Protein 5CHW (pdb70)

B-factor: mean 88.66, std 32.17, range [39.66, 224.3]

Organism: Mus musculus (NCBI:txid10090)

Structure (mmCIF, N/CA/C/O backbone):
data_5CHW
#
_entry.id   5CHW
#
_cell.length_a   102.850
_cell.length_b   103.960
_cell.length_c   192.800
_cell.angle_alpha   90.00
_cell.angle_beta   90.00
_cell.angle_gamma   90.00
#
_symmetry.space_group_name_H-M   'P 21 21 21'
#
loop_
_entity.id
_entity.type
_entity.pdbx_description
1 polymer 'Ubiquitin-like protein ISG15'
2 non-polymer 'SULFATE ION'
3 non-polymer GLYCEROL
4 water water
#
loop_
_atom_site.group_PDB
_atom_site.id
_atom_site.type_symbol
_atom_site.label_atom_id
_atom_site.label_alt_id
_atom_site.label_comp_id
_atom_site.label_asym_id
_atom_site.label_entity_id
_atom_site.label_seq_id
_atom_site.pdbx_PDB_ins_code
_atom_site.Cartn_x
_atom_site.Cartn_y
_atom_site.Cartn_z
_atom_site.occupancy
_atom_site.B_iso_or_equiv
_atom_site.auth_seq_id
_atom_site.auth_comp_id
_atom_site.auth_asym_id
_atom_site.auth_atom_id
_atom_site.pdbx_PDB_model_num
ATOM 1 N N . ALA A 1 2 ? -50.107 -14.816 21.784 1.00 135.00 2 ALA A N 1
ATOM 2 C CA . ALA A 1 2 ? -49.417 -15.201 20.556 1.00 131.83 2 ALA A CA 1
ATOM 3 C C . ALA A 1 2 ? -50.372 -15.242 19.361 1.00 131.70 2 ALA A C 1
ATOM 4 O O . ALA A 1 2 ? -51.360 -15.977 19.357 1.00 134.48 2 ALA A O 1
ATOM 6 N N . TRP A 1 3 ? -50.068 -14.424 18.359 1.00 123.42 3 TRP A N 1
ATOM 7 C CA . TRP A 1 3 ? -50.854 -14.322 17.135 1.00 109.93 3 TRP A CA 1
ATOM 8 C C . TRP A 1 3 ? -49.976 -14.471 15.893 1.00 106.23 3 TRP A C 1
ATOM 9 O O . TRP A 1 3 ? -48.759 -14.438 15.995 1.00 101.22 3 TRP A O 1
ATOM 20 N N . ASP A 1 4 ? -50.590 -14.662 14.728 1.00 108.29 4 ASP A N 1
ATOM 21 C CA . ASP A 1 4 ? -49.842 -14.897 13.482 1.00 104.29 4 ASP A CA 1
ATOM 22 C C . ASP A 1 4 ? -49.679 -13.631 12.646 1.00 102.74 4 ASP A C 1
ATOM 23 O O . ASP A 1 4 ? -50.652 -12.925 12.373 1.00 102.69 4 ASP A O 1
ATOM 28 N N . LEU A 1 5 ? -48.433 -13.357 12.260 1.00 93.49 5 LEU A N 1
ATOM 29 C CA . LEU A 1 5 ? -48.072 -12.207 11.437 1.00 85.21 5 LEU A CA 1
ATOM 30 C C . LEU A 1 5 ? -47.914 -12.604 9.974 1.00 87.48 5 LEU A C 1
ATOM 31 O O . LEU A 1 5 ? -47.222 -13.581 9.664 1.00 81.79 5 LEU A O 1
ATOM 36 N N . LYS A 1 6 ? -48.573 -11.875 9.078 1.00 85.97 6 LYS A N 1
ATOM 37 C CA . LYS A 1 6 ? -48.434 -12.136 7.648 1.00 83.76 6 LYS A CA 1
ATOM 38 C C . LYS A 1 6 ? -47.153 -11.484 7.106 1.00 69.07 6 LYS A C 1
ATOM 39 O O . LYS A 1 6 ? -47.042 -10.270 7.095 1.00 77.06 6 LYS A O 1
ATOM 45 N N . VAL A 1 7 ? -46.212 -12.293 6.628 1.00 72.16 7 VAL A N 1
ATOM 46 C CA . VAL A 1 7 ? -44.976 -11.802 6.022 1.00 63.04 7 VAL A CA 1
ATOM 47 C C . VAL A 1 7 ? -44.949 -12.194 4.547 1.00 75.35 7 VAL A C 1
ATOM 48 O O . VAL A 1 7 ? -45.022 -13.368 4.212 1.00 78.04 7 VAL A O 1
ATOM 52 N N . LYS A 1 8 ? -44.802 -11.212 3.670 1.00 67.93 8 LYS A N 1
ATOM 53 C CA . LYS A 1 8 ? -44.838 -11.432 2.227 1.00 62.74 8 LYS A CA 1
ATOM 54 C C . LYS A 1 8 ? -43.471 -11.137 1.666 1.00 67.68 8 LYS A C 1
ATOM 55 O O . LYS A 1 8 ? -42.959 -10.024 1.860 1.00 74.57 8 LYS A O 1
ATOM 61 N N . MET A 1 9 ? -42.917 -12.077 0.896 1.00 63.43 9 MET A N 1
ATOM 62 C CA . MET A 1 9 ? -41.602 -11.848 0.333 1.00 62.84 9 MET A CA 1
ATOM 63 C C . MET A 1 9 ? -41.901 -11.333 -1.036 1.00 72.22 9 MET A C 1
ATOM 64 O O . MET A 1 9 ? -42.563 -11.990 -1.829 1.00 66.41 9 MET A O 1
ATOM 69 N N . LEU A 1 10 ? -41.326 -10.179 -1.311 1.00 66.08 10 LEU A N 1
ATOM 70 C CA . LEU A 1 10 ? -41.462 -9.503 -2.565 1.00 71.87 10 LEU A CA 1
ATOM 71 C C . LEU A 1 10 ? -40.884 -10.398 -3.624 1.00 73.77 10 LEU A C 1
ATOM 72 O O . LEU A 1 10 ? -39.732 -10.806 -3.523 1.00 84.01 10 LEU A O 1
ATOM 77 N N . GLY A 1 11 ? -41.667 -10.717 -4.645 1.00 83.35 11 GLY A N 1
ATOM 78 C CA . GLY A 1 11 ? -41.136 -11.599 -5.668 1.00 73.01 11 GLY A CA 1
ATOM 79 C C . GLY A 1 11 ? -41.167 -13.072 -5.294 1.00 80.28 11 GLY A C 1
ATOM 80 O O . GLY A 1 11 ? -40.850 -13.922 -6.134 1.00 66.40 11 GLY A O 1
ATOM 81 N N . GLY A 1 12 ? -41.508 -13.374 -4.040 1.00 64.27 12 GLY A N 1
ATOM 82 C CA . GLY A 1 12 ? -41.519 -14.764 -3.589 1.00 69.15 12 GLY A CA 1
ATOM 83 C C . GLY A 1 12 ? -42.825 -15.146 -2.895 1.00 78.73 12 GLY A C 1
ATOM 84 O O . GLY A 1 12 ? -43.891 -14.629 -3.271 1.00 68.63 12 GLY A O 1
ATOM 85 N N . ASN A 1 13 ? -42.767 -15.965 -1.844 1.00 59.71 13 ASN A N 1
ATOM 86 C CA . ASN A 1 13 ? -44.000 -16.512 -1.295 1.00 73.90 13 ASN A CA 1
ATOM 87 C C . ASN A 1 13 ? -44.451 -15.856 0.024 1.00 71.15 13 ASN A C 1
ATOM 88 O O . ASN A 1 13 ? -43.684 -15.193 0.679 1.00 78.14 13 ASN A O 1
ATOM 93 N N . ASP A 1 14 ? -45.725 -16.014 0.370 1.00 67.95 14 ASP A N 1
ATOM 94 C CA . ASP A 1 14 ? -46.279 -15.435 1.595 1.00 66.10 14 ASP A CA 1
ATOM 95 C C . ASP A 1 14 ? -46.335 -16.406 2.747 1.00 66.63 14 ASP A C 1
ATOM 96 O O . ASP A 1 14 ? -46.839 -17.507 2.583 1.00 71.03 14 ASP A O 1
ATOM 101 N N . PHE A 1 15 ? -46.024 -15.932 3.943 1.00 65.55 15 PHE A N 1
ATOM 102 C CA . PHE A 1 15 ? -45.800 -16.790 5.113 1.00 74.02 15 PHE A CA 1
ATOM 103 C C . PHE A 1 15 ? -46.488 -16.248 6.339 1.00 82.35 15 PHE A C 1
ATOM 104 O O . PHE A 1 15 ? -46.732 -15.048 6.457 1.00 71.53 15 PHE A O 1
ATOM 112 N N . LEU A 1 16 ? -46.769 -17.128 7.283 1.00 71.98 16 LEU A N 1
ATOM 113 C CA . LEU A 1 16 ? -47.288 -16.666 8.555 1.00 82.84 16 LEU A CA 1
ATOM 114 C C . LEU A 1 16 ? -46.199 -16.975 9.549 1.00 84.33 16 LEU A C 1
ATOM 115 O O . LEU A 1 16 ? -45.552 -18.010 9.449 1.00 84.19 16 LEU A O 1
ATOM 120 N N . VAL A 1 17 ? -46.011 -16.079 10.509 1.00 85.79 17 VAL A N 1
ATOM 121 C CA . VAL A 1 17 ? -45.057 -16.281 11.584 1.00 87.90 17 VAL A CA 1
ATOM 122 C C . VAL A 1 17 ? -45.730 -16.039 12.921 1.00 90.77 17 VAL A C 1
ATOM 123 O O . VAL A 1 17 ? -46.392 -15.032 13.102 1.00 80.53 17 VAL A O 1
ATOM 127 N N . SER A 1 18 ? -45.515 -16.933 13.876 1.00 98.38 18 SER A N 1
ATOM 128 C CA . SER A 1 18 ? -46.154 -16.769 15.170 1.00 100.95 18 SER A CA 1
ATOM 129 C C . SER A 1 18 ? -45.401 -15.768 16.011 1.00 92.86 18 SER A C 1
ATOM 130 O O . SER A 1 18 ? -44.270 -15.999 16.387 1.00 84.43 18 SER A O 1
ATOM 133 N N . VAL A 1 19 ? -46.073 -14.696 16.390 1.00 95.84 19 VAL A N 1
ATOM 134 C CA . VAL A 1 19 ? -45.410 -13.635 17.110 1.00 90.14 19 VAL A CA 1
ATOM 135 C C . VAL A 1 19 ? -46.228 -13.178 18.307 1.00 93.00 19 VAL A C 1
ATOM 136 O O . VAL A 1 19 ? -47.353 -13.620 18.511 1.00 106.86 19 VAL A O 1
ATOM 140 N N . THR A 1 20 ? -45.640 -12.303 19.107 1.00 98.24 20 THR A N 1
ATOM 141 C CA . THR A 1 20 ? -46.337 -11.676 20.216 1.00 103.01 20 THR A CA 1
ATOM 142 C C . THR A 1 20 ? -46.092 -10.194 20.130 1.00 106.37 20 THR A C 1
ATOM 143 O O . THR A 1 20 ? -45.161 -9.748 19.465 1.00 105.65 20 THR A O 1
ATOM 147 N N . ASN A 1 21 ? -46.931 -9.428 20.803 1.00 118.13 21 ASN A N 1
ATOM 148 C CA . ASN A 1 21 ? -46.824 -7.986 20.749 1.00 117.83 21 ASN A CA 1
ATOM 149 C C . ASN A 1 21 ? -45.463 -7.519 21.228 1.00 119.97 21 ASN A C 1
ATOM 150 O O . ASN A 1 21 ? -44.907 -6.583 20.671 1.00 122.93 21 ASN A O 1
ATOM 155 N N . SER A 1 22 ? -44.928 -8.184 22.251 1.00 119.02 22 SER A N 1
ATOM 156 C CA . SER A 1 22 ? -43.652 -7.783 22.837 1.00 121.18 22 SER A CA 1
ATOM 157 C C . SER A 1 22 ? -42.442 -8.429 22.164 1.00 123.61 22 SER A C 1
ATOM 158 O O . SER A 1 22 ? -41.368 -8.519 22.759 1.00 126.05 22 SER A O 1
ATOM 161 N N . MET A 1 23 ? -42.600 -8.819 20.907 1.00 115.17 23 MET A N 1
ATOM 162 C CA . MET A 1 23 ? -41.500 -9.391 20.157 1.00 114.88 23 MET A CA 1
ATOM 163 C C . MET A 1 23 ? -40.748 -8.269 19.453 1.00 107.18 23 MET A C 1
ATOM 164 O O . MET A 1 23 ? -41.368 -7.355 18.917 1.00 116.86 23 MET A O 1
ATOM 169 N N . THR A 1 24 ? -39.423 -8.329 19.442 1.00 88.64 24 THR A N 1
ATOM 170 C CA . THR A 1 24 ? -38.668 -7.319 18.716 1.00 86.74 24 THR A CA 1
ATOM 171 C C . THR A 1 24 ? -38.580 -7.622 17.224 1.00 88.87 24 THR A C 1
ATOM 172 O O . THR A 1 24 ? -38.824 -8.754 16.791 1.00 86.93 24 THR A O 1
ATOM 176 N N . VAL A 1 25 ? -38.285 -6.598 16.428 1.00 80.46 25 VAL A N 1
ATOM 177 C CA . VAL A 1 25 ? -38.115 -6.780 14.988 1.00 67.37 25 VAL A CA 1
ATOM 178 C C . VAL A 1 25 ? -36.954 -7.732 14.763 1.00 71.15 25 VAL A C 1
ATOM 179 O O . VAL A 1 25 ? -36.953 -8.522 13.829 1.00 74.92 25 VAL A O 1
ATOM 183 N N . SER A 1 26 ? -35.972 -7.648 15.650 1.00 73.13 26 SER A N 1
ATOM 184 C CA . SER A 1 26 ? -34.797 -8.484 15.596 1.00 70.65 26 SER A CA 1
ATOM 185 C C . SER A 1 26 ? -35.174 -9.964 15.836 1.00 77.44 26 SER A C 1
ATOM 186 O O . SER A 1 26 ? -34.801 -10.828 15.047 1.00 64.05 26 SER A O 1
ATOM 189 N N . GLU A 1 27 ? -35.990 -10.242 16.856 1.00 76.53 27 GLU A N 1
ATOM 190 C CA . GLU A 1 27 ? -36.447 -11.617 17.087 1.00 77.19 27 GLU A CA 1
ATOM 191 C C . GLU A 1 27 ? -37.315 -12.108 15.940 1.00 70.66 27 GLU A C 1
ATOM 192 O O . GLU A 1 27 ? -37.266 -13.261 15.574 1.00 73.42 27 GLU A O 1
ATOM 198 N N . LEU A 1 28 ? -38.075 -11.224 15.334 1.00 69.18 28 LEU A N 1
ATOM 199 C CA . LEU A 1 28 ? -38.892 -11.618 14.202 1.00 66.60 28 LEU A CA 1
ATOM 200 C C . LEU A 1 28 ? -38.011 -12.128 13.064 1.00 59.27 28 LEU A C 1
ATOM 201 O O . LEU A 1 28 ? -38.331 -13.133 12.430 1.00 62.57 28 LEU A O 1
ATOM 206 N N . LYS A 1 29 ? -36.908 -11.430 12.809 1.00 60.03 29 LYS A N 1
ATOM 207 C CA . LYS A 1 29 ? -35.951 -11.836 11.773 1.00 62.54 29 LYS A CA 1
ATOM 208 C C . LYS A 1 29 ? -35.302 -13.196 12.105 1.00 63.93 29 LYS A C 1
ATOM 209 O O . LYS A 1 29 ? -35.071 -14.028 11.205 1.00 65.84 29 LYS A O 1
ATOM 215 N N . LYS A 1 30 ? -35.028 -13.434 13.388 1.00 54.17 30 LYS A N 1
ATOM 216 C CA . LYS A 1 30 ? -34.463 -14.744 13.803 1.00 54.09 30 LYS A CA 1
ATOM 217 C C . LYS A 1 30 ? -35.481 -15.884 13.592 1.00 64.73 30 LYS A C 1
ATOM 218 O O . LYS A 1 30 ? -35.110 -16.995 13.163 1.00 72.78 30 LYS A O 1
ATOM 224 N N . GLN A 1 31 ? -36.754 -15.624 13.896 1.00 65.37 31 GLN A N 1
ATOM 225 C CA . GLN A 1 31 ? -37.829 -16.562 13.584 1.00 69.32 31 GLN A CA 1
ATOM 226 C C . GLN A 1 31 ? -37.935 -16.802 12.097 1.00 68.07 31 GLN A C 1
ATOM 227 O O . GLN A 1 31 ? -38.052 -17.930 11.651 1.00 60.54 31 GLN A O 1
ATOM 233 N N . ILE A 1 32 ? -37.874 -15.746 11.308 1.00 61.11 32 ILE A N 1
ATOM 234 C CA . ILE A 1 32 ? -37.926 -15.973 9.869 1.00 63.25 32 ILE A CA 1
ATOM 235 C C . ILE A 1 32 ? -36.705 -16.776 9.355 1.00 59.32 32 ILE A C 1
ATOM 236 O O . ILE A 1 32 ? -36.808 -17.606 8.444 1.00 63.08 32 ILE A O 1
ATOM 241 N N . ALA A 1 33 ? -35.531 -16.475 9.920 1.00 59.16 33 ALA A N 1
ATOM 242 C CA . ALA A 1 33 ? -34.308 -17.114 9.507 1.00 56.70 33 ALA A CA 1
ATOM 243 C C . ALA A 1 33 ? -34.370 -18.644 9.825 1.00 70.45 33 ALA A C 1
ATOM 244 O O . ALA A 1 33 ? -33.973 -19.509 9.037 1.00 58.38 33 ALA A O 1
ATOM 246 N N . GLN A 1 34 ? -34.918 -18.945 10.990 1.00 65.71 34 GLN A N 1
ATOM 247 C CA . GLN A 1 34 ? -35.060 -20.292 11.458 1.00 70.31 34 GLN A CA 1
ATOM 248 C C . GLN A 1 34 ? -36.113 -21.036 10.638 1.00 71.81 34 GLN A C 1
ATOM 249 O O . GLN A 1 34 ? -35.999 -22.222 10.420 1.00 71.89 34 GLN A O 1
ATOM 255 N N . LYS A 1 35 ? -37.134 -20.317 10.181 1.00 73.13 35 LYS A N 1
ATOM 256 C CA . LYS A 1 35 ? -38.209 -20.907 9.416 1.00 71.67 35 LYS A CA 1
ATOM 257 C C . LYS A 1 35 ? -37.827 -21.183 7.968 1.00 65.18 35 LYS A C 1
ATOM 258 O O . LYS A 1 35 ? -38.027 -22.283 7.445 1.00 58.40 35 LYS A O 1
ATOM 264 N N . ILE A 1 36 ? -37.279 -20.183 7.301 1.00 62.03 36 ILE A N 1
ATOM 265 C CA . ILE A 1 36 ? -37.019 -20.333 5.872 1.00 55.31 36 ILE A CA 1
ATOM 266 C C . ILE A 1 36 ? -35.554 -20.218 5.483 1.00 56.24 36 ILE A C 1
ATOM 267 O O . ILE A 1 36 ? -35.215 -20.234 4.300 1.00 55.33 36 ILE A O 1
ATOM 272 N N . GLY A 1 37 ? -34.677 -20.076 6.470 1.00 51.83 37 GLY A N 1
ATOM 273 C CA . GLY A 1 37 ? -33.252 -20.114 6.201 1.00 52.33 37 GLY A CA 1
ATOM 274 C C . GLY A 1 37 ? -32.616 -18.812 5.689 1.00 59.29 37 GLY A C 1
ATOM 275 O O . GLY A 1 37 ? -31.410 -18.793 5.450 1.00 56.30 37 GLY A O 1
ATOM 276 N N . VAL A 1 38 ? -33.376 -17.710 5.569 1.00 53.42 38 VAL A N 1
ATOM 277 C CA . VAL A 1 38 ? -32.772 -16.430 5.147 1.00 49.02 38 VAL A CA 1
ATOM 278 C C . VAL A 1 38 ? -32.043 -15.821 6.320 1.00 48.58 38 VAL A C 1
ATOM 279 O O . VAL A 1 38 ? -32.668 -15.504 7.333 1.00 52.97 38 VAL A O 1
ATOM 283 N N . PRO A 1 39 ? -30.722 -15.613 6.204 1.00 54.36 39 PRO A N 1
ATOM 284 C CA . PRO A 1 39 ? -29.998 -15.043 7.342 1.00 54.11 39 PRO A CA 1
ATOM 285 C C . PRO A 1 39 ? -30.597 -13.676 7.773 1.00 60.79 39 PRO A C 1
ATOM 286 O O . PRO A 1 39 ? -30.990 -12.887 6.935 1.00 56.88 39 PRO A O 1
ATOM 290 N N . ALA A 1 40 ? -30.667 -13.412 9.068 1.00 54.61 40 ALA A N 1
ATOM 291 C CA . ALA A 1 40 ? -31.277 -12.190 9.546 1.00 51.52 40 ALA A CA 1
ATOM 292 C C . ALA A 1 40 ? -30.665 -10.929 8.933 1.00 64.74 40 ALA A C 1
ATOM 293 O O . ALA A 1 40 ? -31.402 -9.988 8.630 1.00 55.68 40 ALA A O 1
ATOM 295 N N . PHE A 1 41 ? -29.343 -10.921 8.731 1.00 52.73 41 PHE A N 1
ATOM 296 C CA . PHE A 1 41 ? -28.640 -9.707 8.313 1.00 62.53 41 PHE A CA 1
ATOM 297 C C . PHE A 1 41 ? -29.046 -9.349 6.878 1.00 67.64 41 PHE A C 1
ATOM 298 O O . PHE A 1 41 ? -28.844 -8.231 6.408 1.00 63.40 41 PHE A O 1
ATOM 306 N N . GLN A 1 42 ? -29.720 -10.266 6.211 1.00 61.86 42 GLN A N 1
ATOM 307 C CA . GLN A 1 42 ? -30.127 -10.047 4.828 1.00 61.23 42 GLN A CA 1
ATOM 308 C C . GLN A 1 42 ? -31.612 -9.661 4.684 1.00 58.96 42 GLN A C 1
ATOM 309 O O . GLN A 1 42 ? -32.105 -9.408 3.574 1.00 60.48 42 GLN A O 1
ATOM 315 N N . GLN A 1 43 ? -32.334 -9.679 5.801 1.00 53.61 43 GLN A N 1
ATOM 316 C CA . GLN A 1 43 ? -33.768 -9.379 5.793 1.00 53.02 43 GLN A CA 1
ATOM 317 C C . GLN A 1 43 ? -34.021 -7.872 5.977 1.00 56.66 43 GLN A C 1
ATOM 318 O O . GLN A 1 43 ? -33.648 -7.306 6.991 1.00 58.77 43 GLN A O 1
ATOM 324 N N . ARG A 1 44 ? -34.675 -7.276 4.999 1.00 53.72 44 ARG A N 1
ATOM 325 C CA . ARG A 1 44 ? -35.285 -5.959 5.155 1.00 65.39 44 ARG A CA 1
ATOM 326 C C . ARG A 1 44 ? -36.797 -6.153 5.286 1.00 61.23 44 ARG A C 1
ATOM 327 O O . ARG A 1 44 ? -37.453 -6.682 4.358 1.00 58.58 44 ARG A O 1
ATOM 335 N N . LEU A 1 45 ? -37.311 -5.844 6.480 1.00 58.59 45 LEU A N 1
ATOM 336 C CA . LEU A 1 45 ? -38.741 -5.850 6.774 1.00 60.79 45 LEU A CA 1
ATOM 337 C C . LEU A 1 45 ? -39.315 -4.409 6.684 1.00 72.62 45 LEU A C 1
ATOM 338 O O . LEU A 1 45 ? -38.689 -3.460 7.161 1.00 76.61 45 LEU A O 1
ATOM 343 N N . ALA A 1 46 ? -40.508 -4.271 6.112 1.00 74.17 46 ALA A N 1
ATOM 344 C CA . ALA A 1 46 ? -41.230 -3.002 6.025 1.00 73.75 46 ALA A CA 1
ATOM 345 C C . ALA A 1 46 ? -42.706 -3.222 6.301 1.00 79.91 46 ALA A C 1
ATOM 346 O O . ALA A 1 46 ? -43.287 -4.295 6.025 1.00 74.80 46 ALA A O 1
ATOM 348 N N . HIS A 1 47 ? -43.306 -2.199 6.873 1.00 77.87 47 HIS A N 1
ATOM 349 C CA . HIS A 1 47 ? -44.733 -2.131 7.103 1.00 82.08 47 HIS A CA 1
ATOM 350 C C . HIS A 1 47 ? -45.198 -0.767 6.628 1.00 94.83 47 HIS A C 1
ATOM 351 O O . HIS A 1 47 ? -44.600 0.235 6.992 1.00 102.46 47 HIS A O 1
ATOM 358 N N . GLN A 1 48 ? -46.205 -0.742 5.758 1.00 102.08 48 GLN A N 1
ATOM 359 C CA . GLN A 1 48 ? -46.737 0.491 5.159 1.00 116.26 48 GLN A CA 1
ATOM 360 C C . GLN A 1 48 ? -45.600 1.257 4.478 1.00 120.44 48 GLN A C 1
ATOM 361 O O . GLN A 1 48 ? -45.559 2.490 4.514 1.00 114.17 48 GLN A O 1
ATOM 367 N N . THR A 1 49 ? -44.690 0.497 3.865 1.00 110.24 49 THR A N 1
ATOM 368 C CA . THR A 1 49 ? -43.535 1.000 3.115 1.00 109.72 49 THR A CA 1
ATOM 369 C C . THR A 1 49 ? -42.406 1.562 3.990 1.00 119.76 49 THR A C 1
ATOM 370 O O . THR A 1 49 ? -41.404 2.045 3.463 1.00 126.14 49 THR A O 1
ATOM 374 N N . ALA A 1 50 ? -42.589 1.544 5.309 1.00 117.99 50 ALA A N 1
ATOM 375 C CA . ALA A 1 50 ? -41.563 1.998 6.255 1.00 97.46 50 ALA A CA 1
ATOM 376 C C . ALA A 1 50 ? -40.753 0.812 6.799 1.00 93.02 50 ALA A C 1
ATOM 377 O O . ALA A 1 50 ? -41.330 -0.060 7.419 1.00 82.75 50 ALA A O 1
ATOM 379 N N . VAL A 1 51 ? -39.430 0.838 6.607 1.00 76.83 51 VAL A N 1
ATOM 380 C CA . VAL A 1 51 ? -38.475 -0.144 7.110 1.00 73.54 51 VAL A CA 1
ATOM 381 C C . VAL A 1 51 ? -38.481 -0.196 8.641 1.00 82.40 51 VAL A C 1
ATOM 382 O O . VAL A 1 51 ? -38.506 0.831 9.319 1.00 82.63 51 VAL A O 1
ATOM 386 N N . LEU A 1 52 ? -38.542 -1.416 9.166 1.00 83.06 52 LEU A N 1
ATOM 387 C CA . LEU A 1 52 ? -38.650 -1.693 10.600 1.00 85.04 52 LEU A CA 1
ATOM 388 C C . LEU A 1 52 ? -37.267 -1.706 11.253 1.00 83.78 52 LEU A C 1
ATOM 389 O O . LEU A 1 52 ? -36.315 -2.175 10.646 1.00 92.32 52 LEU A O 1
ATOM 394 N N . GLN A 1 53 ? -37.142 -1.176 12.465 1.00 86.02 53 GLN A N 1
ATOM 395 C CA . GLN A 1 53 ? -35.843 -1.102 13.129 1.00 94.54 53 GLN A CA 1
ATOM 396 C C . GLN A 1 53 ? -35.751 -2.187 14.185 1.00 84.14 53 GLN A C 1
ATOM 397 O O . GLN A 1 53 ? -36.661 -2.320 15.012 1.00 86.22 53 GLN A O 1
ATOM 403 N N . ASP A 1 54 ? -34.618 -2.895 14.176 1.00 79.73 54 ASP A N 1
ATOM 404 C CA . ASP A 1 54 ? -34.402 -4.144 14.920 1.00 84.59 54 ASP A CA 1
ATOM 405 C C . ASP A 1 54 ? -34.779 -4.112 16.405 1.00 81.84 54 ASP A C 1
ATOM 406 O O . ASP A 1 54 ? -35.292 -5.085 16.944 1.00 81.24 54 ASP A O 1
ATOM 411 N N . GLY A 1 55 ? -34.532 -2.988 17.060 1.00 84.00 55 GLY A N 1
ATOM 412 C CA . GLY A 1 55 ? -34.739 -2.877 18.493 1.00 91.30 55 GLY A CA 1
ATOM 413 C C . GLY A 1 55 ? -36.177 -2.585 18.856 1.00 96.28 55 GLY A C 1
ATOM 414 O O . GLY A 1 55 ? -36.567 -2.616 20.026 1.00 100.25 55 GLY A O 1
ATOM 415 N N . LEU A 1 56 ? -36.965 -2.254 17.846 1.00 97.58 56 LEU A N 1
ATOM 416 C CA . LEU A 1 56 ? -38.334 -1.825 18.082 1.00 108.36 56 LEU A CA 1
ATOM 417 C C . LEU A 1 56 ? -39.219 -3.031 18.365 1.00 111.11 56 LEU A C 1
ATOM 418 O O . LEU A 1 56 ? -39.033 -4.122 17.796 1.00 101.93 56 LEU A O 1
ATOM 423 N N . THR A 1 57 ? -40.191 -2.839 19.244 1.00 112.99 57 THR A N 1
ATOM 424 C CA . THR A 1 57 ? -41.158 -3.890 19.509 1.00 113.94 57 THR A CA 1
ATOM 425 C C . THR A 1 57 ? -42.194 -3.872 18.396 1.00 110.50 57 THR A C 1
ATOM 426 O O . THR A 1 57 ? -42.369 -2.853 17.734 1.00 121.39 57 THR A O 1
ATOM 430 N N . LEU A 1 58 ? -42.859 -5.001 18.175 1.00 97.84 58 LEU A N 1
ATOM 431 C CA . LEU A 1 58 ? -43.857 -5.109 17.116 1.00 97.91 58 LEU A CA 1
ATOM 432 C C . LEU A 1 58 ? -44.969 -4.109 17.384 1.00 117.73 58 LEU A C 1
ATOM 433 O O . LEU A 1 58 ? -45.134 -3.152 16.629 1.00 122.68 58 LEU A O 1
ATOM 438 N N . SER A 1 59 ? -45.764 -4.378 18.420 1.00 129.63 59 SER A N 1
ATOM 439 C CA . SER A 1 59 ? -46.817 -3.465 18.896 1.00 133.99 59 SER A CA 1
ATOM 440 C C . SER A 1 59 ? -46.423 -1.995 18.808 1.00 136.31 59 SER A C 1
ATOM 441 O O . SER A 1 59 ? -47.254 -1.140 18.521 1.00 143.53 59 SER A O 1
ATOM 444 N N . SER A 1 60 ? -45.141 -1.721 19.033 1.00 139.07 60 SER A N 1
ATOM 445 C CA . SER A 1 60 ? -44.594 -0.371 18.954 1.00 147.69 60 SER A CA 1
ATOM 446 C C . SER A 1 60 ? -44.709 0.181 17.538 1.00 148.90 60 SER A C 1
ATOM 447 O O . SER A 1 60 ? -44.800 1.397 17.339 1.00 150.98 60 SER A O 1
ATOM 450 N N . LEU A 1 61 ? -44.646 -0.723 16.561 1.00 133.71 61 LEU A N 1
ATOM 451 C CA . LEU A 1 61 ? -44.839 -0.376 15.157 1.00 116.23 61 LEU A CA 1
ATOM 452 C C . LEU A 1 61 ? -46.331 -0.525 14.813 1.00 116.85 61 LEU A C 1
ATOM 453 O O . LEU A 1 61 ? -46.729 -0.469 13.648 1.00 112.27 61 LEU A O 1
ATOM 458 N N . GLY A 1 62 ? -47.136 -0.717 15.858 1.00 121.39 62 GLY A N 1
ATOM 459 C CA . GLY A 1 62 ? -48.553 -1.012 15.756 1.00 118.58 62 GLY A CA 1
ATOM 460 C C . GLY A 1 62 ? -48.914 -2.110 14.781 1.00 120.14 62 GLY A C 1
ATOM 461 O O . GLY A 1 62 ? -49.856 -1.963 14.004 1.00 121.85 62 GLY A O 1
ATOM 462 N N . LEU A 1 63 ? -48.169 -3.215 14.837 1.00 113.96 63 LEU A N 1
ATOM 463 C CA . LEU A 1 63 ? -48.434 -4.397 14.026 1.00 108.63 63 LEU A CA 1
ATOM 464 C C . LEU A 1 63 ? -49.475 -5.280 14.709 1.00 115.25 63 LEU A C 1
ATOM 465 O O . LEU A 1 63 ? -49.468 -5.410 15.935 1.00 117.56 63 LEU A O 1
ATOM 470 N N . GLY A 1 64 ? -50.343 -5.914 13.923 1.00 114.92 64 GLY A N 1
ATOM 471 C CA . GLY A 1 64 ? -51.342 -6.816 14.469 1.00 120.95 64 GLY A CA 1
ATOM 472 C C . GLY A 1 64 ? -51.714 -7.912 13.488 1.00 120.86 64 GLY A C 1
ATOM 473 O O . GLY A 1 64 ? -51.216 -7.923 12.366 1.00 122.09 64 GLY A O 1
ATOM 474 N N . PRO A 1 65 ? -52.647 -8.792 13.882 1.00 125.62 65 PRO A N 1
ATOM 475 C CA . PRO A 1 65 ? -53.082 -9.972 13.121 1.00 126.48 65 PRO A CA 1
ATOM 476 C C . PRO A 1 65 ? -53.548 -9.631 11.702 1.00 119.65 65 PRO A C 1
ATOM 477 O O . PRO A 1 65 ? -53.573 -10.508 10.832 1.00 120.01 65 PRO A O 1
ATOM 481 N N . SER A 1 66 ? -53.950 -8.380 11.500 1.00 122.74 66 SER A N 1
ATOM 482 C CA . SER A 1 66 ? -54.434 -7.899 10.208 1.00 125.58 66 SER A CA 1
ATOM 483 C C . SER A 1 66 ? -53.318 -7.257 9.425 1.00 113.60 66 SER A C 1
ATOM 484 O O . SER A 1 66 ? -53.474 -6.930 8.251 1.00 114.46 66 SER A O 1
ATOM 487 N N . SER A 1 67 ? -52.175 -7.096 10.075 1.00 114.88 67 SER A N 1
ATOM 488 C CA . SER A 1 67 ? -51.068 -6.403 9.453 1.00 109.03 67 SER A CA 1
ATOM 489 C C . SER A 1 67 ? -50.322 -7.282 8.468 1.00 102.38 67 SER A C 1
ATOM 490 O O . SER A 1 67 ? -50.309 -8.508 8.592 1.00 94.19 67 SER A O 1
ATOM 493 N N . THR A 1 68 ? -49.710 -6.625 7.484 1.00 96.94 68 THR A N 1
ATOM 494 C CA . THR A 1 68 ? -48.888 -7.275 6.492 1.00 92.09 68 THR A CA 1
ATOM 495 C C . THR A 1 68 ? -47.510 -6.632 6.471 1.00 88.06 68 THR A C 1
ATOM 496 O O . THR A 1 68 ? -47.372 -5.427 6.283 1.00 87.37 68 THR A O 1
ATOM 500 N N . VAL A 1 69 ? -46.494 -7.458 6.653 1.00 82.86 69 VAL A N 1
ATOM 501 C CA . VAL A 1 69 ? -45.109 -7.021 6.643 1.00 74.39 69 VAL A CA 1
ATOM 502 C C . VAL A 1 69 ? -44.448 -7.473 5.346 1.00 80.05 69 VAL A C 1
ATOM 503 O O . VAL A 1 69 ? -44.646 -8.619 4.910 1.00 74.13 69 VAL A O 1
ATOM 507 N N . MET A 1 70 ? -43.727 -6.570 4.692 1.00 80.19 70 MET A N 1
ATOM 508 C CA . MET A 1 70 ? -43.050 -6.925 3.459 1.00 68.58 70 MET A CA 1
ATOM 509 C C . MET A 1 70 ? -41.632 -7.360 3.808 1.00 78.54 70 MET A C 1
ATOM 510 O O . MET A 1 70 ? -40.969 -6.688 4.586 1.00 63.84 70 MET A O 1
ATOM 515 N N . LEU A 1 71 ? -41.187 -8.491 3.243 1.00 66.00 71 LEU A N 1
ATOM 516 C CA . LEU A 1 71 ? -39.818 -8.965 3.408 1.00 59.21 71 LEU A CA 1
ATOM 517 C C . LEU A 1 71 ? -39.116 -8.790 2.073 1.00 59.17 71 LEU A C 1
ATOM 518 O O . LEU A 1 71 ? -39.644 -9.201 1.035 1.00 60.79 71 LEU A O 1
ATOM 523 N N . VAL A 1 72 ? -37.974 -8.113 2.099 1.00 58.03 72 VAL A N 1
ATOM 524 C CA . VAL A 1 72 ? -37.122 -8.019 0.927 1.00 65.70 72 VAL A CA 1
ATOM 525 C C . VAL A 1 72 ? -35.783 -8.689 1.292 1.00 65.76 72 VAL A C 1
ATOM 526 O O . VAL A 1 72 ? -35.157 -8.319 2.285 1.00 68.00 72 VAL A O 1
ATOM 530 N N . VAL A 1 73 ? -35.373 -9.686 0.510 1.00 55.31 73 VAL A N 1
ATOM 531 C CA . VAL A 1 73 ? -34.095 -10.334 0.738 1.00 59.96 73 VAL A CA 1
ATOM 532 C C . VAL A 1 73 ? -33.093 -9.549 -0.042 1.00 71.14 73 VAL A C 1
ATOM 533 O O . VAL A 1 73 ? -33.097 -9.588 -1.273 1.00 67.34 73 VAL A O 1
ATOM 537 N N . GLN A 1 74 ? -32.154 -8.944 0.671 1.00 75.04 74 GLN A N 1
ATOM 538 C CA . GLN A 1 74 ? -31.241 -8.005 0.050 1.00 69.52 74 GLN A CA 1
ATOM 539 C C . GLN A 1 74 ? -30.068 -8.755 -0.577 1.00 70.64 74 GLN A C 1
ATOM 540 O O . GLN A 1 74 ? -29.308 -9.407 0.111 1.00 62.55 74 GLN A O 1
ATOM 546 N N . ASN A 1 75 ? -29.935 -8.641 -1.892 1.00 65.80 75 ASN A N 1
ATOM 547 C CA . ASN A 1 75 ? -28.823 -9.252 -2.580 1.00 71.30 75 ASN A CA 1
ATOM 548 C C . ASN A 1 75 ? -27.552 -8.432 -2.300 1.00 71.72 75 ASN A C 1
ATOM 549 O O . ASN A 1 75 ? -26.476 -8.992 -2.129 1.00 61.21 75 ASN A O 1
ATOM 554 N N . SER A 1 76 ? -27.659 -7.100 -2.307 1.00 62.68 76 SER A N 1
ATOM 555 C CA . SER A 1 76 ? -26.567 -6.222 -1.828 1.00 68.94 76 SER A CA 1
ATOM 556 C C . SER A 1 76 ? -27.077 -5.400 -0.650 1.00 76.37 76 SER A C 1
ATOM 557 O O . SER A 1 76 ? -28.007 -4.631 -0.818 1.00 86.73 76 SER A O 1
ATOM 560 N N . SER A 1 77 ? -26.439 -5.455 0.507 1.00 67.87 77 SER A N 1
ATOM 561 C CA . SER A 1 77 ? -27.053 -4.802 1.662 1.00 71.32 77 SER A CA 1
ATOM 562 C C . SER A 1 77 ? -26.460 -3.400 1.884 1.00 71.56 77 SER A C 1
ATOM 563 O O . SER A 1 77 ? -25.698 -2.930 1.040 1.00 70.28 77 SER A O 1
ATOM 566 N N . GLU A 1 78 ? -26.806 -2.753 2.999 1.00 66.78 78 GLU A N 1
ATOM 567 C CA . GLU A 1 78 ? -26.509 -1.316 3.196 1.00 75.00 78 GLU A CA 1
ATOM 568 C C . GLU A 1 78 ? -25.105 -1.118 3.733 1.00 74.72 78 GLU A C 1
ATOM 569 O O . GLU A 1 78 ? -24.625 -1.943 4.528 1.00 63.83 78 GLU A O 1
ATOM 575 N N . PRO A 1 79 ? -24.458 -0.010 3.369 1.00 51.68 79 PRO A N 1
ATOM 576 C CA . PRO A 1 79 ? -23.109 0.194 3.927 1.00 56.14 79 PRO A CA 1
ATOM 577 C C . PRO A 1 79 ? -23.080 0.280 5.467 1.00 49.46 79 PRO A C 1
ATOM 578 O O . PRO A 1 79 ? -23.995 0.825 6.103 1.00 65.55 79 PRO A O 1
ATOM 582 N N . LEU A 1 80 ? -22.027 -0.240 6.068 1.00 56.02 80 LEU A N 1
ATOM 583 C CA . LEU A 1 80 ? -21.794 0.012 7.474 1.00 53.97 80 LEU A CA 1
ATOM 584 C C . LEU A 1 80 ? -20.311 0.206 7.689 1.00 54.02 80 LEU A C 1
ATOM 585 O O . LEU A 1 80 ? -19.501 -0.047 6.796 1.00 55.21 80 LEU A O 1
ATOM 590 N N . SER A 1 81 ? -19.973 0.765 8.840 1.00 50.26 81 SER A N 1
ATOM 591 C CA . SER A 1 81 ? -18.581 0.992 9.173 1.00 47.76 81 SER A CA 1
ATOM 592 C C . SER A 1 81 ? -18.175 0.063 10.289 1.00 48.19 81 SER A C 1
ATOM 593 O O . SER A 1 81 ? -18.960 -0.203 11.213 1.00 51.47 81 SER A O 1
ATOM 596 N N . ILE A 1 82 ? -16.942 -0.405 10.234 1.00 43.00 82 ILE A N 1
ATOM 597 C CA . ILE A 1 82 ? -16.404 -1.173 11.340 1.00 48.61 82 ILE A CA 1
ATOM 598 C C . ILE A 1 82 ? -15.016 -0.707 11.693 1.00 49.30 82 ILE A C 1
ATOM 599 O O . ILE A 1 82 ? -14.373 0.041 10.923 1.00 51.73 82 ILE A O 1
ATOM 604 N N . LEU A 1 83 ? -14.546 -1.158 12.850 1.00 44.14 83 LEU A N 1
ATOM 605 C CA . LEU A 1 83 ? -13.168 -0.884 13.206 1.00 52.94 83 LEU A CA 1
ATOM 606 C C . LEU A 1 83 ? -12.341 -2.162 12.971 1.00 54.33 83 LEU A C 1
ATOM 607 O O . LEU A 1 83 ? -12.789 -3.249 13.318 1.00 50.10 83 LEU A O 1
ATOM 612 N N . VAL A 1 84 ? -11.191 -2.022 12.340 1.00 47.17 84 VAL A N 1
ATOM 613 C CA . VAL A 1 84 ? -10.203 -3.097 12.268 1.00 44.52 84 VAL A CA 1
ATOM 614 C C . VAL A 1 84 ? -9.022 -2.674 13.169 1.00 47.99 84 VAL A C 1
ATOM 615 O O . VAL A 1 84 ? -8.349 -1.640 12.945 1.00 45.26 84 VAL A O 1
ATOM 619 N N . ARG A 1 85 ? -8.791 -3.434 14.209 1.00 44.50 85 ARG A N 1
ATOM 620 C CA . ARG A 1 85 ? -7.703 -3.166 15.124 1.00 50.13 85 ARG A CA 1
ATOM 621 C C . ARG A 1 85 ? -6.486 -4.041 14.807 1.00 56.77 85 ARG A C 1
ATOM 622 O O . ARG A 1 85 ? -6.613 -5.279 14.669 1.00 49.78 85 ARG A O 1
ATOM 630 N N . ASN A 1 86 ? -5.321 -3.397 14.642 1.00 54.73 86 ASN A N 1
ATOM 631 C CA . ASN A 1 86 ? -4.059 -4.061 14.292 1.00 60.79 86 ASN A CA 1
ATOM 632 C C . ASN A 1 86 ? -3.288 -4.554 15.512 1.00 57.81 86 ASN A C 1
ATOM 633 O O . ASN A 1 86 ? -3.658 -4.304 16.663 1.00 50.73 86 ASN A O 1
ATOM 638 N N . GLU A 1 87 ? -2.234 -5.312 15.259 1.00 68.83 87 GLU A N 1
ATOM 639 C CA . GLU A 1 87 ? -1.460 -5.900 16.342 1.00 63.35 87 GLU A CA 1
ATOM 640 C C . GLU A 1 87 ? -0.745 -4.848 17.206 1.00 59.27 87 GLU A C 1
ATOM 641 O O . GLU A 1 87 ? -0.242 -5.156 18.303 1.00 60.39 87 GLU A O 1
ATOM 647 N N . ARG A 1 88 ? -0.701 -3.604 16.752 1.00 62.39 88 ARG A N 1
ATOM 648 C CA . ARG A 1 88 ? -0.059 -2.572 17.567 1.00 71.29 88 ARG A CA 1
ATOM 649 C C . ARG A 1 88 ? -1.128 -1.891 18.442 1.00 69.20 88 ARG A C 1
ATOM 650 O O . ARG A 1 88 ? -0.864 -0.949 19.181 1.00 78.37 88 ARG A O 1
ATOM 658 N N . GLY A 1 89 ? -2.360 -2.386 18.352 1.00 67.38 89 GLY A N 1
ATOM 659 C CA . GLY A 1 89 ? -3.427 -1.919 19.230 1.00 55.43 89 GLY A CA 1
ATOM 660 C C . GLY A 1 89 ? -4.112 -0.642 18.800 1.00 62.11 89 GLY A C 1
ATOM 661 O O . GLY A 1 89 ? -4.678 0.042 19.632 1.00 73.58 89 GLY A O 1
ATOM 662 N N . HIS A 1 90 ? -3.971 -0.288 17.528 1.00 55.18 90 HIS A N 1
ATOM 663 C CA . HIS A 1 90 ? -4.609 0.887 16.951 1.00 66.72 90 HIS A CA 1
ATOM 664 C C . HIS A 1 90 ? -5.736 0.438 16.029 1.00 66.05 90 HIS A C 1
ATOM 665 O O . HIS A 1 90 ? -5.624 -0.580 15.344 1.00 55.21 90 HIS A O 1
ATOM 672 N N . SER A 1 91 ? -6.844 1.158 16.057 1.00 52.59 91 SER A N 1
ATOM 673 C CA . SER A 1 91 ? -8.005 0.826 15.218 1.00 50.56 91 SER A CA 1
ATOM 674 C C . SER A 1 91 ? -8.208 1.832 14.109 1.00 58.58 91 SER A C 1
ATOM 675 O O . SER A 1 91 ? -7.933 3.015 14.313 1.00 56.23 91 SER A O 1
ATOM 678 N N . ASN A 1 92 ? -8.662 1.382 12.944 1.00 55.36 92 ASN A N 1
ATOM 679 C CA . ASN A 1 92 ? -9.010 2.289 11.832 1.00 50.98 92 ASN A CA 1
ATOM 680 C C . ASN A 1 92 ? -10.349 1.900 11.310 1.00 61.56 92 ASN A C 1
ATOM 681 O O . ASN A 1 92 ? -10.760 0.759 11.486 1.00 45.59 92 ASN A O 1
ATOM 686 N N . ILE A 1 93 ? -11.008 2.846 10.663 1.00 44.73 93 ILE A N 1
ATOM 687 C CA . ILE A 1 93 ? -12.316 2.648 10.113 1.00 51.51 93 ILE A CA 1
ATOM 688 C C . ILE A 1 93 ? -12.254 2.034 8.761 1.00 56.06 93 ILE A C 1
ATOM 689 O O . ILE A 1 93 ? -11.437 2.401 7.955 1.00 47.18 93 ILE A O 1
ATOM 694 N N . TYR A 1 94 ? -13.072 0.996 8.571 1.00 43.99 94 TYR A N 1
ATOM 695 C CA . TYR A 1 94 ? -13.312 0.387 7.267 1.00 45.46 94 TYR A CA 1
ATOM 696 C C . TYR A 1 94 ? -14.811 0.376 6.965 1.00 53.25 94 TYR A C 1
ATOM 697 O O . TYR A 1 94 ? -15.638 0.194 7.858 1.00 52.34 94 TYR A O 1
ATOM 706 N N . GLU A 1 95 ? -15.142 0.632 5.711 1.00 52.78 95 GLU A N 1
ATOM 707 C CA . GLU A 1 95 ? -16.505 0.518 5.242 1.00 58.55 95 GLU A CA 1
ATOM 708 C C . GLU A 1 95 ? -16.718 -0.824 4.538 1.00 55.17 95 GLU A C 1
ATOM 709 O O . GLU A 1 95 ? -15.924 -1.189 3.684 1.00 52.75 95 GLU A O 1
ATOM 715 N N . VAL A 1 96 ? -17.764 -1.546 4.917 1.00 54.96 96 VAL A N 1
ATOM 716 C CA . VAL A 1 96 ? -18.050 -2.870 4.301 1.00 48.00 96 VAL A CA 1
ATOM 717 C C . VAL A 1 96 ? -19.528 -3.045 4.032 1.00 55.59 96 VAL A C 1
ATOM 718 O O . VAL A 1 96 ? -20.332 -2.186 4.397 1.00 54.87 96 VAL A O 1
ATOM 722 N N . PHE A 1 97 ? -19.879 -4.117 3.339 1.00 51.34 97 PHE A N 1
ATOM 723 C CA . PHE A 1 97 ? -21.280 -4.501 3.188 1.00 52.50 97 PHE A CA 1
ATOM 724 C C . PHE A 1 97 ? -21.420 -5.960 3.699 1.00 55.80 97 PHE A C 1
ATOM 725 O O . PHE A 1 97 ? -20.568 -6.772 3.399 1.00 54.44 97 PHE A O 1
ATOM 733 N N . LEU A 1 98 ? -22.457 -6.298 4.463 1.00 53.10 98 LEU A N 1
ATOM 734 C CA . LEU A 1 98 ? -22.505 -7.636 5.074 1.00 61.60 98 LEU A CA 1
ATOM 735 C C . LEU A 1 98 ? -22.692 -8.788 4.043 1.00 48.02 98 LEU A C 1
ATOM 736 O O . LEU A 1 98 ? -22.366 -9.953 4.323 1.00 60.43 98 LEU A O 1
ATOM 741 N N . THR A 1 99 ? -23.160 -8.436 2.847 1.00 53.13 99 THR A N 1
ATOM 742 C CA . THR A 1 99 ? -23.339 -9.380 1.763 1.00 55.35 99 THR A CA 1
ATOM 743 C C . THR A 1 99 ? -22.040 -9.601 0.977 1.00 60.28 99 THR A C 1
ATOM 744 O O . THR A 1 99 ? -22.050 -10.277 -0.031 1.00 55.32 99 THR A O 1
ATOM 748 N N . GLN A 1 100 ? -20.959 -8.923 1.377 1.00 53.45 100 GLN A N 1
ATOM 749 C CA . GLN A 1 100 ? -19.627 -9.160 0.826 1.00 55.36 100 GLN A CA 1
ATOM 750 C C . GLN A 1 100 ? -18.884 -10.265 1.564 1.00 45.96 100 GLN A C 1
ATOM 751 O O . GLN A 1 100 ? -19.102 -10.475 2.766 1.00 50.43 100 GLN A O 1
ATOM 757 N N . THR A 1 101 ? -17.906 -10.858 0.894 1.00 51.00 101 THR A N 1
ATOM 758 C CA . THR A 1 101 ? -17.100 -11.885 1.543 1.00 53.66 101 THR A CA 1
ATOM 759 C C . THR A 1 101 ? -16.031 -11.322 2.455 1.00 62.61 101 THR A C 1
ATOM 760 O O . THR A 1 101 ? -15.621 -10.145 2.343 1.00 51.34 101 THR A O 1
ATOM 764 N N . VAL A 1 102 ? -15.590 -12.158 3.381 1.00 55.94 102 VAL A N 1
ATOM 765 C CA . VAL A 1 102 ? -14.473 -11.830 4.240 1.00 49.97 102 VAL A CA 1
ATOM 766 C C . VAL A 1 102 ? -13.282 -11.477 3.369 1.00 56.33 102 VAL A C 1
ATOM 767 O O . VAL A 1 102 ? -12.574 -10.521 3.651 1.00 49.22 102 VAL A O 1
ATOM 771 N N . ASP A 1 103 ? -13.121 -12.185 2.255 1.00 49.38 103 ASP A N 1
ATOM 772 C CA . ASP A 1 103 ? -12.018 -11.878 1.354 1.00 47.35 103 ASP A CA 1
ATOM 773 C C . ASP A 1 103 ? -11.978 -10.362 0.921 1.00 57.09 103 ASP A C 1
ATOM 774 O O . ASP A 1 103 ? -10.893 -9.816 0.744 1.00 54.20 103 ASP A O 1
ATOM 779 N N . THR A 1 104 ? -13.132 -9.726 0.681 1.00 48.57 104 THR A N 1
ATOM 780 C CA . THR A 1 104 ? -13.109 -8.288 0.234 1.00 48.16 104 THR A CA 1
ATOM 781 C C . THR A 1 104 ? -12.580 -7.363 1.318 1.00 50.52 104 THR A C 1
ATOM 782 O O . THR A 1 104 ? -11.972 -6.330 1.042 1.00 51.34 104 THR A O 1
ATOM 786 N N . LEU A 1 105 ? -12.883 -7.674 2.568 1.00 51.00 105 LEU A N 1
ATOM 787 C CA . LEU A 1 105 ? -12.340 -6.885 3.657 1.00 46.07 105 LEU A CA 1
ATOM 788 C C . LEU A 1 105 ? -10.847 -7.160 3.772 1.00 56.67 105 LEU A C 1
ATOM 789 O O . LEU A 1 105 ? -10.065 -6.235 3.989 1.00 54.71 105 LEU A O 1
ATOM 794 N N . LYS A 1 106 ? -10.419 -8.427 3.604 1.00 48.04 106 LYS A N 1
ATOM 795 C CA . LYS A 1 106 ? -8.970 -8.686 3.652 1.00 45.06 106 LYS A CA 1
ATOM 796 C C . LYS A 1 106 ? -8.213 -7.928 2.558 1.00 48.06 106 LYS A C 1
ATOM 797 O O . LYS A 1 106 ? -7.082 -7.452 2.790 1.00 48.79 106 LYS A O 1
ATOM 803 N N . LYS A 1 107 ? -8.802 -7.810 1.370 1.00 42.10 107 LYS A N 1
ATOM 804 C CA . LYS A 1 107 ? -8.108 -7.102 0.294 1.00 55.51 107 LYS A CA 1
ATOM 805 C C . LYS A 1 107 ? -7.981 -5.600 0.617 1.00 50.31 107 LYS A C 1
ATOM 806 O O . LYS A 1 107 ? -6.968 -5.007 0.301 1.00 48.39 107 LYS A O 1
ATOM 812 N N . LYS A 1 108 ? -9.002 -5.047 1.260 1.00 51.99 108 LYS A N 1
ATOM 813 C CA . LYS A 1 108 ? -8.974 -3.650 1.663 1.00 53.92 108 LYS A CA 1
ATOM 814 C C . LYS A 1 108 ? -7.910 -3.436 2.703 1.00 50.04 108 LYS A C 1
ATOM 815 O O . LYS A 1 108 ? -7.153 -2.451 2.639 1.00 47.94 108 LYS A O 1
ATOM 821 N N . VAL A 1 109 ? -7.845 -4.333 3.685 1.00 44.65 109 VAL A N 1
ATOM 822 C CA . VAL A 1 109 ? -6.806 -4.241 4.713 1.00 46.91 109 VAL A CA 1
ATOM 823 C C . VAL A 1 109 ? -5.449 -4.394 4.069 1.00 49.62 109 VAL A C 1
ATOM 824 O O . VAL A 1 109 ? -4.501 -3.622 4.325 1.00 54.60 109 VAL 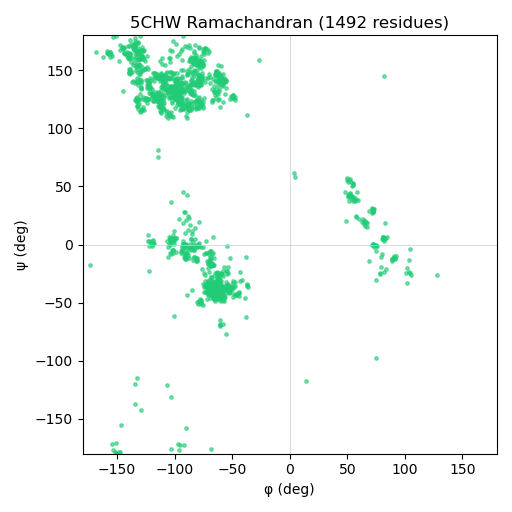A O 1
ATOM 828 N N . SER A 1 110 ? -5.375 -5.356 3.173 1.00 51.45 110 SER A N 1
ATOM 829 C CA . SER A 1 110 ? -4.140 -5.685 2.442 1.00 51.29 110 SER A CA 1
ATOM 830 C C . SER A 1 110 ? -3.657 -4.496 1.619 1.00 55.39 110 SER A C 1
ATOM 831 O O . SER A 1 110 ? -2.437 -4.217 1.561 1.00 54.69 110 SER A O 1
ATOM 834 N N . GLN A 1 111 A -4.597 -3.829 0.951 1.00 53.31 111 GLN A N 1
ATOM 835 C CA . GLN A 1 111 A -4.252 -2.672 0.133 1.00 63.13 111 GLN A CA 1
ATOM 836 C C . GLN A 1 111 A -3.871 -1.456 1.018 1.00 50.50 111 GLN A C 1
ATOM 837 O O . GLN A 1 111 A -2.931 -0.748 0.720 1.00 52.12 111 GLN A O 1
ATOM 843 N N . ARG A 1 112 ? -4.570 -1.265 2.125 1.00 57.02 112 ARG A N 1
ATOM 844 C CA . ARG A 1 112 ? -4.298 -0.107 2.945 1.00 58.97 112 ARG A CA 1
ATOM 845 C C . ARG A 1 112 ? -2.967 -0.226 3.679 1.00 64.47 112 ARG A C 1
ATOM 846 O O . ARG A 1 112 ? -2.204 0.741 3.819 1.00 53.26 112 ARG A O 1
ATOM 854 N N . GLU A 1 113 ? -2.650 -1.419 4.142 1.00 54.01 113 GLU A N 1
ATOM 855 C CA . GLU A 1 113 ? -1.444 -1.558 4.945 1.00 56.26 113 GLU A CA 1
ATOM 856 C C . GLU A 1 113 ? -0.314 -2.123 4.097 1.00 54.18 113 GLU A C 1
ATOM 857 O O . GLU A 1 113 ? 0.802 -2.212 4.540 1.00 55.56 113 GLU A O 1
ATOM 863 N N . GLN A 1 114 ? -0.606 -2.371 2.828 1.00 51.11 114 GLN A N 1
ATOM 864 C CA . GLN A 1 114 ? 0.341 -2.894 1.854 1.00 49.75 114 GLN A CA 1
ATOM 865 C C . GLN A 1 114 ? 0.994 -4.232 2.368 1.00 53.86 114 GLN A C 1
ATOM 866 O O . GLN A 1 114 ? 2.202 -4.412 2.369 1.00 63.86 114 GLN A O 1
ATOM 872 N N . VAL A 1 115 ? 0.158 -5.180 2.749 1.00 63.76 115 VAL A N 1
ATOM 873 C CA . VAL A 1 115 ? 0.625 -6.439 3.288 1.00 72.45 115 VAL A CA 1
ATOM 874 C C . VAL A 1 115 ? -0.044 -7.568 2.544 1.00 53.02 115 VAL A C 1
ATOM 875 O O . VAL A 1 115 ? -1.213 -7.463 2.201 1.00 54.81 115 VAL A O 1
ATOM 879 N N . HIS A 1 116 ? 0.698 -8.633 2.283 1.00 56.01 116 HIS A N 1
ATOM 880 C CA . HIS A 1 116 ? 0.147 -9.800 1.589 1.00 61.62 116 HIS A CA 1
ATOM 881 C C . HIS A 1 116 ? -0.968 -10.408 2.440 1.00 66.54 116 HIS A C 1
ATOM 882 O O . HIS A 1 116 ? -0.812 -10.539 3.660 1.00 61.03 116 HIS A O 1
ATOM 889 N N . GLU A 1 117 ? -2.034 -10.870 1.804 1.00 59.06 117 GLU A N 1
ATOM 890 C CA . GLU A 1 117 ? -3.151 -11.427 2.563 1.00 71.32 117 GLU A CA 1
ATOM 891 C C . GLU A 1 117 ? -2.666 -12.610 3.431 1.00 65.01 117 GLU A C 1
ATOM 892 O O . GLU A 1 117 ? -3.179 -12.838 4.522 1.00 67.28 117 GLU A O 1
ATOM 898 N N . ASP A 1 118 ? -1.600 -13.292 3.017 1.00 60.10 118 ASP A N 1
ATOM 899 C CA . ASP A 1 118 ? -1.117 -14.411 3.818 1.00 66.79 118 ASP A CA 1
ATOM 900 C C . ASP A 1 118 ? -0.309 -14.024 5.074 1.00 66.20 118 ASP A C 1
ATOM 901 O O . ASP A 1 118 ? 0.067 -14.897 5.837 1.00 66.62 118 ASP A O 1
ATOM 906 N N . GLN A 1 119 ? -0.075 -12.734 5.324 1.00 61.17 119 GLN A N 1
ATOM 907 C CA . GLN A 1 119 ? 0.704 -12.341 6.495 1.00 70.60 119 GLN A CA 1
ATOM 908 C C . GLN A 1 119 ? -0.254 -12.088 7.654 1.00 66.11 119 GLN A C 1
ATOM 909 O O . GLN A 1 119 ? 0.186 -11.782 8.763 1.00 65.33 119 GLN A O 1
ATOM 915 N N . PHE A 1 120 ? -1.567 -12.243 7.429 1.00 62.95 120 PHE A N 1
ATOM 916 C CA . PHE A 1 120 ? -2.524 -11.955 8.510 1.00 53.85 120 PHE A CA 1
ATOM 917 C C . PHE A 1 120 ? -3.857 -12.616 8.362 1.00 59.98 120 PHE A C 1
ATOM 918 O O . PHE A 1 120 ? -4.190 -13.086 7.284 1.00 57.37 120 PHE A O 1
ATOM 926 N N . TRP A 1 121 ? -4.616 -12.638 9.454 1.00 50.59 121 TRP A N 1
ATOM 927 C CA . TRP A 1 121 ? -5.995 -13.083 9.391 1.00 49.45 121 TRP A CA 1
ATOM 928 C C . TRP A 1 121 ? -6.848 -12.262 10.341 1.00 56.75 121 TRP A C 1
ATOM 929 O O . TRP A 1 121 ? -6.324 -11.544 11.206 1.00 53.24 121 TRP A O 1
ATOM 940 N N . LEU A 1 122 ? -8.154 -12.351 10.159 1.00 54.49 122 LEU A N 1
ATOM 941 C CA . LEU A 1 122 ? -9.106 -11.570 10.931 1.00 51.45 122 LEU A CA 1
ATOM 942 C C . LEU A 1 122 ? -9.962 -12.439 11.812 1.00 54.97 122 LEU A C 1
ATOM 943 O O . LEU A 1 122 ? -10.393 -13.508 11.383 1.00 46.66 122 LEU A O 1
ATOM 948 N N . SER A 1 123 ? -10.276 -11.935 12.996 1.00 48.74 123 SER A N 1
ATOM 949 C CA . SER A 1 123 ? -11.228 -12.585 13.872 1.00 53.60 123 SER A CA 1
ATOM 950 C C . SER A 1 123 ? -12.279 -11.563 14.361 1.00 61.70 123 SER A C 1
ATOM 951 O O . SER A 1 123 ? -12.034 -10.339 14.361 1.00 51.38 123 SER A O 1
ATOM 954 N N . PHE A 1 124 ? -13.458 -12.077 14.713 1.00 51.08 124 PHE A N 1
ATOM 955 C CA . PHE A 1 124 ? -14.505 -11.271 15.331 1.00 46.02 124 PHE A CA 1
ATOM 956 C C . PHE A 1 124 ? -14.999 -11.940 16.578 1.00 57.43 124 PHE A C 1
ATOM 957 O O . PHE A 1 124 ? -15.516 -13.060 16.549 1.00 57.95 124 PHE A O 1
ATOM 965 N N . GLU A 1 125 ? -14.745 -11.265 17.692 1.00 54.30 125 GLU A N 1
ATOM 966 C CA . GLU A 1 125 ? -15.076 -11.763 19.005 1.00 52.20 125 GLU A CA 1
ATOM 967 C C . GLU A 1 125 ? -14.543 -13.188 19.208 1.00 77.16 125 GLU A C 1
ATOM 968 O O . GLU A 1 125 ? -15.235 -14.022 19.789 1.00 65.29 125 GLU A O 1
ATOM 974 N N . GLY A 1 126 ? -13.304 -13.440 18.775 1.00 68.24 126 GLY A N 1
ATOM 975 C CA . GLY A 1 126 ? -12.657 -14.712 19.067 1.00 67.44 126 GLY A CA 1
ATOM 976 C C . GLY A 1 126 ? -12.852 -15.783 17.996 1.00 59.51 126 GLY A C 1
ATOM 977 O O . GLY A 1 126 ? -12.178 -16.798 18.009 1.00 73.04 126 GLY A O 1
ATOM 978 N N . ARG A 1 127 ? -13.733 -15.514 17.047 1.00 59.61 127 ARG A N 1
ATOM 979 C CA . ARG A 1 127 ? -14.007 -16.405 15.939 1.00 55.80 127 ARG A CA 1
ATOM 980 C C . ARG A 1 127 ? -13.170 -16.045 14.687 1.00 50.95 127 ARG A C 1
ATOM 981 O O . ARG A 1 127 ? -13.273 -14.928 14.199 1.00 51.01 127 ARG A O 1
ATOM 989 N N . PRO A 1 128 ? -12.264 -16.949 14.227 1.00 54.08 128 PRO A N 1
ATOM 990 C CA . PRO A 1 128 ? -11.499 -16.705 12.998 1.00 50.04 128 PRO A CA 1
ATOM 991 C C . PRO A 1 128 ? -12.507 -16.504 11.879 1.00 66.58 128 PRO A C 1
ATOM 992 O O . PRO A 1 128 ? -13.563 -17.147 11.901 1.00 56.78 128 PRO A O 1
ATOM 996 N N . MET A 1 129 ? -12.226 -15.578 10.975 1.00 53.90 129 MET A N 1
ATOM 997 C CA . MET A 1 129 ? -13.106 -15.255 9.855 1.00 56.38 129 MET A CA 1
ATOM 998 C C . MET A 1 129 ? -12.558 -15.909 8.590 1.00 51.86 129 MET A C 1
ATOM 999 O O . MET A 1 129 ? -11.370 -15.827 8.332 1.00 63.13 129 MET A O 1
ATOM 1004 N N . GLU A 1 130 ? -13.404 -16.576 7.812 1.00 59.76 130 GLU A N 1
ATOM 1005 C CA . GLU A 1 130 ? -12.950 -17.336 6.644 1.00 46.51 130 GLU A CA 1
ATOM 1006 C C . GLU A 1 130 ? -13.142 -16.593 5.379 1.00 54.23 130 GLU A C 1
ATOM 1007 O O . GLU A 1 130 ? -14.203 -15.996 5.184 1.00 56.38 130 GLU A O 1
ATOM 1013 N N . ASP A 1 131 ? -12.135 -16.623 4.515 1.00 49.91 131 ASP A N 1
ATOM 1014 C CA . ASP A 1 131 ? -12.145 -15.776 3.301 1.00 53.36 131 ASP A CA 1
ATOM 1015 C C . ASP A 1 131 ? -13.425 -15.777 2.502 1.00 51.82 131 ASP A C 1
ATOM 1016 O O . ASP A 1 131 ? -13.859 -14.741 2.022 1.00 53.43 131 ASP A O 1
ATOM 1021 N N . LYS A 1 132 ? -14.014 -16.967 2.325 1.00 53.85 132 LYS A N 1
ATOM 1022 C CA . LYS A 1 132 ? -15.123 -17.154 1.403 1.00 47.59 132 LYS A CA 1
ATOM 1023 C C . LYS A 1 132 ? -16.469 -16.935 2.039 1.00 46.42 132 LYS A C 1
ATOM 1024 O O . LYS A 1 132 ? -17.492 -16.865 1.356 1.00 52.58 132 LYS A O 1
ATOM 1030 N N . GLU A 1 133 ? -16.488 -16.862 3.362 1.00 47.52 133 GLU A N 1
ATOM 1031 C CA . GLU A 1 133 ? -17.750 -16.672 4.063 1.00 48.77 133 GLU A CA 1
ATOM 1032 C C . GLU A 1 133 ? -18.201 -15.202 3.912 1.00 57.86 133 GLU A C 1
ATOM 1033 O O . GLU A 1 133 ? -17.360 -14.308 3.646 1.00 45.23 133 GLU A O 1
ATOM 1039 N N . LEU A 1 134 ? -19.509 -14.966 4.032 1.00 52.13 134 LEU A N 1
ATOM 1040 C CA . LEU A 1 134 ? -20.062 -13.594 4.034 1.00 53.76 134 LEU A CA 1
ATOM 1041 C C . LEU A 1 134 ? -19.856 -12.958 5.391 1.00 53.95 134 LEU A C 1
ATOM 1042 O O . LEU A 1 134 ? -20.103 -13.613 6.438 1.00 52.38 134 LEU A O 1
ATOM 1047 N N . LEU A 1 135 ? -19.439 -11.672 5.359 1.00 47.73 135 LEU A N 1
ATOM 1048 C CA . LEU A 1 135 ? -19.194 -10.858 6.545 1.00 53.09 135 LEU A CA 1
ATOM 1049 C C . LEU A 1 135 ? -20.373 -10.912 7.466 1.00 47.67 135 LEU A C 1
ATOM 1050 O O . LEU A 1 135 ? -20.222 -10.962 8.685 1.00 44.26 135 LEU A O 1
ATOM 1055 N N . GLY A 1 136 ? -21.567 -10.942 6.878 1.00 44.98 136 GLY A N 1
ATOM 1056 C CA . GLY A 1 136 ? -22.786 -11.020 7.671 1.00 49.48 136 GLY A CA 1
ATOM 1057 C C . GLY A 1 136 ? -22.897 -12.252 8.546 1.00 58.31 136 GLY A C 1
ATOM 1058 O O . GLY A 1 136 ? -23.574 -12.229 9.595 1.00 46.12 136 GLY A O 1
ATOM 1059 N N . GLU A 1 137 ? -22.224 -13.333 8.165 1.00 47.70 137 GLU A N 1
ATOM 1060 C CA . GLU A 1 137 ? -22.420 -14.568 8.968 1.00 49.65 137 GLU A CA 1
ATOM 1061 C C . GLU A 1 137 ? -21.728 -14.425 10.316 1.00 57.92 137 GLU A C 1
ATOM 1062 O O . GLU A 1 137 ? -21.969 -15.204 11.221 1.00 53.79 137 GLU A O 1
ATOM 1068 N N . TYR A 1 138 ? -20.861 -13.419 10.446 1.00 54.44 138 TYR A N 1
ATOM 1069 C CA . TYR A 1 138 ? -20.149 -13.205 11.698 1.00 49.37 138 TYR A CA 1
ATOM 1070 C C . TYR A 1 138 ? -20.873 -12.298 12.694 1.00 51.40 138 TYR A C 1
ATOM 1071 O O . TYR A 1 138 ? -20.410 -12.130 13.814 1.00 54.92 138 TYR A O 1
ATOM 1080 N N . GLY A 1 139 ? -22.043 -11.780 12.329 1.00 46.03 139 GLY A N 1
ATOM 1081 C CA . GLY A 1 139 ? -22.783 -10.928 13.240 1.00 49.17 139 GLY A CA 1
ATOM 1082 C C . GLY A 1 139 ? -22.131 -9.512 13.420 1.00 54.71 139 GLY A C 1
ATOM 1083 O O . GLY A 1 139 ? -22.232 -8.915 14.505 1.00 51.41 139 GLY A O 1
ATOM 1084 N N . LEU A 1 140 ? -21.414 -9.015 12.409 1.00 55.82 140 LEU A N 1
ATOM 1085 C CA . LEU A 1 140 ? -20.818 -7.652 12.472 1.00 59.61 140 LEU A CA 1
ATOM 1086 C C . LEU A 1 140 ? -21.887 -6.560 12.588 1.00 56.65 140 LEU A C 1
ATOM 1087 O O . LEU A 1 140 ? -22.896 -6.596 11.883 1.00 55.29 140 LEU A O 1
ATOM 1092 N N . LYS A 1 141 ? -21.646 -5.589 13.450 1.00 53.23 141 LYS A N 1
ATOM 1093 C CA . LYS A 1 141 ? -22.575 -4.478 13.606 1.00 51.88 141 LYS A CA 1
ATOM 1094 C C . LYS A 1 141 ? -21.799 -3.140 13.490 1.00 55.57 141 LYS A C 1
ATOM 1095 O O . LYS A 1 141 ? -20.559 -3.098 13.634 1.00 51.46 141 LYS A O 1
ATOM 1101 N N . PRO A 1 142 ? -22.525 -2.041 13.241 1.00 49.06 142 PRO A N 1
ATOM 1102 C CA . PRO A 1 142 ? -21.856 -0.753 13.119 1.00 48.38 142 PRO A CA 1
ATOM 1103 C C . PRO A 1 142 ? -20.869 -0.496 14.222 1.00 55.76 142 PRO A C 1
ATOM 1104 O O . PRO A 1 142 ? -21.145 -0.635 15.427 1.00 52.86 142 PRO A O 1
ATOM 1108 N N . GLN A 1 143 ? -19.666 -0.176 13.761 1.00 48.03 143 GLN A N 1
ATOM 1109 C CA . GLN A 1 143 ? -18.554 0.206 14.622 1.00 46.88 143 GLN A CA 1
ATOM 1110 C C . GLN A 1 143 ? -18.113 -0.930 15.531 1.00 46.98 143 GLN A C 1
ATOM 1111 O O . GLN A 1 143 ? -17.494 -0.674 16.554 1.00 53.14 143 GLN A O 1
ATOM 1117 N N . CYS A 1 144 ? -18.440 -2.199 15.188 1.00 45.77 144 CYS A N 1
ATOM 1118 C CA . CYS A 1 144 ? -17.816 -3.282 15.953 1.00 55.42 144 CYS A CA 1
ATOM 1119 C C . CYS A 1 144 ? -16.328 -3.345 15.575 1.00 46.79 144 CYS A C 1
ATOM 1120 O O . CYS A 1 144 ? -15.957 -2.879 14.520 1.00 54.91 144 CYS A O 1
ATOM 1123 N N . THR A 1 145 ? -15.510 -4.044 16.363 1.00 54.43 145 THR A N 1
ATOM 1124 C CA . THR A 1 145 ? -14.109 -4.095 16.110 1.00 51.54 145 THR A CA 1
ATOM 1125 C C . THR A 1 145 ? -13.689 -5.517 15.667 1.00 66.38 145 THR A C 1
ATOM 1126 O O . THR A 1 145 ? -13.889 -6.460 16.409 1.00 64.89 145 THR A O 1
ATOM 1130 N N . VAL A 1 146 ? -13.113 -5.639 14.464 1.00 56.50 146 VAL A N 1
ATOM 1131 C CA . VAL A 1 146 ? -12.475 -6.884 13.960 1.00 52.79 146 VAL A CA 1
ATOM 1132 C C . VAL A 1 146 ? -10.992 -6.803 14.311 1.00 63.74 146 VAL A C 1
ATOM 1133 O O . VAL A 1 146 ? -10.355 -5.726 14.174 1.00 55.58 146 VAL A O 1
ATOM 1137 N N . ILE A 1 147 ? -10.421 -7.904 14.782 1.00 51.58 147 ILE A N 1
ATOM 1138 C CA . ILE A 1 147 ? -9.008 -7.911 15.178 1.00 48.67 147 ILE A CA 1
ATOM 1139 C C . ILE A 1 147 ? -8.148 -8.495 14.066 1.00 62.02 147 ILE A C 1
ATOM 1140 O O . ILE A 1 147 ? -8.438 -9.595 13.539 1.00 57.59 147 ILE A O 1
ATOM 1145 N N . LYS A 1 148 ? -7.069 -7.805 13.731 1.00 50.23 148 LYS A N 1
ATOM 1146 C CA . LYS A 1 148 ? -6.127 -8.314 12.743 1.00 62.44 148 LYS A CA 1
ATOM 1147 C C . LYS A 1 148 ? -4.943 -8.970 13.425 1.00 59.25 148 LYS A C 1
ATOM 1148 O O . LYS A 1 148 ? -4.286 -8.346 14.258 1.00 57.49 148 LYS A O 1
ATOM 1154 N N . HIS A 1 149 ? -4.694 -10.244 13.081 1.00 61.30 149 HIS A N 1
ATOM 1155 C CA . HIS A 1 149 ? -3.585 -11.047 13.661 1.00 61.68 149 HIS A CA 1
ATOM 1156 C C . HIS A 1 149 ? -2.476 -11.223 12.642 1.00 58.03 149 HIS A C 1
ATOM 1157 O O . HIS A 1 149 ? -2.762 -11.547 11.496 1.00 58.17 149 HIS A O 1
ATOM 1164 N N . LEU A 1 150 ? -1.218 -11.064 13.053 1.00 51.85 150 LEU A N 1
ATOM 1165 C CA . LEU A 1 150 ? -0.118 -11.240 12.115 1.00 66.07 150 LEU A CA 1
ATOM 1166 C C . LEU A 1 150 ? 0.428 -12.632 12.128 1.00 68.26 150 LEU A C 1
ATOM 1167 O O . LEU A 1 150 ? 0.441 -13.290 13.164 1.00 70.42 150 LEU A O 1
ATOM 1172 N N . ARG A 1 151 ? 0.793 -13.073 10.935 1.00 76.42 151 ARG A N 1
ATOM 1173 C CA . ARG A 1 151 ? 1.638 -14.230 10.739 1.00 79.32 151 ARG A CA 1
ATOM 1174 C C . ARG A 1 151 ? 2.938 -13.661 10.122 1.00 74.19 151 ARG A C 1
ATOM 1175 O O . ARG A 1 151 ? 3.164 -13.791 8.917 1.00 72.43 151 ARG A O 1
ATOM 1183 N N . LEU A 1 152 ? 3.783 -13.020 10.932 1.00 71.09 152 LEU A N 1
ATOM 1184 C CA . LEU A 1 152 ? 4.993 -12.373 10.419 1.00 71.49 152 LEU A CA 1
ATOM 1185 C C . LEU A 1 152 ? 6.174 -13.340 10.529 1.00 69.60 152 LEU A C 1
ATOM 1186 O O . LEU A 1 152 ? 6.205 -14.200 11.396 1.00 78.93 152 LEU A O 1
ATOM 1191 N N . ARG A 1 153 ? 7.207 -13.107 9.741 1.00 77.04 153 ARG A N 1
ATOM 1192 C CA . ARG A 1 153 ? 8.323 -14.047 9.693 1.00 85.03 153 ARG A CA 1
ATOM 1193 C C . ARG A 1 153 ? 9.459 -13.570 10.567 1.00 89.03 153 ARG A C 1
ATOM 1194 O O . ARG A 1 153 ? 9.722 -12.361 10.626 1.00 87.76 153 ARG A O 1
ATOM 1202 N N . GLY A 1 154 ? 10.079 -14.508 11.293 1.00 78.31 154 GLY A N 1
ATOM 1203 C CA . GLY A 1 154 ? 11.353 -14.274 11.974 1.00 76.54 154 GLY A CA 1
ATOM 1204 C C . GLY A 1 154 ? 12.516 -14.598 11.049 1.00 83.38 154 GLY A C 1
ATOM 1205 O O . GLY A 1 154 ? 12.260 -15.112 9.963 1.00 99.68 154 GLY A O 1
ATOM 1206 N N . GLY A 1 155 ? 13.759 -14.259 11.408 1.00 88.44 155 GLY A N 1
ATOM 1207 C CA . GLY A 1 155 ? 14.923 -14.775 10.671 1.00 92.22 155 GLY A CA 1
ATOM 1208 C C . GLY A 1 155 ? 16.012 -13.944 9.980 1.00 79.62 155 GLY A C 1
ATOM 1209 O O . GLY A 1 155 ? 17.181 -14.309 9.943 1.00 80.69 155 GLY A O 1
ATOM 1211 N N . ALA B 1 2 ? -6.521 4.827 -19.515 1.00 123.12 2 ALA B N 1
ATOM 1212 C CA . ALA B 1 2 ? -6.479 4.633 -18.068 1.00 116.37 2 ALA B CA 1
ATOM 1213 C C . ALA B 1 2 ? -5.040 4.664 -17.556 1.00 117.96 2 ALA B C 1
ATOM 1214 O O . ALA B 1 2 ? -4.184 3.910 -18.023 1.00 119.00 2 ALA B O 1
ATOM 1216 N N . TRP B 1 3 ? -4.777 5.577 -16.624 1.00 117.02 3 TRP B N 1
ATOM 1217 C CA . TRP B 1 3 ? -3.451 5.735 -16.033 1.00 111.16 3 TRP B CA 1
ATOM 1218 C C . TRP B 1 3 ? -3.466 5.692 -14.497 1.00 103.70 3 TRP B C 1
ATOM 1219 O O . TRP B 1 3 ? -4.524 5.778 -13.871 1.00 95.31 3 TRP B O 1
ATOM 1230 N N . ASP B 1 4 ? -2.282 5.553 -13.902 1.00 104.48 4 ASP B N 1
ATOM 1231 C CA . ASP B 1 4 ? -2.145 5.384 -12.457 1.00 95.06 4 ASP B CA 1
ATOM 1232 C C . ASP B 1 4 ? -1.819 6.698 -11.747 1.00 101.26 4 ASP B C 1
ATOM 1233 O O . ASP B 1 4 ? -0.830 7.366 -12.061 1.00 102.68 4 ASP B O 1
ATOM 1238 N N . LEU B 1 5 ? -2.645 7.040 -10.767 1.00 92.67 5 LEU B N 1
ATOM 1239 C CA . LEU B 1 5 ? -2.475 8.252 -9.983 1.00 84.44 5 LEU B CA 1
ATOM 1240 C C . LEU B 1 5 ? -1.808 7.965 -8.647 1.00 82.88 5 LEU B C 1
ATOM 1241 O O . LEU B 1 5 ? -2.276 7.127 -7.889 1.00 74.67 5 LEU B O 1
ATOM 1246 N N . LYS B 1 6 ? -0.732 8.667 -8.325 1.00 86.21 6 LYS B N 1
ATOM 1247 C CA . LYS B 1 6 ? -0.143 8.478 -7.009 1.00 81.05 6 LYS B CA 1
ATOM 1248 C C . LYS B 1 6 ? -0.962 9.241 -5.958 1.00 81.66 6 LYS B C 1
ATOM 1249 O O . LYS B 1 6 ? -1.101 10.463 -6.009 1.00 84.03 6 LYS B O 1
ATOM 1255 N N . VAL B 1 7 ? -1.496 8.494 -5.001 1.00 72.16 7 VAL B N 1
ATOM 1256 C CA . VAL B 1 7 ? -2.226 9.041 -3.872 1.00 65.73 7 VAL B CA 1
ATOM 1257 C C . VAL B 1 7 ? -1.419 8.737 -2.624 1.00 60.95 7 VAL B C 1
ATOM 1258 O O . VAL B 1 7 ? -1.205 7.583 -2.327 1.00 69.56 7 VAL B O 1
ATOM 1262 N N . LYS B 1 8 ? -1.042 9.732 -1.841 1.00 61.00 8 LYS B N 1
ATOM 1263 C CA . LYS B 1 8 ? -0.216 9.460 -0.682 1.00 63.10 8 LYS B CA 1
ATOM 1264 C C . LYS B 1 8 ? -0.997 9.757 0.539 1.00 63.93 8 LYS B C 1
ATOM 1265 O O . LYS B 1 8 ? -1.508 10.862 0.683 1.00 69.42 8 LYS B O 1
ATOM 1271 N N . MET B 1 9 ? -1.031 8.830 1.474 1.00 61.67 9 MET B N 1
ATOM 1272 C CA . MET B 1 9 ? -1.773 9.085 2.687 1.00 60.70 9 MET B CA 1
ATOM 1273 C C . MET B 1 9 ? -0.785 9.643 3.674 1.00 66.96 9 MET B C 1
ATOM 1274 O O . MET B 1 9 ? 0.252 9.031 3.948 1.00 68.28 9 MET B O 1
ATOM 1279 N N . LEU B 1 10 ? -1.142 10.788 4.233 1.00 62.06 10 LEU B N 1
ATOM 1280 C CA . LEU B 1 10 ? -0.342 11.487 5.221 1.00 61.08 10 LEU B CA 1
ATOM 1281 C C . LEU B 1 10 ? -0.246 10.648 6.488 1.00 59.48 10 LEU B C 1
ATOM 1282 O O . LEU B 1 10 ? -1.260 10.165 6.998 1.00 66.69 10 LEU B O 1
ATOM 1287 N N . GLY B 1 11 ? 0.953 10.410 6.991 1.00 66.46 11 GLY B N 1
ATOM 1288 C CA . GLY B 1 11 ? 1.023 9.558 8.166 1.00 65.37 11 GLY B CA 1
ATOM 1289 C C . GLY B 1 11 ? 0.914 8.058 7.855 1.00 69.93 11 GLY B C 1
ATOM 1290 O O . GLY B 1 11 ? 1.054 7.230 8.770 1.00 60.56 11 GLY B O 1
ATOM 1291 N N . GLY B 1 12 ? 0.545 7.704 6.621 1.00 61.40 12 GLY B N 1
ATOM 1292 C CA . GLY B 1 12 ? 0.403 6.279 6.267 1.00 68.81 12 GLY B CA 1
ATOM 1293 C C . GLY B 1 12 ? 1.028 5.887 4.932 1.00 61.20 12 GLY B C 1
ATOM 1294 O O . GLY B 1 12 ? 2.078 6.441 4.582 1.00 62.83 12 GLY B O 1
ATOM 1295 N N . ASN B 1 13 ? 0.370 5.072 4.111 1.00 55.41 13 ASN B N 1
ATOM 1296 C CA . ASN B 1 13 ? 1.076 4.484 2.952 1.00 59.84 13 ASN B CA 1
ATOM 1297 C C . ASN B 1 13 ? 0.697 5.166 1.653 1.00 61.90 13 ASN B C 1
ATOM 1298 O O . ASN B 1 13 ? -0.275 5.888 1.587 1.00 75.25 13 ASN B O 1
ATOM 1303 N N . ASP B 1 14 ? 1.549 4.995 0.649 1.00 58.92 14 ASP B N 1
ATOM 1304 C CA . ASP B 1 14 ? 1.333 5.571 -0.665 1.00 70.70 14 ASP B CA 1
ATOM 1305 C C . ASP B 1 14 ? 0.706 4.559 -1.587 1.00 72.84 14 ASP B C 1
ATOM 1306 O O . ASP B 1 14 ? 1.118 3.417 -1.598 1.00 78.74 14 ASP B O 1
ATOM 1311 N N . PHE B 1 15 ? -0.196 4.993 -2.453 1.00 72.26 15 PHE B N 1
ATOM 1312 C CA . PHE B 1 15 ? -0.896 4.043 -3.303 1.00 81.48 15 PHE B CA 1
ATOM 1313 C C . PHE B 1 15 ? -0.966 4.534 -4.718 1.00 82.48 15 PHE B C 1
ATOM 1314 O O . PHE B 1 15 ? -0.667 5.691 -4.999 1.00 80.08 15 PHE B O 1
ATOM 1322 N N . LEU B 1 16 ? -1.339 3.634 -5.616 1.00 77.65 16 LEU B N 1
ATOM 1323 C CA . LEU B 1 16 ? -1.699 4.011 -6.974 1.00 80.42 16 LEU B CA 1
ATOM 1324 C C . LEU B 1 16 ? -3.164 3.703 -7.160 1.00 86.94 16 LEU B C 1
ATOM 1325 O O . LEU B 1 16 ? -3.660 2.705 -6.642 1.00 89.29 16 LEU B O 1
ATOM 1330 N N . VAL B 1 17 ? -3.850 4.566 -7.900 1.00 69.44 17 VAL B N 1
ATOM 1331 C CA . VAL B 1 17 ? -5.241 4.348 -8.233 1.00 72.81 17 VAL B CA 1
ATOM 1332 C C . VAL B 1 17 ? -5.383 4.525 -9.727 1.00 82.06 17 VAL B C 1
ATOM 1333 O O . VAL B 1 17 ? -4.968 5.562 -10.289 1.00 73.88 17 VAL B O 1
ATOM 1337 N N . SER B 1 18 ? -6.013 3.547 -10.367 1.00 81.52 18 SER B N 1
ATOM 1338 C CA . SER B 1 18 ? -6.199 3.617 -11.801 1.00 91.90 18 SER B CA 1
ATOM 1339 C C . SER B 1 18 ? -7.378 4.533 -12.049 1.00 96.10 18 SER B C 1
ATOM 1340 O O . SER B 1 18 ? -8.474 4.302 -11.533 1.00 105.91 18 SER B O 1
ATOM 1343 N N . VAL B 1 19 ? -7.133 5.580 -12.832 1.00 92.04 19 VAL B N 1
ATOM 1344 C CA . VAL B 1 19 ? -8.122 6.631 -13.058 1.00 83.81 19 VAL B CA 1
ATOM 1345 C C . VAL B 1 19 ? -8.238 6.959 -14.535 1.00 96.94 19 VAL B C 1
ATOM 1346 O O . VAL B 1 19 ? -7.442 6.490 -15.353 1.00 102.87 19 VAL B O 1
ATOM 1350 N N . THR B 1 20 ? -9.200 7.810 -14.866 1.00 102.03 20 THR B N 1
ATOM 1351 C CA . THR B 1 20 ? -9.361 8.280 -16.229 1.00 107.47 20 THR B CA 1
ATOM 1352 C C . THR B 1 20 ? -9.412 9.799 -16.193 1.00 110.70 20 THR B C 1
ATOM 1353 O O . THR B 1 20 ? -9.638 10.391 -15.139 1.00 120.43 20 THR B O 1
ATOM 1357 N N . ASN B 1 21 ? -9.170 10.427 -17.335 1.00 114.88 21 ASN B N 1
ATOM 1358 C CA . ASN B 1 21 ? -9.135 11.881 -17.429 1.00 118.59 21 ASN B CA 1
ATOM 1359 C C . ASN B 1 21 ? -10.444 12.548 -17.013 1.00 117.93 21 ASN B C 1
ATOM 1360 O O . ASN B 1 21 ? -10.440 13.624 -16.391 1.00 106.63 21 ASN B O 1
ATOM 1365 N N . SER B 1 22 ? -11.557 11.930 -17.408 1.00 120.93 22 SER B N 1
ATOM 1366 C CA . SER B 1 22 ? -12.885 12.460 -17.121 1.00 129.10 22 SER B CA 1
ATOM 1367 C C . SER B 1 22 ? -13.457 11.906 -15.822 1.00 122.04 22 SER B C 1
ATOM 1368 O O . SER B 1 22 ? -14.674 11.832 -15.662 1.00 125.98 22 SER B O 1
ATOM 1371 N N . MET B 1 23 ? -12.595 11.542 -14.880 1.00 109.42 23 MET B N 1
ATOM 1372 C CA . MET B 1 23 ? -13.086 11.054 -13.604 1.00 91.87 23 MET B CA 1
ATOM 1373 C C . MET B 1 23 ? -13.335 12.248 -12.682 1.00 100.17 23 MET B C 1
ATOM 1374 O O . MET B 1 23 ? -12.531 13.171 -12.633 1.00 111.48 23 MET B O 1
ATOM 1379 N N . THR B 1 24 ? -14.443 12.241 -11.958 1.00 79.79 24 THR B N 1
ATOM 1380 C CA . THR B 1 24 ? -14.666 13.309 -11.011 1.00 96.98 24 THR B CA 1
ATOM 1381 C C . THR B 1 24 ? -13.949 13.013 -9.689 1.00 94.90 24 THR B C 1
ATOM 1382 O O . THR B 1 24 ? -13.603 11.861 -9.393 1.00 82.51 24 THR B O 1
ATOM 1386 N N . VAL B 1 25 ? -13.698 14.064 -8.912 1.00 76.92 25 VAL B N 1
ATOM 1387 C CA . VAL B 1 25 ? -13.043 13.921 -7.610 1.00 67.48 25 VAL B CA 1
ATOM 1388 C C . VAL B 1 25 ? -13.922 13.024 -6.718 1.00 67.35 25 VAL B C 1
ATOM 1389 O O . VAL B 1 25 ? -13.404 12.262 -5.914 1.00 76.72 25 VAL B O 1
ATOM 1393 N N . SER B 1 26 ? -15.242 13.103 -6.864 1.00 70.96 26 SER B N 1
ATOM 1394 C CA . SER B 1 26 ? -16.142 12.245 -6.076 1.00 68.69 26 SER B CA 1
ATOM 1395 C C . SER B 1 26 ? -16.009 10.756 -6.463 1.00 66.25 26 SER B C 1
ATOM 1396 O O . SER B 1 26 ? -16.107 9.890 -5.607 1.00 57.53 26 SER B O 1
ATOM 1399 N N . GLU B 1 27 ? -15.891 10.484 -7.759 1.00 70.34 27 GLU B N 1
ATOM 1400 C CA . GLU B 1 27 ? -15.648 9.133 -8.252 1.00 67.11 27 GLU B CA 1
ATOM 1401 C C . GLU B 1 27 ? -14.293 8.639 -7.790 1.00 79.04 27 GLU B C 1
ATOM 1402 O O . GLU B 1 27 ? -14.164 7.494 -7.376 1.00 68.88 27 GLU B O 1
ATOM 1408 N N . LEU B 1 28 ? -13.304 9.529 -7.767 1.00 72.80 28 LEU B N 1
ATOM 1409 C CA . LEU B 1 28 ? -11.991 9.135 -7.284 1.00 60.69 28 LEU B CA 1
ATOM 1410 C C . LEU B 1 28 ? -12.092 8.667 -5.835 1.00 73.37 28 LEU B C 1
ATOM 1411 O O . LEU B 1 28 ? -11.495 7.633 -5.469 1.00 62.15 28 LEU B O 1
ATOM 1416 N N . LYS B 1 29 ? -12.861 9.395 -5.018 1.00 71.34 29 LYS B N 1
ATOM 1417 C CA . LYS B 1 29 ? -13.029 9.010 -3.616 1.00 55.06 29 LYS B CA 1
ATOM 1418 C C . LYS B 1 29 ? -13.698 7.650 -3.485 1.00 57.27 29 LYS B C 1
ATOM 1419 O O . LYS B 1 29 ? -13.370 6.903 -2.550 1.00 58.86 29 LYS B O 1
ATOM 1425 N N . LYS B 1 30 ? -14.651 7.349 -4.377 1.00 54.38 30 LYS B N 1
ATOM 1426 C CA . LYS B 1 30 ? -15.308 6.033 -4.355 1.00 67.81 30 LYS B CA 1
ATOM 1427 C C . LYS B 1 30 ? -14.348 4.906 -4.739 1.00 67.98 30 LYS B C 1
ATOM 1428 O O . LYS B 1 30 ? -14.404 3.844 -4.138 1.00 65.51 30 LYS B O 1
ATOM 1434 N N . GLN B 1 31 ? -13.474 5.133 -5.721 1.00 68.44 31 GLN B N 1
ATOM 1435 C CA . GLN B 1 31 ? -12.438 4.155 -6.045 1.00 69.03 31 GLN B CA 1
ATOM 1436 C C . GLN B 1 31 ? -11.558 3.979 -4.816 1.00 64.56 31 GLN B C 1
ATOM 1437 O O . GLN B 1 31 ? -11.282 2.871 -4.413 1.00 61.24 31 GLN B O 1
ATOM 1443 N N . ILE B 1 32 ? -11.175 5.070 -4.159 1.00 57.98 32 ILE B N 1
ATOM 1444 C CA . ILE B 1 32 ? -10.343 4.917 -2.963 1.00 50.88 32 ILE B CA 1
ATOM 1445 C C . ILE B 1 32 ? -11.082 4.124 -1.841 1.00 68.58 32 ILE B C 1
ATOM 1446 O O . ILE B 1 32 ? -10.480 3.318 -1.127 1.00 60.46 32 ILE B O 1
ATOM 1451 N N . ALA B 1 33 ? -12.372 4.359 -1.698 1.00 59.72 33 ALA B N 1
ATOM 1452 C CA . ALA B 1 33 ? -13.159 3.694 -0.703 1.00 56.54 33 ALA B CA 1
ATOM 1453 C C . ALA B 1 33 ? -13.215 2.182 -0.982 1.00 51.46 33 ALA B C 1
ATOM 1454 O O . ALA B 1 33 ? -13.089 1.357 -0.070 1.00 54.71 33 ALA B O 1
ATOM 1456 N N . GLN B 1 34 ? -13.355 1.828 -2.252 1.00 55.09 34 GLN B N 1
ATOM 1457 C CA . GLN B 1 34 ? -13.379 0.420 -2.630 1.00 66.45 34 GLN B CA 1
ATOM 1458 C C . GLN B 1 34 ? -12.016 -0.271 -2.502 1.00 64.37 34 GLN B C 1
ATOM 1459 O O . GLN B 1 34 ? -11.948 -1.493 -2.272 1.00 63.81 34 GLN B O 1
ATOM 1465 N N . LYS B 1 35 ? -10.940 0.484 -2.706 1.00 61.82 35 LYS B N 1
ATOM 1466 C CA . LYS B 1 35 ? -9.602 -0.101 -2.687 1.00 63.69 35 LYS B CA 1
ATOM 1467 C C . LYS B 1 35 ? -9.076 -0.329 -1.271 1.00 52.67 35 LYS B C 1
ATOM 1468 O O . LYS B 1 35 ? -8.684 -1.435 -0.966 1.00 52.17 35 LYS B O 1
ATOM 1474 N N . ILE B 1 36 ? -9.112 0.697 -0.410 1.00 50.19 36 ILE B N 1
ATOM 1475 C CA . ILE B 1 36 ? -8.525 0.581 0.924 1.00 49.87 36 ILE B CA 1
ATOM 1476 C C . ILE B 1 36 ? -9.569 0.737 2.021 1.00 46.24 36 ILE B C 1
ATOM 1477 O O . ILE B 1 36 ? -9.245 0.725 3.215 1.00 52.59 36 ILE B O 1
ATOM 1482 N N . GLY B 1 37 ? -10.828 0.916 1.630 1.00 45.01 37 GLY B N 1
ATOM 1483 C CA . GLY B 1 37 ? -11.916 0.869 2.607 1.00 46.10 37 GLY B CA 1
ATOM 1484 C C . GLY B 1 37 ? -12.180 2.119 3.440 1.00 55.42 37 GLY B C 1
ATOM 1485 O O . GLY B 1 37 ? -13.022 2.099 4.356 1.00 47.80 37 GLY B O 1
ATOM 1486 N N . VAL B 1 38 ? -11.481 3.208 3.141 1.00 51.10 38 VAL B N 1
ATOM 1487 C CA . VAL B 1 38 ? -11.758 4.513 3.813 1.00 46.60 38 VAL B CA 1
ATOM 1488 C C . VAL B 1 38 ? -13.025 5.137 3.257 1.00 46.73 38 VAL B C 1
ATOM 1489 O O . VAL B 1 38 ? -13.136 5.377 2.057 1.00 51.02 38 VAL B O 1
ATOM 1493 N N . PRO B 1 39 ? -14.040 5.326 4.103 1.00 50.57 39 PRO B N 1
ATOM 1494 C CA . PRO B 1 39 ? -15.281 5.887 3.560 1.00 48.90 39 PRO B CA 1
ATOM 1495 C C . PRO B 1 39 ? -15.047 7.258 2.876 1.00 57.21 39 PRO B C 1
ATOM 1496 O O . PRO B 1 39 ? -14.211 8.029 3.337 1.00 46.94 39 PRO B O 1
ATOM 1500 N N . ALA B 1 40 ? -15.752 7.512 1.784 1.00 51.77 40 ALA B N 1
ATOM 1501 C CA . ALA B 1 40 ? -15.617 8.727 1.029 1.00 60.91 40 ALA B CA 1
ATOM 1502 C C . ALA B 1 40 ? -15.764 9.989 1.913 1.00 64.98 40 ALA B C 1
ATOM 1503 O O . ALA B 1 40 ? -14.940 10.910 1.802 1.00 56.68 40 ALA B O 1
ATOM 1505 N N . PHE B 1 41 ? -16.722 9.991 2.848 1.00 52.50 41 PHE B N 1
ATOM 1506 C CA . PHE B 1 41 ? -17.025 11.201 3.621 1.00 55.57 41 PHE B CA 1
ATOM 1507 C C . PHE B 1 41 ? -15.887 11.537 4.539 1.00 60.95 41 PHE B C 1
ATOM 1508 O O . PHE B 1 41 ? -15.910 12.511 5.242 1.00 61.08 41 PHE B O 1
ATOM 1516 N N . GLN B 1 42 ? -14.903 10.675 4.594 1.00 57.21 42 GLN B N 1
ATOM 1517 C CA . GLN B 1 42 ? -13.823 10.909 5.500 1.00 55.41 42 GLN B CA 1
ATOM 1518 C C . GLN B 1 42 ? -12.607 11.369 4.729 1.00 50.75 42 GLN B C 1
ATOM 1519 O O . GLN B 1 42 ? -11.593 11.727 5.288 1.00 53.31 42 GLN B O 1
ATOM 1525 N N . GLN B 1 43 ? -12.672 11.270 3.414 1.00 53.49 43 GLN B N 1
ATOM 1526 C CA . GLN B 1 43 ? -11.478 11.561 2.627 1.00 48.85 43 GLN B CA 1
ATOM 1527 C C . GLN B 1 43 ? -11.355 13.077 2.304 1.00 58.40 43 GLN B C 1
ATOM 1528 O O . GLN B 1 43 ? -12.270 13.686 1.731 1.00 52.81 43 GLN B O 1
ATOM 1534 N N . ARG B 1 44 ? -10.261 13.690 2.720 1.00 57.37 44 ARG B N 1
ATOM 1535 C CA . ARG B 1 44 ? -9.913 15.009 2.197 1.00 60.39 44 ARG B CA 1
ATOM 1536 C C . ARG B 1 44 ? -8.741 14.861 1.227 1.00 62.29 44 ARG B C 1
ATOM 1537 O O . ARG B 1 44 ? -7.649 14.535 1.628 1.00 66.87 44 ARG B O 1
ATOM 1545 N N . LEU B 1 45 ? -8.981 15.078 -0.048 1.00 54.85 45 LEU B N 1
ATOM 1546 C CA . LEU B 1 45 ? -7.943 15.044 -1.049 1.00 51.80 45 LEU B CA 1
ATOM 1547 C C . LEU B 1 45 ? -7.415 16.464 -1.333 1.00 65.76 45 LEU B C 1
ATOM 1548 O O . LEU B 1 45 ? -8.198 17.417 -1.423 1.00 73.73 45 LEU B O 1
ATOM 1553 N N . ALA B 1 46 ? -6.101 16.618 -1.483 1.00 74.78 46 ALA B N 1
ATOM 1554 C CA . ALA B 1 46 ? -5.528 17.916 -1.874 1.00 62.89 46 ALA B CA 1
ATOM 1555 C C . ALA B 1 46 ? -4.411 17.680 -2.882 1.00 77.95 46 ALA B C 1
ATOM 1556 O O . ALA B 1 46 ? -3.784 16.604 -2.924 1.00 68.78 46 ALA B O 1
ATOM 1558 N N . HIS B 1 47 ? -4.226 18.673 -3.741 1.00 68.99 47 HIS B N 1
ATOM 1559 C CA . HIS B 1 47 ? -3.171 18.709 -4.722 1.00 72.31 47 HIS B CA 1
ATOM 1560 C C . HIS B 1 47 ? -2.486 20.066 -4.678 1.00 84.95 47 HIS B C 1
ATOM 1561 O O . HIS B 1 47 ? -3.156 21.093 -4.818 1.00 88.91 47 HIS B O 1
ATOM 1568 N N . GLN B 1 48 ? -1.179 20.093 -4.452 1.00 93.03 48 GLN B N 1
ATOM 1569 C CA . GLN B 1 48 ? -0.468 21.366 -4.374 1.00 91.60 48 GLN B CA 1
ATOM 1570 C C . GLN B 1 48 ? -1.133 22.282 -3.331 1.00 92.52 48 GLN B C 1
ATOM 1571 O O . GLN B 1 48 ? -1.324 23.505 -3.539 1.00 98.49 48 GLN B O 1
ATOM 1577 N N . THR B 1 49 ? -1.494 21.643 -2.220 1.00 86.30 49 THR B N 1
ATOM 1578 C CA . THR B 1 49 ? -2.111 22.274 -1.056 1.00 106.79 49 THR B CA 1
ATOM 1579 C C . THR B 1 49 ? -3.596 22.636 -1.253 1.00 115.08 49 THR B C 1
ATOM 1580 O O . THR B 1 49 ? -4.264 23.018 -0.297 1.00 125.47 49 THR B O 1
ATOM 1584 N N . ALA B 1 50 ? -4.140 22.451 -2.453 1.00 109.56 50 ALA B N 1
ATOM 1585 C CA . ALA B 1 50 ? -5.544 22.812 -2.686 1.00 104.48 50 ALA B CA 1
ATOM 1586 C C . ALA B 1 50 ? -6.498 21.627 -2.542 1.00 94.75 50 ALA B C 1
ATOM 1587 O O . ALA B 1 50 ? -6.390 20.657 -3.278 1.00 85.78 50 ALA B O 1
ATOM 1589 N N . VAL B 1 51 ? -7.454 21.739 -1.617 1.00 98.39 51 VAL B N 1
ATOM 1590 C CA . VAL B 1 51 ? -8.484 20.723 -1.435 1.00 81.78 51 VAL B CA 1
ATOM 1591 C C . VAL B 1 51 ? -9.359 20.627 -2.670 1.00 79.10 51 VAL B C 1
ATOM 1592 O O . VAL B 1 51 ? -9.953 21.609 -3.106 1.00 85.24 51 VAL B O 1
ATOM 1596 N N . LEU B 1 52 ? -9.541 19.407 -3.148 1.00 83.12 52 LEU B N 1
ATOM 1597 C CA . LEU B 1 52 ? -10.262 19.140 -4.383 1.00 88.76 52 LEU B CA 1
ATOM 1598 C C . LEU B 1 52 ? -11.767 19.181 -4.163 1.00 89.94 52 LEU B C 1
ATOM 1599 O O . LEU B 1 52 ? -12.279 18.770 -3.120 1.00 89.78 52 LEU B O 1
ATOM 1604 N N . GLN B 1 53 ? -12.479 19.712 -5.142 1.00 81.86 53 GLN B N 1
ATOM 1605 C CA . GLN B 1 53 ? -13.925 19.794 -5.041 1.00 78.36 53 GLN B CA 1
ATOM 1606 C C . GLN B 1 53 ? -14.583 18.639 -5.775 1.00 79.04 53 GLN B C 1
ATOM 1607 O O . GLN B 1 53 ? -14.275 18.411 -6.936 1.00 71.18 53 GLN B O 1
ATOM 1613 N N . ASP B 1 54 ? -15.552 17.996 -5.121 1.00 73.35 54 ASP B N 1
ATOM 1614 C CA . ASP B 1 54 ? -16.120 16.731 -5.594 1.00 74.64 54 ASP B CA 1
ATOM 1615 C C . ASP B 1 54 ? -16.496 16.732 -7.081 1.00 79.56 54 ASP B C 1
ATOM 1616 O O . ASP B 1 54 ? -16.282 15.727 -7.744 1.00 85.67 54 ASP B O 1
ATOM 1621 N N . GLY B 1 55 ? -16.990 17.858 -7.619 1.00 81.95 55 GLY B N 1
ATOM 1622 C CA . GLY B 1 55 ? -17.499 17.868 -8.984 1.00 72.81 55 GLY B CA 1
ATOM 1623 C C . GLY B 1 55 ? -16.476 17.983 -10.100 1.00 89.50 55 GLY B C 1
ATOM 1624 O O . GLY B 1 55 ? -16.798 17.739 -11.266 1.00 90.08 55 GLY B O 1
ATOM 1625 N N . LEU B 1 56 ? -15.243 18.341 -9.757 1.00 83.89 56 LEU B N 1
ATOM 1626 C CA . LEU B 1 56 ? -14.224 18.633 -10.772 1.00 90.41 56 LEU B CA 1
ATOM 1627 C C . LEU B 1 56 ? -13.607 17.402 -11.384 1.00 80.82 56 LEU B C 1
ATOM 1628 O O . LEU B 1 56 ? -13.291 16.451 -10.683 1.00 76.28 56 LEU B O 1
ATOM 1633 N N . THR B 1 57 ? -13.309 17.481 -12.673 1.00 85.94 57 THR B N 1
ATOM 1634 C CA . THR B 1 57 ? -12.658 16.366 -13.336 1.00 103.23 57 THR B CA 1
ATOM 1635 C C . THR B 1 57 ? -11.167 16.346 -12.997 1.00 101.27 57 THR B C 1
ATOM 1636 O O . THR B 1 57 ? -10.589 17.366 -12.634 1.00 97.85 57 THR B O 1
ATOM 1640 N N . LEU B 1 58 ? -10.553 15.173 -13.113 1.00 94.94 58 LEU B N 1
ATOM 1641 C CA . LEU B 1 58 ? -9.135 15.021 -12.798 1.00 93.65 58 LEU B CA 1
ATOM 1642 C C . LEU B 1 58 ? -8.326 15.913 -13.710 1.00 105.58 58 LEU B C 1
ATOM 1643 O O . LEU B 1 58 ? -7.672 16.848 -13.250 1.00 109.56 58 LEU B O 1
ATOM 1648 N N . SER B 1 59 ? -8.313 15.557 -14.990 1.00 105.75 59 SER B N 1
ATOM 1649 C CA . SER B 1 59 ? -7.651 16.340 -16.032 1.00 107.02 59 SER B CA 1
ATOM 1650 C C . SER B 1 59 ? -7.740 17.856 -15.879 1.00 102.04 59 SER B C 1
ATOM 1651 O O . SER B 1 59 ? -6.792 18.555 -16.222 1.00 111.28 59 SER B O 1
ATOM 1654 N N . SER B 1 60 ? -8.867 18.363 -15.376 1.00 97.73 60 SER B N 1
ATOM 1655 C CA . SER B 1 60 ? -9.049 19.818 -15.211 1.00 103.55 60 SER B CA 1
ATOM 1656 C C . SER B 1 60 ? -8.116 20.408 -14.151 1.00 100.38 60 SER B C 1
ATOM 1657 O O . SER B 1 60 ? -7.697 21.558 -14.254 1.00 111.12 60 SER B O 1
ATOM 1660 N N . LEU B 1 61 ? -7.798 19.616 -13.131 1.00 86.24 61 LEU B N 1
ATOM 1661 C CA . LEU B 1 61 ? -6.870 20.031 -12.081 1.00 86.44 61 LEU B CA 1
ATOM 1662 C C . LEU B 1 61 ? -5.477 19.640 -12.542 1.00 91.42 61 LEU B C 1
ATOM 1663 O O . LEU B 1 61 ? -4.641 19.249 -11.732 1.00 104.02 61 LEU B O 1
ATOM 1668 N N . GLY B 1 62 ? -5.199 19.886 -13.816 1.00 95.40 62 GLY B N 1
ATOM 1669 C CA . GLY B 1 62 ? -4.146 19.215 -14.576 1.00 106.13 62 GLY B CA 1
ATOM 1670 C C . GLY B 1 62 ? -3.382 18.089 -13.905 1.00 108.20 62 GLY B C 1
ATOM 1671 O O . GLY B 1 62 ? -2.154 18.136 -13.823 1.00 111.58 62 GLY B O 1
ATOM 1672 N N . LEU B 1 63 ? -4.124 17.057 -13.481 1.00 107.94 63 LEU B N 1
ATOM 1673 C CA . LEU B 1 63 ? -3.557 15.848 -12.867 1.00 103.75 63 LEU B CA 1
ATOM 1674 C C . LEU B 1 63 ? -3.093 14.855 -13.934 1.00 102.44 63 LEU B C 1
ATOM 1675 O O . LEU B 1 63 ? -3.687 14.754 -15.004 1.00 108.70 63 LEU B O 1
ATOM 1680 N N . GLY B 1 64 ? -2.013 14.139 -13.668 1.00 99.75 64 GLY B N 1
ATOM 1681 C CA . GLY B 1 64 ? -1.545 13.157 -14.623 1.00 103.82 64 GLY B CA 1
ATOM 1682 C C . GLY B 1 64 ? -0.775 12.069 -13.919 1.00 106.37 64 GLY B C 1
ATOM 1683 O O . GLY B 1 64 ? -0.649 12.095 -12.698 1.00 110.50 64 GLY B O 1
ATOM 1684 N N . PRO B 1 65 ? -0.232 11.120 -14.691 1.00 101.23 65 PRO B N 1
ATOM 1685 C CA . PRO B 1 65 ? 0.560 10.005 -14.172 1.00 97.68 65 PRO B CA 1
ATOM 1686 C C . PRO B 1 65 ? 1.730 10.472 -13.291 1.00 102.37 65 PRO B C 1
ATOM 1687 O O . PRO B 1 65 ? 2.145 9.733 -12.396 1.00 104.78 65 PRO B O 1
ATOM 1691 N N . SER B 1 66 ? 2.211 11.700 -13.501 1.00 109.29 66 SER B N 1
ATOM 1692 C CA . SER B 1 66 ? 3.333 12.228 -12.724 1.00 108.65 66 SER B CA 1
ATOM 1693 C C . SER B 1 66 ? 2.884 13.017 -11.494 1.00 112.33 66 SER B C 1
ATOM 1694 O O . SER B 1 66 ? 3.694 13.363 -10.633 1.00 109.99 66 SER B O 1
ATOM 1697 N N . SER B 1 67 ? 1.584 13.252 -11.380 1.00 116.84 67 SER B N 1
ATOM 1698 C CA . SER B 1 67 ? 1.066 14.076 -10.297 1.00 110.89 67 SER B CA 1
ATOM 1699 C C . SER B 1 67 ? 1.019 13.322 -8.980 1.00 108.29 67 SER B C 1
ATOM 1700 O O . SER B 1 67 ? 1.061 12.096 -8.950 1.00 114.04 67 SER B O 1
ATOM 1703 N N . THR B 1 68 ? 1.013 14.084 -7.892 1.00 97.55 68 THR B N 1
ATOM 1704 C CA . THR B 1 68 ? 0.846 13.541 -6.553 1.00 93.60 68 THR B CA 1
ATOM 1705 C C . THR B 1 68 ? -0.327 14.180 -5.821 1.00 83.62 68 THR B C 1
ATOM 1706 O O . THR B 1 68 ? -0.381 15.393 -5.640 1.00 77.53 68 THR B O 1
ATOM 1710 N N . VAL B 1 69 ? -1.263 13.344 -5.405 1.00 76.74 69 VAL B N 1
ATOM 1711 C CA . VAL B 1 69 ? -2.442 13.788 -4.683 1.00 68.62 69 VAL B CA 1
ATOM 1712 C C . VAL B 1 69 ? -2.323 13.344 -3.236 1.00 75.77 69 VAL B C 1
ATOM 1713 O O . VAL B 1 69 ? -2.020 12.176 -2.959 1.00 81.33 69 VAL B O 1
ATOM 1717 N N . MET B 1 70 ? -2.594 14.264 -2.321 1.00 72.01 70 MET B N 1
ATOM 1718 C CA . MET B 1 70 ? -2.483 14.023 -0.887 1.00 60.09 70 MET B CA 1
ATOM 1719 C C . MET B 1 70 ? -3.826 13.547 -0.314 1.00 68.81 70 MET B C 1
ATOM 1720 O O . MET B 1 70 ? -4.865 14.121 -0.604 1.00 57.73 70 MET B O 1
ATOM 1725 N N . LEU B 1 71 ? -3.817 12.456 0.449 1.00 58.30 71 LEU B N 1
ATOM 1726 C CA . LEU B 1 71 ? -5.006 11.990 1.112 1.00 50.89 71 LEU B CA 1
ATOM 1727 C C . LEU B 1 71 ? -4.849 12.135 2.602 1.00 57.65 71 LEU B C 1
ATOM 1728 O O . LEU B 1 71 ? -3.896 11.620 3.201 1.00 58.90 71 LEU B O 1
ATOM 1733 N N . VAL B 1 72 ? -5.811 12.785 3.212 1.00 52.31 72 VAL B N 1
ATOM 1734 C CA . VAL B 1 72 ? -5.875 12.904 4.667 1.00 55.18 72 VAL B CA 1
ATOM 1735 C C . VAL B 1 72 ? -7.159 12.235 5.118 1.00 50.09 72 VAL B C 1
ATOM 1736 O O . VAL B 1 72 ? -8.230 12.563 4.602 1.00 57.27 72 VAL B O 1
ATOM 1740 N N . VAL B 1 73 ? -7.058 11.265 6.016 1.00 50.96 73 VAL B N 1
ATOM 1741 C CA . VAL B 1 73 ? -8.269 10.647 6.490 1.00 58.17 73 VAL B CA 1
ATOM 1742 C C . VAL B 1 73 ? -8.592 11.430 7.731 1.00 63.40 73 VAL B C 1
ATOM 1743 O O . VAL B 1 73 ? -7.810 11.472 8.667 1.00 68.06 73 VAL B O 1
ATOM 1747 N N . GLN B 1 74 ? -9.775 12.010 7.754 1.00 58.14 74 GLN B N 1
ATOM 1748 C CA . GLN B 1 74 ? -10.120 12.949 8.800 1.00 55.68 74 GLN B CA 1
ATOM 1749 C C . GLN B 1 74 ? -10.737 12.257 9.977 1.00 60.34 74 GLN B C 1
ATOM 1750 O O . GLN B 1 74 ? -11.731 11.553 9.854 1.00 59.59 74 GLN B O 1
ATOM 1756 N N . ASN B 1 75 ? -10.129 12.399 11.134 1.00 58.43 75 ASN B N 1
ATOM 1757 C CA . ASN B 1 75 ? -10.738 11.752 12.266 1.00 58.02 75 ASN B CA 1
ATOM 1758 C C . ASN B 1 75 ? -11.985 12.533 12.697 1.00 68.35 75 ASN B C 1
ATOM 1759 O O . ASN B 1 75 ? -12.890 11.988 13.315 1.00 55.65 75 ASN B O 1
ATOM 1764 N N . SER B 1 76 ? -12.026 13.827 12.376 1.00 57.15 76 SER B N 1
ATOM 1765 C CA . SER B 1 76 ? -13.243 14.594 12.623 1.00 64.30 76 SER B CA 1
ATOM 1766 C C . SER B 1 76 ? -13.510 15.332 11.309 1.00 53.69 76 SER B C 1
ATOM 1767 O O . SER B 1 76 ? -12.698 16.130 10.889 1.00 54.78 76 SER B O 1
ATOM 1770 N N . SER B 1 77 ? -14.653 15.130 10.665 1.00 51.49 77 SER B N 1
ATOM 1771 C CA . SER B 1 77 ? -14.813 15.746 9.354 1.00 53.44 77 SER B CA 1
ATOM 1772 C C . SER B 1 77 ? -15.477 17.147 9.477 1.00 60.06 77 SER B C 1
ATOM 1773 O O . SER B 1 77 ? -15.662 17.652 10.586 1.00 54.37 77 SER B O 1
ATOM 1776 N N . GLU B 1 78 ? -15.827 17.770 8.359 1.00 64.38 78 GLU B N 1
ATOM 1777 C CA . GLU B 1 78 ? -16.233 19.192 8.380 1.00 67.53 78 GLU B CA 1
ATOM 1778 C C . GLU B 1 78 ? -17.718 19.396 8.790 1.00 73.04 78 GLU B C 1
ATOM 1779 O O . GLU B 1 78 ? -18.534 18.510 8.565 1.00 55.54 78 GLU B O 1
ATOM 1785 N N . PRO B 1 79 ? -18.058 20.530 9.450 1.00 68.32 79 PRO B N 1
ATOM 1786 C CA . PRO B 1 79 ? -19.465 20.706 9.882 1.00 52.39 79 PRO B CA 1
ATOM 1787 C C . PRO B 1 79 ? -20.436 20.756 8.720 1.00 46.66 79 PRO B C 1
ATOM 1788 O O . PRO B 1 79 ? -20.092 21.192 7.628 1.00 53.75 79 PRO B O 1
ATOM 1792 N N . LEU B 1 80 ? -21.631 20.198 8.902 1.00 60.73 80 LEU B N 1
ATOM 1793 C CA . LEU B 1 80 ? -22.696 20.393 7.910 1.00 56.83 80 LEU B CA 1
ATOM 1794 C C . LEU B 1 80 ? -23.972 20.593 8.674 1.00 54.20 80 LEU B C 1
ATOM 1795 O O . LEU B 1 80 ? -24.077 20.271 9.867 1.00 51.44 80 LEU B O 1
ATOM 1800 N N . SER B 1 81 ? -24.937 21.165 7.991 1.00 59.55 81 SER B N 1
ATOM 1801 C CA . SER B 1 81 ? -26.223 21.362 8.593 1.00 62.65 81 SER B CA 1
ATOM 1802 C C . SER B 1 81 ? -27.192 20.378 7.958 1.00 56.80 81 SER B C 1
ATOM 1803 O O . SER B 1 81 ? -27.131 20.090 6.743 1.00 56.20 81 SER B O 1
ATOM 1806 N N . ILE B 1 82 ? -28.087 19.862 8.784 1.00 51.60 82 ILE B N 1
ATOM 1807 C CA . ILE B 1 82 ? -29.182 19.033 8.275 1.00 58.98 82 ILE B CA 1
ATOM 1808 C C . ILE B 1 82 ? -30.475 19.525 8.853 1.00 63.47 82 ILE B C 1
ATOM 1809 O O . ILE B 1 82 ? -30.458 20.301 9.803 1.00 56.12 82 ILE B O 1
ATOM 1814 N N . LEU B 1 83 ? -31.583 19.062 8.286 1.00 55.88 83 LEU B N 1
ATOM 1815 C CA . LEU B 1 83 ? -32.907 19.342 8.832 1.00 53.16 83 LEU B CA 1
ATOM 1816 C C . LEU B 1 83 ? -33.414 18.090 9.566 1.00 72.53 83 LEU B C 1
ATOM 1817 O O . LEU B 1 83 ? -33.299 16.964 9.050 1.00 63.49 83 LEU B O 1
ATOM 1822 N N . VAL B 1 84 ? -33.931 18.273 10.773 1.00 60.72 84 VAL B N 1
ATOM 1823 C CA . VAL B 1 84 ? -34.623 17.182 11.410 1.00 64.77 84 VAL B CA 1
ATOM 1824 C C . VAL B 1 84 ? -36.114 17.537 11.446 1.00 61.88 84 VAL B C 1
ATOM 1825 O O . VAL B 1 84 ? -36.521 18.538 12.054 1.00 74.81 84 VAL B O 1
ATOM 1829 N N . ARG B 1 85 ? -36.921 16.738 10.760 1.00 60.53 85 ARG B N 1
ATOM 1830 C CA . ARG B 1 85 ? -38.356 16.987 10.616 1.00 64.80 85 ARG B CA 1
ATOM 1831 C C . ARG B 1 85 ? -39.186 16.115 11.561 1.00 79.85 85 ARG B C 1
ATOM 1832 O O . ARG B 1 85 ? -38.971 14.887 11.672 1.00 68.46 85 ARG B O 1
ATOM 1840 N N . ASN B 1 86 ? -40.132 16.757 12.232 1.00 71.58 86 ASN B N 1
ATOM 1841 C CA . ASN B 1 86 ? -41.059 16.095 13.139 1.00 82.74 86 ASN B CA 1
ATOM 1842 C C . ASN B 1 86 ? -42.088 15.366 12.319 1.00 92.04 86 ASN B C 1
ATOM 1843 O O . ASN B 1 86 ? -42.184 15.543 11.106 1.00 103.52 86 ASN B O 1
ATOM 1848 N N . GLU B 1 87 ? -42.820 14.489 12.976 1.00 117.86 87 GLU B N 1
ATOM 1849 C CA . GLU B 1 87 ? -43.901 13.788 12.316 1.00 134.77 87 GLU B CA 1
ATOM 1850 C C . GLU B 1 87 ? -44.977 14.803 11.935 1.00 145.49 87 GLU B C 1
ATOM 1851 O O . GLU B 1 87 ? -45.754 14.593 10.992 1.00 142.59 87 GLU B O 1
ATOM 1857 N N . ARG B 1 88 ? -45.030 15.895 12.698 1.00 158.03 88 ARG B N 1
ATOM 1858 C CA . ARG B 1 88 ? -45.972 16.979 12.425 1.00 166.46 88 ARG B CA 1
ATOM 1859 C C . ARG B 1 88 ? -45.614 17.807 11.215 1.00 153.87 88 ARG B C 1
ATOM 1860 O O . ARG B 1 88 ? -46.417 18.621 10.774 1.00 173.07 88 ARG B O 1
ATOM 1868 N N . GLY B 1 89 ? -44.444 17.571 10.640 1.00 120.29 89 GLY B N 1
ATOM 1869 C CA . GLY B 1 89 ? -44.075 18.347 9.481 1.00 108.63 89 GLY B CA 1
ATOM 1870 C C . GLY B 1 89 ? -43.055 19.456 9.691 1.00 109.15 89 GLY B C 1
ATOM 1871 O O . GLY B 1 89 ? -42.405 19.867 8.730 1.00 118.48 89 GLY B O 1
ATOM 1872 N N . HIS B 1 90 ? -42.904 19.981 10.903 1.00 101.12 90 HIS B N 1
ATOM 1873 C CA . HIS B 1 90 ? -41.945 21.083 11.070 1.00 98.46 90 HIS B CA 1
ATOM 1874 C C . HIS B 1 90 ? -40.493 20.625 11.174 1.00 92.47 90 HIS B C 1
ATOM 1875 O O . HIS B 1 90 ? -40.153 19.710 11.929 1.00 85.79 90 HIS B O 1
ATOM 1882 N N . SER B 1 91 ? -39.616 21.328 10.463 1.00 88.48 91 SER B N 1
ATOM 1883 C CA . SER B 1 91 ? -38.196 21.010 10.469 1.00 83.43 91 SER B CA 1
ATOM 1884 C C . SER B 1 91 ? -37.374 22.014 11.225 1.00 84.06 91 SER B C 1
ATOM 1885 O O . SER B 1 91 ? -37.732 23.180 11.332 1.00 82.79 91 SER B O 1
ATOM 1888 N N . ASN B 1 92 ? -36.312 21.515 11.838 1.00 73.66 92 ASN B N 1
ATOM 1889 C CA . ASN B 1 92 ? -35.345 22.361 12.519 1.00 83.59 92 ASN B CA 1
ATOM 1890 C C . ASN B 1 92 ? -33.963 22.041 12.051 1.00 73.57 92 ASN B C 1
ATOM 1891 O O . ASN B 1 92 ? -33.679 20.903 11.644 1.00 66.99 92 ASN B O 1
ATOM 1896 N N . ILE B 1 93 ? -33.093 23.027 12.129 1.00 67.56 93 ILE B N 1
ATOM 1897 C CA . ILE B 1 93 ? -31.722 22.864 11.699 1.00 70.65 93 ILE B CA 1
ATOM 1898 C C . ILE B 1 93 ? -30.841 22.315 12.797 1.00 64.15 93 ILE B C 1
ATOM 1899 O O . ILE B 1 93 ? -30.856 22.784 13.952 1.00 64.10 93 ILE B O 1
ATOM 1904 N N . TYR B 1 94 ? -30.100 21.279 12.425 1.00 61.06 94 TYR B N 1
ATOM 1905 C CA . TYR B 1 94 ? -29.088 20.722 13.287 1.00 63.98 94 TYR B CA 1
ATOM 1906 C C . TYR B 1 94 ? -27.733 20.754 12.584 1.00 69.74 94 TYR B C 1
ATOM 1907 O O . TYR B 1 94 ? -27.605 20.464 11.392 1.00 62.22 94 TYR B O 1
ATOM 1916 N N . GLU B 1 95 ? -26.716 21.108 13.349 1.00 54.57 95 GLU B N 1
ATOM 1917 C CA . GLU B 1 95 ? -25.357 21.027 12.883 1.00 51.90 95 GLU B CA 1
ATOM 1918 C C . GLU B 1 95 ? -24.691 19.695 13.340 1.00 57.22 95 GLU B C 1
ATOM 1919 O O . GLU B 1 95 ? -24.666 19.373 14.522 1.00 61.00 95 GLU B O 1
ATOM 1925 N N . VAL B 1 96 ? -24.149 18.963 12.399 1.00 58.56 96 VAL B N 1
ATOM 1926 C CA . VAL B 1 96 ? -23.481 17.683 12.744 1.00 52.03 96 VAL B CA 1
ATOM 1927 C C . VAL B 1 96 ? -22.175 17.537 12.010 1.00 68.22 96 VAL B C 1
ATOM 1928 O O . VAL B 1 96 ? -21.841 18.408 11.191 1.00 64.41 96 VAL B O 1
ATOM 1932 N N . PHE B 1 97 ? -21.407 16.497 12.381 1.00 59.21 97 PHE B N 1
ATOM 1933 C CA . PHE B 1 97 ? -20.237 16.036 11.629 1.00 47.56 97 PHE B CA 1
ATOM 1934 C C . PHE B 1 97 ? -20.453 14.563 11.263 1.00 61.35 97 PHE B C 1
ATOM 1935 O O . PHE B 1 97 ? -20.807 13.780 12.132 1.00 55.80 97 PHE B O 1
ATOM 1943 N N . LEU B 1 98 ? -20.161 14.186 10.029 1.00 48.99 98 LEU B N 1
ATOM 1944 C CA . LEU B 1 98 ? -20.426 12.859 9.526 1.00 48.92 98 LEU B CA 1
ATOM 1945 C C . LEU B 1 98 ? -19.583 11.763 10.235 1.00 46.28 98 LEU B C 1
ATOM 1946 O O . LEU B 1 98 ? -19.916 10.569 10.156 1.00 57.81 98 LEU B O 1
ATOM 1951 N N . THR B 1 99 ? -18.499 12.164 10.911 1.00 45.83 99 THR B N 1
ATOM 1952 C CA . THR B 1 99 ? -17.676 11.222 11.673 1.00 51.31 99 THR B CA 1
ATOM 1953 C C . THR B 1 99 ? -18.277 11.041 13.067 1.00 50.85 99 THR B C 1
ATOM 1954 O O . THR B 1 99 ? -17.750 10.320 13.861 1.00 48.90 99 THR B O 1
ATOM 1958 N N . GLN B 1 100 ? -19.359 11.754 13.375 1.00 43.10 100 GLN B N 1
ATOM 1959 C CA . GLN B 1 100 ? -20.067 11.537 14.646 1.00 47.25 100 GLN B CA 1
ATOM 1960 C C . GLN B 1 100 ? -21.086 10.357 14.553 1.00 45.15 100 GLN B C 1
ATOM 1961 O O . GLN B 1 100 ? -21.570 10.054 13.478 1.00 57.74 100 GLN B O 1
ATOM 1967 N N . THR B 1 101 ? -21.432 9.747 15.685 1.00 47.25 101 THR B N 1
ATOM 1968 C CA . THR B 1 101 ? -22.452 8.691 15.708 1.00 53.91 101 THR B CA 1
ATOM 1969 C C . THR B 1 101 ? -23.875 9.257 15.669 1.00 62.91 101 THR B C 1
ATOM 1970 O O . THR B 1 101 ? -24.124 10.406 16.055 1.00 55.52 101 THR B O 1
ATOM 1974 N N . VAL B 1 102 ? -24.803 8.429 15.224 1.00 53.30 102 VAL B N 1
ATOM 1975 C CA . VAL B 1 102 ? -26.213 8.750 15.223 1.00 51.78 102 VAL B CA 1
ATOM 1976 C C . VAL B 1 102 ? -26.620 9.118 16.612 1.00 60.88 102 VAL B C 1
ATOM 1977 O O . VAL B 1 102 ? -27.389 10.075 16.834 1.00 63.34 102 VAL B O 1
ATOM 1981 N N . ASP B 1 103 ? -26.021 8.429 17.570 1.00 46.11 103 ASP B N 1
ATOM 1982 C CA . ASP B 1 103 ? -26.370 8.724 18.944 1.00 56.17 103 ASP B CA 1
ATOM 1983 C C . ASP B 1 103 ? -26.100 10.216 19.270 1.00 57.67 103 ASP B C 1
ATOM 1984 O O . ASP B 1 103 ? -26.812 10.798 20.075 1.00 55.60 103 ASP B O 1
ATOM 1989 N N . THR B 1 104 ? -25.043 10.815 18.721 1.00 56.59 104 THR B N 1
ATOM 1990 C CA . THR B 1 104 ? -24.758 12.216 19.117 1.00 56.96 104 THR B CA 1
ATOM 1991 C C . THR B 1 104 ? -25.862 13.148 18.626 1.00 60.39 104 THR B C 1
ATOM 1992 O O . THR B 1 104 ? -26.196 14.132 19.292 1.00 63.40 104 THR B O 1
ATOM 1996 N N . LEU B 1 105 ? -26.425 12.826 17.466 1.00 50.64 105 LEU B N 1
ATOM 1997 C CA . LEU B 1 105 ? -27.537 13.583 16.935 1.00 59.02 105 LEU B CA 1
ATOM 1998 C C . LEU B 1 105 ? -28.755 13.363 17.813 1.00 67.18 105 LEU B C 1
ATOM 1999 O O . LEU B 1 105 ? -29.420 14.319 18.156 1.00 62.55 105 LEU B O 1
ATOM 2004 N N . LYS B 1 106 ? -29.006 12.129 18.249 1.00 56.81 106 LYS B N 1
ATOM 2005 C CA . LYS B 1 106 ? -30.159 11.894 19.114 1.00 55.66 106 LYS B CA 1
ATOM 2006 C C . LYS B 1 106 ? -30.080 12.696 20.422 1.00 52.55 106 LYS B C 1
ATOM 2007 O O . LYS B 1 106 ? -31.089 13.139 20.952 1.00 58.25 106 LYS B O 1
ATOM 2013 N N . LYS B 1 107 ? -28.882 12.847 20.962 1.00 57.03 107 LYS B N 1
ATOM 2014 C CA . LYS B 1 107 ? -28.728 13.534 22.222 1.00 54.47 107 LYS B CA 1
ATOM 2015 C C . LYS B 1 107 ? -29.036 15.020 21.971 1.00 60.98 107 LYS B C 1
ATOM 2016 O O . LYS B 1 107 ? -29.596 15.682 22.823 1.00 60.68 107 LYS B O 1
ATOM 2022 N N . LYS B 1 108 ? -28.692 15.526 20.794 1.00 56.84 108 LYS B N 1
ATOM 2023 C CA . LYS B 1 108 ? -29.023 16.917 20.457 1.00 64.77 108 LYS B CA 1
ATOM 2024 C C . LYS B 1 108 ? -30.532 17.145 20.329 1.00 71.11 108 LYS B C 1
ATOM 2025 O O . LYS B 1 108 ? -31.066 18.119 20.870 1.00 70.31 108 LYS B O 1
ATOM 2031 N N . VAL B 1 109 ? -31.214 16.238 19.626 1.00 68.05 109 VAL B N 1
ATOM 2032 C CA . VAL B 1 109 ? -32.661 16.335 19.475 1.00 73.87 109 VAL B CA 1
ATOM 2033 C C . VAL B 1 109 ? -33.328 16.232 20.822 1.00 71.71 109 VAL B C 1
ATOM 2034 O O . VAL B 1 109 ? -34.206 17.045 21.178 1.00 62.28 109 VAL B O 1
ATOM 2038 N N . SER B 1 110 ? -32.840 15.270 21.593 1.00 64.80 110 SER B N 1
ATOM 2039 C CA . SER B 1 110 ? -33.341 14.988 22.936 1.00 72.91 110 SER B CA 1
ATOM 2040 C C . SER B 1 110 ? -33.264 16.199 23.880 1.00 75.74 110 SER B C 1
ATOM 2041 O O . SER B 1 110 ? -34.222 16.517 24.586 1.00 82.71 110 SER B O 1
ATOM 2044 N N . GLN B 1 111 A -32.124 16.875 23.885 1.00 69.57 111 GLN B N 1
ATOM 2045 C CA . GLN B 1 111 A -31.925 18.028 24.764 1.00 68.81 111 GLN B CA 1
ATOM 2046 C C . GLN B 1 111 A -32.774 19.207 24.293 1.00 67.18 111 GLN B C 1
ATOM 2047 O O . GLN B 1 111 A -33.376 19.922 25.080 1.00 70.82 111 GLN B O 1
ATOM 2053 N N . ARG B 1 112 ? -32.827 19.387 22.984 1.00 71.37 112 ARG B N 1
ATOM 2054 C CA . ARG B 1 112 ? -33.517 20.519 22.413 1.00 80.52 112 ARG B CA 1
ATOM 2055 C C . ARG B 1 112 ? -35.016 20.389 22.549 1.00 86.41 112 ARG B C 1
ATOM 2056 O O . ARG B 1 112 ? -35.704 21.362 22.794 1.00 82.31 112 ARG B O 1
ATOM 2064 N N . GLU B 1 113 ? -35.534 19.175 22.418 1.00 96.53 113 GLU B N 1
ATOM 2065 C CA . GLU B 1 113 ? -36.976 19.001 22.485 1.00 97.19 113 GLU B CA 1
ATOM 2066 C C . GLU B 1 113 ? -37.375 18.444 23.839 1.00 87.05 113 GLU B C 1
ATOM 2067 O O . GLU B 1 113 ? -38.554 18.291 24.133 1.00 98.16 113 GLU B O 1
ATOM 2073 N N . GLN B 1 114 ? -36.379 18.241 24.695 1.00 95.29 114 GLN B N 1
ATOM 2074 C CA . GLN B 1 114 ? -36.599 17.719 26.043 1.00 95.84 114 GLN B CA 1
ATOM 2075 C C . GLN B 1 114 ? -37.476 16.476 25.986 1.00 91.37 114 GLN B C 1
ATOM 2076 O O . GLN B 1 114 ? -38.536 16.402 26.590 1.00 98.39 114 GLN B O 1
ATOM 2082 N N . VAL B 1 115 ? -36.977 15.514 25.219 1.00 94.39 115 VAL B N 1
ATOM 2083 C CA . VAL B 1 115 ? -37.557 14.191 25.056 1.00 100.44 115 VAL B CA 1
ATOM 2084 C C . VAL B 1 115 ? -36.460 13.175 25.295 1.00 93.55 115 VAL B C 1
ATOM 2085 O O . VAL B 1 115 ? -35.322 13.391 24.886 1.00 94.58 115 VAL B O 1
ATOM 2089 N N . HIS B 1 116 ? -36.792 12.079 25.974 1.00 91.21 116 HIS B N 1
ATOM 2090 C CA . HIS B 1 116 ? -35.816 11.022 26.218 1.00 95.99 116 HIS B CA 1
ATOM 2091 C C . HIS B 1 116 ? -35.407 10.402 24.905 1.00 84.99 116 HIS B C 1
ATOM 2092 O O . HIS B 1 116 ? -36.225 10.320 23.988 1.00 89.70 116 HIS B O 1
ATOM 2099 N N . GLU B 1 117 ? -34.155 9.972 24.801 1.00 78.73 117 GLU B N 1
ATOM 2100 C CA . GLU B 1 117 ? -33.713 9.369 23.553 1.00 86.40 117 GLU B CA 1
ATOM 2101 C C . GLU B 1 117 ? -34.511 8.110 23.182 1.00 83.59 117 GLU B C 1
ATOM 2102 O O . GLU B 1 117 ? -34.715 7.859 21.998 1.00 80.33 117 GLU B O 1
ATOM 2108 N N . ASP B 1 118 ? -35.011 7.360 24.167 1.00 80.11 118 ASP B N 1
ATOM 2109 C CA . ASP B 1 118 ? -35.725 6.109 23.856 1.00 83.10 118 ASP B CA 1
ATOM 2110 C C . ASP B 1 118 ? -37.167 6.350 23.396 1.00 92.54 118 ASP B C 1
ATOM 2111 O O . ASP B 1 118 ? -37.910 5.397 23.193 1.00 98.01 118 ASP B O 1
ATOM 2116 N N . GLN B 1 119 ? -37.599 7.604 23.304 1.00 87.06 119 GLN B N 1
ATOM 2117 C CA . GLN B 1 119 ? -38.987 7.854 22.933 1.00 98.09 119 GLN B CA 1
ATOM 2118 C C . GLN B 1 119 ? -39.129 8.231 21.465 1.00 95.36 119 GLN B C 1
ATOM 2119 O O . GLN B 1 119 ? -40.231 8.525 20.999 1.00 103.10 119 GLN B O 1
ATOM 2125 N N . PHE B 1 120 ? -38.027 8.173 20.728 1.00 82.89 120 PHE B N 1
ATOM 2126 C CA . PHE B 1 120 ? -38.067 8.452 19.293 1.00 77.97 120 PHE B CA 1
ATOM 2127 C C . PHE B 1 120 ? -36.925 7.754 18.583 1.00 76.74 120 PHE B C 1
ATOM 2128 O O . PHE B 1 120 ? -35.948 7.379 19.220 1.00 80.14 120 PHE B O 1
ATOM 2136 N N . TRP B 1 121 ? -37.030 7.618 17.262 1.00 73.03 121 TRP B N 1
ATOM 2137 C CA . TRP B 1 121 ? -35.918 7.082 16.457 1.00 68.10 121 TRP B CA 1
ATOM 2138 C C . TRP B 1 121 ? -35.811 7.901 15.170 1.00 78.24 121 TRP B C 1
ATOM 2139 O O . TRP B 1 121 ? -36.719 8.638 14.856 1.00 68.27 121 TRP B O 1
ATOM 2150 N N . LEU B 1 122 ? -34.693 7.810 14.458 1.00 66.87 122 LEU B N 1
ATOM 2151 C CA . LEU B 1 122 ? -34.467 8.650 13.295 1.00 69.02 122 LEU B CA 1
ATOM 2152 C C . LEU B 1 122 ? -34.345 7.854 12.011 1.00 76.70 122 LEU B C 1
ATOM 2153 O O . LEU B 1 122 ? -33.713 6.818 11.996 1.00 74.12 122 LEU B O 1
ATOM 2158 N N . SER B 1 123 ? -34.845 8.392 10.910 1.00 80.05 123 SER B N 1
ATOM 2159 C CA . SER B 1 123 ? -34.618 7.738 9.636 1.00 67.58 123 SER B CA 1
ATOM 2160 C C . SER B 1 123 ? -34.121 8.723 8.584 1.00 64.68 123 SER B C 1
ATOM 2161 O O . SER B 1 123 ? -34.367 9.930 8.689 1.00 68.75 123 SER B O 1
ATOM 2164 N N . PHE B 1 124 ? -33.407 8.218 7.596 1.00 58.57 124 PHE B N 1
ATOM 2165 C CA . PHE B 1 124 ? -32.988 9.019 6.468 1.00 64.40 124 PHE B CA 1
ATOM 2166 C C . PHE B 1 124 ? -33.366 8.264 5.231 1.00 61.72 124 PHE B C 1
ATOM 2167 O O . PHE B 1 124 ? -32.846 7.176 4.941 1.00 67.77 124 PHE B O 1
ATOM 2175 N N . GLU B 1 125 ? -34.289 8.842 4.483 1.00 70.20 125 GLU B N 1
ATOM 2176 C CA . GLU B 1 125 ? -34.781 8.212 3.272 1.00 65.36 125 GLU B CA 1
ATOM 2177 C C . GLU B 1 125 ? -35.252 6.775 3.522 1.00 80.68 125 GLU B C 1
ATOM 2178 O O . GLU B 1 125 ? -34.992 5.870 2.732 1.00 77.66 125 GLU B O 1
ATOM 2184 N N . GLY B 1 126 ? -35.968 6.601 4.628 1.00 74.62 126 GLY B N 1
ATOM 2185 C CA . GLY B 1 126 ? -36.672 5.379 4.925 1.00 74.32 126 GLY B CA 1
ATOM 2186 C C . GLY B 1 126 ? -35.842 4.407 5.710 1.00 74.40 126 GLY B C 1
ATOM 2187 O O . GLY B 1 126 ? -36.382 3.474 6.294 1.00 73.52 126 GLY B O 1
ATOM 2188 N N . ARG B 1 127 ? -34.552 4.708 5.793 1.00 70.93 127 ARG B N 1
ATOM 2189 C CA . ARG B 1 127 ? -33.575 3.849 6.438 1.00 67.86 127 ARG B CA 1
ATOM 2190 C C . ARG B 1 127 ? -33.390 4.199 7.908 1.00 62.52 127 ARG B C 1
ATOM 2191 O O . ARG B 1 127 ? -33.017 5.320 8.259 1.00 67.35 127 ARG B O 1
ATOM 2199 N N . PRO B 1 128 ? -33.720 3.255 8.788 1.00 65.90 128 PRO B N 1
ATOM 2200 C CA . PRO B 1 128 ? -33.559 3.529 10.217 1.00 61.94 128 PRO B CA 1
ATOM 2201 C C . PRO B 1 128 ? -32.118 3.814 10.524 1.00 64.02 128 PRO B C 1
ATOM 2202 O O . PRO B 1 128 ? -31.250 3.215 9.916 1.00 55.41 128 PRO B O 1
ATOM 2206 N N . MET B 1 129 ? -31.863 4.798 11.385 1.00 58.94 129 MET B N 1
ATOM 2207 C CA . MET B 1 129 ? -30.500 5.175 11.721 1.00 53.11 129 MET B CA 1
ATOM 2208 C C . MET B 1 129 ? -30.133 4.527 13.034 1.00 53.40 129 MET B C 1
ATOM 2209 O O . MET B 1 129 ? -30.863 4.632 14.010 1.00 63.95 129 MET B O 1
ATOM 2214 N N . GLU B 1 130 ? -28.985 3.865 13.069 1.00 53.95 130 GLU B N 1
ATOM 2215 C CA . GLU B 1 130 ? -28.621 3.051 14.223 1.00 53.97 130 GLU B CA 1
ATOM 2216 C C . GLU B 1 130 ? -27.703 3.854 15.121 1.00 64.14 130 GLU B C 1
ATOM 2217 O O . GLU B 1 130 ? -26.732 4.415 14.626 1.00 62.99 130 GLU B O 1
ATOM 2223 N N . ASP B 1 131 ? -27.968 3.833 16.423 1.00 56.98 131 ASP B N 1
ATOM 2224 C CA . ASP B 1 131 ? -27.285 4.662 17.392 1.00 68.33 131 ASP B CA 1
ATOM 2225 C C . ASP B 1 131 ? -25.793 4.697 17.272 1.00 77.65 131 ASP B C 1
ATOM 2226 O O . ASP B 1 131 ? -25.172 5.759 17.385 1.00 60.82 131 ASP B O 1
ATOM 2231 N N . LYS B 1 132 ? -25.214 3.529 17.060 1.00 50.89 132 LYS B N 1
ATOM 2232 C CA . LYS B 1 132 ? -23.777 3.401 17.141 1.00 49.83 132 LYS B CA 1
ATOM 2233 C C . LYS B 1 132 ? -23.145 3.616 15.811 1.00 48.41 132 LYS B C 1
ATOM 2234 O O . LYS B 1 132 ? -21.941 3.778 15.752 1.00 47.52 132 LYS B O 1
ATOM 2240 N N . GLU B 1 133 ? -23.935 3.675 14.744 1.00 48.42 133 GLU B N 1
ATOM 2241 C CA . GLU B 1 133 ? -23.334 3.874 13.420 1.00 49.55 133 GLU B CA 1
ATOM 2242 C C . GLU B 1 133 ? -22.858 5.349 13.239 1.00 54.77 133 GLU B C 1
ATOM 2243 O O . GLU B 1 133 ? -23.269 6.198 13.975 1.00 52.14 133 GLU B O 1
ATOM 2249 N N . LEU B 1 134 ? -21.938 5.593 12.322 1.00 56.44 134 LEU B N 1
ATOM 2250 C CA . LEU B 1 134 ? -21.498 6.943 11.975 1.00 52.23 134 LEU B CA 1
ATOM 2251 C C . LEU B 1 134 ? -22.508 7.599 11.046 1.00 54.97 134 LEU B C 1
ATOM 2252 O O . LEU B 1 134 ? -23.000 6.977 10.103 1.00 52.30 134 LEU B O 1
ATOM 2257 N N . LEU B 1 135 ? -22.798 8.874 11.289 1.00 42.88 135 LEU B N 1
ATOM 2258 C CA . LEU B 1 135 ? -23.760 9.594 10.463 1.00 45.07 135 LEU B CA 1
ATOM 2259 C C . LEU B 1 135 ? -23.401 9.513 9.000 1.00 43.50 135 LEU B C 1
ATOM 2260 O O . LEU B 1 135 ? -24.297 9.447 8.174 1.00 43.81 135 LEU B O 1
ATOM 2265 N N . GLY B 1 136 ? -22.096 9.522 8.666 1.00 44.00 136 GLY B N 1
ATOM 2266 C CA . GLY B 1 136 ? -21.682 9.459 7.260 1.00 40.55 136 GLY B CA 1
ATOM 2267 C C . GLY B 1 136 ? -22.113 8.196 6.529 1.00 48.67 136 GLY B C 1
ATOM 2268 O O . GLY B 1 136 ? -22.312 8.175 5.300 1.00 48.38 136 GLY B O 1
ATOM 2269 N N . GLU B 1 137 ? -22.310 7.119 7.278 1.00 50.76 137 GLU B N 1
ATOM 2270 C CA . GLU B 1 137 ? -22.649 5.867 6.602 1.00 56.10 137 GLU B CA 1
ATOM 2271 C C . GLU B 1 137 ? -24.064 5.969 5.990 1.00 62.16 137 GLU B C 1
ATOM 2272 O O . GLU B 1 137 ? -24.454 5.144 5.159 1.00 54.20 137 GLU B O 1
ATOM 2278 N N . TYR B 1 138 ? -24.840 6.982 6.396 1.00 62.10 138 TYR B N 1
ATOM 2279 C CA . TYR B 1 138 ? -26.187 7.146 5.825 1.00 54.82 138 TYR B CA 1
ATOM 2280 C C . TYR B 1 138 ? -26.224 8.047 4.607 1.00 53.61 138 TYR B C 1
ATOM 2281 O O . TYR B 1 138 ? -27.273 8.205 3.993 1.00 54.08 138 TYR B O 1
ATOM 2290 N N . GLY B 1 139 ? -25.085 8.589 4.203 1.00 47.10 139 GLY B N 1
ATOM 2291 C CA . GLY B 1 139 ? -25.075 9.444 3.031 1.00 56.13 139 GLY B CA 1
ATOM 2292 C C . GLY B 1 139 ? -25.752 10.821 3.287 1.00 55.57 139 GLY B C 1
ATOM 2293 O O . GLY B 1 139 ? -26.281 11.412 2.368 1.00 57.75 139 GLY B O 1
ATOM 2294 N N . LEU B 1 140 ? -25.757 11.308 4.519 1.00 53.45 140 LEU B N 1
ATOM 2295 C CA . LEU B 1 140 ? -26.303 12.641 4.831 1.00 59.16 140 LEU B CA 1
ATOM 2296 C C . LEU B 1 140 ? -25.566 13.696 4.028 1.00 61.28 140 LEU B C 1
ATOM 2297 O O . LEU B 1 140 ? -24.349 13.623 3.864 1.00 55.66 140 LEU B O 1
ATOM 2302 N N . LYS B 1 141 ? -26.312 14.665 3.512 1.00 54.88 141 LYS B N 1
ATOM 2303 C CA . LYS B 1 141 ? -25.738 15.752 2.737 1.00 57.97 141 LYS B CA 1
ATOM 2304 C C . LYS B 1 141 ? -26.232 17.118 3.307 1.00 61.82 141 LYS B C 1
ATOM 2305 O O . LYS B 1 141 ? -27.196 17.147 4.075 1.00 64.76 141 LYS B O 1
ATOM 2311 N N . PRO B 1 142 ? -25.552 18.224 2.972 1.00 56.79 142 PRO B N 1
ATOM 2312 C CA . PRO B 1 142 ? -26.005 19.537 3.483 1.00 57.60 142 PRO B CA 1
ATOM 2313 C C . PRO B 1 142 ? -27.476 19.758 3.271 1.00 53.73 142 PRO B C 1
ATOM 2314 O O . PRO B 1 142 ? -27.973 19.560 2.166 1.00 67.32 142 PRO B O 1
ATOM 2318 N N . GLN B 1 143 ? -28.176 20.070 4.355 1.00 65.74 143 GLN B N 1
ATOM 2319 C CA . GLN B 1 143 ? -29.603 20.427 4.326 1.00 61.65 143 GLN B CA 1
ATOM 2320 C C . GLN B 1 143 ? -30.493 19.260 3.867 1.00 60.63 143 GLN B C 1
ATOM 2321 O O . GLN B 1 143 ? -31.671 19.469 3.566 1.00 60.84 143 GLN B O 1
ATOM 2327 N N . CYS B 1 144 ? -29.977 18.016 3.913 1.00 57.12 144 CYS B N 1
ATOM 2328 C CA . CYS B 1 144 ? -30.870 16.897 3.665 1.00 60.24 144 CYS B CA 1
ATOM 2329 C C . CYS B 1 144 ? -31.808 16.806 4.871 1.00 58.21 144 CYS B C 1
ATOM 2330 O O . CYS B 1 144 ? -31.548 17.383 5.926 1.00 64.99 144 CYS B O 1
ATOM 2333 N N . THR B 1 145 ? -32.875 16.031 4.747 1.00 57.49 145 THR B N 1
ATOM 2334 C CA . THR B 1 145 ? -33.839 15.967 5.814 1.00 57.43 145 THR B CA 1
ATOM 2335 C C . THR B 1 145 ? -33.866 14.559 6.481 1.00 67.90 145 THR B C 1
ATOM 2336 O O . THR B 1 145 ? -34.118 13.567 5.808 1.00 56.37 145 THR B O 1
ATOM 2340 N N . VAL B 1 146 ? -33.604 14.498 7.784 1.00 62.63 146 VAL B N 1
ATOM 2341 C CA . VAL B 1 146 ? -33.780 13.292 8.612 1.00 53.56 146 VAL B CA 1
ATOM 2342 C C . VAL B 1 146 ? -35.163 13.361 9.272 1.00 70.72 146 VAL B C 1
ATOM 2343 O O . VAL B 1 146 ? -35.583 14.452 9.696 1.00 65.47 146 VAL B O 1
ATOM 2347 N N . ILE B 1 147 ? -35.883 12.239 9.325 1.00 66.39 147 ILE B N 1
ATOM 2348 C CA . ILE B 1 147 ? -37.231 12.193 9.926 1.00 68.84 147 ILE B CA 1
ATOM 2349 C C . ILE B 1 147 ? -37.188 11.603 11.330 1.00 69.76 147 ILE B C 1
ATOM 2350 O O . ILE B 1 147 ? -36.629 10.543 11.536 1.00 75.22 147 ILE B O 1
ATOM 2355 N N . LYS B 1 148 ? -37.801 12.275 12.281 1.00 68.32 148 LYS B N 1
ATOM 2356 C CA . LYS B 1 148 ? -37.890 11.805 13.646 1.00 59.79 148 LYS B CA 1
ATOM 2357 C C . LYS B 1 148 ? -39.219 11.108 13.792 1.00 74.26 148 LYS B C 1
ATOM 2358 O O . LYS B 1 148 ? -40.238 11.728 13.512 1.00 86.03 148 LYS B O 1
ATOM 2364 N N . HIS B 1 149 ? -39.221 9.843 14.224 1.00 72.87 149 HIS B N 1
ATOM 2365 C CA . HIS B 1 149 ? -40.459 9.072 14.408 1.00 68.51 149 HIS B CA 1
ATOM 2366 C C . HIS B 1 149 ? -40.642 8.888 15.909 1.00 76.26 149 HIS B C 1
ATOM 2367 O O . HIS B 1 149 ? -39.673 8.640 16.631 1.00 83.42 149 HIS B O 1
ATOM 2374 N N . LEU B 1 150 ? -41.869 9.007 16.385 1.00 86.44 150 LEU B N 1
ATOM 2375 C CA . LEU B 1 150 ? -42.166 8.810 17.805 1.00 91.67 150 LEU B CA 1
ATOM 2376 C C . LEU B 1 150 ? -42.484 7.336 18.022 1.00 93.17 150 LEU B C 1
ATOM 2377 O O . LEU B 1 150 ? -42.986 6.668 17.123 1.00 90.70 150 LEU B O 1
ATOM 2382 N N . ARG B 1 151 ? -42.177 6.814 19.198 1.00 109.63 151 ARG B N 1
ATOM 2383 C CA . ARG B 1 151 ? -42.387 5.397 19.412 1.00 139.01 151 ARG B CA 1
ATOM 2384 C C . ARG B 1 151 ? -43.790 5.115 19.965 1.00 172.38 151 ARG B C 1
ATOM 2385 O O . ARG B 1 151 ? -44.099 5.459 21.103 1.00 173.44 151 ARG B O 1
ATOM 2393 N N . LEU B 1 152 ? -44.630 4.494 19.131 1.00 104.02 152 LEU B N 1
ATOM 2394 C CA . LEU B 1 152 ? -46.000 4.119 19.502 1.00 109.79 152 LEU B CA 1
ATOM 2395 C C . LEU B 1 152 ? -46.043 3.173 20.700 1.00 113.66 152 LEU B C 1
ATOM 2396 O O . LEU B 1 152 ? -46.648 3.486 21.726 1.00 121.66 152 LEU B O 1
ATOM 2401 N N . ALA C 1 2 ? -15.840 27.687 37.130 1.00 100.63 2 ALA C N 1
ATOM 2402 C CA . ALA C 1 2 ? -16.891 27.214 36.212 1.00 103.11 2 ALA C CA 1
ATOM 2403 C C . ALA C 1 2 ? -18.286 27.147 36.855 1.00 101.23 2 ALA C C 1
ATOM 2404 O O . ALA C 1 2 ? -18.451 26.573 37.928 1.00 116.94 2 ALA C O 1
ATOM 2406 N N . TRP C 1 3 ? -19.257 27.822 36.240 1.00 87.49 3 TRP C N 1
ATOM 2407 C CA . TRP C 1 3 ? -20.652 27.828 36.700 1.00 87.36 3 TRP C CA 1
ATOM 2408 C C . TRP C 1 3 ? -21.665 27.556 35.582 1.00 87.91 3 TRP C C 1
ATOM 2409 O O . TRP C 1 3 ? -21.297 27.546 34.409 1.00 95.31 3 TRP C O 1
ATOM 2420 N N . ASP C 1 4 ? -22.930 27.326 35.944 1.00 94.29 4 ASP C N 1
ATOM 2421 C CA . ASP C 1 4 ? -23.991 27.004 34.962 1.00 88.15 4 ASP C CA 1
ATOM 2422 C C . ASP C 1 4 ? -24.774 28.238 34.534 1.00 84.94 4 ASP C C 1
ATOM 2423 O O . ASP C 1 4 ? -25.340 28.947 35.366 1.00 95.52 4 ASP C O 1
ATOM 2428 N N . LEU C 1 5 ? -24.855 28.453 33.230 1.00 74.50 5 LEU C N 1
ATOM 2429 C CA . LEU C 1 5 ? -25.570 29.598 32.699 1.00 78.74 5 LEU C CA 1
ATOM 2430 C C . LEU C 1 5 ? -26.991 29.182 32.331 1.00 76.55 5 LEU C C 1
ATOM 2431 O O . LEU C 1 5 ? -27.173 28.222 31.593 1.00 75.46 5 LEU C O 1
ATOM 2436 N N . LYS C 1 6 ? -27.990 29.903 32.843 1.00 74.97 6 LYS C N 1
ATOM 2437 C CA . LYS C 1 6 ? -29.383 29.624 32.496 1.00 76.44 6 LYS C CA 1
ATOM 2438 C C . LYS C 1 6 ? -29.681 30.221 31.122 1.00 72.66 6 LYS C C 1
ATOM 2439 O O . LYS C 1 6 ? -29.627 31.460 30.919 1.00 72.28 6 LYS C O 1
ATOM 2445 N N . VAL C 1 7 ? -30.017 29.346 30.185 1.00 62.65 7 VAL C N 1
ATOM 2446 C CA . VAL C 1 7 ? -30.387 29.792 28.855 1.00 63.51 7 VAL C CA 1
ATOM 2447 C C . VAL C 1 7 ? -31.853 29.469 28.640 1.00 69.74 7 VAL C C 1
ATOM 2448 O O . VAL C 1 7 ? -32.283 28.318 28.752 1.00 68.37 7 VAL C O 1
ATOM 2452 N N . LYS C 1 8 ? -32.613 30.500 28.309 1.00 72.51 8 LYS C N 1
ATOM 2453 C CA . LYS C 1 8 ? -34.047 30.373 28.140 1.00 76.80 8 LYS C CA 1
ATOM 2454 C C . LYS C 1 8 ? -34.289 30.554 26.676 1.00 72.26 8 LYS C C 1
ATOM 2455 O O . LYS C 1 8 ? -33.836 31.529 26.072 1.00 70.78 8 LYS C O 1
ATOM 2461 N N . MET C 1 9 ? -34.998 29.621 26.079 1.00 83.11 9 MET C N 1
ATOM 2462 C CA . MET C 1 9 ? -35.208 29.749 24.665 1.00 84.37 9 MET C CA 1
ATOM 2463 C C . MET C 1 9 ? -36.611 30.254 24.409 1.00 94.95 9 MET C C 1
ATOM 2464 O O . MET C 1 9 ? -37.590 29.825 25.039 1.00 100.52 9 MET C O 1
ATOM 2469 N N . LEU C 1 10 ? -36.658 31.220 23.499 1.00 104.18 10 LEU C N 1
ATOM 2470 C CA . LEU C 1 10 ? -37.870 31.855 23.050 1.00 104.46 10 LEU C CA 1
ATOM 2471 C C . LEU C 1 10 ? -38.681 30.823 22.297 1.00 105.75 10 LEU C C 1
ATOM 2472 O O . LEU C 1 10 ? -38.200 30.242 21.327 1.00 113.90 10 LEU C O 1
ATOM 2477 N N . GLY C 1 11 ? -39.915 30.603 22.712 1.00 95.04 11 GLY C N 1
ATOM 2478 C CA . GLY C 1 11 ? -40.699 29.591 22.042 1.00 99.44 11 GLY C CA 1
ATOM 2479 C C . GLY C 1 11 ? -40.457 28.179 22.535 1.00 108.99 11 GLY C C 1
ATOM 2480 O O . GLY C 1 11 ? -41.314 27.318 22.328 1.00 121.79 11 GLY C O 1
ATOM 2481 N N . GLY C 1 12 ? -39.321 27.904 23.173 1.00 97.06 12 GLY C N 1
ATOM 2482 C CA . GLY C 1 12 ? -39.114 26.531 23.602 1.00 89.45 12 GLY C CA 1
ATOM 2483 C C . GLY C 1 12 ? -38.602 26.251 25.004 1.00 88.74 12 GLY C C 1
ATOM 2484 O O . GLY C 1 12 ? -39.202 26.681 25.991 1.00 91.31 12 GLY C O 1
ATOM 2485 N N . ASN C 1 13 ? -37.452 25.599 25.118 1.00 90.21 13 ASN C N 1
ATOM 2486 C CA . ASN C 1 13 ? -37.095 25.046 26.417 1.00 84.99 13 ASN C CA 1
ATOM 2487 C C . ASN C 1 13 ? -35.923 25.737 27.092 1.00 83.40 13 ASN C C 1
ATOM 2488 O O . ASN C 1 13 ? -35.085 26.331 26.428 1.00 86.92 13 ASN C O 1
ATOM 2493 N N . ASP C 1 14 ? -35.878 25.635 28.418 1.00 73.57 14 ASP C N 1
ATOM 2494 C CA . ASP C 1 14 ? -34.819 26.236 29.202 1.00 82.88 14 ASP C CA 1
ATOM 2495 C C . ASP C 1 14 ? -33.802 25.175 29.515 1.00 87.50 14 ASP C C 1
ATOM 2496 O O . ASP C 1 14 ? -34.147 24.046 29.835 1.00 83.88 14 ASP C O 1
ATOM 2501 N N . PHE C 1 15 ? -32.536 25.543 29.454 1.00 88.62 15 PHE C N 1
ATOM 2502 C CA . PHE C 1 15 ? -31.484 24.606 29.811 1.00 87.00 15 PHE C CA 1
ATOM 2503 C C . PHE C 1 15 ? -30.311 25.336 30.436 1.00 87.97 15 PHE C C 1
ATOM 2504 O O . PHE C 1 15 ? -30.271 26.577 30.475 1.00 77.49 15 PHE C O 1
ATOM 2512 N N . LEU C 1 16 ? -29.376 24.545 30.949 1.00 87.07 16 LEU C N 1
ATOM 2513 C CA . LEU C 1 16 ? -28.179 25.059 31.588 1.00 83.70 16 LEU C CA 1
ATOM 2514 C C . LEU C 1 16 ? -26.941 24.741 30.739 1.00 87.56 16 LEU C C 1
ATOM 2515 O O . LEU C 1 16 ? -26.817 23.646 30.151 1.00 78.06 16 LEU C O 1
ATOM 2520 N N . VAL C 1 17 ? -25.999 25.679 30.710 1.00 76.78 17 VAL C N 1
ATOM 2521 C CA . VAL C 1 17 ? -24.748 25.434 30.017 1.00 76.53 17 VAL C CA 1
ATOM 2522 C C . VAL C 1 17 ? -23.592 25.760 30.947 1.00 80.84 17 VAL C C 1
ATOM 2523 O O . VAL C 1 17 ? -23.597 26.793 31.623 1.00 80.40 17 VAL C O 1
ATOM 2527 N N . SER C 1 18 ? -22.601 24.878 30.989 1.00 80.82 18 SER C N 1
ATOM 2528 C CA . SER C 1 18 ? -21.465 25.109 31.857 1.00 76.96 18 SER C CA 1
ATOM 2529 C C . SER C 1 18 ? -20.506 26.090 31.183 1.00 80.46 18 SER C C 1
ATOM 2530 O O . SER C 1 18 ? -20.066 25.864 30.049 1.00 77.05 18 SER C O 1
ATOM 2533 N N . VAL C 1 19 ? -20.197 27.186 31.865 1.00 73.17 19 VAL C N 1
ATOM 2534 C CA . VAL C 1 19 ? -19.354 28.222 31.276 1.00 72.68 19 VAL C CA 1
ATOM 2535 C C . VAL C 1 19 ? -18.310 28.639 32.293 1.00 82.87 19 VAL C C 1
ATOM 2536 O O . VAL C 1 19 ? -18.368 28.185 33.435 1.00 91.45 19 VAL C O 1
ATOM 2540 N N . THR C 1 20 ? -17.379 29.514 31.885 1.00 79.84 20 THR C N 1
ATOM 2541 C CA . THR C 1 20 ? -16.425 30.140 32.802 1.00 85.05 20 THR C CA 1
ATOM 2542 C C . THR C 1 20 ? -16.446 31.658 32.613 1.00 90.20 20 THR C C 1
ATOM 2543 O O . THR C 1 20 ? -16.900 32.164 31.583 1.00 90.39 20 THR C O 1
ATOM 2547 N N . ASN C 1 21 ? -15.939 32.376 33.607 1.00 93.89 21 ASN C N 1
ATOM 2548 C CA . ASN C 1 21 ? -15.905 33.827 33.550 1.00 98.56 21 ASN C CA 1
ATOM 2549 C C . ASN C 1 21 ? -15.148 34.294 32.310 1.00 95.17 21 ASN C C 1
ATOM 2550 O O . ASN C 1 21 ? -15.538 35.274 31.675 1.00 87.84 21 ASN C O 1
ATOM 2555 N N . SER C 1 22 ? -14.090 33.572 31.944 1.00 91.40 22 SER C N 1
ATOM 2556 C CA . SER C 1 22 ? -13.276 33.961 30.795 1.00 93.61 22 SER C CA 1
ATOM 2557 C C . SER C 1 22 ? -13.761 33.398 29.452 1.00 95.88 22 SER C C 1
ATOM 2558 O O . SER C 1 22 ? -13.103 33.566 28.430 1.00 97.05 22 SER C O 1
ATOM 2561 N N . MET C 1 23 ? -14.970 32.853 29.417 1.00 89.24 23 MET C N 1
ATOM 2562 C CA . MET C 1 23 ? -15.505 32.334 28.178 1.00 73.05 23 MET C CA 1
ATOM 2563 C C . MET C 1 23 ? -16.040 33.479 27.343 1.00 79.37 23 MET C C 1
ATOM 2564 O O . MET C 1 23 ? -16.633 34.412 27.870 1.00 70.46 23 MET C O 1
ATOM 2569 N N . THR C 1 24 ? -15.812 33.414 26.043 1.00 68.12 24 THR C N 1
ATOM 2570 C CA . THR C 1 24 ? -16.332 34.405 25.133 1.00 65.69 24 THR C CA 1
ATOM 2571 C C . THR C 1 24 ? -17.795 34.097 24.746 1.00 81.51 24 THR C C 1
ATOM 2572 O O . THR C 1 24 ? -18.235 32.938 24.836 1.00 71.52 24 THR C O 1
ATOM 2576 N N . VAL C 1 25 ? -18.550 35.112 24.308 1.00 67.88 25 VAL C N 1
ATOM 2577 C CA . VAL C 1 25 ? -19.940 34.878 23.891 1.00 65.32 25 VAL C CA 1
ATOM 2578 C C . VAL C 1 25 ? -19.949 33.876 22.730 1.00 69.60 25 VAL C C 1
ATOM 2579 O O . VAL C 1 25 ? -20.828 33.001 22.615 1.00 56.50 25 VAL C O 1
ATOM 2583 N N . SER C 1 26 ? -18.924 33.999 21.898 1.00 70.65 26 SER C N 1
ATOM 2584 C CA . SER C 1 26 ? -18.733 33.147 20.735 1.00 76.42 26 SER C CA 1
ATOM 2585 C C . SER C 1 26 ? -18.510 31.681 21.139 1.00 69.96 26 SER C C 1
ATOM 2586 O O . SER C 1 26 ? -19.024 30.775 20.493 1.00 64.90 26 SER C O 1
ATOM 2589 N N . GLU C 1 27 ? -17.701 31.462 22.176 1.00 66.76 27 GLU C N 1
ATOM 2590 C CA . GLU C 1 27 ? -17.485 30.114 22.730 1.00 61.54 27 GLU C CA 1
ATOM 2591 C C . GLU C 1 27 ? -18.739 29.585 23.404 1.00 71.58 27 GLU C C 1
ATOM 2592 O O . GLU C 1 27 ? -19.001 28.388 23.375 1.00 74.21 27 GLU C O 1
ATOM 2598 N N . LEU C 1 28 ? -19.517 30.476 24.011 1.00 65.62 28 LEU C N 1
ATOM 2599 C CA . LEU C 1 28 ? -20.784 30.073 24.614 1.00 61.06 28 LEU C CA 1
ATOM 2600 C C . LEU C 1 28 ? -21.684 29.517 23.526 1.00 62.39 28 LEU C C 1
ATOM 2601 O O . LEU C 1 28 ? -22.311 28.472 23.682 1.00 58.43 28 LEU C O 1
ATOM 2606 N N . LYS C 1 29 ? -21.705 30.177 22.381 1.00 60.60 29 LYS C N 1
ATOM 2607 C CA . LYS C 1 29 ? -22.574 29.707 21.331 1.00 53.14 29 LYS C CA 1
ATOM 2608 C C . LYS C 1 29 ? -22.132 28.328 20.856 1.00 61.38 29 LYS C C 1
ATOM 2609 O O . LYS C 1 29 ? -22.974 27.485 20.572 1.00 59.32 29 LYS C O 1
ATOM 2615 N N . LYS C 1 30 ? -20.820 28.101 20.828 1.00 73.27 30 LYS C N 1
ATOM 2616 C CA . LYS C 1 30 ? -20.268 26.819 20.415 1.00 63.66 30 LYS C CA 1
ATOM 2617 C C . LYS C 1 30 ? -20.703 25.707 21.374 1.00 65.61 30 LYS C C 1
ATOM 2618 O O . LYS C 1 30 ? -21.061 24.610 20.943 1.00 68.17 30 LYS C O 1
ATOM 2624 N N . GLN C 1 31 ? -20.713 25.993 22.667 1.00 55.56 31 GLN C N 1
ATOM 2625 C CA . GLN C 1 31 ? -21.277 25.061 23.640 1.00 55.03 31 GLN C CA 1
ATOM 2626 C C . GLN C 1 31 ? -22.760 24.774 23.375 1.00 62.08 31 GLN C C 1
ATOM 2627 O O . GLN C 1 31 ? -23.215 23.639 23.436 1.00 66.36 31 GLN C O 1
ATOM 2633 N N . ILE C 1 32 ? -23.521 25.816 23.076 1.00 58.27 32 ILE C N 1
ATOM 2634 C CA . ILE C 1 32 ? -24.928 25.634 22.798 1.00 51.50 32 ILE C CA 1
ATOM 2635 C C . ILE C 1 32 ? -25.169 24.782 21.538 1.00 53.57 32 ILE C C 1
ATOM 2636 O O . ILE C 1 32 ? -26.048 23.909 21.520 1.00 51.56 32 ILE C O 1
ATOM 2641 N N . ALA C 1 33 ? -24.371 25.018 20.504 1.00 54.97 33 ALA C N 1
ATOM 2642 C CA . ALA C 1 33 ? -24.447 24.245 19.276 1.00 57.63 33 ALA C CA 1
ATOM 2643 C C . ALA C 1 33 ? -24.121 22.777 19.596 1.00 55.43 33 ALA C C 1
ATOM 2644 O O . ALA C 1 33 ? -24.725 21.842 19.033 1.00 57.20 33 ALA C O 1
ATOM 2646 N N . GLN C 1 34 ? -23.169 22.544 20.480 1.00 56.14 34 GLN C N 1
ATOM 2647 C CA . GLN C 1 34 ? -22.870 21.134 20.772 1.00 62.59 34 GLN C CA 1
ATOM 2648 C C . GLN C 1 34 ? -23.969 20.467 21.583 1.00 64.43 34 GLN C C 1
ATOM 2649 O O . GLN C 1 34 ? -24.221 19.275 21.437 1.00 71.19 34 GLN C O 1
ATOM 2655 N N . LYS C 1 35 ? -24.618 21.239 22.446 1.00 55.26 35 LYS C N 1
ATOM 2656 C CA . LYS C 1 35 ? -25.632 20.693 23.329 1.00 57.98 35 LYS C CA 1
ATOM 2657 C C . LYS C 1 35 ? -26.969 20.438 22.606 1.00 63.87 35 LYS C C 1
ATOM 2658 O O . LYS C 1 35 ? -27.536 19.377 22.762 1.00 60.36 35 LYS C O 1
ATOM 2664 N N . ILE C 1 36 ? -27.491 21.406 21.843 1.00 69.07 36 ILE C N 1
ATOM 2665 C CA . ILE C 1 36 ? -28.819 21.259 21.184 1.00 59.32 36 ILE C CA 1
ATOM 2666 C C . ILE C 1 36 ? -28.734 21.333 19.676 1.00 46.31 36 ILE C C 1
ATOM 2667 O O . ILE C 1 36 ? -29.731 21.222 18.973 1.00 58.28 36 ILE C O 1
ATOM 2672 N N . GLY C 1 37 ? -27.528 21.496 19.178 1.00 48.60 37 GLY C N 1
ATOM 2673 C CA . GLY C 1 37 ? -27.304 21.386 17.752 1.00 50.87 37 GLY C CA 1
ATOM 2674 C C . GLY C 1 37 ? -27.640 22.607 16.943 1.00 62.26 37 GLY C C 1
ATOM 2675 O O . GLY C 1 37 ? -27.635 22.513 15.704 1.00 58.80 37 GLY C O 1
ATOM 2676 N N . VAL C 1 38 ? -27.975 23.720 17.614 1.00 56.16 38 VAL C N 1
ATOM 2677 C CA . VAL C 1 38 ? -28.246 24.965 16.892 1.00 55.29 38 VAL C CA 1
ATOM 2678 C C . VAL C 1 38 ? -26.924 25.582 16.498 1.00 53.56 38 VAL C C 1
ATOM 2679 O O . VAL C 1 38 ? -26.097 25.878 17.342 1.00 57.22 38 VAL C O 1
ATOM 2683 N N . PRO C 1 39 ? -26.715 25.752 15.199 1.00 46.36 39 PRO C N 1
ATOM 2684 C CA . PRO C 1 39 ? -25.462 26.307 14.678 1.00 50.69 39 PRO C CA 1
ATOM 2685 C C . PRO C 1 39 ? -25.220 27.721 15.290 1.00 64.16 39 PRO C C 1
ATOM 2686 O O . PRO C 1 39 ? -26.181 28.484 15.407 1.00 61.42 39 PRO C O 1
ATOM 2690 N N . ALA C 1 40 ? -23.984 28.062 15.638 1.00 57.31 40 ALA C N 1
ATOM 2691 C CA . ALA C 1 40 ? -23.643 29.329 16.308 1.00 51.63 40 ALA C CA 1
ATOM 2692 C C . ALA C 1 40 ? -24.167 30.597 15.577 1.00 66.58 40 ALA C C 1
ATOM 2693 O O . ALA C 1 40 ? -24.687 31.502 16.196 1.00 63.02 40 ALA C O 1
ATOM 2695 N N . PHE C 1 41 ? -24.078 30.616 14.256 1.00 59.87 41 PHE C N 1
ATOM 2696 C CA . PHE C 1 41 ? -24.468 31.758 13.449 1.00 61.08 41 PHE C CA 1
ATOM 2697 C C . PHE C 1 41 ? -25.967 31.977 13.449 1.00 68.77 41 PHE C C 1
ATOM 2698 O O . PHE C 1 41 ? -26.475 32.911 12.841 1.00 76.22 41 PHE C O 1
ATOM 2706 N N . GLN C 1 42 ? -26.688 31.066 14.069 1.00 73.24 42 GLN C N 1
ATOM 2707 C CA . GLN C 1 42 ? -28.134 31.170 14.084 1.00 68.01 42 GLN C CA 1
ATOM 2708 C C . GLN C 1 42 ? -28.612 31.677 15.423 1.00 61.01 42 GLN C C 1
ATOM 2709 O O . GLN C 1 42 ? -29.787 31.979 15.608 1.00 67.42 42 GLN C O 1
ATOM 2715 N N . GLN C 1 43 ? -27.683 31.761 16.357 1.00 57.28 43 GLN C N 1
ATOM 2716 C CA . GLN C 1 43 ? -27.986 32.116 17.726 1.00 65.14 43 GLN C CA 1
ATOM 2717 C C . GLN C 1 43 ? -27.955 33.634 17.949 1.00 65.93 43 GLN C C 1
ATOM 2718 O O . GLN C 1 43 ? -26.955 34.301 17.726 1.00 66.32 43 GLN C O 1
ATOM 2724 N N . ARG C 1 44 ? -29.071 34.175 18.384 1.00 67.49 44 ARG C N 1
ATOM 2725 C CA . ARG C 1 44 ? -29.091 35.538 18.900 1.00 65.60 44 ARG C CA 1
ATOM 2726 C C . ARG C 1 44 ? -29.163 35.406 20.406 1.00 61.19 44 ARG C C 1
ATOM 2727 O O . ARG C 1 44 ? -30.182 34.925 20.942 1.00 69.44 44 ARG C O 1
ATOM 2735 N N . LEU C 1 45 ? -28.107 35.762 21.103 1.00 55.68 45 LEU C N 1
ATOM 2736 C CA . LEU C 1 45 ? -28.157 35.767 22.568 1.00 56.88 45 LEU C CA 1
ATOM 2737 C C . LEU C 1 45 ? -28.434 37.177 23.046 1.00 68.59 45 LEU C C 1
ATOM 2738 O O . LEU C 1 45 ? -27.897 38.125 22.458 1.00 65.07 45 LEU C O 1
ATOM 2743 N N . ALA C 1 46 ? -29.249 37.312 24.101 1.00 67.03 46 ALA C N 1
ATOM 2744 C CA . ALA C 1 46 ? -29.525 38.611 24.716 1.00 67.68 46 ALA C CA 1
ATOM 2745 C C . ALA C 1 46 ? -29.538 38.474 26.229 1.00 66.18 46 ALA C C 1
ATOM 2746 O O . ALA C 1 46 ? -29.847 37.405 26.792 1.00 70.49 46 ALA C O 1
ATOM 2748 N N . HIS C 1 47 ? -29.159 39.548 26.880 1.00 65.11 47 HIS C N 1
ATOM 2749 C CA . HIS C 1 47 ? -29.280 39.660 28.322 1.00 67.95 47 HIS C CA 1
ATOM 2750 C C . HIS C 1 47 ? -29.914 40.992 28.642 1.00 83.85 47 HIS C C 1
ATOM 2751 O O . HIS C 1 47 ? -29.462 42.011 28.145 1.00 81.47 47 HIS C O 1
ATOM 2758 N N . GLN C 1 48 ? -31.016 40.962 29.398 1.00 82.44 48 GLN C N 1
ATOM 2759 C CA . GLN C 1 48 ? -31.764 42.168 29.736 1.00 83.49 48 GLN C CA 1
ATOM 2760 C C . GLN C 1 48 ? -32.170 42.965 28.497 1.00 85.19 48 GLN C C 1
ATOM 2761 O O . GLN C 1 48 ? -32.183 44.192 28.506 1.00 97.44 48 GLN C O 1
ATOM 2767 N N . THR C 1 49 ? -32.555 42.222 27.462 1.00 81.23 49 THR C N 1
ATOM 2768 C CA . THR C 1 49 ? -33.006 42.719 26.159 1.00 90.84 49 THR C CA 1
ATOM 2769 C C . THR C 1 49 ? -31.880 43.254 25.248 1.00 93.37 49 THR C C 1
ATOM 2770 O O . THR C 1 49 ? -32.131 43.657 24.116 1.00 94.06 49 THR C O 1
ATOM 2774 N N . ALA C 1 50 ? -30.642 43.226 25.722 1.00 91.66 50 ALA C N 1
ATOM 2775 C CA . ALA C 1 50 ? -29.500 43.659 24.908 1.00 82.30 50 ALA C CA 1
ATOM 2776 C C . ALA C 1 50 ? -28.792 42.489 24.244 1.00 85.99 50 ALA C C 1
ATOM 2777 O O . ALA C 1 50 ? -28.280 41.611 24.927 1.00 77.87 50 ALA C O 1
ATOM 2779 N N . VAL C 1 51 ? -28.707 42.522 22.916 1.00 78.84 51 VAL C N 1
ATOM 2780 C CA . VAL C 1 51 ? -28.007 41.517 22.150 1.00 73.67 51 VAL C CA 1
ATOM 2781 C C . VAL C 1 51 ? -26.522 41.464 22.514 1.00 76.51 51 VAL C C 1
ATOM 2782 O O . VAL C 1 51 ? -25.896 42.475 22.680 1.00 72.21 51 VAL C O 1
ATOM 2786 N N . LEU C 1 52 ? -25.999 40.257 22.709 1.00 76.27 52 LEU C N 1
ATOM 2787 C CA . LEU C 1 52 ? -24.611 40.061 23.103 1.00 81.24 52 LEU C CA 1
ATOM 2788 C C . LEU C 1 52 ? -23.676 40.025 21.917 1.00 83.23 52 LEU C C 1
ATOM 2789 O O . LEU C 1 52 ? -23.969 39.391 20.894 1.00 83.44 52 LEU C O 1
ATOM 2794 N N . GLN C 1 53 ? -22.514 40.647 22.079 1.00 87.37 53 GLN C N 1
ATOM 2795 C CA . GLN C 1 53 ? -21.562 40.638 20.991 1.00 82.05 53 GLN C CA 1
ATOM 2796 C C . GLN C 1 53 ? -20.550 39.505 21.194 1.00 79.87 53 GLN C C 1
ATOM 2797 O O . GLN C 1 53 ? -19.927 39.380 22.264 1.00 71.03 53 GLN C O 1
ATOM 2803 N N . ASP C 1 54 ? -20.381 38.730 20.123 1.00 69.52 54 ASP C N 1
ATOM 2804 C CA . ASP C 1 54 ? -19.602 37.492 20.130 1.00 76.67 54 ASP C CA 1
ATOM 2805 C C . ASP C 1 54 ? -18.211 37.565 20.767 1.00 79.26 54 ASP C C 1
ATOM 2806 O O . ASP C 1 54 ? -17.801 36.628 21.443 1.00 69.93 54 ASP C O 1
ATOM 2811 N N . GLY C 1 55 ? -17.506 38.685 20.588 1.00 74.37 55 GLY C N 1
ATOM 2812 C CA . GLY C 1 55 ? -16.126 38.766 21.022 1.00 71.65 55 GLY C CA 1
ATOM 2813 C C . GLY C 1 55 ? -15.987 39.042 22.496 1.00 82.02 55 GLY C C 1
ATOM 2814 O O . GLY C 1 55 ? -14.925 38.824 23.064 1.00 81.58 55 GLY C O 1
ATOM 2815 N N . LEU C 1 56 ? -17.079 39.465 23.129 1.00 90.43 56 LEU C N 1
ATOM 2816 C CA . LEU C 1 56 ? -17.065 39.864 24.542 1.00 83.91 56 LEU C CA 1
ATOM 2817 C C . LEU C 1 56 ? -17.021 38.612 25.443 1.00 78.50 56 LEU C C 1
ATOM 2818 O O . LEU C 1 56 ? -17.499 37.561 25.047 1.00 74.08 56 LEU C O 1
ATOM 2823 N N . THR C 1 57 ? -16.378 38.711 26.598 1.00 79.50 57 THR C N 1
ATOM 2824 C CA . THR C 1 57 ? -16.383 37.644 27.592 1.00 77.74 57 THR C CA 1
ATOM 2825 C C . THR C 1 57 ? -17.622 37.713 28.488 1.00 94.05 57 THR C C 1
ATOM 2826 O O . THR C 1 57 ? -18.275 38.752 28.587 1.00 99.21 57 THR C O 1
ATOM 2830 N N . LEU C 1 58 ? -17.938 36.605 29.145 1.00 87.03 58 LEU C N 1
ATOM 2831 C CA . LEU C 1 58 ? -19.121 36.519 30.003 1.00 90.82 58 LEU C CA 1
ATOM 2832 C C . LEU C 1 58 ? -19.063 37.521 31.155 1.00 91.68 58 LEU C C 1
ATOM 2833 O O . LEU C 1 58 ? -20.005 38.310 31.302 1.00 80.88 58 LEU C O 1
ATOM 2838 N N . SER C 1 59 ? -18.100 37.349 32.068 1.00 97.23 59 SER C N 1
ATOM 2839 C CA . SER C 1 59 ? -17.829 38.309 33.155 1.00 82.03 59 SER C CA 1
ATOM 2840 C C . SER C 1 59 ? -17.869 39.756 32.668 1.00 96.91 59 SER C C 1
ATOM 2841 O O . SER C 1 59 ? -18.186 40.683 33.411 1.00 87.83 59 SER C O 1
ATOM 2844 N N . SER C 1 60 ? -17.481 39.947 31.416 1.00 100.07 60 SER C N 1
ATOM 2845 C CA . SER C 1 60 ? -17.501 41.267 30.820 1.00 108.47 60 SER C CA 1
ATOM 2846 C C . SER C 1 60 ? -18.921 41.832 30.722 1.00 110.82 60 SER C C 1
ATOM 2847 O O . SER C 1 60 ? -19.112 43.050 30.850 1.00 106.68 60 SER C O 1
ATOM 2850 N N . LEU C 1 61 ? -19.901 40.951 30.487 1.00 93.16 61 LEU C N 1
ATOM 2851 C CA . LEU C 1 61 ? -21.315 41.341 30.439 1.00 77.27 61 LEU C CA 1
ATOM 2852 C C . LEU C 1 61 ? -22.049 41.200 31.791 1.00 91.76 61 LEU C C 1
ATOM 2853 O O . LEU C 1 61 ? -23.278 41.214 31.831 1.00 98.81 61 LEU C O 1
ATOM 2858 N N . GLY C 1 62 ? -21.282 41.132 32.885 1.00 82.72 62 GLY C N 1
ATOM 2859 C CA . GLY C 1 62 ? -21.783 40.872 34.233 1.00 92.97 62 GLY C CA 1
ATOM 2860 C C . GLY C 1 62 ? -22.694 39.646 34.389 1.00 91.62 62 GLY C C 1
ATOM 2861 O O . GLY C 1 62 ? -23.670 39.664 35.142 1.00 99.18 62 GLY C O 1
ATOM 2862 N N . LEU C 1 63 ? -22.384 38.574 33.673 1.00 80.10 63 LEU C N 1
ATOM 2863 C CA . LEU C 1 63 ? -23.162 37.341 33.779 1.00 83.13 63 LEU C CA 1
ATOM 2864 C C . LEU C 1 63 ? -22.754 36.465 34.980 1.00 87.49 63 LEU C C 1
ATOM 2865 O O . LEU C 1 63 ? -21.619 36.517 35.438 1.00 90.44 63 LEU C O 1
ATOM 2870 N N . GLY C 1 64 ? -23.722 35.753 35.550 1.00 90.31 64 GLY C N 1
ATOM 2871 C CA . GLY C 1 64 ? -23.470 34.812 36.632 1.00 88.03 64 GLY C CA 1
ATOM 2872 C C . GLY C 1 64 ? -24.524 33.710 36.645 1.00 82.85 64 GLY C C 1
ATOM 2873 O O . GLY C 1 64 ? -25.460 33.722 35.831 1.00 71.84 64 GLY C O 1
ATOM 2874 N N . PRO C 1 65 ? -24.390 32.753 37.577 1.00 92.52 65 PRO C N 1
ATOM 2875 C CA . PRO C 1 65 ? -25.29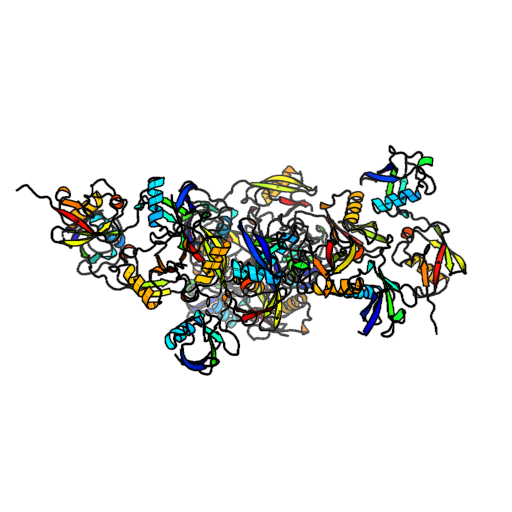5 31.594 37.659 1.00 89.92 65 PRO C CA 1
ATOM 2876 C C . PRO C 1 65 ? -26.773 31.968 37.874 1.00 97.67 65 PRO C C 1
ATOM 2877 O O . PRO C 1 65 ? -27.641 31.186 37.494 1.00 100.43 65 PRO C O 1
ATOM 2881 N N . SER C 1 66 ? -27.046 33.141 38.452 1.00 99.62 66 SER C N 1
ATOM 2882 C CA . SER C 1 66 ? -28.418 33.610 38.695 1.00 97.63 66 SER C CA 1
ATOM 2883 C C . SER C 1 66 ? -28.927 34.482 37.544 1.00 96.41 66 SER C C 1
ATOM 2884 O O . SER C 1 66 ? -30.068 34.948 37.572 1.00 93.99 66 SER C O 1
ATOM 2887 N N . SER C 1 67 ? -28.060 34.733 36.563 1.00 85.25 67 SER C N 1
ATOM 2888 C CA . SER C 1 67 ? -28.417 35.508 35.381 1.00 82.47 67 SER C CA 1
ATOM 2889 C C . SER C 1 67 ? -29.163 34.648 34.371 1.00 87.47 67 SER C C 1
ATOM 2890 O O . SER C 1 67 ? -28.961 33.413 34.278 1.00 89.68 67 SER C O 1
ATOM 2893 N N . THR C 1 68 ? -29.965 35.315 33.552 1.00 80.02 68 THR C N 1
ATOM 2894 C CA . THR C 1 68 ? -30.677 34.624 32.497 1.00 77.12 68 THR C CA 1
ATOM 2895 C C . THR C 1 68 ? -30.366 35.207 31.124 1.00 67.84 68 THR C C 1
ATOM 2896 O O . THR C 1 68 ? -30.522 36.415 30.879 1.00 82.43 68 THR C O 1
ATOM 2900 N N . VAL C 1 69 ? -29.931 34.338 30.230 1.00 64.10 69 VAL C N 1
ATOM 2901 C CA . VAL C 1 69 ? -29.661 34.715 28.865 1.00 65.13 69 VAL C CA 1
ATOM 2902 C C . VAL C 1 69 ? -30.737 34.152 27.938 1.00 78.70 69 VAL C C 1
ATOM 2903 O O . VAL C 1 69 ? -30.977 32.932 27.933 1.00 84.78 69 VAL C O 1
ATOM 2907 N N . MET C 1 70 ? -31.321 35.019 27.105 1.00 72.56 70 MET C N 1
ATOM 2908 C CA . MET C 1 70 ? -32.367 34.632 26.146 1.00 63.99 70 MET C CA 1
ATOM 2909 C C . MET C 1 70 ? -31.681 34.201 24.873 1.00 64.55 70 MET C C 1
ATOM 2910 O O . MET C 1 70 ? -30.715 34.815 24.429 1.00 70.56 70 MET C O 1
ATOM 2915 N N . LEU C 1 71 ? -32.161 33.090 24.323 1.00 65.81 71 LEU C N 1
ATOM 2916 C CA . LEU C 1 71 ? -31.689 32.564 23.070 1.00 54.10 71 LEU C CA 1
ATOM 2917 C C . LEU C 1 71 ? -32.802 32.682 22.051 1.00 58.70 71 LEU C C 1
ATOM 2918 O O . LEU C 1 71 ? -33.910 32.197 22.274 1.00 65.43 71 LEU C O 1
ATOM 2923 N N . VAL C 1 72 ? -32.525 33.305 20.920 1.00 65.86 72 VAL C N 1
ATOM 2924 C CA . VAL C 1 72 ? -33.491 33.283 19.828 1.00 65.13 72 VAL C CA 1
ATOM 2925 C C . VAL C 1 72 ? -32.793 32.570 18.682 1.00 63.74 72 VAL C C 1
ATOM 2926 O O . VAL C 1 72 ? -31.663 32.925 18.326 1.00 61.86 72 VAL C O 1
ATOM 2930 N N . VAL C 1 73 ? -33.444 31.540 18.149 1.00 62.03 73 VAL C N 1
ATOM 2931 C CA . VAL C 1 73 ? -32.934 30.823 17.000 1.00 68.15 73 VAL C CA 1
ATOM 2932 C C . VAL C 1 73 ? -33.459 31.574 15.806 1.00 63.43 73 VAL C C 1
ATOM 2933 O O . VAL C 1 73 ? -34.645 31.544 15.530 1.00 66.29 73 VAL C O 1
ATOM 2937 N N . GLN C 1 74 ? -32.563 32.149 15.021 1.00 65.71 74 GLN C N 1
ATOM 2938 C CA . GLN C 1 74 ? -32.999 33.080 13.992 1.00 70.97 74 GLN C CA 1
ATOM 2939 C C . GLN C 1 74 ? -33.228 32.382 12.687 1.00 71.48 74 GLN C C 1
ATOM 2940 O O . GLN C 1 74 ? -32.315 31.791 12.131 1.00 76.91 74 GLN C O 1
ATOM 2946 N N . ASN C 1 75 ? -34.431 32.476 12.158 1.00 62.50 75 ASN C N 1
ATOM 2947 C CA . ASN C 1 75 ? -34.663 31.807 10.885 1.00 75.06 75 ASN C CA 1
ATOM 2948 C C . ASN C 1 75 ? -33.974 32.592 9.777 1.00 79.18 75 ASN C C 1
ATOM 2949 O O . ASN C 1 75 ? -33.531 32.055 8.769 1.00 67.11 75 ASN C O 1
ATOM 2954 N N . SER C 1 76 ? -33.898 33.901 9.961 1.00 79.76 76 SER C N 1
ATOM 2955 C CA . SER C 1 76 ? -33.093 34.704 9.076 1.00 74.60 76 SER C CA 1
ATOM 2956 C C . SER C 1 76 ? -32.053 35.405 9.945 1.00 71.25 76 SER C C 1
ATOM 2957 O O . SER C 1 76 ? -32.427 36.127 10.881 1.00 71.76 76 SER C O 1
ATOM 2960 N N . SER C 1 77 ? -30.767 35.262 9.632 1.00 63.20 77 SER C N 1
ATOM 2961 C CA . SER C 1 77 ? -29.740 35.837 10.505 1.00 58.13 77 SER C CA 1
ATOM 2962 C C . SER C 1 77 ? -29.369 37.249 9.973 1.00 71.09 77 SER C C 1
ATOM 2963 O O . SER C 1 77 ? -29.796 37.635 8.880 1.00 66.64 77 SER C O 1
ATOM 2966 N N . GLU C 1 78 ? -28.640 38.028 10.765 1.00 76.45 78 GLU C N 1
ATOM 2967 C CA . GLU C 1 78 ? -28.433 39.461 10.457 1.00 75.52 78 GLU C CA 1
ATOM 2968 C C . GLU C 1 78 ? -27.526 39.659 9.228 1.00 71.01 78 GLU C C 1
ATOM 2969 O O . GLU C 1 78 ? -26.641 38.861 8.952 1.00 64.14 78 GLU C O 1
ATOM 2975 N N . PRO C 1 79 ? -27.764 40.710 8.450 1.00 73.36 79 PRO C N 1
ATOM 2976 C CA . PRO C 1 79 ? -26.859 40.848 7.302 1.00 67.31 79 PRO C CA 1
ATOM 2977 C C . PRO C 1 79 ? -25.381 41.106 7.687 1.00 66.56 79 PRO C C 1
ATOM 2978 O O . PRO C 1 79 ? -25.106 41.673 8.740 1.00 72.15 79 PRO C O 1
ATOM 2982 N N . LEU C 1 80 ? -24.450 40.623 6.864 1.00 56.08 80 LEU C N 1
ATOM 2983 C CA . LEU C 1 80 ? -23.047 40.949 6.948 1.00 58.30 80 LEU C CA 1
ATOM 2984 C C . LEU C 1 80 ? -22.543 41.139 5.538 1.00 68.06 80 LEU C C 1
ATOM 2985 O O . LEU C 1 80 ? -23.180 40.691 4.585 1.00 61.40 80 LEU C O 1
ATOM 2990 N N . SER C 1 81 ? -21.398 41.804 5.399 1.00 66.14 81 SER C N 1
ATOM 2991 C CA . SER C 1 81 ? -20.802 41.965 4.089 1.00 61.04 81 SER C CA 1
ATOM 2992 C C . SER C 1 81 ? -19.609 41.013 3.943 1.00 61.44 81 SER C C 1
ATOM 2993 O O . SER C 1 81 ? -18.958 40.611 4.908 1.00 61.45 81 SER C O 1
ATOM 2996 N N . ILE C 1 82 ? -19.396 40.574 2.727 1.00 57.68 82 ILE C N 1
ATOM 2997 C CA . ILE C 1 82 ? -18.187 39.802 2.433 1.00 59.80 82 ILE C CA 1
ATOM 2998 C C . ILE C 1 82 ? -17.581 40.266 1.143 1.00 69.77 82 ILE C C 1
ATOM 2999 O O . ILE C 1 82 ? -18.177 41.098 0.416 1.00 63.33 82 ILE C O 1
ATOM 3004 N N . LEU C 1 83 ? -16.370 39.783 0.893 1.00 53.57 83 LEU C N 1
ATOM 3005 C CA . LEU C 1 83 ? -15.710 40.014 -0.371 1.00 65.19 83 LEU C CA 1
ATOM 3006 C C . LEU C 1 83 ? -15.736 38.749 -1.214 1.00 67.86 83 LEU C C 1
ATOM 3007 O O . LEU C 1 83 ? -15.466 37.680 -0.714 1.00 62.91 83 LEU C O 1
ATOM 3012 N N . VAL C 1 84 ? -16.086 38.878 -2.480 1.00 67.75 84 VAL C N 1
ATOM 3013 C CA . VAL C 1 84 ? -15.939 37.804 -3.420 1.00 63.62 84 VAL C CA 1
ATOM 3014 C C . VAL C 1 84 ? -14.862 38.202 -4.433 1.00 76.74 84 VAL C C 1
ATOM 3015 O O . VAL C 1 84 ? -15.011 39.183 -5.148 1.00 65.93 84 VAL C O 1
ATOM 3019 N N . ARG C 1 85 ? -13.749 37.469 -4.435 1.00 67.95 85 ARG C N 1
ATOM 3020 C CA . ARG C 1 85 ? -12.635 37.776 -5.324 1.00 70.36 85 ARG C CA 1
ATOM 3021 C C . ARG C 1 85 ? -12.588 36.768 -6.473 1.00 81.64 85 ARG C C 1
ATOM 3022 O O . ARG C 1 85 ? -12.560 35.541 -6.235 1.00 83.59 85 ARG C O 1
ATOM 3030 N N . ASN C 1 86 ? -12.575 37.281 -7.702 1.00 92.52 86 ASN C N 1
ATOM 3031 C CA . ASN C 1 86 ? -12.501 36.454 -8.905 1.00 97.38 86 ASN C CA 1
ATOM 3032 C C . ASN C 1 86 ? -11.075 36.026 -9.184 1.00 100.55 86 ASN C C 1
ATOM 3033 O O . ASN C 1 86 ? -10.145 36.594 -8.623 1.00 106.34 86 ASN C O 1
ATOM 3038 N N . GLU C 1 87 ? -10.908 34.974 -9.980 1.00 113.85 87 GLU C N 1
ATOM 3039 C CA . GLU C 1 87 ? -9.578 34.506 -10.380 1.00 120.40 87 GLU C CA 1
ATOM 3040 C C . GLU C 1 87 ? -8.604 35.645 -10.740 1.00 132.48 87 GLU C C 1
ATOM 3041 O O . GLU C 1 87 ? -7.389 35.525 -10.543 1.00 113.74 87 GLU C O 1
ATOM 3043 N N . ARG C 1 88 ? -9.160 36.748 -11.253 1.00 149.74 88 ARG C N 1
ATOM 3044 C CA . ARG C 1 88 ? -8.387 37.931 -11.648 1.00 155.59 88 ARG C CA 1
ATOM 3045 C C . ARG C 1 88 ? -7.761 38.700 -10.491 1.00 147.90 88 ARG C C 1
ATOM 3046 O O . ARG C 1 88 ? -6.827 39.473 -10.701 1.00 157.81 88 ARG C O 1
ATOM 3048 N N . GLY C 1 89 ? -8.252 38.488 -9.272 1.00 128.16 89 GLY C N 1
ATOM 3049 C CA . GLY C 1 89 ? -7.695 39.206 -8.139 1.00 117.38 89 GLY C CA 1
ATOM 3050 C C . GLY C 1 89 ? -8.578 40.348 -7.646 1.00 110.03 89 GLY C C 1
ATOM 3051 O O . GLY C 1 89 ? -8.341 40.911 -6.579 1.00 107.40 89 GLY C O 1
ATOM 3052 N N . HIS C 1 90 ? -9.573 40.718 -8.444 1.00 108.51 90 HIS C N 1
ATOM 3053 C CA . HIS C 1 90 ? -10.478 41.802 -8.092 1.00 105.56 90 HIS C CA 1
ATOM 3054 C C . HIS C 1 90 ? -11.589 41.356 -7.130 1.00 97.26 90 HIS C C 1
ATOM 3055 O O . HIS C 1 90 ? -12.185 40.271 -7.285 1.00 91.79 90 HIS C O 1
ATOM 3062 N N . SER C 1 91 ? -11.861 42.197 -6.132 1.00 78.04 91 SER C N 1
ATOM 3063 C CA . SER C 1 91 ? -12.898 41.924 -5.142 1.00 73.35 91 SER C CA 1
ATOM 3064 C C . SER C 1 91 ? -14.118 42.813 -5.305 1.00 85.19 91 SER C C 1
ATOM 3065 O O . SER C 1 91 ? -14.012 43.952 -5.725 1.00 80.93 91 SER C O 1
ATOM 3068 N N . ASN C 1 92 ? -15.289 42.261 -5.022 1.00 81.34 92 ASN C N 1
ATOM 3069 C CA . ASN C 1 92 ? -16.518 43.038 -4.951 1.00 77.99 92 ASN C CA 1
ATOM 3070 C C . ASN C 1 92 ? -17.163 42.666 -3.637 1.00 72.79 92 ASN C C 1
ATOM 3071 O O . ASN C 1 92 ? -17.014 41.529 -3.161 1.00 71.20 92 ASN C O 1
ATOM 3076 N N . ILE C 1 93 ? -17.896 43.608 -3.077 1.00 68.57 93 ILE C N 1
ATOM 3077 C CA . ILE C 1 93 ? -18.617 43.429 -1.828 1.00 74.05 93 ILE C CA 1
ATOM 3078 C C . ILE C 1 93 ? -19.992 42.805 -2.093 1.00 66.21 93 ILE C C 1
ATOM 3079 O O . ILE C 1 93 ? -20.707 43.200 -3.038 1.00 61.61 93 ILE C O 1
ATOM 3084 N N . TYR C 1 94 ? -20.329 41.792 -1.299 1.00 63.97 94 TYR C N 1
ATOM 3085 C CA . TYR C 1 94 ? -21.648 41.181 -1.335 1.00 63.94 94 TYR C CA 1
ATOM 3086 C C . TYR C 1 94 ? -22.251 41.244 0.033 1.00 66.58 94 TYR C C 1
ATOM 3087 O O . TYR C 1 94 ? -21.544 40.964 0.992 1.00 59.92 94 TYR C O 1
ATOM 3096 N N . GLU C 1 95 ? -23.540 41.576 0.128 1.00 58.13 95 GLU C N 1
ATOM 3097 C CA . GLU C 1 95 ? -24.284 41.417 1.388 1.00 61.47 95 GLU C CA 1
ATOM 3098 C C . GLU C 1 95 ? -25.034 40.061 1.388 1.00 56.94 95 GLU C C 1
ATOM 3099 O O . GLU C 1 95 ? -25.648 39.693 0.393 1.00 62.59 95 GLU C O 1
ATOM 3105 N N . VAL C 1 96 ? -24.886 39.301 2.461 1.00 57.97 96 VAL C N 1
ATOM 3106 C CA . VAL C 1 96 ? -25.516 37.966 2.613 1.00 50.25 96 VAL C CA 1
ATOM 3107 C C . VAL C 1 96 ? -26.004 37.883 4.062 1.00 57.73 96 VAL C C 1
ATOM 3108 O O . VAL C 1 96 ? -25.605 38.743 4.868 1.00 56.20 96 VAL C O 1
ATOM 3112 N N . PHE C 1 97 ? -26.784 36.834 4.388 1.00 58.02 97 PHE C N 1
ATOM 3113 C CA . PHE C 1 97 ? -27.141 36.415 5.762 1.00 48.11 97 PHE C CA 1
ATOM 3114 C C . PHE C 1 97 ? -26.611 34.939 5.928 1.00 57.89 97 PHE C C 1
ATOM 3115 O O . PHE C 1 97 ? -26.681 34.175 4.986 1.00 49.88 97 PHE C O 1
ATOM 3123 N N . LEU C 1 98 ? -26.066 34.533 7.074 1.00 52.91 98 LEU C N 1
ATOM 3124 C CA . LEU C 1 98 ? -25.437 33.228 7.153 1.00 50.72 98 LEU C CA 1
ATOM 3125 C C . LEU C 1 98 ? -26.455 32.047 7.035 1.00 63.09 98 LEU C C 1
ATOM 3126 O O . LEU C 1 98 ? -26.065 30.912 6.761 1.00 71.02 98 LEU C O 1
ATOM 3131 N N . THR C 1 99 ? -27.746 32.323 7.212 1.00 53.27 99 THR C N 1
ATOM 3132 C CA . THR C 1 99 ? -28.789 31.307 7.125 1.00 47.13 99 THR C CA 1
ATOM 3133 C C . THR C 1 99 ? -29.256 31.124 5.706 1.00 53.00 99 THR C C 1
ATOM 3134 O O . THR C 1 99 ? -30.170 30.358 5.435 1.00 57.75 99 THR C O 1
ATOM 3138 N N . GLN C 1 100 ? -28.673 31.873 4.783 1.00 50.64 100 GLN C N 1
ATOM 3139 C CA . GLN C 1 100 ? -29.002 31.650 3.363 1.00 54.48 100 GLN C CA 1
ATOM 3140 C C . GLN C 1 100 ? -28.132 30.540 2.765 1.00 48.24 100 GLN C C 1
ATOM 3141 O O . GLN C 1 100 ? -27.064 30.230 3.284 1.00 53.69 100 GLN C O 1
ATOM 3147 N N . THR C 1 101 ? -28.559 29.970 1.650 1.00 57.47 101 THR C N 1
ATOM 3148 C CA . THR C 1 101 ? -27.774 28.900 1.071 1.00 60.64 101 THR C CA 1
ATOM 3149 C C . THR C 1 101 ? -26.614 29.446 0.269 1.00 64.50 101 THR C C 1
ATOM 3150 O O . THR C 1 101 ? -26.642 30.603 -0.172 1.00 70.09 101 THR C O 1
ATOM 3154 N N . VAL C 1 102 ? -25.599 28.613 0.082 1.00 60.72 102 VAL C N 1
ATOM 3155 C CA . VAL C 1 102 ? -24.521 28.933 -0.827 1.00 60.51 102 VAL C CA 1
ATOM 3156 C C . VAL C 1 102 ? -25.061 29.214 -2.192 1.00 66.73 102 VAL C C 1
ATOM 3157 O O . VAL C 1 102 ? -24.585 30.107 -2.892 1.00 67.49 102 VAL C O 1
ATOM 3161 N N . ASP C 1 103 ? -26.089 28.476 -2.577 1.00 59.03 103 ASP C N 1
ATOM 3162 C CA . ASP C 1 103 ? -26.662 28.712 -3.900 1.00 62.55 103 ASP C CA 1
ATOM 3163 C C . ASP C 1 103 ? -27.169 30.169 -4.097 1.00 70.59 103 ASP C C 1
ATOM 3164 O O . ASP C 1 103 ? -27.109 30.691 -5.203 1.00 67.57 103 ASP C O 1
ATOM 3169 N N . THR C 1 104 ? -27.733 30.786 -3.061 1.00 67.11 104 THR C N 1
ATOM 3170 C CA . THR C 1 104 ? -28.240 32.169 -3.197 1.00 65.22 104 THR C CA 1
ATOM 3171 C C . THR C 1 104 ? -27.098 33.157 -3.468 1.00 60.96 104 THR C C 1
ATOM 3172 O O . THR C 1 104 ? -27.291 34.142 -4.174 1.00 72.98 104 THR C O 1
ATOM 3176 N N . LEU C 1 105 ? -25.925 32.900 -2.904 1.00 57.45 105 LEU C N 1
ATOM 3177 C CA . LEU C 1 105 ? -24.775 33.748 -3.165 1.00 64.16 105 LEU C CA 1
ATOM 3178 C C . LEU C 1 105 ? -24.311 33.591 -4.597 1.00 69.94 105 LEU C C 1
ATOM 3179 O O . LEU C 1 105 ? -24.054 34.562 -5.305 1.00 70.53 105 LEU C O 1
ATOM 3184 N N . LYS C 1 106 ? -24.266 32.355 -5.056 1.00 65.20 106 LYS C N 1
ATOM 3185 C CA . LYS C 1 106 ? -23.846 32.074 -6.421 1.00 64.06 106 LYS C CA 1
ATOM 3186 C C . LYS C 1 106 ? -24.766 32.744 -7.414 1.00 67.77 106 LYS C C 1
ATOM 3187 O O . LYS C 1 106 ? -24.353 33.136 -8.503 1.00 77.18 106 LYS C O 1
ATOM 3193 N N . LYS C 1 107 ? -26.044 32.796 -7.078 1.00 67.47 107 LYS C N 1
ATOM 3194 C CA . LYS C 1 107 ? -26.974 33.397 -7.992 1.00 71.01 107 LYS C CA 1
ATOM 3195 C C . LYS C 1 107 ? -26.731 34.929 -8.003 1.00 70.19 107 LYS C C 1
ATOM 3196 O O . LYS C 1 107 ? -26.843 35.545 -9.039 1.00 73.33 107 LYS C O 1
ATOM 3202 N N . LYS C 1 108 ? -26.338 35.501 -6.871 1.00 66.42 108 LYS C N 1
ATOM 3203 C CA . LYS C 1 108 ? -25.984 36.938 -6.819 1.00 78.00 108 LYS C CA 1
ATOM 3204 C C . LYS C 1 108 ? -24.748 37.225 -7.653 1.00 76.33 108 LYS C C 1
ATOM 3205 O O . LYS C 1 108 ? -24.769 38.125 -8.490 1.00 69.28 108 LYS C O 1
ATOM 3211 N N . VAL C 1 109 ? -23.717 36.400 -7.483 1.00 73.94 109 VAL C N 1
ATOM 3212 C CA . VAL C 1 109 ? -22.498 36.540 -8.262 1.00 67.00 109 VAL C CA 1
ATOM 3213 C C . VAL C 1 109 ? -22.796 36.353 -9.738 1.00 76.35 109 VAL C C 1
ATOM 3214 O O . VAL C 1 109 ? -22.346 37.118 -10.582 1.00 87.40 109 VAL C O 1
ATOM 3218 N N . SER C 1 110 ? -23.587 35.332 -10.040 1.00 81.10 110 SER C N 1
ATOM 3219 C CA . SER C 1 110 ? -23.952 35.011 -11.421 1.00 83.72 110 SER C CA 1
ATOM 3220 C C . SER C 1 110 ? -24.645 36.185 -12.112 1.00 87.26 110 SER C C 1
ATOM 3221 O O . SER C 1 110 ? -24.407 36.459 -13.289 1.00 90.01 110 SER C O 1
ATOM 3224 N N . GLN C 1 111 A -25.545 36.835 -11.383 1.00 97.41 111 GLN C N 1
ATOM 3225 C CA . GLN C 1 111 A -26.271 37.996 -11.899 1.00 99.18 111 GLN C CA 1
ATOM 3226 C C . GLN C 1 111 A -25.365 39.217 -12.037 1.00 81.26 111 GLN C C 1
ATOM 3227 O O . GLN C 1 111 A -25.391 39.896 -13.046 1.00 84.99 111 GLN C O 1
ATOM 3233 N N . ARG C 1 112 ? -24.525 39.453 -11.038 1.00 86.24 112 ARG C N 1
ATOM 3234 C CA . ARG C 1 112 ? -23.669 40.638 -11.019 1.00 82.70 112 ARG C CA 1
ATOM 3235 C C . ARG C 1 112 ? -22.498 40.555 -11.997 1.00 90.43 112 ARG C C 1
ATOM 3236 O O . ARG C 1 112 ? -22.108 41.556 -12.565 1.00 83.91 112 ARG C O 1
ATOM 3244 N N . GLU C 1 113 ? -21.910 39.376 -12.186 1.00 98.52 113 GLU C N 1
ATOM 3245 C CA . GLU C 1 113 ? -20.729 39.296 -13.052 1.00 104.44 113 GLU C CA 1
ATOM 3246 C C . GLU C 1 113 ? -21.043 38.693 -14.416 1.00 101.54 113 GLU C C 1
ATOM 3247 O O . GLU C 1 113 ? -20.165 38.561 -15.270 1.00 100.47 113 GLU C O 1
ATOM 3253 N N . GLN C 1 114 ? -22.321 38.409 -14.629 1.00 98.22 114 GLN C N 1
ATOM 3254 C CA . GLN C 1 114 ? -22.812 37.871 -15.884 1.00 104.30 114 GLN C CA 1
ATOM 3255 C C . GLN C 1 114 ? -22.082 36.604 -16.305 1.00 110.49 114 GLN C C 1
ATOM 3256 O O . GLN C 1 114 ? -21.580 36.494 -17.428 1.00 111.29 114 GLN C O 1
ATOM 3262 N N . VAL C 1 115 ? -22.028 35.653 -15.381 1.00 96.81 115 VAL C N 1
ATOM 3263 C CA . VAL C 1 115 ? -21.496 34.338 -15.661 1.00 105.12 115 VAL C CA 1
ATOM 3264 C C . VAL C 1 115 ? -22.486 33.328 -15.084 1.00 103.34 115 VAL C C 1
ATOM 3265 O O . VAL C 1 115 ? -23.058 33.544 -14.008 1.00 93.50 115 VAL C O 1
ATOM 3269 N N . HIS C 1 116 ? -22.690 32.237 -15.814 1.00 105.77 116 HIS C N 1
ATOM 3270 C CA . HIS C 1 116 ? -23.591 31.173 -15.399 1.00 111.10 116 HIS C CA 1
ATOM 3271 C C . HIS C 1 116 ? -23.119 30.506 -14.119 1.00 99.78 116 HIS C C 1
ATOM 3272 O O . HIS C 1 116 ? -21.927 30.505 -13.820 1.00 100.77 116 HIS C O 1
ATOM 3279 N N . GLU C 1 117 ? -24.055 30.011 -13.322 1.00 90.07 117 GLU C N 1
ATOM 3280 C CA . GLU C 1 117 ? -23.687 29.360 -12.063 1.00 97.76 117 GLU C CA 1
ATOM 3281 C C . GLU C 1 117 ? -22.835 28.073 -12.255 1.00 98.13 117 GLU C C 1
ATOM 3282 O O . GLU C 1 117 ? -22.008 27.742 -11.407 1.00 89.98 117 GLU C O 1
ATOM 3288 N N . ASP C 1 118 ? -23.012 27.355 -13.359 1.00 93.34 118 ASP C N 1
ATOM 3289 C CA . ASP C 1 118 ? -22.260 26.110 -13.517 1.00 100.79 118 ASP C CA 1
ATOM 3290 C C . ASP C 1 118 ? -20.843 26.410 -14.006 1.00 111.51 118 ASP C C 1
ATOM 3291 O O . ASP C 1 118 ? -20.022 25.499 -14.139 1.00 99.46 118 ASP C O 1
ATOM 3296 N N . GLN C 1 119 ? -20.543 27.688 -14.243 1.00 106.18 119 GLN C N 1
ATOM 3297 C CA . GLN C 1 119 ? -19.263 28.025 -14.845 1.00 110.04 119 GLN C CA 1
ATOM 3298 C C . GLN C 1 119 ? -18.267 28.471 -13.788 1.00 104.40 119 GLN C C 1
ATOM 3299 O O . GLN C 1 119 ? -17.160 28.911 -14.102 1.00 113.97 119 GLN C O 1
ATOM 3305 N N . PHE C 1 120 ? -18.672 28.365 -12.529 1.00 90.04 120 PHE C N 1
ATOM 3306 C CA . PHE C 1 120 ? -17.777 28.677 -11.422 1.00 88.95 120 PHE C CA 1
ATOM 3307 C C . PHE C 1 120 ? -18.219 27.990 -10.140 1.00 91.34 120 PHE C C 1
ATOM 3308 O O . PHE C 1 120 ? -19.346 27.496 -10.029 1.00 79.35 120 PHE C O 1
ATOM 3316 N N . TRP C 1 121 ? -17.300 27.956 -9.181 1.00 90.63 121 TRP C N 1
ATOM 3317 C CA . TRP C 1 121 ? -17.598 27.526 -7.826 1.00 82.08 121 TRP C CA 1
ATOM 3318 C C . TRP C 1 121 ? -16.821 28.421 -6.855 1.00 82.89 121 TRP C C 1
ATOM 3319 O O . TRP C 1 121 ? -15.912 29.139 -7.258 1.00 82.69 121 TRP C O 1
ATOM 3330 N N . LEU C 1 122 ? -17.198 28.373 -5.585 1.00 65.75 122 LEU C N 1
ATOM 3331 C CA . LEU C 1 122 ? -16.661 29.238 -4.554 1.00 63.66 122 LEU C CA 1
ATOM 3332 C C . LEU C 1 122 ? -15.958 28.448 -3.466 1.00 73.48 122 LEU C C 1
ATOM 3333 O O . LEU C 1 122 ? -16.388 27.342 -3.134 1.00 74.88 122 LEU C O 1
ATOM 3338 N N . SER C 1 123 ? -14.921 29.029 -2.868 1.00 71.02 123 SER C N 1
ATOM 3339 C CA . SER C 1 123 ? -14.216 28.375 -1.771 1.00 65.79 123 SER C CA 1
ATOM 3340 C C . SER C 1 123 ? -14.044 29.355 -0.639 1.00 63.29 123 SER C C 1
ATOM 3341 O O . SER C 1 123 ? -14.022 30.562 -0.860 1.00 64.33 123 SER C O 1
ATOM 3344 N N . PHE C 1 124 ? -13.934 28.861 0.581 1.00 65.44 124 PHE C N 1
ATOM 3345 C CA . PHE C 1 124 ? -13.571 29.747 1.662 1.00 61.71 124 PHE C CA 1
ATOM 3346 C C . PHE C 1 124 ? -12.457 29.101 2.460 1.00 78.51 124 PHE C C 1
ATOM 3347 O O . PHE C 1 124 ? -12.611 27.994 3.038 1.00 81.45 124 PHE C O 1
ATOM 3355 N N . GLU C 1 125 ? -11.306 29.765 2.443 1.00 65.64 125 GLU C N 1
ATOM 3356 C CA . GLU C 1 125 ? -10.133 29.249 3.144 1.00 66.78 125 GLU C CA 1
ATOM 3357 C C . GLU C 1 125 ? -9.845 27.821 2.734 1.00 65.12 125 GLU C C 1
ATOM 3358 O O . GLU C 1 125 ? -9.656 26.954 3.586 1.00 84.66 125 GLU C O 1
ATOM 3364 N N . GLY C 1 126 ? -9.915 27.575 1.430 1.00 71.44 126 GLY C N 1
ATOM 3365 C CA . GLY C 1 126 ? -9.518 26.326 0.819 1.00 76.59 126 GLY C CA 1
ATOM 3366 C C . GLY C 1 126 ? -10.632 25.291 0.754 1.00 74.49 126 GLY C C 1
ATOM 3367 O O . GLY C 1 126 ? -10.572 24.345 -0.036 1.00 75.57 126 GLY C O 1
ATOM 3368 N N . ARG C 1 127 ? -11.690 25.550 1.510 1.00 70.85 127 ARG C N 1
ATOM 3369 C CA . ARG C 1 127 ? -12.807 24.658 1.602 1.00 67.04 127 ARG C CA 1
ATOM 3370 C C . ARG C 1 127 ? -13.867 25.053 0.579 1.00 60.42 127 ARG C C 1
ATOM 3371 O O . ARG C 1 127 ? -14.392 26.191 0.631 1.00 63.16 127 ARG C O 1
ATOM 3379 N N . PRO C 1 128 ? -14.160 24.161 -0.375 1.00 62.14 128 PRO C N 1
ATOM 3380 C CA . PRO C 1 128 ? -15.171 24.262 -1.430 1.00 62.69 128 PRO C CA 1
ATOM 3381 C C . PRO C 1 128 ? -16.533 24.449 -0.793 1.00 71.44 128 PRO C C 1
ATOM 3382 O O . PRO C 1 128 ? -16.824 23.780 0.199 1.00 72.57 128 PRO C O 1
ATOM 3386 N N . MET C 1 129 ? -17.343 25.358 -1.319 1.00 66.45 129 MET C N 1
ATOM 3387 C CA . MET C 1 129 ? -18.634 25.634 -0.712 1.00 56.70 129 MET C CA 1
ATOM 3388 C C . MET C 1 129 ? -19.687 24.938 -1.532 1.00 71.66 129 MET C C 1
ATOM 3389 O O . MET C 1 129 ? -19.753 25.149 -2.737 1.00 74.35 129 MET C O 1
ATOM 3394 N N . GLU C 1 130 ? -20.529 24.129 -0.903 1.00 68.16 130 GLU C N 1
ATOM 3395 C CA . GLU C 1 130 ? -21.515 23.354 -1.685 1.00 70.09 130 GLU C CA 1
ATOM 3396 C C . GLU C 1 130 ? -22.861 24.081 -1.718 1.00 66.48 130 GLU C C 1
ATOM 3397 O O . GLU C 1 130 ? -23.328 24.541 -0.690 1.00 61.74 130 GLU C O 1
ATOM 3403 N N . ASP C 1 131 ? -23.446 24.117 -2.907 1.00 62.97 131 ASP C N 1
ATOM 3404 C CA . ASP C 1 131 ? -24.629 24.877 -3.265 1.00 75.36 131 ASP C CA 1
ATOM 3405 C C . ASP C 1 131 ? -25.770 24.817 -2.251 1.00 77.99 131 ASP C C 1
ATOM 3406 O O . ASP C 1 131 ? -26.332 25.863 -1.891 1.00 71.00 131 ASP C O 1
ATOM 3411 N N . LYS C 1 132 ? -26.072 23.629 -1.734 1.00 64.65 132 LYS C N 1
ATOM 3412 C CA . LYS C 1 132 ? -27.246 23.460 -0.871 1.00 62.40 132 LYS C CA 1
ATOM 3413 C C . LYS C 1 132 ? -26.920 23.709 0.600 1.00 58.73 132 LYS C C 1
ATOM 3414 O O . LYS C 1 132 ? -27.812 23.699 1.439 1.00 61.08 132 LYS C O 1
ATOM 3420 N N . GLU C 1 133 ? -25.638 23.867 0.916 1.00 58.68 133 GLU C N 1
ATOM 3421 C CA . GLU C 1 133 ? -25.196 24.132 2.291 1.00 54.35 133 GLU C CA 1
ATOM 3422 C C . GLU C 1 133 ? -25.504 25.612 2.685 1.00 72.45 133 GLU C C 1
ATOM 3423 O O . GLU C 1 133 ? -25.615 26.461 1.816 1.00 60.84 133 GLU C O 1
ATOM 3429 N N . LEU C 1 134 ? -25.675 25.875 3.981 1.00 62.49 134 LEU C N 1
ATOM 3430 C CA . LEU C 1 134 ? -25.875 27.222 4.515 1.00 62.94 134 LEU C CA 1
ATOM 3431 C C . LEU C 1 134 ? -24.536 27.927 4.591 1.00 58.44 134 LEU C C 1
ATOM 3432 O O . LEU C 1 134 ? -23.525 27.331 5.033 1.00 56.65 134 LEU C O 1
ATOM 3437 N N . LEU C 1 135 ? -24.524 29.193 4.188 1.00 56.76 135 LEU C N 1
ATOM 3438 C CA . LEU C 1 135 ? -23.297 30.004 4.218 1.00 46.17 135 LEU C CA 1
ATOM 3439 C C . LEU C 1 135 ? -22.644 29.951 5.588 1.00 52.89 135 LEU C C 1
ATOM 3440 O O . LEU C 1 135 ? -21.426 29.896 5.709 1.00 50.14 135 LEU C O 1
ATOM 3445 N N . GLY C 1 136 ? -23.449 29.972 6.651 1.00 52.84 136 GLY C N 1
ATOM 3446 C CA . GLY C 1 136 ? -22.863 29.958 7.993 1.00 44.41 136 GLY C CA 1
ATOM 3447 C C . GLY C 1 136 ? -21.976 28.755 8.302 1.00 48.65 136 GLY C C 1
ATOM 3448 O O . GLY C 1 136 ? -21.063 28.809 9.129 1.00 60.55 136 GLY C O 1
ATOM 3449 N N . GLU C 1 137 ? -22.206 27.635 7.623 1.00 47.76 137 GLU C N 1
ATOM 3450 C CA . GLU C 1 137 ? -21.420 26.432 7.969 1.00 55.68 137 GLU C CA 1
ATOM 3451 C C . GLU C 1 137 ? -19.960 26.614 7.559 1.00 63.81 137 GLU C C 1
ATOM 3452 O O . GLU C 1 137 ? -19.090 25.852 7.957 1.00 56.79 137 GLU C O 1
ATOM 3458 N N . TYR C 1 138 ? -19.659 27.603 6.732 1.00 53.76 138 TYR C N 1
ATOM 3459 C CA . TYR C 1 138 ? -18.247 27.782 6.408 1.00 54.71 138 TYR C CA 1
ATOM 3460 C C . TYR C 1 138 ? -17.523 28.754 7.347 1.00 55.14 138 TYR C C 1
ATOM 3461 O O . TYR C 1 138 ? -16.340 28.988 7.192 1.00 55.59 138 TYR C O 1
ATOM 3470 N N . GLY C 1 139 ? -18.242 29.303 8.327 1.00 47.92 139 GLY C N 1
ATOM 3471 C CA . GLY C 1 139 ? -17.663 30.231 9.272 1.00 61.82 139 GLY C CA 1
ATOM 3472 C C . GLY C 1 139 ? -17.364 31.614 8.643 1.00 57.02 139 GLY C C 1
ATOM 3473 O O . GLY C 1 139 ? -16.451 32.287 9.058 1.00 58.76 139 GLY C O 1
ATOM 3474 N N . LEU C 1 140 ? -18.121 32.011 7.639 1.00 62.69 140 LEU C N 1
ATOM 3475 C CA . LEU C 1 140 ? -17.965 33.346 7.038 1.00 61.20 140 LEU C CA 1
ATOM 3476 C C . LEU C 1 140 ? -18.081 34.431 8.101 1.00 62.72 140 LEU C C 1
ATOM 3477 O O . LEU C 1 140 ? -18.858 34.265 9.048 1.00 64.12 140 LEU C O 1
ATOM 3482 N N . LYS C 1 141 ? -17.237 35.485 7.973 1.00 57.10 141 LYS C N 1
ATOM 3483 C CA . LYS C 1 141 ? -17.233 36.641 8.869 1.00 57.55 141 LYS C CA 1
ATOM 3484 C C . LYS C 1 141 ? -17.240 37.988 8.101 1.00 49.27 141 LYS C C 1
ATOM 3485 O O . LYS C 1 141 ? -16.854 38.051 6.921 1.00 59.05 141 LYS C O 1
ATOM 3491 N N . PRO C 1 142 ? -17.645 39.077 8.770 1.00 52.57 142 PRO C N 1
ATOM 3492 C CA . PRO C 1 142 ? -17.701 40.373 8.077 1.00 62.24 142 PRO C CA 1
ATOM 3493 C C . PRO C 1 142 ? -16.404 40.665 7.302 1.00 61.87 142 PRO C C 1
ATOM 3494 O O . PRO C 1 142 ? -15.335 40.510 7.857 1.00 55.94 142 PRO C O 1
ATOM 3498 N N . GLN C 1 143 ? -16.517 40.954 6.014 1.00 52.35 143 GLN C N 1
ATOM 3499 C CA . GLN C 1 143 ? -15.380 41.310 5.187 1.00 63.03 143 GLN C CA 1
ATOM 3500 C C . GLN C 1 143 ? -14.363 40.155 5.058 1.00 66.37 143 GLN C C 1
ATOM 3501 O O . GLN C 1 143 ? -13.185 40.413 4.791 1.00 65.59 143 GLN C O 1
ATOM 3507 N N . CYS C 1 144 ? -14.770 38.894 5.277 1.00 54.07 144 CYS C N 1
ATOM 3508 C CA . CYS C 1 144 ? -13.839 37.800 4.939 1.00 52.38 144 CYS C CA 1
ATOM 3509 C C . CYS C 1 144 ? -13.860 37.724 3.426 1.00 63.16 144 CYS C C 1
ATOM 3510 O O . CYS C 1 144 ? -14.715 38.342 2.787 1.00 64.97 144 CYS C O 1
ATOM 3513 N N . THR C 1 145 ? -12.931 36.994 2.839 1.00 67.60 145 THR C N 1
ATOM 3514 C CA . THR C 1 145 ? -12.829 36.928 1.389 1.00 59.49 145 THR C CA 1
ATOM 3515 C C . THR C 1 145 ? -13.192 35.505 0.914 1.00 75.24 145 THR C C 1
ATOM 3516 O O . THR C 1 145 ? -12.585 34.561 1.352 1.00 67.96 145 THR C O 1
ATOM 3520 N N . VAL C 1 146 ? -14.241 35.361 0.097 1.00 68.45 146 VAL C N 1
ATOM 3521 C CA . VAL C 1 146 ? -14.592 34.092 -0.534 1.00 74.50 146 VAL C CA 1
ATOM 3522 C C . VAL C 1 146 ? -13.998 34.128 -1.917 1.00 75.72 146 VAL C C 1
ATOM 3523 O O . VAL C 1 146 ? -14.053 35.174 -2.568 1.00 77.58 146 VAL C O 1
ATOM 3527 N N . ILE C 1 147 ? -13.419 33.014 -2.367 1.00 69.79 147 ILE C N 1
ATOM 3528 C CA . ILE C 1 147 ? -12.775 32.964 -3.691 1.00 70.73 147 ILE C CA 1
ATOM 3529 C C . ILE C 1 147 ? -13.642 32.313 -4.767 1.00 86.40 147 ILE C C 1
ATOM 3530 O O . ILE C 1 147 ? -14.233 31.235 -4.558 1.00 83.95 147 ILE C O 1
ATOM 3535 N N . LYS C 1 148 ? -13.696 32.959 -5.922 1.00 75.70 148 LYS C N 1
ATOM 3536 C CA . LYS C 1 148 ? -14.421 32.439 -7.063 1.00 75.64 148 LYS C CA 1
ATOM 3537 C C . LYS C 1 148 ? -13.473 31.716 -8.014 1.00 86.04 148 LYS C C 1
ATOM 3538 O O . LYS C 1 148 ? -12.482 32.285 -8.455 1.00 100.28 148 LYS C O 1
ATOM 3544 N N . HIS C 1 149 ? -13.771 30.456 -8.330 1.00 90.02 149 HIS C N 1
ATOM 3545 C CA . HIS C 1 149 ? -12.929 29.686 -9.224 1.00 86.35 149 HIS C CA 1
ATOM 3546 C C . HIS C 1 149 ? -13.657 29.515 -10.556 1.00 89.76 149 HIS C C 1
ATOM 3547 O O . HIS C 1 149 ? -14.860 29.252 -10.578 1.00 87.67 149 HIS C O 1
ATOM 3554 N N . LEU C 1 150 ? -12.934 29.646 -11.666 1.00 95.43 150 LEU C N 1
ATOM 3555 C CA . LEU C 1 150 ? -13.572 29.508 -12.969 1.00 103.28 150 LEU C CA 1
ATOM 3556 C C . LEU C 1 150 ? -13.560 28.038 -13.411 1.00 115.13 150 LEU C C 1
ATOM 3557 O O . LEU C 1 150 ? -12.650 27.277 -13.076 1.00 107.43 150 LEU C O 1
ATOM 3562 N N . ARG C 1 151 ? -14.600 27.641 -14.135 1.00 124.78 151 ARG C N 1
ATOM 3563 C CA . ARG C 1 151 ? -14.777 26.254 -14.532 1.00 133.19 151 ARG C CA 1
ATOM 3564 C C . ARG C 1 151 ? -15.196 26.130 -15.986 1.00 139.70 151 ARG C C 1
ATOM 3565 O O . ARG C 1 151 ? -15.007 27.055 -16.770 1.00 144.24 151 ARG C O 1
ATOM 3573 N N . ALA D 1 2 ? 2.196 -6.513 18.724 1.00 58.33 2 ALA D N 1
ATOM 3574 C CA . ALA D 1 2 ? 2.289 -6.374 20.168 1.00 55.76 2 ALA D CA 1
ATOM 3575 C C . ALA D 1 2 ? 2.381 -4.871 20.517 1.00 58.48 2 ALA D C 1
ATOM 3576 O O . ALA D 1 2 ? 2.552 -4.019 19.639 1.00 58.11 2 ALA D O 1
ATOM 3578 N N . TRP D 1 3 ? 2.241 -4.554 21.797 1.00 49.08 3 TRP D N 1
ATOM 3579 C CA . TRP D 1 3 ? 2.196 -3.155 22.237 1.00 56.94 3 TRP D CA 1
ATOM 3580 C C . TRP D 1 3 ? 2.318 -3.135 23.754 1.00 62.55 3 TRP D C 1
ATOM 3581 O O . TRP D 1 3 ? 2.183 -4.177 24.419 1.00 60.30 3 TRP D O 1
ATOM 3592 N N . ASP D 1 4 ? 2.592 -1.954 24.279 1.00 63.77 4 ASP D N 1
ATOM 3593 C CA . ASP D 1 4 ? 2.892 -1.720 25.684 1.00 62.61 4 ASP D CA 1
ATOM 3594 C C . ASP D 1 4 ? 1.707 -1.254 26.472 1.00 61.97 4 ASP D C 1
ATOM 3595 O O . ASP D 1 4 ? 1.022 -0.301 26.104 1.00 63.45 4 ASP D O 1
ATOM 3600 N N . LEU D 1 5 ? 1.454 -1.956 27.557 1.00 62.06 5 LEU D N 1
ATOM 3601 C CA . LEU D 1 5 ? 0.372 -1.597 28.448 1.00 58.26 5 LEU D CA 1
ATOM 3602 C C . LEU D 1 5 ? 0.901 -0.907 29.695 1.00 60.55 5 LEU D C 1
ATOM 3603 O O . LEU D 1 5 ? 1.825 -1.410 30.349 1.00 64.94 5 LEU D O 1
ATOM 3608 N N . LYS D 1 6 ? 0.318 0.246 30.011 1.00 54.13 6 LYS D N 1
ATOM 3609 C CA . LYS D 1 6 ? 0.654 0.962 31.228 1.00 64.84 6 LYS D CA 1
ATOM 3610 C C . LYS D 1 6 ? -0.047 0.323 32.430 1.00 66.56 6 LYS D C 1
ATOM 3611 O O . LYS D 1 6 ? -1.259 0.165 32.445 1.00 64.08 6 LYS D O 1
ATOM 3617 N N . VAL D 1 7 ? 0.728 -0.072 33.422 1.00 61.28 7 VAL D N 1
ATOM 3618 C CA . VAL D 1 7 ? 0.178 -0.569 34.657 1.00 56.66 7 VAL D CA 1
ATOM 3619 C C . VAL D 1 7 ? 0.538 0.380 35.790 1.00 64.28 7 VAL D C 1
ATOM 3620 O O . VAL D 1 7 ? 1.685 0.814 35.900 1.00 68.00 7 VAL D O 1
ATOM 3624 N N . LYS D 1 8 ? -0.454 0.747 36.595 1.00 59.88 8 LYS D N 1
ATOM 3625 C CA . LYS D 1 8 ? -0.266 1.691 37.676 1.00 61.13 8 LYS D CA 1
ATOM 3626 C C . LYS D 1 8 ? -0.421 0.997 39.003 1.00 70.97 8 LYS D C 1
ATOM 3627 O O . LYS D 1 8 ? -1.279 0.148 39.160 1.00 63.76 8 LYS D O 1
ATOM 3633 N N . MET D 1 9 ? 0.484 1.291 39.922 1.00 69.15 9 MET D N 1
ATOM 3634 C CA . MET D 1 9 ? 0.434 0.768 41.272 1.00 73.74 9 MET D CA 1
ATOM 3635 C C . MET D 1 9 ? -0.042 1.792 42.294 1.00 92.92 9 MET D C 1
ATOM 3636 O O . MET D 1 9 ? -0.172 2.970 41.972 1.00 97.33 9 MET D O 1
ATOM 3641 N N . LEU D 1 10 ? -0.364 1.341 43.503 1.00 100.42 10 LEU D N 1
ATOM 3642 C CA . LEU D 1 10 ? -0.701 2.279 44.561 1.00 115.52 10 LEU D CA 1
ATOM 3643 C C . LEU D 1 10 ? 0.550 3.083 44.811 1.00 122.23 10 LEU D C 1
ATOM 3644 O O . LEU D 1 10 ? 1.631 2.538 45.021 1.00 130.44 10 LEU D O 1
ATOM 3649 N N . GLY D 1 11 ? 0.391 4.392 44.748 1.00 118.65 11 GLY D N 1
ATOM 3650 C CA . GLY D 1 11 ? 1.494 5.323 44.862 1.00 119.21 11 GLY D CA 1
ATOM 3651 C C . GLY D 1 11 ? 1.339 6.205 43.644 1.00 116.85 11 GLY D C 1
ATOM 3652 O O . GLY D 1 11 ? 1.757 7.362 43.635 1.00 113.15 11 GLY D O 1
ATOM 3653 N N . GLY D 1 12 ? 0.712 5.640 42.611 1.00 101.57 12 GLY D N 1
ATOM 3654 C CA . GLY D 1 12 ? 0.462 6.379 41.390 1.00 96.97 12 GLY D CA 1
ATOM 3655 C C . GLY D 1 12 ? 1.403 6.064 40.254 1.00 93.68 12 GLY D C 1
ATOM 3656 O O . GLY D 1 12 ? 1.088 6.351 39.097 1.00 86.02 12 GLY D O 1
ATOM 3657 N N . ASN D 1 13 ? 2.561 5.493 40.589 1.00 96.09 13 ASN D N 1
ATOM 3658 C CA . ASN D 1 13 ? 3.637 5.225 39.633 1.00 86.71 13 ASN D CA 1
ATOM 3659 C C . ASN D 1 13 ? 3.311 4.041 38.685 1.00 94.81 13 ASN D C 1
ATOM 3660 O O . ASN D 1 13 ? 2.784 3.024 39.120 1.00 94.03 13 ASN D O 1
ATOM 3665 N N . ASP D 1 14 ? 3.668 4.176 37.409 1.00 82.69 14 ASP D N 1
ATOM 3666 C CA . ASP D 1 14 ? 3.468 3.168 36.387 1.00 77.30 14 ASP D CA 1
ATOM 3667 C C . ASP D 1 14 ? 4.704 2.361 36.009 1.00 77.69 14 ASP D C 1
ATOM 3668 O O . ASP D 1 14 ? 5.822 2.695 36.397 1.00 81.61 14 ASP D O 1
ATOM 3673 N N . PHE D 1 15 ? 4.461 1.260 35.289 1.00 62.22 15 PHE D N 1
ATOM 3674 C CA . PHE D 1 15 ? 5.523 0.574 34.539 1.00 68.04 15 PHE D CA 1
ATOM 3675 C C . PHE D 1 15 ? 4.863 0.057 33.274 1.00 59.86 15 PHE D C 1
ATOM 3676 O O . PHE D 1 15 ? 3.618 0.080 33.159 1.00 63.75 15 PHE D O 1
ATOM 3684 N N . LEU D 1 16 ? 5.662 -0.396 32.313 1.00 62.75 16 LEU D N 1
ATOM 3685 C CA . LEU D 1 16 ? 5.119 -0.894 31.052 1.00 53.88 16 LEU D CA 1
ATOM 3686 C C . LEU D 1 16 ? 5.308 -2.400 30.974 1.00 71.90 16 LEU D C 1
ATOM 3687 O O . LEU D 1 16 ? 6.275 -2.933 31.526 1.00 73.20 16 LEU D O 1
ATOM 3692 N N . VAL D 1 17 ? 4.360 -3.105 30.359 1.00 64.01 17 VAL D N 1
ATOM 3693 C CA . VAL D 1 17 ? 4.559 -4.531 30.116 1.00 65.14 17 VAL D CA 1
ATOM 3694 C C . VAL D 1 17 ? 4.202 -4.756 28.668 1.00 52.12 17 VAL D C 1
ATOM 3695 O O . VAL D 1 17 ? 3.284 -4.133 28.175 1.00 55.41 17 VAL D O 1
ATOM 3699 N N . SER D 1 18 ? 4.950 -5.579 27.968 1.00 59.34 18 SER D N 1
ATOM 3700 C CA . SER D 1 18 ? 4.662 -5.841 26.564 1.00 68.89 18 SER D CA 1
ATOM 3701 C C . SER D 1 18 ? 3.512 -6.830 26.465 1.00 73.81 18 SER D C 1
ATOM 3702 O O . SER D 1 18 ? 3.521 -7.838 27.149 1.00 65.16 18 SER D O 1
ATOM 3705 N N . VAL D 1 19 ? 2.473 -6.497 25.707 1.00 69.13 19 VAL D N 1
ATOM 3706 C CA . VAL D 1 19 ? 1.306 -7.359 25.635 1.00 52.49 19 VAL D CA 1
ATOM 3707 C C . VAL D 1 19 ? 0.858 -7.532 24.213 1.00 59.03 19 VAL D C 1
ATOM 3708 O O . VAL D 1 19 ? 1.481 -7.026 23.290 1.00 60.17 19 VAL D O 1
ATOM 3712 N N . THR D 1 20 ? -0.180 -8.338 24.026 1.00 61.37 20 THR D N 1
ATOM 3713 C CA . THR D 1 20 ? -0.794 -8.491 22.711 1.00 52.22 20 THR D CA 1
ATOM 3714 C C . THR D 1 20 ? -2.289 -8.373 22.821 1.00 53.14 20 THR D C 1
ATOM 3715 O O . THR D 1 20 ? -2.844 -8.495 23.919 1.00 57.61 20 THR D O 1
ATOM 3719 N N . ASN D 1 21 ? -2.959 -8.158 21.693 1.00 45.54 21 ASN D N 1
ATOM 3720 C CA . ASN D 1 21 ? -4.403 -8.076 21.693 1.00 48.73 21 ASN D CA 1
ATOM 3721 C C . ASN D 1 21 ? -5.097 -9.353 22.251 1.00 63.15 21 ASN D C 1
ATOM 3722 O O . ASN D 1 21 ? -6.054 -9.293 23.050 1.00 56.29 21 ASN D O 1
ATOM 3727 N N . SER D 1 22 ? -4.657 -10.515 21.803 1.00 54.98 22 SER D N 1
ATOM 3728 C CA . SER D 1 22 ? -5.403 -11.720 22.241 1.00 62.98 22 SER D CA 1
ATOM 3729 C C . SER D 1 22 ? -4.736 -12.393 23.456 1.00 61.93 22 SER D C 1
ATOM 3730 O O . SER D 1 22 ? -5.062 -13.504 23.797 1.00 64.82 22 SER D O 1
ATOM 3733 N N . MET D 1 23 ? -3.942 -11.632 24.202 1.00 68.47 23 MET D N 1
ATOM 3734 C CA . MET D 1 23 ? -3.346 -12.115 25.434 1.00 62.58 23 MET D CA 1
ATOM 3735 C C . MET D 1 23 ? -4.475 -12.073 26.475 1.00 67.37 23 MET D C 1
ATOM 3736 O O . MET D 1 23 ? -5.320 -11.177 26.442 1.00 56.61 23 MET D O 1
ATOM 3741 N N . THR D 1 24 ? -4.556 -13.072 27.349 1.00 60.38 24 THR D N 1
ATOM 3742 C CA . THR D 1 24 ? -5.558 -13.043 28.411 1.00 60.64 24 THR D CA 1
ATOM 3743 C C . THR D 1 24 ? -5.125 -12.259 29.658 1.00 63.73 24 THR D C 1
ATOM 3744 O O . THR D 1 24 ? -3.929 -12.105 29.916 1.00 59.11 24 THR D O 1
ATOM 3748 N N . VAL D 1 25 ? -6.096 -11.843 30.472 1.00 53.06 25 VAL D N 1
ATOM 3749 C CA . VAL D 1 25 ? -5.788 -11.163 31.722 1.00 52.80 25 VAL D CA 1
ATOM 3750 C C . VAL D 1 25 ? -4.881 -12.023 32.611 1.00 60.55 25 VAL D C 1
ATOM 3751 O O . VAL D 1 25 ? -3.958 -11.514 33.289 1.00 57.68 25 VAL D O 1
ATOM 3755 N N . SER D 1 26 ? -5.099 -13.340 32.565 1.00 62.62 26 SER D N 1
ATOM 3756 C CA . SER D 1 26 ? -4.297 -14.254 33.336 1.00 56.66 26 SER D CA 1
ATOM 3757 C C . SER D 1 26 ? -2.835 -14.244 32.868 1.00 54.08 26 SER D C 1
ATOM 3758 O O . SER D 1 26 ? -1.908 -14.164 33.668 1.00 59.34 26 SER D O 1
ATOM 3761 N N . GLU D 1 27 ? -2.639 -14.299 31.553 1.00 57.03 27 GLU D N 1
ATOM 3762 C CA . GLU D 1 27 ? -1.297 -14.184 30.979 1.00 55.61 27 GLU D CA 1
ATOM 3763 C C . GLU D 1 27 ? -0.689 -12.796 31.285 1.00 63.51 27 GLU D C 1
ATOM 3764 O O . GLU D 1 27 ? 0.517 -12.664 31.527 1.00 58.67 27 GLU D O 1
ATOM 3770 N N . LEU D 1 28 ? -1.535 -11.770 31.323 1.00 58.62 28 LEU D N 1
ATOM 3771 C CA . LEU D 1 28 ? -1.053 -10.423 31.655 1.00 53.62 28 LEU D CA 1
ATOM 3772 C C . LEU D 1 28 ? -0.489 -10.473 33.062 1.00 60.62 28 LEU D C 1
ATOM 3773 O O . LEU D 1 28 ? 0.627 -9.989 33.318 1.00 62.22 28 LEU D O 1
ATOM 3778 N N . LYS D 1 29 ? -1.201 -11.139 33.964 1.00 50.06 29 LYS D N 1
ATOM 3779 C CA . LYS D 1 29 ? -0.697 -11.215 35.328 1.00 53.02 29 LYS D CA 1
ATOM 3780 C C . LYS D 1 29 ? 0.673 -11.956 35.410 1.00 65.04 29 LYS D C 1
ATOM 3781 O O . LYS D 1 29 ? 1.508 -11.647 36.266 1.00 56.52 29 LYS D O 1
ATOM 3787 N N . LYS D 1 30 ? 0.885 -12.946 34.546 1.00 52.67 30 LYS D N 1
ATOM 3788 C CA . LYS D 1 30 ? 2.144 -13.688 34.534 1.00 66.73 30 LYS D CA 1
ATOM 3789 C C . LYS D 1 30 ? 3.297 -12.765 34.092 1.00 61.37 30 LYS D C 1
ATOM 3790 O O . LYS D 1 30 ? 4.388 -12.832 34.646 1.00 63.88 30 LYS D O 1
ATOM 3796 N N . GLN D 1 31 ? 3.040 -11.899 33.112 1.00 58.38 31 GLN D N 1
ATOM 3797 C CA . GLN D 1 31 ? 3.999 -10.853 32.691 1.00 68.52 31 GLN D CA 1
ATOM 3798 C C . GLN D 1 31 ? 4.373 -9.858 33.823 1.00 58.56 31 GLN D C 1
ATOM 3799 O O . GLN D 1 31 ? 5.536 -9.485 34.011 1.00 58.85 31 GLN D O 1
ATOM 3805 N N . ILE D 1 32 ? 3.374 -9.462 34.579 1.00 59.14 32 ILE D N 1
ATOM 3806 C CA . ILE D 1 32 ? 3.564 -8.600 35.735 1.00 60.39 32 ILE D CA 1
ATOM 3807 C C . ILE D 1 32 ? 4.348 -9.345 36.803 1.00 65.67 32 ILE D C 1
ATOM 3808 O O . ILE D 1 32 ? 5.216 -8.767 37.450 1.00 63.57 32 ILE D O 1
ATOM 3813 N N . ALA D 1 33 ? 4.056 -10.637 36.979 1.00 59.20 33 ALA D N 1
ATOM 3814 C CA . ALA D 1 33 ? 4.787 -11.433 37.965 1.00 52.28 33 ALA D CA 1
ATOM 3815 C C . ALA D 1 33 ? 6.265 -11.491 37.590 1.00 58.92 33 ALA D C 1
ATOM 3816 O O . ALA D 1 33 ? 7.114 -11.331 38.445 1.00 56.95 33 ALA D O 1
ATOM 3818 N N . GLN D 1 34 ? 6.577 -11.667 36.310 1.00 53.97 34 GLN D N 1
ATOM 3819 C CA . GLN D 1 34 ? 7.974 -11.679 35.890 1.00 58.53 34 GLN D CA 1
ATOM 3820 C C . GLN D 1 34 ? 8.632 -10.291 35.972 1.00 64.37 34 GLN D C 1
ATOM 3821 O O . GLN D 1 34 ? 9.840 -10.162 36.264 1.00 63.40 34 GLN D O 1
ATOM 3827 N N . LYS D 1 35 ? 7.848 -9.249 35.735 1.00 62.64 35 LYS D N 1
ATOM 3828 C CA . LYS D 1 35 ? 8.428 -7.898 35.672 1.00 69.80 35 LYS D CA 1
ATOM 3829 C C . LYS D 1 35 ? 8.775 -7.355 37.057 1.00 61.30 35 LYS D C 1
ATOM 3830 O O . LYS D 1 35 ? 9.909 -6.970 37.297 1.00 66.45 35 LYS D O 1
ATOM 3836 N N . ILE D 1 36 ? 7.811 -7.387 37.978 1.00 64.60 36 ILE D N 1
ATOM 3837 C CA . ILE D 1 36 ? 7.996 -6.782 39.289 1.00 61.12 36 ILE D CA 1
ATOM 3838 C C . ILE D 1 36 ? 7.879 -7.778 40.426 1.00 58.18 36 ILE D C 1
ATOM 3839 O O . ILE D 1 36 ? 8.093 -7.434 41.591 1.00 63.94 36 ILE D O 1
ATOM 3844 N N . GLY D 1 37 ? 7.608 -9.034 40.094 1.00 60.45 37 GLY D N 1
ATOM 3845 C CA . GLY D 1 37 ? 7.690 -10.096 41.087 1.00 62.09 37 GLY D CA 1
ATOM 3846 C C . GLY D 1 37 ? 6.492 -10.343 41.990 1.00 58.83 37 GLY D C 1
ATOM 3847 O O . GLY D 1 37 ? 6.567 -11.161 42.912 1.00 55.61 37 GLY D O 1
ATOM 3848 N N . VAL D 1 38 ? 5.388 -9.648 41.731 1.00 58.42 38 VAL D N 1
ATOM 3849 C CA . VAL D 1 38 ? 4.147 -9.873 42.473 1.00 55.32 38 VAL D CA 1
ATOM 3850 C C . VAL D 1 38 ? 3.481 -11.142 41.958 1.00 51.34 38 VAL D C 1
ATOM 3851 O O . VAL D 1 38 ? 3.205 -11.228 40.768 1.00 58.05 38 VAL D O 1
ATOM 3855 N N . PRO D 1 39 ? 3.256 -12.136 42.830 1.00 57.39 39 PRO D N 1
ATOM 3856 C CA . PRO D 1 39 ? 2.645 -13.367 42.310 1.00 56.02 39 PRO D CA 1
ATOM 3857 C C . PRO D 1 39 ? 1.297 -13.100 41.653 1.00 61.18 39 PRO D C 1
ATOM 3858 O O . PRO D 1 39 ? 0.502 -12.327 42.197 1.00 59.87 39 PRO D O 1
ATOM 3862 N N . ALA D 1 40 ? 1.029 -13.761 40.534 1.00 52.07 40 ALA D N 1
ATOM 3863 C CA . ALA D 1 40 ? -0.235 -13.572 39.824 1.00 60.55 40 ALA D CA 1
ATOM 3864 C C . ALA D 1 40 ? -1.428 -13.714 40.764 1.00 70.03 40 ALA D C 1
ATOM 3865 O O . ALA D 1 40 ? -2.337 -12.895 40.732 1.00 64.22 40 ALA D O 1
ATOM 3867 N N . PHE D 1 41 ? -1.402 -14.698 41.664 1.00 57.36 41 PHE D N 1
ATOM 3868 C CA . PHE D 1 41 ? -2.579 -14.929 42.513 1.00 59.71 41 PHE D CA 1
ATOM 3869 C C . PHE D 1 41 ? -2.832 -13.786 43.484 1.00 63.05 41 PHE D C 1
ATOM 3870 O O . PHE D 1 41 ? -3.869 -13.749 44.163 1.00 64.17 41 PHE D O 1
ATOM 3878 N N . GLN D 1 42 ? -1.909 -12.836 43.543 1.00 70.22 42 GLN D N 1
ATOM 3879 C CA . GLN D 1 42 ? -2.058 -11.699 44.464 1.00 67.58 42 GLN D CA 1
ATOM 3880 C C . GLN D 1 42 ? -2.488 -10.420 43.731 1.00 66.09 42 GLN D C 1
ATOM 3881 O O . GLN D 1 42 ? -2.804 -9.384 44.341 1.00 69.74 42 GLN D O 1
ATOM 3887 N N . GLN D 1 43 ? -2.507 -10.508 42.409 1.00 62.28 43 GLN D N 1
ATOM 3888 C CA . GLN D 1 43 ? -2.836 -9.378 41.563 1.00 62.54 43 GLN D CA 1
ATOM 3889 C C . GLN D 1 43 ? -4.321 -9.234 41.289 1.00 71.35 43 GLN D C 1
ATOM 3890 O O . GLN D 1 43 ? -4.961 -10.151 40.745 1.00 62.76 43 GLN D O 1
ATOM 3896 N N . ARG D 1 44 ? -4.877 -8.093 41.691 1.00 66.18 44 ARG D N 1
ATOM 3897 C CA . ARG D 1 44 ? -6.194 -7.663 41.235 1.00 60.69 44 ARG D CA 1
ATOM 3898 C C . ARG D 1 44 ? -5.992 -6.521 40.248 1.00 64.07 44 ARG D C 1
ATOM 3899 O O . ARG D 1 44 ? -5.431 -5.501 40.599 1.00 63.53 44 ARG D O 1
ATOM 3907 N N . LEU D 1 45 ? -6.349 -6.748 38.994 1.00 58.54 45 LEU D N 1
ATOM 3908 C CA . LEU D 1 45 ? -6.256 -5.744 37.962 1.00 56.18 45 LEU D CA 1
ATOM 3909 C C . LEU D 1 45 ? -7.637 -5.171 37.805 1.00 65.98 45 LEU D C 1
ATOM 3910 O O . LEU D 1 45 ? -8.620 -5.905 37.940 1.00 57.42 45 LEU D O 1
ATOM 3915 N N . ALA D 1 46 ? -7.694 -3.856 37.561 1.00 55.29 46 ALA D N 1
ATOM 3916 C CA . ALA D 1 46 ? -8.913 -3.155 37.281 1.00 56.33 46 ALA D CA 1
ATOM 3917 C C . ALA D 1 46 ? -8.678 -2.207 36.145 1.00 64.02 46 ALA D C 1
ATOM 3918 O O . ALA D 1 46 ? -7.572 -1.664 35.981 1.00 70.82 46 ALA D O 1
ATOM 3920 N N . HIS D 1 47 ? -9.729 -1.998 35.364 1.00 54.12 47 HIS D N 1
ATOM 3921 C CA . HIS D 1 47 ? -9.703 -0.974 34.333 1.00 62.72 47 HIS D CA 1
ATOM 3922 C C . HIS D 1 47 ? -10.981 -0.166 34.462 1.00 70.34 47 HIS D C 1
ATOM 3923 O O . HIS D 1 47 ? -12.075 -0.726 34.460 1.00 68.88 47 HIS D O 1
ATOM 3930 N N . GLN D 1 48 ? -10.835 1.150 34.643 1.00 69.35 48 GLN D N 1
ATOM 3931 C CA . GLN D 1 48 ? -11.982 2.006 34.864 1.00 76.45 48 GLN D CA 1
ATOM 3932 C C . GLN D 1 48 ? -12.801 1.486 36.038 1.00 69.37 48 GLN D C 1
ATOM 3933 O O . GLN D 1 48 ? -14.009 1.458 35.975 1.00 72.49 48 GLN D O 1
ATOM 3939 N N . THR D 1 49 ? -12.103 1.045 37.087 1.00 64.69 49 THR D N 1
ATOM 3940 C CA . THR D 1 49 ? -12.696 0.547 38.335 1.00 72.45 49 THR D CA 1
ATOM 3941 C C . THR D 1 49 ? -13.358 -0.841 38.174 1.00 74.43 49 THR D C 1
ATOM 3942 O O . THR D 1 49 ? -13.937 -1.359 39.121 1.00 83.12 49 THR D O 1
ATOM 3946 N N . ALA D 1 50 ? -13.316 -1.422 36.981 1.00 66.22 50 ALA D N 1
ATOM 3947 C CA . ALA D 1 50 ? -13.877 -2.767 36.803 1.00 71.08 50 ALA D CA 1
ATOM 3948 C C . ALA D 1 50 ? -12.796 -3.841 36.940 1.00 69.37 50 ALA D C 1
ATOM 3949 O O . ALA D 1 50 ? -11.810 -3.865 36.186 1.00 64.08 50 ALA D O 1
ATOM 3951 N N . VAL D 1 51 ? -12.984 -4.742 37.903 1.00 65.02 51 VAL D N 1
ATOM 3952 C CA . VAL D 1 51 ? -12.042 -5.851 38.084 1.00 66.37 51 VAL D CA 1
ATOM 3953 C C . VAL D 1 51 ? -12.011 -6.749 36.856 1.00 48.64 51 VAL D C 1
ATOM 3954 O O . VAL D 1 51 ? -13.029 -7.181 36.368 1.00 62.55 51 VAL D O 1
ATOM 3958 N N . LEU D 1 52 ? -10.804 -7.015 36.364 1.00 51.99 52 LEU D N 1
ATOM 3959 C CA . LEU D 1 52 ? -10.628 -7.739 35.121 1.00 59.38 52 LEU D CA 1
ATOM 3960 C C . LEU D 1 52 ? -10.670 -9.256 35.378 1.00 69.63 52 LEU D C 1
ATOM 3961 O O . LEU D 1 52 ? -10.056 -9.740 36.324 1.00 69.08 52 LEU D O 1
ATOM 3966 N N . GLN D 1 53 ? -11.346 -10.007 34.513 1.00 70.36 53 GLN D N 1
ATOM 3967 C CA . GLN D 1 53 ? -11.486 -11.449 34.775 1.00 69.57 53 GLN D CA 1
ATOM 3968 C C . GLN D 1 53 ? -10.422 -12.206 34.006 1.00 61.09 53 GLN D C 1
ATOM 3969 O O . GLN D 1 53 ? -10.206 -11.928 32.833 1.00 62.72 53 GLN D O 1
ATOM 3975 N N . ASP D 1 54 ? -9.760 -13.160 34.671 1.00 67.05 54 ASP D N 1
ATOM 3976 C CA . ASP D 1 54 ? -8.566 -13.843 34.133 1.00 70.68 54 ASP D CA 1
ATOM 3977 C C . ASP D 1 54 ? -8.678 -14.354 32.708 1.00 69.09 54 ASP D C 1
ATOM 3978 O O . ASP D 1 54 ? -7.670 -14.396 32.000 1.00 58.83 54 ASP D O 1
ATOM 3983 N N . GLY D 1 55 ? -9.880 -14.762 32.301 1.00 65.76 55 GLY D N 1
ATOM 3984 C CA . GLY D 1 55 ? -10.068 -15.399 31.003 1.00 60.43 55 GLY D CA 1
ATOM 3985 C C . GLY D 1 55 ? -10.231 -14.505 29.793 1.00 62.50 55 GLY D C 1
ATOM 3986 O O . GLY D 1 55 ? -10.176 -14.956 28.647 1.00 58.81 55 GLY D O 1
ATOM 3987 N N . LEU D 1 56 ? -10.456 -13.221 30.028 1.00 60.90 56 LEU D N 1
ATOM 3988 C CA . LEU D 1 56 ? -10.763 -12.316 28.928 1.00 55.52 56 LEU D CA 1
ATOM 3989 C C . LEU D 1 56 ? -9.489 -11.894 28.176 1.00 53.22 56 LEU D C 1
ATOM 3990 O O . LEU D 1 56 ? -8.447 -11.699 28.786 1.00 54.98 56 LEU D O 1
ATOM 3995 N N . THR D 1 57 ? -9.589 -11.691 26.869 1.00 54.23 57 THR D N 1
ATOM 3996 C CA . THR D 1 57 ? -8.475 -11.105 26.123 1.00 52.18 57 THR D CA 1
ATOM 3997 C C . THR D 1 57 ? -8.426 -9.567 26.364 1.00 59.70 57 THR D C 1
ATOM 3998 O O . THR D 1 57 ? -9.452 -8.934 26.601 1.00 62.36 57 THR D O 1
ATOM 4002 N N . LEU D 1 58 ? -7.246 -8.981 26.222 1.00 61.03 58 LEU D N 1
ATOM 4003 C CA . LEU D 1 58 ? -7.044 -7.559 26.466 1.00 56.80 58 LEU D CA 1
ATOM 4004 C C . LEU D 1 58 ? -7.903 -6.750 25.520 1.00 56.03 58 LEU D C 1
ATOM 4005 O O . LEU D 1 58 ? -8.562 -5.794 25.924 1.00 58.04 58 LEU D O 1
ATOM 4010 N N . SER D 1 59 ? -7.841 -7.120 24.245 1.00 51.84 59 SER D N 1
ATOM 4011 C CA . SER D 1 59 ? -8.656 -6.536 23.232 1.00 50.96 59 SER D CA 1
ATOM 4012 C C . SER D 1 59 ? -10.178 -6.523 23.539 1.00 71.73 59 SER D C 1
ATOM 4013 O O . SER D 1 59 ? -10.855 -5.547 23.223 1.00 55.05 59 SER D O 1
ATOM 4016 N N . SER D 1 60 ? -10.711 -7.589 24.144 1.00 65.55 60 SER D N 1
ATOM 4017 C CA . SER D 1 60 ? -12.168 -7.659 24.429 1.00 63.60 60 SER D CA 1
ATOM 4018 C C . SER D 1 60 ? -12.497 -6.627 25.487 1.00 65.74 60 SER D C 1
ATOM 4019 O O . SER D 1 60 ? -13.621 -6.166 25.603 1.00 65.40 60 SER D O 1
ATOM 4022 N N . LEU D 1 61 ? -11.509 -6.332 26.318 1.00 57.39 61 LEU D N 1
ATOM 4023 C CA . LEU D 1 61 ? -11.700 -5.347 27.360 1.00 58.59 61 LEU D CA 1
ATOM 4024 C C . LEU D 1 61 ? -11.464 -3.917 26.894 1.00 65.80 61 LEU D C 1
ATOM 4025 O O . LEU D 1 61 ? -11.458 -3.002 27.704 1.00 70.93 61 LEU D O 1
ATOM 4030 N N . GLY D 1 62 ? -11.301 -3.760 25.584 1.00 58.59 62 GLY D N 1
ATOM 4031 C CA . GLY D 1 62 ? -10.941 -2.507 24.950 1.00 61.75 62 GLY D CA 1
ATOM 4032 C C . GLY D 1 62 ? -9.643 -1.882 25.423 1.00 65.40 62 GLY D C 1
ATOM 4033 O O . GLY D 1 62 ? -9.484 -0.665 25.366 1.00 62.86 62 GLY D O 1
ATOM 4034 N N . LEU D 1 63 ? -8.741 -2.687 25.953 1.00 63.05 63 LEU D N 1
ATOM 4035 C CA . LEU D 1 63 ? -7.425 -2.161 26.357 1.00 63.03 63 LEU D CA 1
ATOM 4036 C C . LEU D 1 63 ? -6.549 -1.833 25.160 1.00 73.54 63 LEU D C 1
ATOM 4037 O O . LEU D 1 63 ? -6.563 -2.546 24.175 1.00 60.70 63 LEU D O 1
ATOM 4042 N N . GLY D 1 64 ? -5.772 -0.759 25.253 1.00 70.76 64 GLY D N 1
ATOM 4043 C CA . GLY D 1 64 ? -4.860 -0.393 24.194 1.00 61.78 64 GLY D CA 1
ATOM 4044 C C . GLY D 1 64 ? -3.652 0.335 24.784 1.00 68.98 64 GLY D C 1
ATOM 4045 O O . GLY D 1 64 ? -3.514 0.453 25.998 1.00 64.71 64 GLY D O 1
ATOM 4046 N N . PRO D 1 65 ? -2.733 0.753 23.926 1.00 56.00 65 PRO D N 1
ATOM 4047 C CA . PRO D 1 65 ? -1.528 1.511 24.274 1.00 70.29 65 PRO D CA 1
ATOM 4048 C C . PRO D 1 65 ? -1.830 2.857 25.023 1.00 69.08 65 PRO D C 1
ATOM 4049 O O . PRO D 1 65 ? -0.920 3.434 25.616 1.00 72.62 65 PRO D O 1
ATOM 4053 N N . SER D 1 66 ? -3.044 3.393 24.935 1.00 67.09 66 SER D N 1
ATOM 4054 C CA . SER D 1 66 ? -3.351 4.617 25.698 1.00 70.64 66 SER D CA 1
ATOM 4055 C C . SER D 1 66 ? -4.011 4.293 27.055 1.00 66.19 66 SER D C 1
ATOM 4056 O O . SER D 1 66 ? -4.241 5.190 27.898 1.00 71.73 66 SER D O 1
ATOM 4059 N N . SER D 1 67 ? -4.302 3.014 27.268 1.00 58.22 67 SER D N 1
ATOM 4060 C CA . SER D 1 67 ? -5.007 2.587 28.468 1.00 69.08 67 SER D CA 1
ATOM 4061 C C . SER D 1 67 ? -4.095 2.506 29.680 1.00 65.81 67 SER D C 1
ATOM 4062 O O . SER D 1 67 ? -2.873 2.430 29.570 1.00 66.54 67 SER D O 1
ATOM 4065 N N . THR D 1 68 ? -4.709 2.574 30.847 1.00 61.88 68 THR D N 1
ATOM 4066 C CA . THR D 1 68 ? -4.001 2.372 32.089 1.00 59.09 68 THR D CA 1
ATOM 4067 C C . THR D 1 68 ? -4.743 1.320 32.873 1.00 59.55 68 THR D C 1
ATOM 4068 O O . THR D 1 68 ? -5.954 1.419 33.060 1.00 68.64 68 THR D O 1
ATOM 4072 N N . VAL D 1 69 ? -4.029 0.286 33.306 1.00 59.97 69 VAL D N 1
ATOM 4073 C CA . VAL D 1 69 ? -4.615 -0.764 34.109 1.00 56.51 69 VAL D CA 1
ATOM 4074 C C . VAL D 1 69 ? -4.112 -0.562 35.550 1.00 59.23 69 VAL D C 1
ATOM 4075 O O . VAL D 1 69 ? -2.935 -0.256 35.767 1.00 57.74 69 VAL D O 1
ATOM 4079 N N . MET D 1 70 ? -5.006 -0.642 36.524 1.00 57.62 70 MET D N 1
ATOM 4080 C CA . MET D 1 70 ? -4.656 -0.482 37.933 1.00 57.51 70 MET D CA 1
ATOM 4081 C C . MET D 1 70 ? -4.375 -1.868 38.548 1.00 67.02 70 MET D C 1
ATOM 4082 O O . MET D 1 70 ? -5.186 -2.792 38.411 1.00 63.47 70 MET D O 1
ATOM 4087 N N . LEU D 1 71 ? -3.256 -1.972 39.266 1.00 57.39 71 LEU D N 1
ATOM 4088 C CA . LEU D 1 71 ? -2.882 -3.167 39.993 1.00 64.10 71 LEU D CA 1
ATOM 4089 C C . LEU D 1 71 ? -3.006 -2.883 41.462 1.00 62.98 71 LEU D C 1
ATOM 4090 O O . LEU D 1 71 ? -2.404 -1.957 41.978 1.00 65.26 71 LEU D O 1
ATOM 4095 N N . VAL D 1 72 ? -3.798 -3.694 42.139 1.00 57.54 72 VAL D N 1
ATOM 4096 C CA . VAL D 1 72 ? -3.842 -3.658 43.587 1.00 61.23 72 VAL D CA 1
ATOM 4097 C C . VAL D 1 72 ? 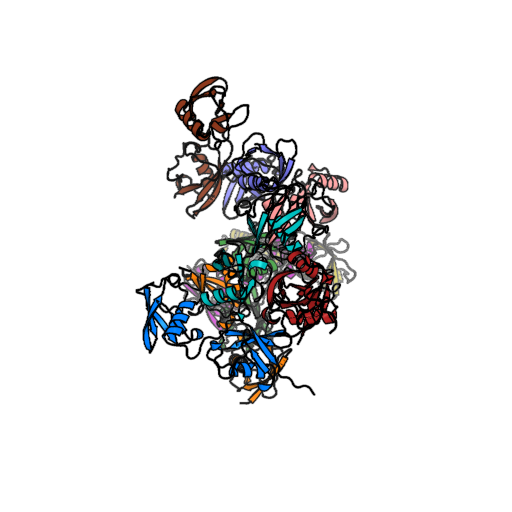-3.251 -5.005 44.063 1.00 62.41 72 VAL D C 1
ATOM 4098 O O . VAL D 1 72 ? -3.574 -6.080 43.521 1.00 61.78 72 VAL D O 1
ATOM 4102 N N . VAL D 1 73 ? -2.292 -4.920 44.974 1.00 69.15 73 VAL D N 1
ATOM 4103 C CA . VAL D 1 73 ? -1.697 -6.116 45.558 1.00 68.78 73 VAL D CA 1
ATOM 4104 C C . VAL D 1 73 ? -2.536 -6.490 46.771 1.00 75.21 73 VAL D C 1
ATOM 4105 O O . VAL D 1 73 ? -2.624 -5.730 47.736 1.00 81.32 73 VAL D O 1
ATOM 4109 N N . GLN D 1 74 ? -3.133 -7.670 46.744 1.00 72.85 74 GLN D N 1
ATOM 4110 C CA . GLN D 1 74 ? -4.062 -8.045 47.797 1.00 76.82 74 GLN D CA 1
ATOM 4111 C C . GLN D 1 74 ? -3.333 -8.812 48.877 1.00 75.44 74 GLN D C 1
ATOM 4112 O O . GLN D 1 74 ? -2.745 -9.866 48.616 1.00 74.89 74 GLN D O 1
ATOM 4118 N N . ASN D 1 75 ? -3.376 -8.286 50.094 1.00 63.28 75 ASN D N 1
ATOM 4119 C CA . ASN D 1 75 ? -2.718 -8.950 51.198 1.00 70.62 75 ASN D CA 1
ATOM 4120 C C . ASN D 1 75 ? -3.547 -10.196 51.590 1.00 77.33 75 ASN D C 1
ATOM 4121 O O . ASN D 1 75 ? -3.024 -11.171 52.132 1.00 70.39 75 ASN D O 1
ATOM 4126 N N . SER D 1 76 ? -4.845 -10.150 51.306 1.00 71.69 76 SER D N 1
ATOM 4127 C CA . SER D 1 76 ? -5.702 -11.318 51.430 1.00 71.62 76 SER D CA 1
ATOM 4128 C C . SER D 1 76 ? -6.471 -11.527 50.146 1.00 70.64 76 SER D C 1
ATOM 4129 O O . SER D 1 76 ? -7.231 -10.676 49.728 1.00 68.30 76 SER D O 1
ATOM 4132 N N . SER D 1 77 ? -6.362 -12.718 49.588 1.00 64.78 77 SER D N 1
ATOM 4133 C CA . SER D 1 77 ? -6.941 -13.009 48.291 1.00 73.29 77 SER D CA 1
ATOM 4134 C C . SER D 1 77 ? -8.352 -13.541 48.528 1.00 71.99 77 SER D C 1
ATOM 4135 O O . SER D 1 77 ? -8.764 -13.763 49.670 1.00 76.75 77 SER D O 1
ATOM 4138 N N . GLU D 1 78 ? -9.130 -13.691 47.470 1.00 71.70 78 GLU D N 1
ATOM 4139 C CA . GLU D 1 78 ? -10.530 -14.028 47.640 1.00 75.55 78 GLU D CA 1
ATOM 4140 C C . GLU D 1 78 ? -10.723 -15.513 47.990 1.00 82.08 78 GLU D C 1
ATOM 4141 O O . GLU D 1 78 ? -9.887 -16.349 47.689 1.00 74.14 78 GLU D O 1
ATOM 4147 N N . PRO D 1 79 ? -11.807 -15.829 48.706 1.00 74.62 79 PRO D N 1
ATOM 4148 C CA . PRO D 1 79 ? -11.981 -17.249 49.059 1.00 68.80 79 PRO D CA 1
ATOM 4149 C C . PRO D 1 79 ? -12.096 -18.138 47.825 1.00 72.38 79 PRO D C 1
ATOM 4150 O O . PRO D 1 79 ? -12.649 -17.721 46.798 1.00 74.04 79 PRO D O 1
ATOM 4154 N N . LEU D 1 80 ? -11.535 -19.341 47.902 1.00 64.00 80 LEU D N 1
ATOM 4155 C CA . LEU D 1 80 ? -11.819 -20.328 46.870 1.00 70.69 80 LEU D CA 1
ATOM 4156 C C . LEU D 1 80 ? -11.969 -21.689 47.505 1.00 67.94 80 LEU D C 1
ATOM 4157 O O . LEU D 1 80 ? -11.497 -21.906 48.626 1.00 59.80 80 LEU D O 1
ATOM 4162 N N . SER D 1 81 ? -12.619 -22.600 46.780 1.00 68.59 81 SER D N 1
ATOM 4163 C CA . SER D 1 81 ? -12.794 -23.967 47.255 1.00 77.37 81 SER D CA 1
ATOM 4164 C C . SER D 1 81 ? -11.862 -24.892 46.503 1.00 66.32 81 SER D C 1
ATOM 4165 O O . SER D 1 81 ? -11.647 -24.711 45.310 1.00 68.66 81 SER D O 1
ATOM 4168 N N . ILE D 1 82 ? -11.313 -25.876 47.206 1.00 66.58 82 ILE D N 1
ATOM 4169 C CA . ILE D 1 82 ? -10.522 -26.927 46.586 1.00 60.01 82 ILE D CA 1
ATOM 4170 C C . ILE D 1 82 ? -11.029 -28.301 47.093 1.00 77.97 82 ILE D C 1
ATOM 4171 O O . ILE D 1 82 ? -11.730 -28.400 48.103 1.00 73.96 82 ILE D O 1
ATOM 4176 N N . LEU D 1 83 ? -10.628 -29.358 46.405 1.00 72.40 83 LEU D N 1
ATOM 4177 C CA . LEU D 1 83 ? -10.941 -30.703 46.852 1.00 80.87 83 LEU D CA 1
ATOM 4178 C C . LEU D 1 83 ? -9.691 -31.245 47.515 1.00 75.25 83 LEU D C 1
ATOM 4179 O O . LEU D 1 83 ? -8.582 -31.003 47.059 1.00 75.87 83 LEU D O 1
ATOM 4184 N N . VAL D 1 84 ? -9.860 -31.849 48.676 1.00 74.21 84 VAL D N 1
ATOM 4185 C CA . VAL D 1 84 ? -8.772 -32.580 49.285 1.00 75.20 84 VAL D CA 1
ATOM 4186 C C . VAL D 1 84 ? -9.124 -34.062 49.256 1.00 81.16 84 VAL D C 1
ATOM 4187 O O . VAL D 1 84 ? -10.122 -34.473 49.845 1.00 83.44 84 VAL D O 1
ATOM 4191 N N . ARG D 1 85 ? -8.328 -34.862 48.546 1.00 80.01 85 ARG D N 1
ATOM 4192 C CA . ARG D 1 85 ? -8.645 -36.302 48.445 1.00 88.61 85 ARG D CA 1
ATOM 4193 C C . ARG D 1 85 ? -7.746 -37.087 49.372 1.00 91.87 85 ARG D C 1
ATOM 4194 O O . ARG D 1 85 ? -6.516 -36.976 49.317 1.00 86.60 85 ARG D O 1
ATOM 4202 N N . ASN D 1 86 ? -8.398 -37.846 50.249 1.00 101.46 86 ASN D N 1
ATOM 4203 C CA . ASN D 1 86 ? -7.749 -38.634 51.294 1.00 105.51 86 ASN D CA 1
ATOM 4204 C C . ASN D 1 86 ? -7.206 -39.974 50.837 1.00 110.56 86 ASN D C 1
ATOM 4205 O O . ASN D 1 86 ? -7.350 -40.352 49.675 1.00 107.70 86 ASN D O 1
ATOM 4210 N N . GLU D 1 87 ? -6.467 -40.600 51.749 1.00 107.68 87 GLU D N 1
ATOM 4211 C CA . GLU D 1 87 ? -5.929 -41.933 51.590 1.00 112.22 87 GLU D CA 1
ATOM 4212 C C . GLU D 1 87 ? -6.905 -42.864 50.874 1.00 126.84 87 GLU D C 1
ATOM 4213 O O . GLU D 1 87 ? -6.616 -43.369 49.791 1.00 130.44 87 GLU D O 1
ATOM 4215 N N . ARG D 1 88 ? -8.063 -43.080 51.493 1.00 123.91 88 ARG D N 1
ATOM 4216 C CA . ARG D 1 88 ? -9.099 -43.955 50.934 1.00 132.94 88 ARG D CA 1
ATOM 4217 C C . ARG D 1 88 ? -9.798 -43.497 49.640 1.00 138.71 88 ARG D C 1
ATOM 4218 O O . ARG D 1 88 ? -10.742 -44.153 49.208 1.00 144.80 88 ARG D O 1
ATOM 4220 N N . GLY D 1 89 ? -9.366 -42.404 49.003 1.00 124.95 89 GLY D N 1
ATOM 4221 C CA . GLY D 1 89 ? -9.989 -42.081 47.730 1.00 120.87 89 GLY D CA 1
ATOM 4222 C C . GLY D 1 89 ? -11.050 -40.998 47.673 1.00 122.44 89 GLY D C 1
ATOM 4223 O O . GLY D 1 89 ? -11.292 -40.428 46.614 1.00 122.94 89 GLY D O 1
ATOM 4224 N N . HIS D 1 90 ? -11.720 -40.742 48.791 1.00 121.35 90 HIS D N 1
ATOM 4225 C CA . HIS D 1 90 ? -12.790 -39.755 48.809 1.00 116.28 90 HIS D CA 1
ATOM 4226 C C . HIS D 1 90 ? -12.306 -38.292 48.901 1.00 101.85 90 HIS D C 1
ATOM 4227 O O . HIS D 1 90 ? -11.336 -37.949 49.599 1.00 97.39 90 HIS D O 1
ATOM 4234 N N . SER D 1 91 ? -13.001 -37.425 48.186 1.00 83.25 91 SER D N 1
ATOM 4235 C CA . SER D 1 91 ? -12.652 -35.989 48.210 1.00 82.39 91 SER D CA 1
ATOM 4236 C C . SER D 1 91 ? -13.635 -35.197 49.042 1.00 88.54 91 SER D C 1
ATOM 4237 O O . SER D 1 91 ? -14.820 -35.503 49.090 1.00 88.12 91 SER D O 1
ATOM 4240 N N . ASN D 1 92 ? -13.109 -34.191 49.726 1.00 84.51 92 ASN D N 1
ATOM 4241 C CA . ASN D 1 92 ? -13.914 -33.251 50.489 1.00 79.05 92 ASN D CA 1
ATOM 4242 C C . ASN D 1 92 ? -13.565 -31.812 50.141 1.00 76.05 92 ASN D C 1
ATOM 4243 O O . ASN D 1 92 ? -12.425 -31.500 49.810 1.00 73.98 92 ASN D O 1
ATOM 4248 N N . ILE D 1 93 ? -14.552 -30.934 50.246 1.00 77.96 93 ILE D N 1
ATOM 4249 C CA . ILE D 1 93 ? -14.370 -29.529 49.908 1.00 77.10 93 ILE D CA 1
ATOM 4250 C C . ILE D 1 93 ? -13.743 -28.765 51.076 1.00 65.24 93 ILE D C 1
ATOM 4251 O O . ILE D 1 93 ? -14.169 -28.870 52.215 1.00 67.88 93 ILE D O 1
ATOM 4256 N N . TYR D 1 94 ? -12.680 -28.035 50.783 1.00 67.43 94 TYR D N 1
ATOM 4257 C CA . TYR D 1 94 ? -12.068 -27.146 51.758 1.00 71.91 94 TYR D CA 1
ATOM 4258 C C . TYR D 1 94 ? -12.061 -25.714 51.194 1.00 73.17 94 TYR D C 1
ATOM 4259 O O . TYR D 1 94 ? -11.777 -25.495 50.027 1.00 68.22 94 TYR D O 1
ATOM 4268 N N . GLU D 1 95 ? -12.377 -24.746 52.044 1.00 70.70 95 GLU D N 1
ATOM 4269 C CA . GLU D 1 95 ? -12.275 -23.350 51.672 1.00 71.68 95 GLU D CA 1
ATOM 4270 C C . GLU D 1 95 ? -10.934 -22.775 52.109 1.00 74.52 95 GLU D C 1
ATOM 4271 O O . GLU D 1 95 ? -10.556 -22.878 53.273 1.00 77.31 95 GLU D O 1
ATOM 4277 N N . VAL D 1 96 ? -10.217 -22.174 51.167 1.00 67.34 96 VAL D N 1
ATOM 4278 C CA . VAL D 1 96 ? -8.927 -21.570 51.472 1.00 70.65 96 VAL D CA 1
ATOM 4279 C C . VAL D 1 96 ? -8.759 -20.201 50.817 1.00 75.03 96 VAL D C 1
ATOM 4280 O O . VAL D 1 96 ? -9.576 -19.792 49.970 1.00 66.87 96 VAL D O 1
ATOM 4284 N N . PHE D 1 97 ? -7.694 -19.500 51.208 1.00 63.59 97 PHE D N 1
ATOM 4285 C CA . PHE D 1 97 ? -7.275 -18.287 50.519 1.00 60.56 97 PHE D CA 1
ATOM 4286 C C . PHE D 1 97 ? -5.853 -18.494 50.039 1.00 59.50 97 PHE D C 1
ATOM 4287 O O . PHE D 1 97 ? -5.006 -18.962 50.822 1.00 61.28 97 PHE D O 1
ATOM 4295 N N . LEU D 1 98 ? -5.562 -18.114 48.793 1.00 58.88 98 LEU D N 1
ATOM 4296 C CA . LEU D 1 98 ? -4.250 -18.428 48.211 1.00 63.88 98 LEU D CA 1
ATOM 4297 C C . LEU D 1 98 ? -3.119 -17.675 48.898 1.00 65.85 98 LEU D C 1
ATOM 4298 O O . LEU D 1 98 ? -1.945 -18.026 48.737 1.00 66.52 98 LEU D O 1
ATOM 4303 N N . THR D 1 99 ? -3.449 -16.645 49.663 1.00 59.40 99 THR D N 1
ATOM 4304 C CA . THR D 1 99 ? -2.405 -15.942 50.400 1.00 52.24 99 THR D CA 1
ATOM 4305 C C . THR D 1 99 ? -2.153 -16.609 51.724 1.00 59.01 99 THR D C 1
ATOM 4306 O O . THR D 1 99 ? -1.305 -16.173 52.492 1.00 60.76 99 THR D O 1
ATOM 4310 N N . GLN D 1 100 ? -2.914 -17.653 52.031 1.00 65.62 100 GLN D N 1
ATOM 4311 C CA . GLN D 1 100 ? -2.668 -18.384 53.277 1.00 61.09 100 GLN D CA 1
ATOM 4312 C C . GLN D 1 100 ? -1.553 -19.405 53.085 1.00 51.55 100 GLN D C 1
ATOM 4313 O O . GLN D 1 100 ? -1.281 -19.826 51.969 1.00 58.26 100 GLN D O 1
ATOM 4319 N N . THR D 1 101 ? -0.915 -19.805 54.177 1.00 51.38 101 THR D N 1
ATOM 4320 C CA . THR D 1 101 ? 0.158 -20.799 54.084 1.00 50.47 101 THR D CA 1
ATOM 4321 C C . THR D 1 101 ? -0.391 -22.213 53.933 1.00 63.76 101 THR D C 1
ATOM 4322 O O . THR D 1 101 ? -1.505 -22.479 54.373 1.00 60.19 101 THR D O 1
ATOM 4326 N N . VAL D 1 102 ? 0.419 -23.128 53.390 1.00 59.87 102 VAL D N 1
ATOM 4327 C CA . VAL D 1 102 ? 0.038 -24.531 53.325 1.00 57.01 102 VAL D CA 1
ATOM 4328 C C . VAL D 1 102 ? -0.319 -24.996 54.714 1.00 65.49 102 VAL D C 1
ATOM 4329 O O . VAL D 1 102 ? -1.257 -25.764 54.897 1.00 64.38 102 VAL D O 1
ATOM 4333 N N . ASP D 1 103 ? 0.383 -24.468 55.705 1.00 64.84 103 ASP D N 1
ATOM 4334 C CA . ASP D 1 103 ? 0.149 -24.915 57.070 1.00 71.04 103 ASP D CA 1
ATOM 4335 C C . ASP D 1 103 ? -1.310 -24.736 57.526 1.00 71.42 103 ASP D C 1
ATOM 4336 O O . ASP D 1 103 ? -1.860 -25.622 58.193 1.00 77.94 103 ASP D O 1
ATOM 4341 N N . THR D 1 104 ? -1.947 -23.626 57.141 1.00 62.43 104 THR D N 1
ATOM 4342 C CA . THR D 1 104 ? -3.314 -23.359 57.591 1.00 70.23 104 THR D CA 1
ATOM 4343 C C . THR D 1 104 ? -4.239 -24.398 57.004 1.00 65.08 104 THR D C 1
ATOM 4344 O O . THR D 1 104 ? -5.196 -24.808 57.652 1.00 66.14 104 THR D O 1
ATOM 4348 N N . LEU D 1 105 ? -3.955 -24.823 55.779 1.00 62.25 105 LEU D N 1
ATOM 4349 C CA . LEU D 1 105 ? -4.766 -25.885 55.181 1.00 66.21 105 LEU D CA 1
ATOM 4350 C C . LEU D 1 105 ? -4.580 -27.220 55.912 1.00 69.30 105 LEU D C 1
ATOM 4351 O O . LEU D 1 105 ? -5.560 -27.925 56.196 1.00 72.45 105 LEU D O 1
ATOM 4356 N N . LYS D 1 106 ? -3.338 -27.524 56.272 1.00 61.96 106 LYS D N 1
ATOM 4357 C CA . LYS D 1 106 ? -3.030 -28.733 57.025 1.00 68.70 106 LYS D CA 1
ATOM 4358 C C . LYS D 1 106 ? -3.752 -28.715 58.367 1.00 74.67 106 LYS D C 1
ATOM 4359 O O . LYS D 1 106 ? -4.286 -29.749 58.806 1.00 80.03 106 LYS D O 1
ATOM 4365 N N . LYS D 1 107 ? -3.830 -27.539 58.995 1.00 73.40 107 LYS D N 1
ATOM 4366 C CA . LYS D 1 107 ? -4.543 -27.422 60.275 1.00 80.82 107 LYS D CA 1
ATOM 4367 C C . LYS D 1 107 ? -6.052 -27.612 60.100 1.00 82.86 107 LYS D C 1
ATOM 4368 O O . LYS D 1 107 ? -6.721 -28.177 60.965 1.00 85.84 107 LYS D O 1
ATOM 4374 N N . LYS D 1 108 ? -6.593 -27.156 58.982 1.00 71.99 108 LYS D N 1
ATOM 4375 C CA . LYS D 1 108 ? -7.988 -27.430 58.702 1.00 76.72 108 LYS D CA 1
ATOM 4376 C C . LYS D 1 108 ? -8.228 -28.945 58.490 1.00 75.66 108 LYS D C 1
ATOM 4377 O O . LYS D 1 108 ? -9.215 -29.505 58.979 1.00 72.64 108 LYS D O 1
ATOM 4383 N N . VAL D 1 109 ? -7.338 -29.591 57.739 1.00 72.57 109 VAL D N 1
ATOM 4384 C CA . VAL D 1 109 ? -7.424 -31.024 57.501 1.00 74.70 109 VAL D CA 1
ATOM 4385 C C . VAL D 1 109 ? -7.266 -31.778 58.817 1.00 68.57 109 VAL D C 1
ATOM 4386 O O . VAL D 1 109 ? -8.068 -32.636 59.136 1.00 77.08 109 VAL D O 1
ATOM 4390 N N . SER D 1 110 ? -6.272 -31.372 59.596 1.00 72.63 110 SER D N 1
ATOM 4391 C CA . SER D 1 110 ? -6.004 -31.944 60.902 1.00 79.90 110 SER D CA 1
ATOM 4392 C C . SER D 1 110 ? -7.178 -31.816 61.853 1.00 92.01 110 SER D C 1
ATOM 4393 O O . SER D 1 110 ? -7.524 -32.775 62.548 1.00 95.77 110 SER D O 1
ATOM 4396 N N . GLN D 1 111 A -7.785 -30.634 61.898 1.00 92.82 111 GLN D N 1
ATOM 4397 C CA . GLN D 1 111 A -8.930 -30.383 62.785 1.00 96.44 111 GLN D CA 1
ATOM 4398 C C . GLN D 1 111 A -10.161 -31.136 62.334 1.00 89.82 111 GLN D C 1
ATOM 4399 O O . GLN D 1 111 A -10.898 -31.690 63.141 1.00 99.29 111 GLN D O 1
ATOM 4405 N N . ARG D 1 112 ? -10.366 -31.166 61.028 1.00 95.62 112 ARG D N 1
ATOM 4406 C CA . ARG D 1 112 ? -11.552 -31.770 60.450 1.00 100.43 112 ARG D CA 1
ATOM 4407 C C . ARG D 1 112 ? -11.467 -33.294 60.545 1.00 102.78 112 ARG D C 1
ATOM 4408 O O . ARG D 1 112 ? -12.473 -33.954 60.756 1.00 113.48 112 ARG D O 1
ATOM 4416 N N . GLU D 1 113 ? -10.271 -33.857 60.399 1.00 104.71 113 GLU D N 1
ATOM 4417 C CA . GLU D 1 113 ? -10.127 -35.316 60.425 1.00 110.13 113 GLU D CA 1
ATOM 4418 C C . GLU D 1 113 ? -9.542 -35.893 61.715 1.00 115.33 113 GLU D C 1
ATOM 4419 O O . GLU D 1 113 ? -9.299 -37.093 61.785 1.00 121.42 113 GLU D O 1
ATOM 4425 N N . GLN D 1 114 ? -9.323 -35.060 62.732 1.00 127.09 114 GLN D N 1
ATOM 4426 C CA . GLN D 1 114 ? -8.754 -35.543 63.996 1.00 130.10 114 GLN D CA 1
ATOM 4427 C C . GLN D 1 114 ? -7.459 -36.312 63.793 1.00 118.92 114 GLN D C 1
ATOM 4428 O O . GLN D 1 114 ? -7.331 -37.442 64.245 1.00 126.22 114 GLN D O 1
ATOM 4434 N N . VAL D 1 115 ? -6.519 -35.686 63.102 1.00 106.89 115 VAL D N 1
ATOM 4435 C CA . VAL D 1 115 ? -5.190 -36.233 62.855 1.00 108.09 115 VAL D CA 1
ATOM 4436 C C . VAL D 1 115 ? -4.111 -35.192 63.111 1.00 106.88 115 VAL D C 1
ATOM 4437 O O . VAL D 1 115 ? -4.259 -34.037 62.708 1.00 99.66 115 VAL D O 1
ATOM 4441 N N . HIS D 1 116 ? -3.008 -35.597 63.737 1.00 104.99 116 HIS D N 1
ATOM 4442 C CA . HIS D 1 116 ? -1.900 -34.666 63.953 1.00 87.19 116 HIS D CA 1
ATOM 4443 C C . HIS D 1 116 ? -1.323 -34.233 62.619 1.00 88.12 116 HIS D C 1
ATOM 4444 O O . HIS D 1 116 ? -1.348 -34.989 61.644 1.00 83.20 116 HIS D O 1
ATOM 4451 N N . GLU D 1 117 ? -0.829 -33.003 62.560 1.00 86.52 117 GLU D N 1
ATOM 4452 C CA . GLU D 1 117 ? -0.287 -32.500 61.316 1.00 83.03 117 GLU D CA 1
ATOM 4453 C C . GLU D 1 117 ? 0.909 -33.316 60.848 1.00 75.11 117 GLU D C 1
ATOM 4454 O O . GLU D 1 117 ? 1.136 -33.408 59.648 1.00 84.74 117 GLU D O 1
ATOM 4460 N N . ASP D 1 118 ? 1.665 -33.919 61.770 1.00 79.56 118 ASP D N 1
ATOM 4461 C CA . ASP D 1 118 ? 2.894 -34.617 61.367 1.00 95.03 118 ASP D CA 1
ATOM 4462 C C . ASP D 1 118 ? 2.599 -35.995 60.772 1.00 101.02 118 ASP D C 1
ATOM 4463 O O . ASP D 1 118 ? 3.508 -36.689 60.344 1.00 107.32 118 ASP D O 1
ATOM 4468 N N . GLN D 1 119 ? 1.331 -36.375 60.718 1.00 91.95 119 GLN D N 1
ATOM 4469 C CA . GLN D 1 119 ? 0.964 -37.709 60.267 1.00 91.32 119 GLN D CA 1
ATOM 4470 C C . GLN D 1 119 ? 0.516 -37.726 58.799 1.00 84.43 119 GLN D C 1
ATOM 4471 O O . GLN D 1 119 ? 0.075 -38.743 58.283 1.00 90.35 119 GLN D O 1
ATOM 4477 N N . PHE D 1 120 ? 0.627 -36.596 58.120 1.00 74.46 120 PHE D N 1
ATOM 4478 C CA . PHE D 1 120 ? 0.328 -36.557 56.686 1.00 71.75 120 PHE D CA 1
ATOM 4479 C C . PHE D 1 120 ? 1.050 -35.420 56.007 1.00 67.88 120 PHE D C 1
ATOM 4480 O O . PHE D 1 120 ? 1.542 -34.513 56.658 1.00 78.03 120 PHE D O 1
ATOM 4488 N N . TRP D 1 121 ? 1.108 -35.490 54.686 1.00 67.73 121 TRP D N 1
ATOM 4489 C CA . TRP D 1 121 ? 1.595 -34.378 53.890 1.00 68.95 121 TRP D CA 1
ATOM 4490 C C . TRP D 1 121 ? 0.707 -34.249 52.656 1.00 66.90 121 TRP D C 1
ATOM 4491 O O . TRP D 1 121 ? -0.055 -35.167 52.316 1.00 71.96 121 TRP D O 1
ATOM 4502 N N . LEU D 1 122 ? 0.787 -33.097 52.013 1.00 59.10 122 LEU D N 1
ATOM 4503 C CA . LEU D 1 122 ? -0.072 -32.731 50.894 1.00 63.74 122 LEU D CA 1
ATOM 4504 C C . LEU D 1 122 ? 0.729 -32.506 49.638 1.00 59.96 122 LEU D C 1
ATOM 4505 O O . LEU D 1 122 ? 1.877 -32.059 49.697 1.00 63.40 122 LEU D O 1
ATOM 4510 N N . SER D 1 123 ? 0.123 -32.820 48.503 1.00 61.48 123 SER D N 1
ATOM 4511 C CA . SER D 1 123 ? 0.724 -32.551 47.202 1.00 56.56 123 SER D CA 1
ATOM 4512 C C . SER D 1 123 ? -0.291 -32.001 46.215 1.00 54.83 123 SER D C 1
ATOM 4513 O O . SER D 1 123 ? -1.489 -32.181 46.358 1.00 62.03 123 SER D O 1
ATOM 4516 N N . PHE D 1 124 ? 0.203 -31.306 45.211 1.00 60.36 124 PHE D N 1
ATOM 4517 C CA . PHE D 1 124 ? -0.674 -30.831 44.158 1.00 57.81 124 PHE D CA 1
ATOM 4518 C C . PHE D 1 124 ? -0.052 -31.147 42.826 1.00 59.55 124 PHE D C 1
ATOM 4519 O O . PHE D 1 124 ? 1.084 -30.762 42.565 1.00 57.74 124 PHE D O 1
ATOM 4527 N N . GLU D 1 125 ? -0.745 -31.950 42.029 1.00 69.45 125 GLU D N 1
ATOM 4528 C CA . GLU D 1 125 ? -0.220 -32.395 40.744 1.00 68.72 125 GLU D CA 1
ATOM 4529 C C . GLU D 1 125 ? 1.179 -32.960 40.902 1.00 77.63 125 GLU D C 1
ATOM 4530 O O . GLU D 1 125 ? 2.060 -32.701 40.080 1.00 76.24 125 GLU D O 1
ATOM 4536 N N . GLY D 1 126 ? 1.383 -33.726 41.967 1.00 69.64 126 GLY D N 1
ATOM 4537 C CA . GLY D 1 126 ? 2.644 -34.415 42.150 1.00 67.33 126 GLY D CA 1
ATOM 4538 C C . GLY D 1 126 ? 3.673 -33.601 42.902 1.00 79.93 126 GLY D C 1
ATOM 4539 O O . GLY D 1 126 ? 4.712 -34.136 43.304 1.00 85.01 126 GLY D O 1
ATOM 4540 N N . ARG D 1 127 ? 3.396 -32.309 43.092 1.00 67.19 127 ARG D N 1
ATOM 4541 C CA . ARG D 1 127 ? 4.351 -31.441 43.742 1.00 68.83 127 ARG D CA 1
ATOM 4542 C C . ARG D 1 127 ? 4.086 -31.368 45.242 1.00 58.97 127 ARG D C 1
ATOM 4543 O O . ARG D 1 127 ? 3.029 -30.944 45.670 1.00 55.98 127 ARG D O 1
ATOM 4551 N N . PRO D 1 128 ? 5.067 -31.788 46.055 1.00 57.67 128 PRO D N 1
ATOM 4552 C CA . PRO D 1 128 ? 4.865 -31.710 47.507 1.00 66.19 128 PRO D CA 1
ATOM 4553 C C . PRO D 1 128 ? 4.595 -30.258 47.960 1.00 67.84 128 PRO D C 1
ATOM 4554 O O . PRO D 1 128 ? 5.192 -29.321 47.454 1.00 65.53 128 PRO D O 1
ATOM 4558 N N . MET D 1 129 ? 3.668 -30.059 48.883 1.00 67.14 129 MET D N 1
ATOM 4559 C CA . MET D 1 129 ? 3.356 -28.693 49.314 1.00 70.13 129 MET D CA 1
ATOM 4560 C C . MET D 1 129 ? 4.077 -28.390 50.632 1.00 66.53 129 MET D C 1
ATOM 4561 O O . MET D 1 129 ? 4.023 -29.151 51.570 1.00 61.82 129 MET D O 1
ATOM 4566 N N . GLU D 1 130 ? 4.778 -27.271 50.709 1.00 60.39 130 GLU D N 1
ATOM 4567 C CA . GLU D 1 130 ? 5.618 -27.031 51.884 1.00 58.44 130 GLU D CA 1
ATOM 4568 C C . GLU D 1 130 ? 4.861 -26.190 52.908 1.00 56.30 130 GLU D C 1
ATOM 4569 O O . GLU D 1 130 ? 4.230 -25.186 52.542 1.00 56.90 130 GLU D O 1
ATOM 4575 N N . ASP D 1 131 ? 4.927 -26.585 54.179 1.00 55.33 131 ASP D N 1
ATOM 4576 C CA . ASP D 1 131 ? 4.153 -25.921 55.255 1.00 70.03 131 ASP D CA 1
ATOM 4577 C C . ASP D 1 131 ? 4.205 -24.398 55.232 1.00 73.72 131 ASP D C 1
ATOM 4578 O O . ASP D 1 131 ? 3.192 -23.746 55.470 1.00 73.85 131 ASP D O 1
ATOM 4583 N N . LYS D 1 132 ? 5.398 -23.841 54.997 1.00 64.33 132 LYS D N 1
ATOM 4584 C CA . LYS D 1 132 ? 5.617 -22.400 55.123 1.00 61.79 132 LYS D CA 1
ATOM 4585 C C . LYS D 1 132 ? 5.354 -21.621 53.843 1.00 60.28 132 LYS D C 1
ATOM 4586 O O . LYS D 1 132 ? 5.337 -20.380 53.838 1.00 62.34 132 LYS D O 1
ATOM 4592 N N . GLU D 1 133 ? 5.186 -22.342 52.743 1.00 55.45 133 GLU D N 1
ATOM 4593 C CA . GLU D 1 133 ? 4.901 -21.715 51.452 1.00 56.10 133 GLU D CA 1
ATOM 4594 C C . GLU D 1 133 ? 3.415 -21.319 51.368 1.00 65.96 133 GLU D C 1
ATOM 4595 O O . GLU D 1 133 ? 2.569 -21.891 52.056 1.00 59.01 133 GLU D O 1
ATOM 4601 N N . LEU D 1 134 ? 3.127 -20.315 50.547 1.00 67.16 134 LEU D N 1
ATOM 4602 C CA . LEU D 1 134 ? 1.772 -19.856 50.272 1.00 65.52 134 LEU D CA 1
ATOM 4603 C C . LEU D 1 134 ? 1.098 -20.796 49.280 1.00 64.45 134 LEU D C 1
ATOM 4604 O O . LEU D 1 134 ? 1.716 -21.223 48.290 1.00 58.73 134 LEU D O 1
ATOM 4609 N N . LEU D 1 135 ? -0.183 -21.073 49.536 1.00 57.56 135 LEU D N 1
ATOM 4610 C CA . LEU D 1 135 ? -0.972 -21.971 48.697 1.00 62.88 135 LEU D CA 1
ATOM 4611 C C . LEU D 1 135 ? -0.933 -21.569 47.231 1.00 64.00 135 LEU D C 1
ATOM 4612 O O . LEU D 1 135 ? -0.843 -22.430 46.365 1.00 64.97 135 LEU D O 1
ATOM 4617 N N . GLY D 1 136 ? -0.952 -20.263 46.959 1.00 65.34 136 GLY D N 1
ATOM 4618 C CA . GLY D 1 136 ? -0.932 -19.757 45.592 1.00 62.50 136 GLY D CA 1
ATOM 4619 C C . GLY D 1 136 ? 0.317 -20.116 44.792 1.00 62.85 136 GLY D C 1
ATOM 4620 O O . GLY D 1 136 ? 0.299 -20.165 43.563 1.00 69.88 136 GLY D O 1
ATOM 4621 N N . GLU D 1 137 ? 1.428 -20.348 45.480 1.00 60.84 137 GLU D N 1
ATOM 4622 C CA . GLU D 1 137 ? 2.670 -20.629 44.769 1.00 58.03 137 GLU D CA 1
ATOM 4623 C C . GLU D 1 137 ? 2.551 -22.025 44.106 1.00 63.29 137 GLU D C 1
ATOM 4624 O O . GLU D 1 137 ? 3.300 -22.329 43.177 1.00 55.16 137 GLU D O 1
ATOM 4630 N N . TYR D 1 138 ? 1.586 -22.847 44.523 1.00 53.85 138 TYR D N 1
ATOM 4631 C CA . TYR D 1 138 ? 1.429 -24.157 43.852 1.00 62.01 138 TYR D CA 1
ATOM 4632 C C . TYR D 1 138 ? 0.459 -24.098 42.675 1.00 64.37 138 TYR D C 1
ATOM 4633 O O . TYR D 1 138 ? 0.310 -25.066 41.940 1.00 62.69 138 TYR D O 1
ATOM 4642 N N . GLY D 1 139 ? -0.132 -22.928 42.431 1.00 63.94 139 GLY D N 1
ATOM 4643 C CA . GLY D 1 139 ? -1.044 -22.795 41.309 1.00 61.37 139 GLY D CA 1
ATOM 4644 C C . GLY D 1 139 ? -2.388 -23.499 41.513 1.00 63.51 139 GLY D C 1
ATOM 4645 O O . GLY D 1 139 ? -2.984 -23.995 40.558 1.00 62.19 139 GLY D O 1
ATOM 4646 N N . LEU D 1 140 ? -2.844 -23.581 42.758 1.00 57.07 140 LEU D N 1
ATOM 4647 C CA . LEU D 1 140 ? -4.169 -24.110 43.065 1.00 65.83 140 LEU D CA 1
ATOM 4648 C C . LEU D 1 140 ? -5.215 -23.273 42.328 1.00 70.01 140 LEU D C 1
ATOM 4649 O O . LEU D 1 140 ? -5.039 -22.065 42.185 1.00 68.09 140 LEU D O 1
ATOM 4654 N N . LYS D 1 141 ? -6.257 -23.920 41.817 1.00 64.72 141 LYS D N 1
ATOM 4655 C CA . LYS D 1 141 ? -7.352 -23.227 41.135 1.00 61.39 141 LYS D CA 1
ATOM 4656 C C . LYS D 1 141 ? -8.665 -23.707 41.739 1.00 64.71 141 LYS D C 1
ATOM 4657 O O . LYS D 1 141 ? -8.676 -24.734 42.430 1.00 68.48 141 LYS D O 1
ATOM 4663 N N . PRO D 1 142 ? -9.768 -22.959 41.521 1.00 58.72 142 PRO D N 1
ATOM 4664 C CA . PRO D 1 142 ? -11.060 -23.354 42.076 1.00 61.00 142 PRO D CA 1
ATOM 4665 C C . PRO D 1 142 ? -11.403 -24.823 41.793 1.00 67.61 142 PRO D C 1
ATOM 4666 O O . PRO D 1 142 ? -11.247 -25.278 40.663 1.00 66.08 142 PRO D O 1
ATOM 4670 N N . GLN D 1 143 ? -11.765 -25.557 42.837 1.00 66.25 143 GLN D N 1
ATOM 4671 C CA . GLN D 1 143 ? -12.155 -26.954 42.697 1.00 74.84 143 GLN D CA 1
ATOM 4672 C C . GLN D 1 143 ? -11.042 -27.874 42.160 1.00 75.79 143 GLN D C 1
ATOM 4673 O O . GLN D 1 143 ? -11.356 -28.937 41.643 1.00 74.14 143 GLN D O 1
ATOM 4679 N N . CYS D 1 144 ? -9.769 -27.472 42.234 1.00 70.33 144 CYS D N 1
ATOM 4680 C CA . CYS D 1 144 ? -8.695 -28.411 41.897 1.00 62.59 144 CYS D CA 1
ATOM 4681 C C . CYS D 1 144 ? -8.544 -29.437 43.013 1.00 70.87 144 CYS D C 1
ATOM 4682 O O . CYS D 1 144 ? -9.171 -29.301 44.063 1.00 66.80 144 CYS D O 1
ATOM 4685 N N . THR D 1 145 ? -7.767 -30.497 42.781 1.00 66.06 145 THR D N 1
ATOM 4686 C CA . THR D 1 145 ? -7.654 -31.521 43.815 1.00 64.05 145 THR D CA 1
ATOM 4687 C C . THR D 1 145 ? -6.228 -31.585 44.391 1.00 67.09 145 THR D C 1
ATOM 4688 O O . THR D 1 145 ? -5.267 -31.752 43.662 1.00 70.63 145 THR D O 1
ATOM 4692 N N . VAL D 1 146 ? -6.120 -31.406 45.703 1.00 63.59 146 VAL D N 1
ATOM 4693 C CA . VAL D 1 146 ? -4.891 -31.598 46.465 1.00 64.34 146 VAL D CA 1
ATOM 4694 C C . VAL D 1 146 ? -4.916 -33.049 46.992 1.00 71.83 146 VAL D C 1
ATOM 4695 O O . VAL D 1 146 ? -5.995 -33.527 47.381 1.00 67.18 146 VAL D O 1
ATOM 4699 N N . ILE D 1 147 ? -3.783 -33.764 46.964 1.00 68.91 147 ILE D N 1
ATOM 4700 C CA . ILE D 1 147 ? -3.778 -35.170 47.445 1.00 64.10 147 ILE D CA 1
ATOM 4701 C C . ILE D 1 147 ? -3.208 -35.253 48.857 1.00 69.93 147 ILE D C 1
ATOM 4702 O O . ILE D 1 147 ? -2.147 -34.700 49.131 1.00 63.89 147 ILE D O 1
ATOM 4707 N N . LYS D 1 148 ? -3.914 -35.964 49.743 1.00 71.75 148 LYS D N 1
ATOM 4708 C CA . LYS D 1 148 ? -3.416 -36.175 51.100 1.00 64.00 148 LYS D CA 1
ATOM 4709 C C . LYS D 1 148 ? -2.700 -37.517 51.185 1.00 61.04 148 LYS D C 1
ATOM 4710 O O . LYS D 1 148 ? -3.264 -38.531 50.844 1.00 78.67 148 LYS D O 1
ATOM 4716 N N . HIS D 1 149 ? -1.444 -37.494 51.615 1.00 71.45 149 HIS D N 1
ATOM 4717 C CA . HIS D 1 149 ? -0.604 -38.696 51.734 1.00 77.49 149 HIS D CA 1
ATOM 4718 C C . HIS D 1 149 ? -0.368 -38.992 53.203 1.00 72.27 149 HIS D C 1
ATOM 4719 O O . HIS D 1 149 ? -0.025 -38.094 53.965 1.00 75.72 149 HIS D O 1
ATOM 4726 N N . LEU D 1 150 ? -0.464 -40.251 53.586 1.00 74.13 150 LEU D N 1
ATOM 4727 C CA . LEU D 1 150 ? -0.236 -40.674 54.962 1.00 71.16 150 LEU D CA 1
ATOM 4728 C C . LEU D 1 150 ? 1.240 -41.073 55.114 1.00 74.76 150 LEU D C 1
ATOM 4729 O O . LEU D 1 150 ? 1.854 -41.472 54.124 1.00 80.04 150 LEU D O 1
ATOM 4734 N N . ARG D 1 151 ? 1.829 -40.916 56.302 1.00 83.93 151 ARG D N 1
ATOM 4735 C CA . ARG D 1 151 ? 3.180 -41.468 56.543 1.00 88.94 151 ARG D CA 1
ATOM 4736 C C . ARG D 1 151 ? 3.265 -42.996 56.592 1.00 86.28 151 ARG D C 1
ATOM 4737 O O . ARG D 1 151 ? 2.411 -43.645 57.175 1.00 99.91 151 ARG D O 1
ATOM 4745 N N . LEU D 1 152 ? 4.327 -43.529 55.979 1.00 75.86 152 LEU D N 1
ATOM 4746 C CA . LEU D 1 152 ? 4.673 -44.964 55.898 1.00 82.22 152 LEU D CA 1
ATOM 4747 C C . LEU D 1 152 ? 5.805 -45.325 56.861 1.00 88.69 152 LEU D C 1
ATOM 4748 O O . LEU D 1 152 ? 6.138 -44.541 57.747 1.00 92.63 152 LEU D O 1
ATOM 4753 N N . ARG D 1 153 ? 6.256 -46.579 56.801 1.00 88.91 153 ARG D N 1
ATOM 4754 C CA . ARG D 1 153 ? 7.513 -47.021 57.410 1.00 94.50 153 ARG D CA 1
ATOM 4755 C C . ARG D 1 153 ? 8.313 -47.810 56.351 1.00 98.44 153 ARG D C 1
ATOM 4756 O O . ARG D 1 153 ? 7.807 -48.049 55.260 1.00 103.76 153 ARG D O 1
ATOM 4764 N N . GLY D 1 154 ? 9.507 -48.302 56.667 1.00 97.91 154 GLY D N 1
ATOM 4765 C CA . GLY D 1 154 ? 10.165 -49.160 55.689 1.00 97.18 154 GLY D CA 1
ATOM 4766 C C . GLY D 1 154 ? 9.720 -50.626 55.724 1.00 106.42 154 GLY D C 1
ATOM 4767 O O . GLY D 1 154 ? 9.290 -51.165 56.760 1.00 108.24 154 GLY D O 1
ATOM 4768 N N . GLY D 1 155 ? 9.920 -51.309 54.603 1.00 106.07 155 GLY D N 1
ATOM 4769 C CA . GLY D 1 155 ? 9.615 -52.728 54.519 1.00 105.89 155 GLY D CA 1
ATOM 4770 C C . GLY D 1 155 ? 10.667 -53.436 53.683 1.00 115.97 155 GLY D C 1
ATOM 4771 O O . GLY D 1 155 ? 10.551 -54.614 53.367 1.00 118.49 155 GLY D O 1
ATOM 4773 N N . ALA E 1 2 ? -48.499 43.258 -3.090 1.00 63.78 2 ALA E N 1
ATOM 4774 C CA . ALA E 1 2 ? -47.232 43.774 -3.582 1.00 65.57 2 ALA E CA 1
ATOM 4775 C C . ALA E 1 2 ? -47.177 43.648 -5.090 1.00 60.25 2 ALA E C 1
ATOM 4776 O O . ALA E 1 2 ? -48.022 42.985 -5.641 1.00 66.12 2 ALA E O 1
ATOM 4778 N N . TRP E 1 3 ? -46.298 44.421 -5.749 1.00 61.51 3 TRP E N 1
ATOM 4779 C CA . TRP E 1 3 ? -46.143 44.330 -7.206 1.00 58.91 3 TRP E CA 1
ATOM 4780 C C . TRP E 1 3 ? -44.656 44.281 -7.520 1.00 55.04 3 TRP E C 1
ATOM 4781 O O . TRP E 1 3 ? -43.857 44.431 -6.620 1.00 58.82 3 TRP E O 1
ATOM 4792 N N . ASP E 1 4 ? -44.307 43.956 -8.766 1.00 71.36 4 ASP E N 1
ATOM 4793 C CA . ASP E 1 4 ? -42.913 43.757 -9.176 1.00 63.61 4 ASP E CA 1
ATOM 4794 C C . ASP E 1 4 ? -42.284 44.889 -9.938 1.00 63.72 4 ASP E C 1
ATOM 4795 O O . ASP E 1 4 ? -42.692 45.166 -11.077 1.00 62.01 4 ASP E O 1
ATOM 4800 N N . LEU E 1 5 ? -41.189 45.407 -9.392 1.00 58.39 5 LEU E N 1
ATOM 4801 C CA . LEU E 1 5 ? -40.439 46.491 -10.029 1.00 61.46 5 LEU E CA 1
ATOM 4802 C C . LEU E 1 5 ? -39.218 45.950 -10.782 1.00 61.85 5 LEU E C 1
ATOM 4803 O O . LEU E 1 5 ? -38.366 45.314 -10.188 1.00 60.35 5 LEU E O 1
ATOM 4808 N N . LYS E 1 6 ? -39.079 46.288 -12.052 1.00 62.23 6 LYS E N 1
ATOM 4809 C CA . LYS E 1 6 ? -37.911 45.897 -12.836 1.00 58.39 6 LYS E CA 1
ATOM 4810 C C . LYS E 1 6 ? -36.695 46.751 -12.494 1.00 67.46 6 LYS E C 1
ATOM 4811 O O . LYS E 1 6 ? -36.735 47.968 -12.643 1.00 60.01 6 LYS E O 1
ATOM 4817 N N . VAL E 1 7 ? -35.617 46.123 -12.037 1.00 60.76 7 VAL E N 1
ATOM 4818 C CA . VAL E 1 7 ? -34.354 46.822 -11.780 1.00 60.40 7 VAL E CA 1
ATOM 4819 C C . VAL E 1 7 ? -33.290 46.337 -12.760 1.00 67.50 7 VAL E C 1
ATOM 4820 O O . VAL E 1 7 ? -33.153 45.144 -12.961 1.00 63.79 7 VAL E O 1
ATOM 4824 N N . LYS E 1 8 ? -32.628 47.249 -13.453 1.00 63.36 8 LYS E N 1
ATOM 4825 C CA . LYS E 1 8 ? -31.635 46.889 -14.463 1.00 72.00 8 LYS E CA 1
ATOM 4826 C C . LYS E 1 8 ? -30.229 47.416 -14.178 1.00 78.52 8 LYS E C 1
ATOM 4827 O O . LYS E 1 8 ? -30.033 48.600 -13.901 1.00 69.57 8 LYS E O 1
ATOM 4833 N N . MET E 1 9 ? -29.243 46.541 -14.324 1.00 79.43 9 MET E N 1
ATOM 4834 C CA . MET E 1 9 ? -27.845 46.895 -14.124 1.00 74.38 9 MET E CA 1
ATOM 4835 C C . MET E 1 9 ? -27.219 47.187 -15.460 1.00 89.65 9 MET E C 1
ATOM 4836 O O . MET E 1 9 ? -27.500 46.509 -16.446 1.00 101.76 9 MET E O 1
ATOM 4841 N N . LEU E 1 10 ? -26.351 48.186 -15.489 1.00 100.77 10 LEU E N 1
ATOM 4842 C CA . LEU E 1 10 ? -25.735 48.579 -16.735 1.00 112.77 10 LEU E CA 1
ATOM 4843 C C . LEU E 1 10 ? -24.915 47.457 -17.318 1.00 116.59 10 LEU E C 1
ATOM 4844 O O . LEU E 1 10 ? -24.074 46.868 -16.643 1.00 118.32 10 LEU E O 1
ATOM 4849 N N . GLY E 1 11 ? -25.228 47.124 -18.564 1.00 122.00 11 GLY E N 1
ATOM 4850 C CA . GLY E 1 11 ? -24.530 46.076 -19.276 1.00 129.08 11 GLY E CA 1
ATOM 4851 C C . GLY E 1 11 ? -24.966 44.683 -18.889 1.00 129.50 11 GLY E C 1
ATOM 4852 O O . GLY E 1 11 ? -24.825 43.736 -19.673 1.00 133.77 11 GLY E O 1
ATOM 4853 N N . GLY E 1 12 ? -25.493 44.545 -17.677 1.00 124.93 12 GLY E N 1
ATOM 4854 C CA . GLY E 1 12 ? -25.841 43.220 -17.221 1.00 123.97 12 GLY E CA 1
ATOM 4855 C C . GLY E 1 12 ? -27.295 42.819 -17.232 1.00 117.59 12 GLY E C 1
ATOM 4856 O O . GLY E 1 12 ? -28.028 43.122 -18.176 1.00 108.10 12 GLY E O 1
ATOM 4857 N N . ASN E 1 13 ? -27.751 42.263 -16.118 1.00 118.30 13 ASN E N 1
ATOM 4858 C CA . ASN E 1 13 ? -29.019 41.562 -16.139 1.00 119.21 13 ASN E CA 1
ATOM 4859 C C . ASN E 1 13 ? -30.083 42.334 -15.413 1.00 111.76 13 ASN E C 1
ATOM 4860 O O . ASN E 1 13 ? -29.786 43.145 -14.543 1.00 124.95 13 ASN E O 1
ATOM 4865 N N . ASP E 1 14 ? -31.330 42.092 -15.785 1.00 89.49 14 ASP E N 1
ATOM 4866 C CA . ASP E 1 14 ? -32.427 42.722 -15.094 1.00 84.36 14 ASP E CA 1
ATOM 4867 C C . ASP E 1 14 ? -33.065 41.747 -14.128 1.00 90.99 14 ASP E C 1
ATOM 4868 O O . ASP E 1 14 ? -33.102 40.543 -14.343 1.00 101.25 14 ASP E O 1
ATOM 4873 N N . PHE E 1 15 ? -33.551 42.281 -13.031 1.00 72.47 15 PHE E N 1
ATOM 4874 C CA . PHE E 1 15 ? -34.221 41.457 -12.060 1.00 68.79 15 PHE E CA 1
ATOM 4875 C C . PHE E 1 15 ? -35.422 42.205 -11.505 1.00 67.50 15 PHE E C 1
ATOM 4876 O O . PHE E 1 15 ? -35.638 43.391 -11.771 1.00 69.57 15 PHE E O 1
ATOM 4884 N N . LEU E 1 16 ? -36.219 41.477 -10.749 1.00 62.05 16 LEU E N 1
ATOM 4885 C CA . LEU E 1 16 ? -37.445 41.984 -10.178 1.00 66.98 16 LEU E CA 1
ATOM 4886 C C . LEU E 1 16 ? -37.340 42.056 -8.675 1.00 63.35 16 LEU E C 1
ATOM 4887 O O . LEU E 1 16 ? -36.734 41.191 -8.038 1.00 58.17 16 LEU E O 1
ATOM 4892 N N . VAL E 1 17 ? -37.973 43.068 -8.116 1.00 54.52 17 VAL E N 1
ATOM 4893 C CA . VAL E 1 17 ? -38.050 43.232 -6.681 1.00 55.90 17 VAL E CA 1
ATOM 4894 C C . VAL E 1 17 ? -39.527 43.493 -6.334 1.00 54.66 17 VAL E C 1
ATOM 4895 O O . VAL E 1 17 ? -40.247 44.136 -7.114 1.00 62.08 17 VAL E O 1
ATOM 4899 N N . SER E 1 18 ? -39.975 42.902 -5.233 1.00 60.31 18 SER E N 1
ATOM 4900 C CA . SER E 1 18 ? -41.335 43.033 -4.752 1.00 57.85 18 SER E CA 1
ATOM 4901 C C . SER E 1 18 ? -41.518 44.313 -3.926 1.00 55.52 18 SER E C 1
ATOM 4902 O O . SER E 1 18 ? -40.793 44.536 -2.954 1.00 60.75 18 SER E O 1
ATOM 4905 N N . VAL E 1 19 ? -42.444 45.180 -4.336 1.00 57.88 19 VAL E N 1
ATOM 4906 C CA . VAL E 1 19 ? -42.593 46.509 -3.678 1.00 55.72 19 VAL E CA 1
ATOM 4907 C C . VAL E 1 19 ? -44.050 46.901 -3.476 1.00 53.51 19 VAL E C 1
ATOM 4908 O O . VAL E 1 19 ? -44.978 46.172 -3.888 1.00 56.67 19 VAL E O 1
ATOM 4912 N N . THR E 1 20 ? -44.257 48.045 -2.813 1.00 56.88 20 THR E N 1
ATOM 4913 C CA . THR E 1 20 ? -45.585 48.669 -2.722 1.00 54.60 20 THR E CA 1
ATOM 4914 C C . THR E 1 20 ? -45.408 50.213 -3.011 1.00 67.37 20 THR E C 1
ATOM 4915 O O . THR E 1 20 ? -44.295 50.746 -2.943 1.00 63.03 20 THR E O 1
ATOM 4919 N N . ASN E 1 21 ? -46.480 50.906 -3.381 1.00 61.13 21 ASN E N 1
ATOM 4920 C CA . ASN E 1 21 ? -46.330 52.299 -3.784 1.00 63.69 21 ASN E CA 1
ATOM 4921 C C . ASN E 1 21 ? -45.743 53.200 -2.680 1.00 64.19 21 ASN E C 1
ATOM 4922 O O . ASN E 1 21 ? -44.986 54.103 -3.000 1.00 69.54 21 ASN E O 1
ATOM 4927 N N . SER E 1 22 ? -46.050 52.936 -1.408 1.00 63.19 22 SER E N 1
ATOM 4928 C CA . SER E 1 22 ? -45.599 53.798 -0.310 1.00 71.37 22 SER E CA 1
ATOM 4929 C C . SER E 1 22 ? -44.219 53.411 0.191 1.00 77.95 22 SER E C 1
ATOM 4930 O O . SER E 1 22 ? -43.741 53.897 1.220 1.00 71.37 22 SER E O 1
ATOM 4933 N N . MET E 1 23 ? -43.510 52.650 -0.603 1.00 67.24 23 MET E N 1
ATOM 4934 C CA . MET E 1 23 ? -42.199 52.271 -0.191 1.00 67.50 23 MET E CA 1
ATOM 4935 C C . MET E 1 23 ? -41.279 53.406 -0.540 1.00 67.20 23 MET E C 1
ATOM 4936 O O . MET E 1 23 ? -41.393 53.968 -1.631 1.00 55.98 23 MET E O 1
ATOM 4941 N N . THR E 1 24 ? -40.371 53.713 0.378 1.00 57.57 24 THR E N 1
ATOM 4942 C CA . THR E 1 24 ? -39.335 54.689 0.133 1.00 58.34 24 THR E CA 1
ATOM 4943 C C . THR E 1 24 ? -38.189 54.049 -0.611 1.00 55.13 24 THR E C 1
ATOM 4944 O O . THR E 1 24 ? -38.007 52.804 -0.599 1.00 59.16 24 THR E O 1
ATOM 4948 N N . VAL E 1 25 ? -37.393 54.915 -1.233 1.00 57.57 25 VAL E N 1
ATOM 4949 C CA . VAL E 1 25 ? -36.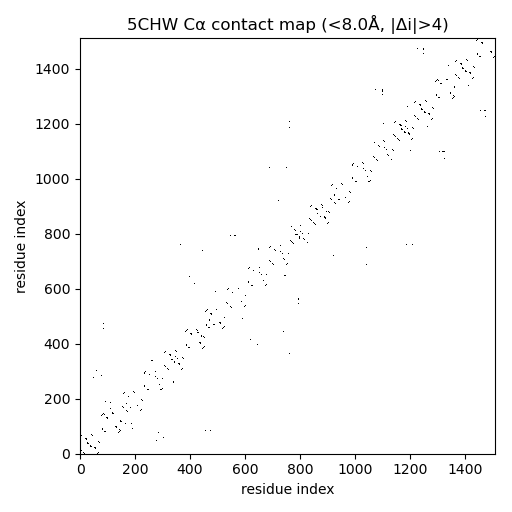245 54.506 -2.028 1.00 55.87 25 VAL E CA 1
ATOM 4950 C C . VAL E 1 25 ? -35.262 53.753 -1.159 1.00 60.04 25 VAL E C 1
ATOM 4951 O O . VAL E 1 25 ? -34.641 52.771 -1.574 1.00 57.42 25 VAL E O 1
ATOM 4955 N N . SER E 1 26 ? -35.181 54.205 0.079 1.00 65.04 26 SER E N 1
ATOM 4956 C CA . SER E 1 26 ? -34.323 53.604 1.071 1.00 62.03 26 SER E CA 1
ATOM 4957 C C . SER E 1 26 ? -34.759 52.154 1.356 1.00 63.76 26 SER E C 1
ATOM 4958 O O . SER E 1 26 ? -33.914 51.236 1.488 1.00 58.65 26 SER E O 1
ATOM 4961 N N . GLU E 1 27 ? -36.069 51.943 1.493 1.00 52.23 27 GLU E N 1
ATOM 4962 C CA . GLU E 1 27 ? -36.592 50.576 1.643 1.00 56.95 27 GLU E CA 1
ATOM 4963 C C . GLU E 1 27 ? -36.407 49.790 0.347 1.00 58.43 27 GLU E C 1
ATOM 4964 O O . GLU E 1 27 ? -36.167 48.580 0.364 1.00 60.05 27 GLU E O 1
ATOM 4970 N N . LEU E 1 28 ? -36.499 50.471 -0.786 1.00 54.29 28 LEU E N 1
ATOM 4971 C CA . LEU E 1 28 ? -36.300 49.811 -2.064 1.00 49.96 28 LEU E CA 1
ATOM 4972 C C . LEU E 1 28 ? -34.893 49.229 -2.135 1.00 67.34 28 LEU E C 1
ATOM 4973 O O . LEU E 1 28 ? -34.698 48.054 -2.534 1.00 60.23 28 LEU E O 1
ATOM 4978 N N . LYS E 1 29 ? -33.923 50.023 -1.683 1.00 50.61 29 LYS E N 1
ATOM 4979 C CA . LYS E 1 29 ? -32.520 49.588 -1.701 1.00 51.38 29 LYS E CA 1
ATOM 4980 C C . LYS E 1 29 ? -32.268 48.372 -0.807 1.00 55.49 29 LYS E C 1
ATOM 4981 O O . LYS E 1 29 ? -31.492 47.483 -1.158 1.00 58.35 29 LYS E O 1
ATOM 4987 N N . LYS E 1 30 ? -32.934 48.329 0.336 1.00 63.69 30 LYS E N 1
ATOM 4988 C CA . LYS E 1 30 ? -32.841 47.164 1.209 1.00 60.76 30 LYS E CA 1
ATOM 4989 C C . LYS E 1 30 ? -33.392 45.908 0.507 1.00 61.30 30 LYS E C 1
ATOM 4990 O O . LYS E 1 30 ? -32.845 44.827 0.643 1.00 57.45 30 LYS E O 1
ATOM 4996 N N . GLN E 1 31 ? -34.475 46.054 -0.243 1.00 57.06 31 GLN E N 1
ATOM 4997 C CA . GLN E 1 31 ? -35.011 44.970 -1.050 1.00 61.17 31 GLN E CA 1
ATOM 4998 C C . GLN E 1 31 ? -34.013 44.514 -2.096 1.00 57.72 31 GLN E C 1
ATOM 4999 O O . GLN E 1 31 ? -33.840 43.319 -2.343 1.00 56.62 31 GLN E O 1
ATOM 5005 N N . ILE E 1 32 ? -33.351 45.477 -2.719 1.00 54.72 32 ILE E N 1
ATOM 5006 C CA . ILE E 1 32 ? -32.344 45.212 -3.757 1.00 50.61 32 ILE E CA 1
ATOM 5007 C C . ILE E 1 32 ? -31.110 44.508 -3.180 1.00 55.64 32 ILE E C 1
ATOM 5008 O O . ILE E 1 32 ? -30.446 43.748 -3.857 1.00 57.05 32 ILE E O 1
ATOM 5013 N N . ALA E 1 33 ? -30.760 44.869 -1.955 1.00 46.80 33 ALA E N 1
ATOM 5014 C CA . ALA E 1 33 ? -29.606 44.305 -1.334 1.00 52.00 33 ALA E CA 1
ATOM 5015 C C . ALA E 1 33 ? -29.811 42.791 -1.123 1.00 58.82 33 ALA E C 1
ATOM 5016 O O . ALA E 1 33 ? -28.882 42.005 -1.316 1.00 59.05 33 ALA E O 1
ATOM 5018 N N . GLN E 1 34 ? -31.023 42.414 -0.720 1.00 60.33 34 GLN E N 1
ATOM 5019 C CA . GLN E 1 34 ? -31.402 41.010 -0.473 1.00 61.86 34 GLN E CA 1
ATOM 5020 C C . GLN E 1 34 ? -31.518 40.238 -1.775 1.00 64.29 34 GLN E C 1
ATOM 5021 O O . GLN E 1 34 ? -31.185 39.053 -1.852 1.00 75.96 34 GLN E O 1
ATOM 5027 N N . LYS E 1 35 ? -31.956 40.920 -2.817 1.00 54.38 35 LYS E N 1
ATOM 5028 C CA . LYS E 1 35 ? -32.168 40.294 -4.108 1.00 63.50 35 LYS E CA 1
ATOM 5029 C C . LYS E 1 35 ? -30.841 40.078 -4.818 1.00 69.20 35 LYS E C 1
ATOM 5030 O O . LYS E 1 35 ? -30.586 38.982 -5.267 1.00 75.88 35 LYS E O 1
ATOM 5036 N N . ILE E 1 36 ? -29.961 41.080 -4.884 1.00 69.16 36 ILE E N 1
ATOM 5037 C CA . ILE E 1 36 ? -28.748 40.889 -5.683 1.00 51.08 36 ILE E CA 1
ATOM 5038 C C . ILE E 1 36 ? -27.437 41.059 -4.929 1.00 63.19 36 ILE E C 1
ATOM 5039 O O . ILE E 1 36 ? -26.317 40.824 -5.472 1.00 57.88 36 ILE E O 1
ATOM 5044 N N . GLY E 1 37 ? -27.555 41.379 -3.650 1.00 58.54 37 GLY E N 1
ATOM 5045 C CA . GLY E 1 37 ? -26.364 41.412 -2.819 1.00 64.02 37 GLY E CA 1
ATOM 5046 C C . GLY E 1 37 ? -25.498 42.668 -2.838 1.00 62.32 37 GLY E C 1
ATOM 5047 O O . GLY E 1 37 ? -24.426 42.641 -2.234 1.00 59.21 37 GLY E O 1
ATOM 5048 N N . VAL E 1 38 ? -25.922 43.724 -3.546 1.00 57.92 38 VAL E N 1
ATOM 5049 C CA . VAL E 1 38 ? -25.249 45.056 -3.462 1.00 57.24 38 VAL E CA 1
ATOM 5050 C C . VAL E 1 38 ? -25.726 45.783 -2.224 1.00 49.07 38 VAL E C 1
ATOM 5051 O O . VAL E 1 38 ? -26.900 46.060 -2.116 1.00 49.18 38 VAL E O 1
ATOM 5055 N N . PRO E 1 39 ? -24.809 46.086 -1.292 1.00 49.34 39 PRO E N 1
ATOM 5056 C CA . PRO E 1 39 ? -25.201 46.711 -0.032 1.00 49.96 39 PRO E CA 1
ATOM 5057 C C . PRO E 1 39 ? -25.913 48.049 -0.317 1.00 51.42 39 PRO E C 1
ATOM 5058 O O . PRO E 1 39 ? -25.607 48.726 -1.284 1.00 52.70 39 PRO E O 1
ATOM 5062 N N . ALA E 1 40 ? -26.917 48.344 0.472 1.00 52.85 40 ALA E N 1
ATOM 5063 C CA . ALA E 1 40 ? -27.754 49.506 0.210 1.00 54.02 40 ALA E CA 1
ATOM 5064 C C . ALA E 1 40 ? -26.921 50.774 0.068 1.00 47.11 40 ALA E C 1
ATOM 5065 O O . ALA E 1 40 ? -27.212 51.587 -0.829 1.00 54.26 40 ALA E O 1
ATOM 5067 N N . PHE E 1 41 ? -25.881 50.930 0.895 1.00 54.79 41 PHE E N 1
ATOM 5068 C CA . PHE E 1 41 ? -25.133 52.188 0.913 1.00 60.44 41 PHE E CA 1
ATOM 5069 C C . PHE E 1 41 ? -24.285 52.334 -0.331 1.00 70.23 41 PHE E C 1
ATOM 5070 O O . PHE E 1 41 ? -23.647 53.350 -0.503 1.00 62.09 41 PHE E O 1
ATOM 5078 N N . GLN E 1 42 ? -24.215 51.297 -1.157 1.00 55.54 42 GLN E N 1
ATOM 5079 C CA . GLN E 1 42 ? -23.408 51.342 -2.396 1.00 51.33 42 GLN E CA 1
ATOM 5080 C C . GLN E 1 42 ? -24.293 51.476 -3.651 1.00 54.03 42 GLN E C 1
ATOM 5081 O O . GLN E 1 42 ? -23.801 51.450 -4.783 1.00 61.31 42 GLN E O 1
ATOM 5087 N N . GLN E 1 43 ? -25.602 51.493 -3.443 1.00 51.53 43 GLN E N 1
ATOM 5088 C CA . GLN E 1 43 ? -26.568 51.587 -4.543 1.00 50.41 43 GLN E CA 1
ATOM 5089 C C . GLN E 1 43 ? -26.900 53.027 -4.958 1.00 59.71 43 GLN E C 1
ATOM 5090 O O . GLN E 1 43 ? -27.366 53.835 -4.143 1.00 58.44 43 GLN E O 1
ATOM 5096 N N . ARG E 1 44 ? -26.638 53.315 -6.228 1.00 52.54 44 ARG E N 1
ATOM 5097 C CA . ARG E 1 44 ? -27.084 54.511 -6.893 1.00 57.97 44 ARG E CA 1
ATOM 5098 C C . ARG E 1 44 ? -28.220 54.123 -7.824 1.00 60.96 44 ARG E C 1
ATOM 5099 O O . ARG E 1 44 ? -27.987 53.473 -8.827 1.00 63.75 44 ARG E O 1
ATOM 5107 N N . LEU E 1 45 ? -29.439 54.518 -7.494 1.00 57.95 45 LEU E N 1
ATOM 5108 C CA . LEU E 1 45 ? -30.591 54.217 -8.343 1.00 56.57 45 LEU E CA 1
ATOM 5109 C C . LEU E 1 45 ? -30.961 55.425 -9.167 1.00 64.21 45 LEU E C 1
ATOM 5110 O O . LEU E 1 45 ? -30.920 56.555 -8.682 1.00 62.01 45 LEU E O 1
ATOM 5115 N N . ALA E 1 46 ? -31.343 55.205 -10.410 1.00 65.19 46 ALA E N 1
ATOM 5116 C CA . ALA E 1 46 ? -31.802 56.319 -11.215 1.00 66.18 46 ALA E CA 1
ATOM 5117 C C . ALA E 1 46 ? -33.018 55.882 -12.039 1.00 72.51 46 ALA E C 1
ATOM 5118 O O . ALA E 1 46 ? -33.148 54.707 -12.408 1.00 58.61 46 ALA E O 1
ATOM 5120 N N . HIS E 1 47 ? -33.916 56.819 -12.298 1.00 67.37 47 HIS E N 1
ATOM 5121 C CA . HIS E 1 47 ? -35.052 56.584 -13.187 1.00 68.19 47 HIS E CA 1
ATOM 5122 C C . HIS E 1 47 ? -35.159 57.759 -14.135 1.00 66.78 47 HIS E C 1
ATOM 5123 O O . HIS E 1 47 ? -35.187 58.898 -13.689 1.00 63.95 47 HIS E O 1
ATOM 5130 N N . GLN E 1 48 ? -35.139 57.481 -15.435 1.00 69.74 48 GLN E N 1
ATOM 5131 C CA . GLN E 1 48 ? -35.154 58.525 -16.441 1.00 74.30 48 GLN E CA 1
ATOM 5132 C C . GLN E 1 48 ? -33.993 59.517 -16.253 1.00 85.56 48 GLN E C 1
ATOM 5133 O O . GLN E 1 48 ? -34.154 60.722 -16.432 1.00 89.27 48 GLN E O 1
ATOM 5139 N N . THR E 1 49 ? -32.837 58.966 -15.884 1.00 79.56 49 THR E N 1
ATOM 5140 C CA . THR E 1 49 ? -31.570 59.672 -15.665 1.00 95.03 49 THR E CA 1
ATOM 5141 C C . THR E 1 49 ? -31.574 60.515 -14.390 1.00 98.01 49 THR E C 1
ATOM 5142 O O . THR E 1 49 ? -30.572 61.152 -14.067 1.00 110.25 49 THR E O 1
ATOM 5146 N N . ALA E 1 50 ? -32.680 60.512 -13.653 1.00 83.51 50 ALA E N 1
ATOM 5147 C CA . ALA E 1 50 ? -32.732 61.285 -12.416 1.00 82.33 50 ALA E CA 1
ATOM 5148 C C . ALA E 1 50 ? -32.340 60.390 -11.239 1.00 74.88 50 ALA E C 1
ATOM 5149 O O . ALA E 1 50 ? -32.876 59.291 -11.057 1.00 64.96 50 ALA E O 1
ATOM 5151 N N . VAL E 1 51 ? -31.347 60.817 -10.476 1.00 66.76 51 VAL E N 1
ATOM 5152 C CA . VAL E 1 51 ? -30.935 60.040 -9.315 1.00 65.88 51 VAL E CA 1
ATOM 5153 C C . VAL E 1 51 ? -32.072 59.993 -8.293 1.00 74.45 51 VAL E C 1
ATOM 5154 O O . VAL E 1 51 ? -32.744 61.005 -8.079 1.00 70.50 51 VAL E O 1
ATOM 5158 N N . LEU E 1 52 ? -32.354 58.808 -7.753 1.00 64.65 52 LEU E N 1
ATOM 5159 C CA . LEU E 1 52 ? -33.415 58.630 -6.766 1.00 60.59 52 LEU E CA 1
ATOM 5160 C C . LEU E 1 52 ? -32.912 58.896 -5.358 1.00 58.14 52 LEU E C 1
ATOM 5161 O O . LEU E 1 52 ? -31.984 58.219 -4.876 1.00 61.29 52 LEU E O 1
ATOM 5166 N N . GLN E 1 53 ? -33.676 59.677 -4.626 1.00 56.53 53 GLN E N 1
ATOM 5167 C CA . GLN E 1 53 ? -33.335 60.133 -3.272 1.00 56.68 53 GLN E CA 1
ATOM 5168 C C . GLN E 1 53 ? -34.014 59.272 -2.222 1.00 62.89 53 GLN E C 1
ATOM 5169 O O . GLN E 1 53 ? -35.194 58.931 -2.345 1.00 64.51 53 GLN E O 1
ATOM 5175 N N . ASP E 1 54 ? -33.233 58.904 -1.210 1.00 67.20 54 ASP E N 1
ATOM 5176 C CA . ASP E 1 54 ? -33.609 57.859 -0.268 1.00 70.28 54 ASP E CA 1
ATOM 5177 C C . ASP E 1 54 ? -34.987 58.027 0.354 1.00 77.79 54 ASP E C 1
ATOM 5178 O O . ASP E 1 54 ? -35.716 57.033 0.522 1.00 60.69 54 ASP E O 1
ATOM 5183 N N . GLY E 1 55 ? -35.366 59.275 0.609 1.00 65.24 55 GLY E N 1
ATOM 5184 C CA . GLY E 1 55 ? -36.578 59.610 1.328 1.00 60.90 55 GLY E CA 1
ATOM 5185 C C . GLY E 1 55 ? -37.865 59.612 0.544 1.00 74.27 55 GLY E C 1
ATOM 5186 O O . GLY E 1 55 ? -38.940 59.681 1.132 1.00 77.13 55 GLY E O 1
ATOM 5187 N N . LEU E 1 56 ? -37.757 59.550 -0.776 1.00 70.09 56 LEU E N 1
ATOM 5188 C CA . LEU E 1 56 ? -38.921 59.638 -1.662 1.00 62.70 56 LEU E CA 1
ATOM 5189 C C . LEU E 1 56 ? -39.707 58.321 -1.790 1.00 70.55 56 LEU E C 1
ATOM 5190 O O . LEU E 1 56 ? -39.109 57.218 -1.814 1.00 68.00 56 LEU E O 1
ATOM 5195 N N . THR E 1 57 ? -41.036 58.397 -1.889 1.00 54.61 57 THR E N 1
ATOM 5196 C CA . THR E 1 57 ? -41.806 57.154 -2.129 1.00 60.94 57 THR E CA 1
ATOM 5197 C C . THR E 1 57 ? -41.824 56.798 -3.610 1.00 68.79 57 THR E C 1
ATOM 5198 O O . THR E 1 57 ? -41.692 57.669 -4.477 1.00 60.34 57 THR E O 1
ATOM 5202 N N . LEU E 1 58 ? -42.045 55.514 -3.897 1.00 61.30 58 LEU E N 1
ATOM 5203 C CA . LEU E 1 58 ? -42.126 55.013 -5.270 1.00 56.51 58 LEU E CA 1
ATOM 5204 C C . LEU E 1 58 ? -43.299 55.717 -5.987 1.00 58.66 58 LEU E C 1
ATOM 5205 O O . LEU E 1 58 ? -43.260 55.985 -7.200 1.00 61.78 58 LEU E O 1
ATOM 5210 N N . SER E 1 59 ? -44.368 55.962 -5.239 1.00 61.71 59 SER E N 1
ATOM 5211 C CA . SER E 1 59 ? -45.529 56.587 -5.820 1.00 60.94 59 SER E CA 1
ATOM 5212 C C . SER E 1 59 ? -45.168 58.047 -6.152 1.00 67.55 59 SER E C 1
ATOM 5213 O O . SER E 1 59 ? -45.623 58.560 -7.170 1.00 62.11 59 SER E O 1
ATOM 5216 N N . SER E 1 60 ? -44.308 58.662 -5.342 1.00 60.84 60 SER E N 1
ATOM 5217 C CA . SER E 1 60 ? -43.840 60.045 -5.639 1.00 81.01 60 SER E CA 1
ATOM 5218 C C . SER E 1 60 ? -43.021 60.129 -6.907 1.00 75.32 60 SER E C 1
ATOM 5219 O O . SER E 1 60 ? -43.134 61.101 -7.623 1.00 66.23 60 SER E O 1
ATOM 5222 N N . LEU E 1 61 ? -42.275 59.064 -7.216 1.00 68.97 61 LEU E N 1
ATOM 5223 C CA . LEU E 1 61 ? -41.433 59.002 -8.407 1.00 67.90 61 LEU E CA 1
ATOM 5224 C C . LEU E 1 61 ? -42.256 58.522 -9.621 1.00 73.24 61 LEU E C 1
ATOM 5225 O O . LEU E 1 61 ? -41.751 58.379 -10.736 1.00 71.05 61 LEU E O 1
ATOM 5230 N N . GLY E 1 62 ? -43.562 58.353 -9.416 1.00 69.37 62 GLY E N 1
ATOM 5231 C CA . GLY E 1 62 ? -44.421 57.832 -10.469 1.00 63.63 62 GLY E CA 1
ATOM 5232 C C . GLY E 1 62 ? -44.048 56.425 -10.986 1.00 58.99 62 GLY E C 1
ATOM 5233 O O . GLY E 1 62 ? -44.331 56.090 -12.121 1.00 73.42 62 GLY E O 1
ATOM 5234 N N . LEU E 1 63 ? -43.335 55.644 -10.194 1.00 59.07 63 LEU E N 1
ATOM 5235 C CA . LEU E 1 63 ? -42.966 54.262 -10.560 1.00 67.10 63 LEU E CA 1
ATOM 5236 C C . LEU E 1 63 ? -44.113 53.251 -10.602 1.00 76.59 63 LEU E C 1
ATOM 5237 O O . LEU E 1 63 ? -45.008 53.286 -9.753 1.00 75.64 63 LEU E O 1
ATOM 5242 N N . GLY E 1 64 ? -44.027 52.308 -11.553 1.00 72.41 64 GLY E N 1
ATOM 5243 C CA . GLY E 1 64 ? -44.993 51.222 -11.691 1.00 69.70 64 GLY E CA 1
ATOM 5244 C C . GLY E 1 64 ? -44.395 49.950 -12.298 1.00 66.96 64 GLY E C 1
ATOM 5245 O O . GLY E 1 64 ? -43.213 49.929 -12.651 1.00 60.27 64 GLY E O 1
ATOM 5246 N N . PRO E 1 65 ? -45.216 48.886 -12.446 1.00 61.60 65 PRO E N 1
ATOM 5247 C CA . PRO E 1 65 ? -44.766 47.583 -12.946 1.00 68.02 65 PRO E CA 1
ATOM 5248 C C . PRO E 1 65 ? -44.148 47.709 -14.334 1.00 70.57 65 PRO E C 1
ATOM 5249 O O . PRO E 1 65 ? -43.320 46.909 -14.746 1.00 80.40 65 PRO E O 1
ATOM 5253 N N . SER E 1 66 ? -44.521 48.764 -15.041 1.00 63.26 66 SER E N 1
ATOM 5254 C CA . SER E 1 66 ? -44.007 48.935 -16.390 1.00 77.36 66 SER E CA 1
ATOM 5255 C C . SER E 1 66 ? -42.689 49.734 -16.359 1.00 74.23 66 SER E C 1
ATOM 5256 O O . SER E 1 66 ? -42.013 49.887 -17.384 1.00 71.70 66 SER E O 1
ATOM 5259 N N . SER E 1 67 ? -42.333 50.232 -15.178 1.00 65.30 67 SER E N 1
ATOM 5260 C CA . SER E 1 67 ? -41.140 51.057 -15.014 1.00 73.81 67 SER E CA 1
ATOM 5261 C C . SER E 1 67 ? -39.844 50.243 -14.900 1.00 71.74 67 SER E C 1
ATOM 5262 O O . SER E 1 67 ? -39.873 49.080 -14.513 1.00 81.62 67 SER E O 1
ATOM 5265 N N . THR E 1 68 ? -38.726 50.865 -15.267 1.00 71.07 68 THR E N 1
ATOM 5266 C CA . THR E 1 68 ? -37.389 50.278 -15.109 1.00 75.59 68 THR E CA 1
ATOM 5267 C C . THR E 1 68 ? -36.499 51.236 -14.308 1.00 70.52 68 THR E C 1
ATOM 5268 O O . THR E 1 68 ? -36.382 52.415 -14.639 1.00 62.02 68 THR E O 1
ATOM 5272 N N . VAL E 1 69 ? -35.909 50.732 -13.236 1.00 66.68 69 VAL E N 1
ATOM 5273 C CA . VAL E 1 69 ? -35.018 51.515 -12.406 1.00 66.14 69 VAL E CA 1
ATOM 5274 C C . VAL E 1 69 ? -33.588 51.057 -12.678 1.00 70.19 69 VAL E C 1
ATOM 5275 O O . VAL E 1 69 ? -33.324 49.839 -12.727 1.00 54.97 69 VAL E O 1
ATOM 5279 N N . MET E 1 70 ? -32.675 52.005 -12.893 1.00 56.05 70 MET E N 1
ATOM 5280 C CA . MET E 1 70 ? -31.269 51.664 -13.187 1.00 55.99 70 MET E CA 1
ATOM 5281 C C . MET E 1 70 ? -30.450 51.632 -11.911 1.00 61.79 70 MET E C 1
ATOM 5282 O O . MET E 1 70 ? -30.545 52.541 -11.099 1.00 63.48 70 MET E O 1
ATOM 5287 N N . LEU E 1 71 ? -29.659 50.574 -11.740 1.00 64.58 71 LEU E N 1
ATOM 5288 C CA . LEU E 1 71 ? -28.777 50.418 -10.594 1.00 61.87 71 LEU E CA 1
ATOM 5289 C C . LEU E 1 71 ? -27.311 50.507 -11.004 1.00 69.20 71 LEU E C 1
ATOM 5290 O O . LEU E 1 71 ? -26.845 49.784 -11.886 1.00 61.04 71 LEU E O 1
ATOM 5295 N N . VAL E 1 72 ? -26.596 51.411 -10.360 1.00 71.17 72 VAL E N 1
ATOM 5296 C CA . VAL E 1 72 ? -25.156 51.523 -10.489 1.00 73.65 72 VAL E CA 1
ATOM 5297 C C . VAL E 1 72 ? -24.480 51.296 -9.143 1.00 61.35 72 VAL E C 1
ATOM 5298 O O . VAL E 1 72 ? -24.863 51.890 -8.130 1.00 62.97 72 VAL E O 1
ATOM 5302 N N . VAL E 1 73 ? -23.486 50.429 -9.112 1.00 58.61 73 VAL E N 1
ATOM 5303 C CA . VAL E 1 73 ? -22.769 50.212 -7.867 1.00 63.38 73 VAL E CA 1
ATOM 5304 C C . VAL E 1 73 ? -21.683 51.234 -7.754 1.00 60.99 73 VAL E C 1
ATOM 5305 O O . VAL E 1 73 ? -20.761 51.234 -8.568 1.00 68.63 73 VAL E O 1
ATOM 5309 N N . GLN E 1 74 ? -21.786 52.095 -6.750 1.00 69.58 74 GLN E N 1
ATOM 5310 C CA . GLN E 1 74 ? -20.860 53.209 -6.592 1.00 77.65 74 GLN E CA 1
ATOM 5311 C C . GLN E 1 74 ? -19.812 52.990 -5.509 1.00 89.39 74 GLN E C 1
ATOM 5312 O O . GLN E 1 74 ? -20.135 52.979 -4.324 1.00 96.30 74 GLN E O 1
ATOM 5318 N N . ASN E 1 75 ? -18.545 52.889 -5.895 1.00 111.00 75 ASN E N 1
ATOM 5319 C CA . ASN E 1 75 ? -17.500 52.682 -4.900 1.00 127.77 75 ASN E CA 1
ATOM 5320 C C . ASN E 1 75 ? -17.241 53.998 -4.194 1.00 138.74 75 ASN E C 1
ATOM 5321 O O . ASN E 1 75 ? -16.741 54.042 -3.069 1.00 143.17 75 ASN E O 1
ATOM 5326 N N . SER E 1 76 ? -17.640 55.060 -4.888 1.00 138.19 76 SER E N 1
ATOM 5327 C CA . SER E 1 76 ? -17.630 56.447 -4.425 1.00 125.14 76 SER E CA 1
ATOM 5328 C C . SER E 1 76 ? -18.392 56.744 -3.135 1.00 105.28 76 SER E C 1
ATOM 5329 O O . SER E 1 76 ? -19.561 56.385 -2.999 1.00 90.49 76 SER E O 1
ATOM 5332 N N . SER E 1 77 ? -17.726 57.415 -2.197 1.00 98.92 77 SER E N 1
ATOM 5333 C CA . SER E 1 77 ? -18.358 57.757 -0.937 1.00 88.54 77 SER E CA 1
ATOM 5334 C C . SER E 1 77 ? -17.799 59.076 -0.410 1.00 92.29 77 SER E C 1
ATOM 5335 O O . SER E 1 77 ? -16.696 59.522 -0.791 1.00 94.50 77 SER E O 1
ATOM 5338 N N . GLU E 1 78 ? -18.605 59.699 0.449 1.00 84.08 78 GLU E N 1
ATOM 5339 C CA . GLU E 1 78 ? -18.315 61.005 1.022 1.00 73.41 78 GLU E CA 1
ATOM 5340 C C . GLU E 1 78 ? -18.717 60.968 2.474 1.00 58.22 78 GLU E C 1
ATOM 5341 O O . GLU E 1 78 ? -19.617 60.232 2.856 1.00 66.69 78 GLU E O 1
ATOM 5347 N N . PRO E 1 79 ? -18.044 61.761 3.288 1.00 66.46 79 PRO E N 1
ATOM 5348 C CA . PRO E 1 79 ? -18.272 61.741 4.726 1.00 57.51 79 PRO E CA 1
ATOM 5349 C C . PRO E 1 79 ? -19.692 62.075 5.102 1.00 64.45 79 PRO E C 1
ATOM 5350 O O . PRO E 1 79 ? -20.399 62.742 4.340 1.00 58.19 79 PRO E O 1
ATOM 5354 N N . LEU E 1 80 ? -20.101 61.565 6.261 1.00 46.71 80 LEU E N 1
ATOM 5355 C CA . LEU E 1 80 ? -21.301 61.983 6.905 1.00 53.93 80 LEU E CA 1
ATOM 5356 C C . LEU E 1 80 ? -20.955 62.124 8.376 1.00 48.26 80 LEU E C 1
ATOM 5357 O O . LEU E 1 80 ? -19.941 61.604 8.829 1.00 53.76 80 LEU E O 1
ATOM 5362 N N . SER E 1 81 ? -21.774 62.861 9.113 1.00 53.13 81 SER E N 1
ATOM 5363 C CA . SER E 1 81 ? -21.528 63.017 10.527 1.00 60.53 81 SER E CA 1
ATOM 5364 C C . SER E 1 81 ? -22.467 62.109 11.290 1.00 60.97 81 SER E C 1
ATOM 5365 O O . SER E 1 81 ? -23.600 61.880 10.891 1.00 58.56 81 SER E O 1
ATOM 5368 N N . ILE E 1 82 ? -21.966 61.540 12.373 1.00 52.28 82 ILE E N 1
ATOM 5369 C CA . ILE E 1 82 ? -22.837 60.758 13.224 1.00 55.24 82 ILE E CA 1
ATOM 5370 C C . ILE E 1 82 ? -22.533 61.198 14.615 1.00 63.01 82 ILE E C 1
ATOM 5371 O O . ILE E 1 82 ? -21.494 61.802 14.843 1.00 56.10 82 ILE E O 1
ATOM 5376 N N . LEU E 1 83 ? -23.421 60.867 15.537 1.00 58.26 83 LEU E N 1
ATOM 5377 C CA . LEU E 1 83 ? -23.195 61.085 16.949 1.00 61.95 83 LEU E CA 1
ATOM 5378 C C . LEU E 1 83 ? -22.788 59.788 17.661 1.00 68.07 83 LEU E C 1
ATOM 5379 O O . LEU E 1 83 ? -23.387 58.729 17.450 1.00 64.42 83 LEU E O 1
ATOM 5384 N N . VAL E 1 84 ? -21.785 59.871 18.509 1.00 63.65 84 VAL E N 1
ATOM 5385 C CA . VAL E 1 84 ? -21.467 58.783 19.412 1.00 58.72 84 VAL E CA 1
ATOM 5386 C C . VAL E 1 84 ? -21.801 59.191 20.838 1.00 69.97 84 VAL E C 1
ATOM 5387 O O . VAL E 1 84 ? -21.209 60.110 21.359 1.00 67.48 84 VAL E O 1
ATOM 5391 N N . ARG E 1 85 ? -22.736 58.494 21.474 1.00 80.60 85 ARG E N 1
ATOM 5392 C CA . ARG E 1 85 ? -23.181 58.862 22.815 1.00 79.71 85 ARG E CA 1
ATOM 5393 C C . ARG E 1 85 ? -22.459 57.948 23.805 1.00 76.77 85 ARG E C 1
ATOM 5394 O O . ARG E 1 85 ? -22.525 56.719 23.675 1.00 96.45 85 ARG E O 1
ATOM 5402 N N . ASN E 1 86 ? -21.779 58.540 24.774 1.00 75.81 86 ASN E N 1
ATOM 5403 C CA . ASN E 1 86 ? -20.983 57.830 25.780 1.00 87.43 86 ASN E CA 1
ATOM 5404 C C . ASN E 1 86 ? -21.739 57.281 26.990 1.00 101.53 86 ASN E C 1
ATOM 5405 O O . ASN E 1 86 ? -22.905 57.596 27.209 1.00 100.44 86 ASN E O 1
ATOM 5410 N N . GLU E 1 87 ? -21.080 56.381 27.713 1.00 129.42 87 GLU E N 1
ATOM 5411 C CA . GLU E 1 87 ? -21.611 55.781 28.942 1.00 149.02 87 GLU E CA 1
ATOM 5412 C C . GLU E 1 87 ? -22.428 56.691 29.894 1.00 155.84 87 GLU E C 1
ATOM 5413 O O . GLU E 1 87 ? -23.051 56.181 30.826 1.00 162.00 87 GLU E O 1
ATOM 5419 N N . ARG E 1 88 ? -22.443 58.009 29.679 1.00 148.56 88 ARG E N 1
ATOM 5420 C CA . ARG E 1 88 ? -23.204 58.898 30.571 1.00 139.28 88 ARG E CA 1
ATOM 5421 C C . ARG E 1 88 ? -24.266 59.769 29.903 1.00 127.18 88 ARG E C 1
ATOM 5422 O O . ARG E 1 88 ? -24.877 60.604 30.564 1.00 132.30 88 ARG E O 1
ATOM 5424 N N . GLY E 1 89 ? -24.534 59.547 28.621 1.00 112.25 89 GLY E N 1
ATOM 5425 C CA . GLY E 1 89 ? -25.547 60.345 27.958 1.00 106.10 89 GLY E CA 1
ATOM 5426 C C . GLY E 1 89 ? -25.075 61.443 27.009 1.00 97.91 89 GLY E C 1
ATOM 5427 O O . GLY E 1 89 ? -25.835 61.846 26.124 1.00 102.31 89 GLY E O 1
ATOM 5428 N N . HIS E 1 90 ? -23.858 61.958 27.183 1.00 91.77 90 HIS E N 1
ATOM 5429 C CA . HIS E 1 90 ? -23.391 63.047 26.313 1.00 91.80 90 HIS E CA 1
ATOM 5430 C C . HIS E 1 90 ? -22.882 62.548 24.969 1.00 86.88 90 HIS E C 1
ATOM 5431 O O . HIS E 1 90 ? -22.237 61.502 24.883 1.00 90.60 90 HIS E O 1
ATOM 5438 N N . SER E 1 91 ? -23.192 63.292 23.916 1.00 67.80 91 SER E N 1
ATOM 5439 C CA . SER E 1 91 ? -22.822 62.911 22.555 1.00 63.57 91 SER E CA 1
ATOM 5440 C C . SER E 1 91 ? -21.744 63.775 21.916 1.00 75.57 91 SER E C 1
ATOM 5441 O O . SER E 1 91 ? -21.715 64.977 22.121 1.00 76.82 91 SER E O 1
ATOM 5444 N N . ASN E 1 92 ? -20.898 63.168 21.087 1.00 71.71 92 ASN E N 1
ATOM 5445 C CA . ASN E 1 92 ? -19.896 63.926 20.335 1.00 63.23 92 ASN E CA 1
ATOM 5446 C C . ASN E 1 92 ? -20.050 63.594 18.850 1.00 57.52 92 ASN E C 1
ATOM 5447 O O . ASN E 1 92 ? -20.507 62.504 18.502 1.00 66.49 92 ASN E O 1
ATOM 5452 N N . ILE E 1 93 ? -19.703 64.528 17.980 1.00 55.25 93 ILE E N 1
ATOM 5453 C CA . ILE E 1 93 ? -19.852 64.345 16.528 1.00 63.99 93 ILE E CA 1
ATOM 5454 C C . ILE E 1 93 ? -18.594 63.676 15.967 1.00 63.65 93 ILE E C 1
ATOM 5455 O O . ILE E 1 93 ? -17.492 64.064 16.333 1.00 58.96 93 ILE E O 1
ATOM 5460 N N . TYR E 1 94 ? -18.766 62.632 15.158 1.00 56.23 94 TYR E N 1
ATOM 5461 C CA . TYR E 1 94 ? -17.661 62.012 14.456 1.00 50.28 94 TYR E CA 1
ATOM 5462 C C . TYR E 1 94 ? -18.015 62.075 12.978 1.00 55.97 94 TYR E C 1
ATOM 5463 O O . TYR E 1 94 ? -19.146 61.822 12.571 1.00 63.34 94 TYR E O 1
ATOM 5472 N N . GLU E 1 95 ? -17.051 62.439 12.166 1.00 54.65 95 GLU E N 1
ATOM 5473 C CA . GLU E 1 95 ? -17.195 62.331 10.735 1.00 53.62 95 GLU E CA 1
ATOM 5474 C C . GLU E 1 95 ? -16.561 60.997 10.326 1.00 65.34 95 GLU E C 1
ATOM 5475 O O . GLU E 1 95 ? -15.440 60.741 10.726 1.00 55.59 95 GLU E O 1
ATOM 5481 N N . VAL E 1 96 ? -17.303 60.177 9.582 1.00 60.20 96 VAL E N 1
ATOM 5482 C CA . VAL E 1 96 ? -16.880 58.860 9.099 1.00 52.21 96 VAL E CA 1
ATOM 5483 C C . VAL E 1 96 ? -17.301 58.717 7.629 1.00 60.34 96 VAL E C 1
ATOM 5484 O O . VAL E 1 96 ? -18.130 59.475 7.148 1.00 54.70 96 VAL E O 1
ATOM 5488 N N . PHE E 1 97 ? -16.796 57.679 6.961 1.00 55.61 97 PHE E N 1
ATOM 5489 C CA . PHE E 1 97 ? -17.217 57.235 5.614 1.00 53.15 97 PHE E CA 1
ATOM 5490 C C . PHE E 1 97 ? -17.797 55.806 5.710 1.00 49.92 97 PHE E C 1
ATOM 5491 O O . PHE E 1 97 ? -17.273 54.991 6.455 1.00 55.13 97 PHE E O 1
ATOM 5499 N N . LEU E 1 98 ? -18.856 55.516 4.970 1.00 55.12 98 LEU E N 1
ATOM 5500 C CA . LEU E 1 98 ? -19.579 54.266 5.142 1.00 48.43 98 LEU E CA 1
ATOM 5501 C C . LEU E 1 98 ? -18.741 53.060 4.663 1.00 53.63 98 LEU E C 1
ATOM 5502 O O . LEU E 1 98 ? -19.071 51.929 4.966 1.00 63.29 98 LEU E O 1
ATOM 5507 N N . THR E 1 99 ? -17.659 53.321 3.937 1.00 53.32 99 THR E N 1
ATOM 5508 C CA . THR E 1 99 ? -16.749 52.296 3.468 1.00 59.36 99 THR E CA 1
ATOM 5509 C C . THR E 1 99 ? -15.703 51.961 4.489 1.00 61.72 99 THR E C 1
ATOM 5510 O O . THR E 1 99 ? -14.904 51.068 4.288 1.00 59.57 99 THR E O 1
ATOM 5514 N N . GLN E 1 100 ? -15.680 52.679 5.600 1.00 48.91 100 GLN E N 1
ATOM 5515 C CA . GLN E 1 100 ? -14.688 52.376 6.621 1.00 52.94 100 GLN E CA 1
ATOM 5516 C C . GLN E 1 100 ? -15.200 51.299 7.543 1.00 53.06 100 GLN E C 1
ATOM 5517 O O . GLN E 1 100 ? -16.437 51.138 7.716 1.00 50.63 100 GLN E O 1
ATOM 5523 N N . THR E 1 101 ? -14.268 50.628 8.192 1.00 54.38 101 THR E N 1
ATOM 5524 C CA . THR E 1 101 ? -14.658 49.560 9.092 1.00 64.64 101 THR E CA 1
ATOM 5525 C C . THR E 1 101 ? -15.066 50.127 10.423 1.00 58.82 101 THR E C 1
ATOM 5526 O O . THR E 1 101 ? -14.644 51.222 10.827 1.00 53.40 101 THR E O 1
ATOM 5530 N N . VAL E 1 102 ? -15.839 49.357 11.144 1.00 53.02 102 VAL E N 1
ATOM 5531 C CA . VAL E 1 102 ? -16.214 49.722 12.494 1.00 49.07 102 VAL E CA 1
ATOM 5532 C C . VAL E 1 102 ? -14.923 50.018 13.298 1.00 58.12 102 VAL E C 1
ATOM 5533 O O . VAL E 1 102 ? -14.910 50.908 14.140 1.00 58.50 102 VAL E O 1
ATOM 5537 N N . ASP E 1 103 ? -13.853 49.275 13.032 1.00 56.50 103 ASP E N 1
ATOM 5538 C CA . ASP E 1 103 ? -12.585 49.471 13.747 1.00 63.77 103 ASP E CA 1
ATOM 5539 C C . ASP E 1 103 ? -11.968 50.888 13.593 1.00 58.00 103 ASP E C 1
ATOM 5540 O O . ASP E 1 103 ? -11.366 51.403 14.526 1.00 57.52 103 ASP E O 1
ATOM 5545 N N . THR E 1 104 ? -12.073 51.479 12.413 1.00 53.55 104 THR E N 1
ATOM 5546 C CA . THR E 1 104 ? -11.572 52.852 12.242 1.00 59.94 104 THR E CA 1
ATOM 5547 C C . THR E 1 104 ? -12.386 53.803 13.122 1.00 53.05 104 THR E C 1
ATOM 5548 O O . THR E 1 104 ? -11.829 54.680 13.758 1.00 64.05 104 THR E O 1
ATOM 5552 N N . LEU E 1 105 ? -13.682 53.573 13.250 1.00 53.42 105 LEU E N 1
ATOM 5553 C CA . LEU E 1 105 ? -14.465 54.401 14.158 1.00 48.10 105 LEU E CA 1
ATOM 5554 C C . LEU E 1 105 ? -14.059 54.116 15.593 1.00 58.37 105 LEU E C 1
ATOM 5555 O O . LEU E 1 105 ? -13.935 55.057 16.363 1.00 58.88 105 LEU E O 1
ATOM 5560 N N . LYS E 1 106 ? -13.802 52.838 15.974 1.00 55.84 106 LYS E N 1
ATOM 5561 C CA . LYS E 1 106 ? -13.420 52.584 17.373 1.00 51.54 106 LYS E CA 1
ATOM 5562 C C . LYS E 1 106 ? -12.123 53.325 17.725 1.00 53.20 106 LYS E C 1
ATOM 5563 O O . LYS E 1 106 ? -11.945 53.804 18.843 1.00 64.34 106 LYS E O 1
ATOM 5569 N N . LYS E 1 107 ? -11.208 53.408 16.766 1.00 54.55 107 LYS E N 1
ATOM 5570 C CA . LYS E 1 107 ? -9.910 54.039 17.002 1.00 55.21 107 LYS E CA 1
ATOM 5571 C C . LYS E 1 107 ? -10.007 55.575 17.191 1.00 56.27 107 LYS E C 1
ATOM 5572 O O . LYS E 1 107 ? -9.232 56.137 17.968 1.00 57.69 107 LYS E O 1
ATOM 5578 N N . LYS E 1 108 ? -10.936 56.207 16.479 1.00 54.16 108 LYS E N 1
ATOM 5579 C CA . LYS E 1 108 ? -11.198 57.643 16.654 1.00 63.72 108 LYS E CA 1
ATOM 5580 C C . LYS E 1 108 ? -11.737 57.873 18.055 1.00 6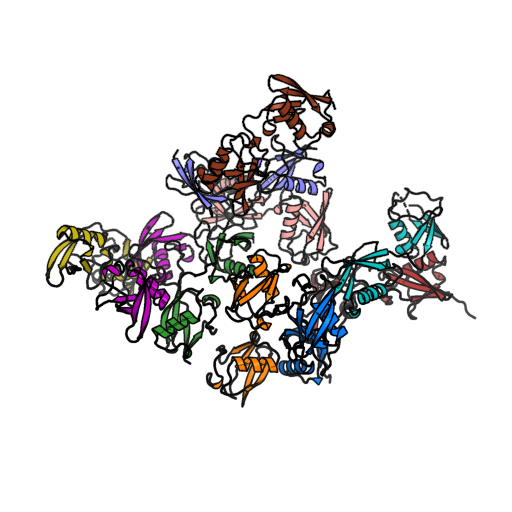1.03 108 LYS E C 1
ATOM 5581 O O . LYS E 1 108 ? -11.265 58.762 18.757 1.00 66.97 108 LYS E O 1
ATOM 5587 N N . VAL E 1 109 ? -12.677 57.024 18.479 1.00 57.10 109 VAL E N 1
ATOM 5588 C CA . VAL E 1 109 ? -13.269 57.174 19.802 1.00 63.01 109 VAL E CA 1
ATOM 5589 C C . VAL E 1 109 ? -12.198 56.962 20.851 1.00 73.16 109 VAL E C 1
ATOM 5590 O O . VAL E 1 109 ? -12.136 57.671 21.856 1.00 74.12 109 VAL E O 1
ATOM 5594 N N . SER E 1 110 ? -11.358 55.967 20.612 1.00 62.64 110 SER E N 1
ATOM 5595 C CA . SER E 1 110 ? -10.267 55.657 21.516 1.00 68.62 110 SER E CA 1
ATOM 5596 C C . SER E 1 110 ? -9.326 56.854 21.678 1.00 73.14 110 SER E C 1
ATOM 5597 O O . SER E 1 110 ? -8.877 57.144 22.790 1.00 79.64 110 SER E O 1
ATOM 5600 N N . GLN E 1 111 A -9.013 57.538 20.574 1.00 77.22 111 GLN E N 1
ATOM 5601 C CA . GLN E 1 111 A -8.097 58.686 20.611 1.00 78.20 111 GLN E CA 1
ATOM 5602 C C . GLN E 1 111 A -8.729 59.861 21.331 1.00 76.23 111 GLN E C 1
ATOM 5603 O O . GLN E 1 111 A -8.143 60.438 22.225 1.00 77.65 111 GLN E O 1
ATOM 5609 N N . ARG E 1 112 ? -9.975 60.141 20.999 1.00 74.51 112 ARG E N 1
ATOM 5610 C CA . ARG E 1 112 ? -10.676 61.286 21.542 1.00 75.66 112 ARG E CA 1
ATOM 5611 C C . ARG E 1 112 ? -11.081 61.117 22.997 1.00 81.86 112 ARG E C 1
ATOM 5612 O O . ARG E 1 112 ? -11.056 62.062 23.750 1.00 94.62 112 ARG E O 1
ATOM 5620 N N . GLU E 1 113 ? -11.467 59.911 23.408 1.00 90.93 113 GLU E N 1
ATOM 5621 C CA . GLU E 1 113 ? -11.960 59.755 24.780 1.00 91.62 113 GLU E CA 1
ATOM 5622 C C . GLU E 1 113 ? -10.963 59.088 25.731 1.00 94.91 113 GLU E C 1
ATOM 5623 O O . GLU E 1 113 ? -11.263 58.845 26.898 1.00 104.72 113 GLU E O 1
ATOM 5629 N N . GLN E 1 114 ? -9.754 58.869 25.232 1.00 82.76 114 GLN E N 1
ATOM 5630 C CA . GLN E 1 114 ? -8.673 58.297 26.014 1.00 82.71 114 GLN E CA 1
ATOM 5631 C C . GLN E 1 114 ? -9.009 56.977 26.674 1.00 85.30 114 GLN E C 1
ATOM 5632 O O . GLN E 1 114 ? -8.803 56.804 27.870 1.00 92.75 114 GLN E O 1
ATOM 5638 N N . VAL E 1 115 ? -9.528 56.052 25.888 1.00 84.37 115 VAL E N 1
ATOM 5639 C CA . VAL E 1 115 ? -9.804 54.716 26.375 1.00 82.30 115 VAL E CA 1
ATOM 5640 C C . VAL E 1 115 ? -9.362 53.689 25.337 1.00 84.27 115 VAL E C 1
ATOM 5641 O O . VAL E 1 115 ? -9.558 53.901 24.133 1.00 81.37 115 VAL E O 1
ATOM 5645 N N . HIS E 1 116 ? -8.775 52.582 25.798 1.00 81.04 116 HIS E N 1
ATOM 5646 C CA . HIS E 1 116 ? -8.310 51.539 24.883 1.00 86.07 116 HIS E CA 1
ATOM 5647 C C . HIS E 1 116 ? -9.462 50.892 24.128 1.00 81.89 116 HIS E C 1
ATOM 5648 O O . HIS E 1 116 ? -10.557 50.753 24.664 1.00 92.58 116 HIS E O 1
ATOM 5655 N N . GLU E 1 117 ? -9.202 50.488 22.888 1.00 75.92 117 GLU E N 1
ATOM 5656 C CA . GLU E 1 117 ? -10.232 49.910 22.035 1.00 71.26 117 GLU E CA 1
ATOM 5657 C C . GLU E 1 117 ? -10.835 48.615 22.583 1.00 77.56 117 GLU E C 1
ATOM 5658 O O . GLU E 1 117 ? -11.979 48.280 22.267 1.00 77.01 117 GLU E O 1
ATOM 5664 N N . ASP E 1 118 ? -10.061 47.853 23.348 1.00 77.39 118 ASP E N 1
ATOM 5665 C CA . ASP E 1 118 ? -10.569 46.601 23.869 1.00 83.68 118 ASP E CA 1
ATOM 5666 C C . ASP E 1 118 ? -11.356 46.896 25.134 1.00 92.80 118 ASP E C 1
ATOM 5667 O O . ASP E 1 118 ? -11.796 45.977 25.820 1.00 89.37 118 ASP E O 1
ATOM 5672 N N . GLN E 1 119 ? -11.470 48.168 25.503 1.00 86.98 119 GLN E N 1
ATOM 5673 C CA . GLN E 1 119 ? -12.141 48.440 26.762 1.00 87.97 119 GLN E CA 1
ATOM 5674 C C . GLN E 1 119 ? -13.595 48.898 26.534 1.00 84.18 119 GLN E C 1
ATOM 5675 O O . GLN E 1 119 ? -14.340 49.158 27.485 1.00 86.09 119 GLN E O 1
ATOM 5681 N N . PHE E 1 120 ? -14.028 48.902 25.273 1.00 73.28 120 PHE E N 1
ATOM 5682 C CA . PHE E 1 120 ? -15.406 49.271 24.960 1.00 65.44 120 PHE E CA 1
ATOM 5683 C C . PHE E 1 120 ? -15.910 48.695 23.645 1.00 67.94 120 PHE E C 1
ATOM 5684 O O . PHE E 1 120 ? -15.134 48.210 22.812 1.00 64.35 120 PHE E O 1
ATOM 5692 N N . TRP E 1 121 ? -17.223 48.759 23.469 1.00 70.17 121 TRP E N 1
ATOM 5693 C CA . TRP E 1 121 ? -17.827 48.416 22.191 1.00 63.77 121 TRP E CA 1
ATOM 5694 C C . TRP E 1 121 ? -18.968 49.347 21.824 1.00 68.88 121 TRP E C 1
ATOM 5695 O O . TRP E 1 121 ? -19.469 50.091 22.662 1.00 69.92 121 TRP E O 1
ATOM 5706 N N . LEU E 1 122 ? -19.339 49.282 20.549 1.00 53.46 122 LEU E N 1
ATOM 5707 C CA . LEU E 1 122 ? -20.348 50.135 19.943 1.00 67.79 122 LEU E CA 1
ATOM 5708 C C . LEU E 1 122 ? -21.564 49.350 19.465 1.00 71.22 122 LEU E C 1
ATOM 5709 O O . LEU E 1 122 ? -21.437 48.204 19.030 1.00 79.57 122 LEU E O 1
ATOM 5714 N N . SER E 1 123 ? -22.729 49.985 19.546 1.00 61.34 123 SER E N 1
ATOM 5715 C CA . SER E 1 123 ? -23.970 49.447 19.011 1.00 60.38 123 SER E CA 1
ATOM 5716 C C . SER E 1 123 ? -24.748 50.490 18.213 1.00 69.98 123 SER E C 1
ATOM 5717 O O . SER E 1 123 ? -24.731 51.676 18.535 1.00 63.62 123 SER E O 1
ATOM 5720 N N . PHE E 1 124 ? -25.497 50.040 17.219 1.00 62.27 124 PHE E N 1
ATOM 5721 C CA . PHE E 1 124 ? -26.375 50.938 16.495 1.00 60.60 124 PHE E CA 1
ATOM 5722 C C . PHE E 1 124 ? -27.751 50.309 16.524 1.00 70.75 124 PHE E C 1
ATOM 5723 O O . PHE E 1 124 ? -27.970 49.186 16.007 1.00 67.46 124 PHE E O 1
ATOM 5731 N N . GLU E 1 125 ? -28.673 51.006 17.184 1.00 62.93 125 GLU E N 1
ATOM 5732 C CA . GLU E 1 125 ? -30.045 50.513 17.363 1.00 63.72 125 GLU E CA 1
ATOM 5733 C C . GLU E 1 125 ? -30.102 49.081 17.918 1.00 65.90 125 GLU E C 1
ATOM 5734 O O . GLU E 1 125 ? -30.920 48.281 17.483 1.00 72.54 125 GLU E O 1
ATOM 5740 N N . GLY E 1 126 ? -29.249 48.803 18.900 1.00 62.32 126 GLY E N 1
ATOM 5741 C CA . GLY E 1 126 ? -29.265 47.561 19.644 1.00 77.17 126 GLY E CA 1
ATOM 5742 C C . GLY E 1 126 ? -28.373 46.496 19.051 1.00 74.75 126 GLY E C 1
ATOM 5743 O O . GLY E 1 126 ? -28.033 45.519 19.705 1.00 81.03 126 GLY E O 1
ATOM 5744 N N . ARG E 1 127 ? -27.928 46.748 17.834 1.00 72.32 127 ARG E N 1
ATOM 5745 C CA . ARG E 1 127 ? -27.147 45.787 17.105 1.00 69.84 127 ARG E CA 1
ATOM 5746 C C . ARG E 1 127 ? -25.663 46.043 17.356 1.00 64.80 127 ARG E C 1
ATOM 5747 O O . ARG E 1 127 ? -25.120 47.119 17.038 1.00 64.66 127 ARG E O 1
ATOM 5755 N N . PRO E 1 128 ? -24.991 45.075 17.981 1.00 60.74 128 PRO E N 1
ATOM 5756 C CA . PRO E 1 128 ? -23.552 45.282 18.201 1.00 53.63 128 PRO E CA 1
ATOM 5757 C C . PRO E 1 128 ? -22.882 45.417 16.881 1.00 53.47 128 PRO E C 1
ATOM 5758 O O . PRO E 1 128 ? -23.270 44.720 15.962 1.00 57.85 128 PRO E O 1
ATOM 5762 N N . MET E 1 129 ? -21.919 46.318 16.787 1.00 53.34 129 MET E N 1
ATOM 5763 C CA . MET E 1 129 ? -21.193 46.588 15.576 1.00 51.00 129 MET E CA 1
ATOM 5764 C C . MET E 1 129 ? -19.853 45.839 15.623 1.00 55.60 129 MET E C 1
ATOM 5765 O O . MET E 1 129 ? -19.126 45.941 16.613 1.00 59.19 129 MET E O 1
ATOM 5770 N N . GLU E 1 130 ? -19.511 45.136 14.547 1.00 53.91 130 GLU E N 1
ATOM 5771 C CA . GLU E 1 130 ? -18.330 44.256 14.545 1.00 62.41 130 GLU E CA 1
ATOM 5772 C C . GLU E 1 130 ? -17.116 44.950 13.965 1.00 65.70 130 GLU E C 1
ATOM 5773 O O . GLU E 1 130 ? -17.195 45.441 12.826 1.00 59.83 130 GLU E O 1
ATOM 5779 N N . ASP E 1 131 ? -15.983 44.846 14.662 1.00 54.53 131 ASP E N 1
ATOM 5780 C CA . ASP E 1 131 ? -14.735 45.556 14.317 1.00 58.01 131 ASP E CA 1
ATOM 5781 C C . ASP E 1 131 ? -14.397 45.529 12.808 1.00 55.98 131 ASP E C 1
ATOM 5782 O O . ASP E 1 131 ? -14.059 46.566 12.228 1.00 56.18 131 ASP E O 1
ATOM 5787 N N . LYS E 1 132 ? -14.583 44.382 12.158 1.00 54.04 132 LYS E N 1
ATOM 5788 C CA . LYS E 1 132 ? -14.196 44.176 10.761 1.00 55.19 132 LYS E CA 1
ATOM 5789 C C . LYS E 1 132 ? -15.302 44.512 9.766 1.00 53.63 132 LYS E C 1
ATOM 5790 O O . LYS E 1 132 ? -15.068 44.569 8.562 1.00 64.94 132 LYS E O 1
ATOM 5796 N N . GLU E 1 133 ? -16.519 44.726 10.246 1.00 51.93 133 GLU E N 1
ATOM 5797 C CA . GLU E 1 133 ? -17.623 45.054 9.338 1.00 54.95 133 GLU E CA 1
ATOM 5798 C C . GLU E 1 133 ? -17.548 46.537 8.865 1.00 60.63 133 GLU E C 1
ATOM 5799 O O . GLU E 1 133 ? -16.981 47.341 9.560 1.00 50.73 133 GLU E O 1
ATOM 5805 N N . LEU E 1 134 ? -18.116 46.856 7.700 1.00 49.44 134 LEU E N 1
ATOM 5806 C CA . LEU E 1 134 ? -18.221 48.211 7.214 1.00 53.69 134 LEU E CA 1
ATOM 5807 C C . LEU E 1 134 ? -19.333 48.976 7.926 1.00 53.57 134 LEU E C 1
ATOM 5808 O O . LEU E 1 134 ? -20.430 48.451 8.119 1.00 51.78 134 LEU E O 1
ATOM 5813 N N . LEU E 1 135 ? -19.055 50.240 8.276 1.00 57.99 135 LEU E N 1
ATOM 5814 C CA . LEU E 1 135 ? -20.040 51.097 8.932 1.00 48.39 135 LEU E CA 1
ATOM 5815 C C . LEU E 1 135 ? -21.333 51.120 8.136 1.00 45.90 135 LEU E C 1
ATOM 5816 O O . LEU E 1 135 ? -22.411 51.234 8.700 1.00 51.35 135 LEU E O 1
ATOM 5821 N N . GLY E 1 136 ? -21.219 51.083 6.809 1.00 45.14 136 GLY E N 1
ATOM 5822 C CA . GLY E 1 136 ? -22.392 51.142 5.939 1.00 46.10 136 GLY E CA 1
ATOM 5823 C C . GLY E 1 136 ? -23.373 49.965 6.094 1.00 55.27 136 GLY E C 1
ATOM 5824 O O . GLY E 1 136 ? -24.591 50.039 5.765 1.00 52.95 136 GLY E O 1
ATOM 5825 N N . GLU E 1 137 ? -22.840 48.842 6.560 1.00 48.84 137 GLU E N 1
ATOM 5826 C CA . GLU E 1 137 ? -23.695 47.642 6.721 1.00 48.82 137 GLU E CA 1
ATOM 5827 C C . GLU E 1 137 ? -24.639 47.856 7.862 1.00 56.20 137 GLU E C 1
ATOM 5828 O O . GLU E 1 137 ? -25.621 47.160 7.968 1.00 55.62 137 GLU E O 1
ATOM 5834 N N . TYR E 1 138 ? -24.371 48.844 8.715 1.00 52.86 138 TYR E N 1
ATOM 5835 C CA . TYR E 1 138 ? -25.298 49.075 9.833 1.00 55.50 138 TYR E CA 1
ATOM 5836 C C . TYR E 1 138 ? -26.377 50.067 9.442 1.00 62.59 138 TYR E C 1
ATOM 5837 O O . TYR E 1 138 ? -27.271 50.410 10.244 1.00 61.22 138 TYR E O 1
ATOM 5846 N N . GLY E 1 139 ? -26.313 50.530 8.202 1.00 55.12 139 GLY E N 1
ATOM 5847 C CA . GLY E 1 139 ? -27.329 51.486 7.756 1.00 59.10 139 GLY E CA 1
ATOM 5848 C C . GLY E 1 139 ? -27.215 52.872 8.449 1.00 50.31 139 GLY E C 1
ATOM 5849 O O . GLY E 1 139 ? -28.206 53.530 8.649 1.00 62.11 139 GLY E O 1
ATOM 5850 N N . LEU E 1 140 ? -26.028 53.278 8.848 1.00 55.81 140 LEU E N 1
ATOM 5851 C CA . LEU E 1 140 ? -25.834 54.610 9.432 1.00 63.76 140 LEU E CA 1
ATOM 5852 C C . LEU E 1 140 ? -26.304 55.712 8.509 1.00 63.54 140 LEU E C 1
ATOM 5853 O O . LEU E 1 140 ? -26.057 55.640 7.305 1.00 55.80 140 LEU E O 1
ATOM 5858 N N . LYS E 1 141 ? -26.946 56.734 9.095 1.00 56.24 141 LYS E N 1
ATOM 5859 C CA . LYS E 1 141 ? -27.415 57.923 8.368 1.00 60.15 141 LYS E CA 1
ATOM 5860 C C . LYS E 1 141 ? -26.905 59.258 9.020 1.00 61.71 141 LYS E C 1
ATOM 5861 O O . LYS E 1 141 ? -26.549 59.297 10.200 1.00 57.30 141 LYS E O 1
ATOM 5867 N N . PRO E 1 142 ? -26.889 60.367 8.256 1.00 62.85 142 PRO E N 1
ATOM 5868 C CA . PRO E 1 142 ? -26.354 61.609 8.861 1.00 53.46 142 PRO E CA 1
ATOM 5869 C C . PRO E 1 142 ? -26.999 61.916 10.220 1.00 53.06 142 PRO E C 1
ATOM 5870 O O . PRO E 1 142 ? -28.191 61.824 10.387 1.00 51.66 142 PRO E O 1
ATOM 5874 N N . GLN E 1 143 ? -26.187 62.142 11.234 1.00 49.63 143 GLN E N 1
ATOM 5875 C CA . GLN E 1 143 ? -26.686 62.486 12.561 1.00 49.40 143 GLN E CA 1
ATOM 5876 C C . GLN E 1 143 ? -27.452 61.377 13.249 1.00 55.48 143 GLN E C 1
ATOM 5877 O O . GLN E 1 143 ? -28.179 61.654 14.202 1.00 62.43 143 GLN E O 1
ATOM 5883 N N . CYS E 1 144 ? -27.287 60.106 12.833 1.00 61.29 144 CYS E N 1
ATOM 5884 C CA . CYS E 1 144 ? -27.856 59.016 13.643 1.00 55.95 144 CYS E CA 1
ATOM 5885 C C . CYS E 1 144 ? -26.965 58.901 14.873 1.00 61.23 144 CYS E C 1
ATOM 5886 O O . CYS E 1 144 ? -25.878 59.460 14.893 1.00 58.45 144 CYS E O 1
ATOM 5889 N N . THR E 1 145 ? -27.399 58.146 15.873 1.00 53.95 145 THR E N 1
ATOM 5890 C CA . THR E 1 145 ? -26.658 58.013 17.128 1.00 52.56 145 THR E CA 1
ATOM 5891 C C . THR E 1 145 ? -26.109 56.580 17.320 1.00 57.15 145 THR E C 1
ATOM 5892 O O . THR E 1 145 ? -26.863 55.628 17.287 1.00 57.10 145 THR E O 1
ATOM 5896 N N . VAL E 1 146 ? -24.784 56.449 17.447 1.00 53.73 146 VAL E N 1
ATOM 5897 C CA . VAL E 1 146 ? -24.137 55.203 17.817 1.00 60.49 146 VAL E CA 1
ATOM 5898 C C . VAL E 1 146 ? -23.882 55.224 19.321 1.00 65.84 146 VAL E C 1
ATOM 5899 O O . VAL E 1 146 ? -23.524 56.248 19.854 1.00 65.34 146 VAL E O 1
ATOM 5903 N N . ILE E 1 147 ? -24.131 54.113 20.014 1.00 64.28 147 ILE E N 1
ATOM 5904 C CA . ILE E 1 147 ? -23.915 54.038 21.465 1.00 59.77 147 ILE E CA 1
ATOM 5905 C C . ILE E 1 147 ? -22.580 53.350 21.837 1.00 67.78 147 ILE E C 1
ATOM 5906 O O . ILE E 1 147 ? -22.204 52.327 21.252 1.00 71.87 147 ILE E O 1
ATOM 5911 N N . LYS E 1 148 ? -21.848 53.960 22.762 1.00 66.85 148 LYS E N 1
ATOM 5912 C CA . LYS E 1 148 ? -20.593 53.414 23.272 1.00 63.96 148 LYS E CA 1
ATOM 5913 C C . LYS E 1 148 ? -20.806 52.730 24.594 1.00 69.12 148 LYS E C 1
ATOM 5914 O O . LYS E 1 148 ? -21.325 53.345 25.519 1.00 78.76 148 LYS E O 1
ATOM 5920 N N . HIS E 1 149 ? -20.399 51.466 24.698 1.00 69.62 149 HIS E N 1
ATOM 5921 C CA . HIS E 1 149 ? -20.548 50.728 25.939 1.00 70.29 149 HIS E CA 1
ATOM 5922 C C . HIS E 1 149 ? -19.181 50.425 26.569 1.00 70.86 149 HIS E C 1
ATOM 5923 O O . HIS E 1 149 ? -18.255 50.085 25.847 1.00 69.83 149 HIS E O 1
ATOM 5930 N N . LEU E 1 150 ? -19.064 50.506 27.893 1.00 73.44 150 LEU E N 1
ATOM 5931 C CA . LEU E 1 150 ? -17.845 50.070 28.570 1.00 74.35 150 LEU E CA 1
ATOM 5932 C C . LEU E 1 150 ? -17.953 48.588 28.925 1.00 80.82 150 LEU E C 1
ATOM 5933 O O . LEU E 1 150 ? -19.008 48.085 29.293 1.00 91.97 150 LEU E O 1
ATOM 5938 N N . ARG E 1 151 ? -16.811 47.926 28.873 1.00 85.72 151 ARG E N 1
ATOM 5939 C CA . ARG E 1 151 ? -16.654 46.544 29.245 1.00 97.90 151 ARG E CA 1
ATOM 5940 C C . ARG E 1 151 ? -16.328 46.460 30.722 1.00 114.96 151 ARG E C 1
ATOM 5941 O O . ARG E 1 151 ? -15.260 46.887 31.148 1.00 122.21 151 ARG E O 1
ATOM 5949 N N . LEU E 1 152 ? -17.286 45.986 31.512 1.00 121.67 152 LEU E N 1
ATOM 5950 C CA . LEU E 1 152 ? -17.119 45.845 32.963 1.00 139.38 152 LEU E CA 1
ATOM 5951 C C . LEU E 1 152 ? -16.829 44.386 33.315 1.00 160.97 152 LEU E C 1
ATOM 5952 O O . LEU E 1 152 ? -16.832 43.554 32.414 1.00 158.14 152 LEU E O 1
ATOM 5957 N N . ARG E 1 153 ? -16.539 44.074 34.586 1.00 107.13 153 ARG E N 1
ATOM 5958 C CA . ARG E 1 153 ? -16.287 42.672 35.000 1.00 120.49 153 ARG E CA 1
ATOM 5959 C C . ARG E 1 153 ? -17.229 42.183 36.118 1.00 126.92 153 ARG E C 1
ATOM 5960 O O . ARG E 1 153 ? -17.412 40.983 36.309 1.00 122.70 153 ARG E O 1
ATOM 5968 N N . GLY E 1 154 ? -17.783 43.124 36.877 1.00 132.44 154 GLY E N 1
ATOM 5969 C CA . GLY E 1 154 ? -18.826 42.853 37.859 1.00 130.64 154 GLY E CA 1
ATOM 5970 C C . GLY E 1 154 ? -20.244 42.858 37.313 1.00 126.33 154 GLY E C 1
ATOM 5971 O O . GLY E 1 154 ? -20.485 43.263 36.185 1.00 130.23 154 GLY E O 1
ATOM 5972 N N . GLY E 1 155 ? -21.190 42.392 38.121 1.00 128.03 155 GLY E N 1
ATOM 5973 C CA . GLY E 1 155 ? -22.600 42.449 37.763 1.00 123.27 155 GLY E CA 1
ATOM 5974 C C . GLY E 1 155 ? -23.520 42.980 38.858 1.00 117.47 155 GLY E C 1
ATOM 5975 O O . GLY E 1 155 ? -24.537 43.607 38.592 1.00 115.65 155 GLY E O 1
ATOM 5977 N N . ALA F 1 2 ? -16.757 -16.411 74.885 1.00 153.89 2 ALA F N 1
ATOM 5978 C CA . ALA F 1 2 ? -15.432 -16.691 74.343 1.00 158.50 2 ALA F CA 1
ATOM 5979 C C . ALA F 1 2 ? -15.074 -18.169 74.481 1.00 169.49 2 ALA F C 1
ATOM 5980 O O . ALA F 1 2 ? -13.983 -18.591 74.096 1.00 157.61 2 ALA F O 1
ATOM 5982 N N . TRP F 1 3 ? -16.008 -18.953 75.011 1.00 196.68 3 TRP F N 1
ATOM 5983 C CA . TRP F 1 3 ? -15.781 -20.378 75.237 1.00 204.23 3 TRP F CA 1
ATOM 5984 C C . TRP F 1 3 ? -15.941 -21.178 73.931 1.00 195.22 3 TRP F C 1
ATOM 5985 O O . TRP F 1 3 ? -16.422 -20.649 72.926 1.00 191.83 3 TRP F O 1
ATOM 5996 N N . ASP F 1 4 ? -15.554 -22.453 73.961 1.00 190.00 4 ASP F N 1
ATOM 5997 C CA . ASP F 1 4 ? -15.553 -23.305 72.766 1.00 180.31 4 ASP F CA 1
ATOM 5998 C C . ASP F 1 4 ? -16.810 -24.166 72.610 1.00 174.51 4 ASP F C 1
ATOM 5999 O O . ASP F 1 4 ? -17.135 -24.959 73.496 1.00 181.74 4 ASP F O 1
ATOM 6004 N N . LEU F 1 5 ? -17.475 -24.062 71.459 1.00 161.43 5 LEU F N 1
ATOM 6005 C CA . LEU F 1 5 ? -18.668 -24.870 71.201 1.00 154.12 5 LEU F CA 1
ATOM 6006 C C . LEU F 1 5 ? -18.320 -26.106 70.380 1.00 150.79 5 LEU F C 1
ATOM 6007 O O . LEU F 1 5 ? -17.689 -26.020 69.326 1.00 142.04 5 LEU F O 1
ATOM 6012 N N . LYS F 1 6 ? -18.741 -27.257 70.891 1.00 160.05 6 LYS F N 1
ATOM 6013 C CA . LYS F 1 6 ? -18.528 -28.544 70.240 1.00 160.17 6 LYS F CA 1
ATOM 6014 C C . LYS F 1 6 ? -19.519 -28.792 69.106 1.00 151.91 6 LYS F C 1
ATOM 6015 O O . LYS F 1 6 ? -20.735 -28.747 69.304 1.00 162.63 6 LYS F O 1
ATOM 6017 N N . VAL F 1 7 ? -18.994 -29.030 67.912 1.00 132.35 7 VAL F N 1
ATOM 6018 C CA . VAL F 1 7 ? -19.830 -29.363 66.768 1.00 127.28 7 VAL F CA 1
ATOM 6019 C C . VAL F 1 7 ? -19.540 -30.794 66.325 1.00 125.57 7 VAL F C 1
ATOM 6020 O O . VAL F 1 7 ? -18.382 -31.172 66.147 1.00 118.43 7 VAL F O 1
ATOM 6024 N N . LYS F 1 8 ? -20.587 -31.595 66.168 1.00 129.90 8 LYS F N 1
ATOM 6025 C CA . LYS F 1 8 ? -20.413 -32.996 65.806 1.00 133.21 8 LYS F CA 1
ATOM 6026 C C . LYS F 1 8 ? -20.930 -33.297 64.395 1.00 129.78 8 LYS F C 1
ATOM 6027 O O . LYS F 1 8 ? -22.020 -32.873 64.012 1.00 135.68 8 LYS F O 1
ATOM 6029 N N . MET F 1 9 ? -20.129 -34.014 63.615 1.00 120.33 9 MET F N 1
ATOM 6030 C CA . MET F 1 9 ? -20.533 -34.398 62.271 1.00 115.88 9 MET F CA 1
ATOM 6031 C C . MET F 1 9 ? -21.012 -35.841 62.277 1.00 126.14 9 MET F C 1
ATOM 6032 O O . MET F 1 9 ? -20.313 -36.724 62.774 1.00 136.23 9 MET F O 1
ATOM 6034 N N . ASN F 1 13 ? -16.528 -36.384 63.667 1.00 145.14 13 ASN F N 1
ATOM 6035 C CA . ASN F 1 13 ? -15.712 -35.950 64.802 1.00 147.96 13 ASN F CA 1
ATOM 6036 C C . ASN F 1 13 ? -16.183 -34.653 65.443 1.00 145.88 13 ASN F C 1
ATOM 6037 O O . ASN F 1 13 ? -16.921 -33.872 64.843 1.00 147.20 13 ASN F O 1
ATOM 6042 N N . ASP F 1 14 ? -15.765 -34.465 66.689 1.00 143.65 14 ASP F N 1
ATOM 6043 C CA . ASP F 1 14 ? -16.083 -33.275 67.460 1.00 134.32 14 ASP F CA 1
ATOM 6044 C C . ASP F 1 14 ? -14.900 -32.302 67.479 1.00 126.51 14 ASP F C 1
ATOM 6045 O O . ASP F 1 14 ? -13.744 -32.723 67.426 1.00 129.37 14 ASP F O 1
ATOM 6050 N N . PHE F 1 15 ? -15.183 -31.003 67.504 1.00 148.61 15 PHE F N 1
ATOM 6051 C CA . PHE F 1 15 ? -14.122 -30.004 67.653 1.00 148.05 15 PHE F CA 1
ATOM 6052 C C . PHE F 1 15 ? -14.567 -28.780 68.463 1.00 148.22 15 PHE F C 1
ATOM 6053 O O . PHE F 1 15 ? -15.754 -28.609 68.764 1.00 145.32 15 PHE F O 1
ATOM 6061 N N . LEU F 1 16 ? -13.599 -27.930 68.806 1.00 150.15 16 LEU F N 1
ATOM 6062 C CA . LEU F 1 16 ? -13.869 -26.707 69.554 1.00 151.11 16 LEU F CA 1
ATOM 6063 C C . LEU F 1 16 ? -13.653 -25.474 68.683 1.00 148.76 16 LEU F C 1
ATOM 6064 O O . LEU F 1 16 ? -12.731 -25.432 67.873 1.00 145.59 16 LEU F O 1
ATOM 6069 N N . VAL F 1 17 ? -14.519 -24.479 68.853 1.00 155.67 17 VAL F N 1
ATOM 6070 C CA . VAL F 1 17 ? -14.414 -23.193 68.150 1.00 159.46 17 VAL F CA 1
ATOM 6071 C C . VAL F 1 17 ? -14.588 -22.005 69.095 1.00 168.66 17 VAL F C 1
ATOM 6072 O O . VAL F 1 17 ? -15.405 -22.049 70.015 1.00 172.33 17 VAL F O 1
ATOM 6076 N N . SER F 1 18 ? -13.838 -20.935 68.851 1.00 170.63 18 SER F N 1
ATOM 6077 C CA . SER F 1 18 ? -13.891 -19.748 69.703 1.00 173.54 18 SER F CA 1
ATOM 6078 C C . SER F 1 18 ? -15.156 -18.923 69.492 1.00 174.43 18 SER F C 1
ATOM 6079 O O . SER F 1 18 ? -15.464 -18.517 68.374 1.00 172.55 18 SER F O 1
ATOM 6082 N N . VAL F 1 19 ? -15.869 -18.667 70.589 1.00 176.10 19 VAL F N 1
ATOM 6083 C CA . VAL F 1 19 ? -17.166 -17.992 70.555 1.00 171.50 19 VAL F CA 1
ATOM 6084 C C . VAL F 1 19 ? -17.250 -16.850 71.567 1.00 173.30 19 VAL F C 1
ATOM 6085 O O . VAL F 1 19 ? -17.446 -15.689 71.198 1.00 168.59 19 VAL F O 1
ATOM 6089 N N . ASN F 1 21 ? -20.073 -10.358 73.910 1.00 180.09 21 ASN F N 1
ATOM 6090 C CA . ASN F 1 21 ? -20.643 -11.683 74.120 1.00 179.17 21 ASN F CA 1
ATOM 6091 C C . ASN F 1 21 ? -21.504 -12.163 72.943 1.00 176.66 21 ASN F C 1
ATOM 6092 O O . ASN F 1 21 ? -21.457 -13.337 72.570 1.00 177.43 21 ASN F O 1
ATOM 6094 N N . SER F 1 22 ? -22.280 -11.254 72.358 1.00 171.85 22 SER F N 1
ATOM 6095 C CA . SER F 1 22 ? -23.206 -11.615 71.285 1.00 166.26 22 SER F CA 1
ATOM 6096 C C . SER F 1 22 ? -22.583 -11.548 69.887 1.00 164.24 22 SER F C 1
ATOM 6097 O O . SER F 1 22 ? -22.053 -10.519 69.470 1.00 164.20 22 SER F O 1
ATOM 6100 N N . MET F 1 23 ? -22.679 -12.665 69.171 1.00 163.39 23 MET F N 1
ATOM 6101 C CA . MET F 1 23 ? -22.171 -12.821 67.808 1.00 157.56 23 MET F CA 1
ATOM 6102 C C . MET F 1 23 ? -23.246 -13.468 66.942 1.00 153.54 23 MET F C 1
ATOM 6103 O O . MET F 1 23 ? -24.047 -14.258 67.437 1.00 155.03 23 MET F O 1
ATOM 6105 N N . THR F 1 24 ? -23.284 -13.139 65.657 1.00 147.22 24 THR F N 1
ATOM 6106 C CA . THR F 1 24 ? -24.280 -13.761 64.801 1.00 142.16 24 THR F CA 1
ATOM 6107 C C . THR F 1 24 ? -23.883 -15.195 64.451 1.00 149.85 24 THR F C 1
ATOM 6108 O O . THR F 1 24 ? -22.700 -15.553 64.487 1.00 155.06 24 THR F O 1
ATOM 6112 N N . VAL F 1 25 ? -24.882 -16.015 64.132 1.00 144.31 25 VAL F N 1
ATOM 6113 C CA . VAL F 1 25 ? -24.655 -17.396 63.701 1.00 135.63 25 VAL F CA 1
ATOM 6114 C C . VAL F 1 25 ? -23.886 -17.425 62.380 1.00 131.91 25 VAL F C 1
ATOM 6115 O O . VAL F 1 25 ? -23.118 -18.347 62.113 1.00 125.25 25 VAL F O 1
ATOM 6119 N N . SER F 1 26 ? -24.108 -16.419 61.543 1.00 130.33 26 SER F N 1
ATOM 6120 C CA . SER F 1 26 ? -23.388 -16.346 60.286 1.00 128.44 26 SER F CA 1
ATOM 6121 C C . SER F 1 26 ? -21.892 -16.214 60.551 1.00 127.45 26 SER F C 1
ATOM 6122 O O . SER F 1 26 ? -21.079 -16.822 59.857 1.00 128.44 26 SER F O 1
ATOM 6125 N N . GLU F 1 27 ? -21.525 -15.390 61.525 1.00 127.85 27 GLU F N 1
ATOM 6126 C CA . GLU F 1 27 ? -20.126 -15.298 61.917 1.00 136.26 27 GLU F CA 1
ATOM 6127 C C . GLU F 1 27 ? -19.679 -16.606 62.550 1.00 140.47 27 GLU F C 1
ATOM 6128 O O . GLU F 1 27 ? -18.518 -16.992 62.426 1.00 133.67 27 GLU F O 1
ATOM 6134 N N . LEU F 1 28 ? -20.602 -17.288 63.225 1.00 128.35 28 LEU F N 1
ATOM 6135 C CA . LEU F 1 28 ? -20.298 -18.595 63.809 1.00 135.26 28 LEU F CA 1
ATOM 6136 C C . LEU F 1 28 ? -19.892 -19.585 62.728 1.00 138.85 28 LEU F C 1
ATOM 6137 O O . LEU F 1 28 ? -18.913 -20.315 62.874 1.00 145.17 28 LEU F O 1
ATOM 6142 N N . LYS F 1 29 ? -20.658 -19.599 61.641 1.00 128.21 29 LYS F N 1
ATOM 6143 C CA . LYS F 1 29 ? -20.372 -20.472 60.520 1.00 110.79 29 LYS F CA 1
ATOM 6144 C C . LYS F 1 29 ? -19.058 -20.078 59.887 1.00 109.20 29 LYS F C 1
ATOM 6145 O O . LYS F 1 29 ? -18.323 -20.932 59.394 1.00 114.89 29 LYS F O 1
ATOM 6151 N N . LYS F 1 30 ? -18.760 -18.785 59.880 1.00 104.88 30 LYS F N 1
ATOM 6152 C CA . LYS F 1 30 ? -17.481 -18.349 59.339 1.00 103.94 30 LYS F CA 1
ATOM 6153 C C . LYS F 1 30 ? -16.331 -18.850 60.219 1.00 107.65 30 LYS F C 1
ATOM 6154 O O . LYS F 1 30 ? -15.285 -19.242 59.720 1.00 109.99 30 LYS F O 1
ATOM 6160 N N . GLN F 1 31 ? -16.530 -18.837 61.529 1.00 116.07 31 GLN F N 1
ATOM 6161 C CA . GLN F 1 31 ? -15.553 -19.401 62.456 1.00 123.30 31 GLN F CA 1
ATOM 6162 C C . GLN F 1 31 ? -15.341 -20.902 62.231 1.00 116.52 31 GLN F C 1
ATOM 6163 O O . GLN F 1 31 ? -14.214 -21.407 62.333 1.00 113.15 31 GLN F O 1
ATOM 6169 N N . ILE F 1 32 ? -16.429 -21.623 61.976 1.00 104.49 32 ILE F N 1
ATOM 6170 C CA . ILE F 1 32 ? -16.320 -23.041 61.690 1.00 98.79 32 ILE F CA 1
ATOM 6171 C C . ILE F 1 32 ? -15.539 -23.255 60.392 1.00 99.04 32 ILE F C 1
ATOM 6172 O O . ILE F 1 32 ? -14.703 -24.158 60.316 1.00 103.86 32 ILE F O 1
ATOM 6177 N N . ALA F 1 33 ? -15.783 -22.403 59.395 1.00 86.21 33 ALA F N 1
ATOM 6178 C CA . ALA F 1 33 ? -15.098 -22.488 58.104 1.00 79.85 33 ALA F CA 1
ATOM 6179 C C . ALA F 1 33 ? -13.586 -22.249 58.221 1.00 88.59 33 ALA F C 1
ATOM 6180 O O . ALA F 1 33 ? -12.775 -22.910 57.551 1.00 84.06 33 ALA F O 1
ATOM 6182 N N . GLN F 1 34 ? -13.211 -21.297 59.064 1.00 83.33 34 GLN F N 1
ATOM 6183 C CA . GLN F 1 34 ? -11.806 -21.033 59.289 1.00 89.30 34 GLN F CA 1
ATOM 6184 C C . GLN F 1 34 ? -11.163 -22.184 60.054 1.00 91.33 34 GLN F C 1
ATOM 6185 O O . GLN F 1 34 ? -10.012 -22.532 59.807 1.00 88.71 34 GLN F O 1
ATOM 6191 N N . LYS F 1 35 ? -11.916 -22.808 60.949 1.00 88.09 35 LYS F N 1
ATOM 6192 C CA . LYS F 1 35 ? -11.314 -23.820 61.794 1.00 91.83 35 LYS F CA 1
ATOM 6193 C C . LYS F 1 35 ? -11.122 -25.145 61.046 1.00 88.69 35 LYS F C 1
ATOM 6194 O O . LYS F 1 35 ? -10.043 -25.749 61.139 1.00 85.62 35 LYS F O 1
ATOM 6200 N N . ILE F 1 36 ? -12.151 -25.612 60.335 1.00 80.04 36 ILE F N 1
ATOM 6201 C CA . ILE F 1 36 ? -12.062 -26.916 59.679 1.00 80.56 36 ILE F CA 1
ATOM 6202 C C . ILE F 1 36 ? -12.249 -26.851 58.175 1.00 77.20 36 ILE F C 1
ATOM 6203 O O . ILE F 1 36 ? -12.245 -27.874 57.499 1.00 91.16 36 ILE F O 1
ATOM 6208 N N . GLY F 1 37 ? -12.431 -25.660 57.645 1.00 73.45 37 GLY F N 1
ATOM 6209 C CA . GLY F 1 37 ? -12.439 -25.494 56.202 1.00 72.81 37 GLY F CA 1
ATOM 6210 C C . GLY F 1 37 ? -13.711 -25.774 55.424 1.00 75.16 37 GLY F C 1
ATOM 6211 O O . GLY F 1 37 ? -13.702 -25.758 54.190 1.00 79.20 37 GLY F O 1
ATOM 6212 N N . VAL F 1 38 ? -14.803 -26.054 56.122 1.00 76.17 38 VAL F N 1
ATOM 6213 C CA . VAL F 1 38 ? -16.095 -26.205 55.454 1.00 82.49 38 VAL F CA 1
ATOM 6214 C C . VAL F 1 38 ? -16.689 -24.844 55.120 1.00 85.64 38 VAL F C 1
ATOM 6215 O O . VAL F 1 38 ? -16.863 -24.018 56.009 1.00 85.39 38 VAL F O 1
ATOM 6219 N N . PRO F 1 39 ? -16.972 -24.594 53.839 1.00 83.69 39 PRO F N 1
ATOM 6220 C CA . PRO F 1 39 ? -17.566 -23.318 53.415 1.00 78.39 39 PRO F CA 1
ATOM 6221 C C . PRO F 1 39 ? -18.869 -23.087 54.162 1.00 86.10 39 PRO F C 1
ATOM 6222 O O . PRO F 1 39 ? -19.599 -24.056 54.437 1.00 98.62 39 PRO F O 1
ATOM 6226 N N . ALA F 1 40 ? -19.149 -21.844 54.526 1.00 87.67 40 ALA F N 1
ATOM 6227 C CA . ALA F 1 40 ? -20.352 -21.523 55.299 1.00 87.10 40 ALA F CA 1
ATOM 6228 C C . ALA F 1 40 ? -21.666 -22.042 54.665 1.00 83.13 40 ALA F C 1
ATOM 6229 O O . ALA F 1 40 ? -22.562 -22.538 55.370 1.00 80.55 40 ALA F O 1
ATOM 6231 N N . PHE F 1 41 ? -21.774 -21.947 53.339 1.00 84.18 41 PHE F N 1
ATOM 6232 C CA . PHE F 1 41 ? -23.026 -22.297 52.655 1.00 86.90 41 PHE F CA 1
ATOM 6233 C C . PHE F 1 41 ? -23.322 -23.798 52.675 1.00 93.57 41 PHE F C 1
ATOM 6234 O O . PHE F 1 41 ? -24.373 -24.226 52.219 1.00 109.33 41 PHE F O 1
ATOM 6242 N N . GLN F 1 42 ? -22.379 -24.590 53.163 1.00 92.80 42 GLN F N 1
ATOM 6243 C CA . GLN F 1 42 ? -22.549 -26.036 53.292 1.00 93.52 42 GLN F CA 1
ATOM 6244 C C . GLN F 1 42 ? -22.835 -26.393 54.715 1.00 98.37 42 GLN F C 1
ATOM 6245 O O . GLN F 1 42 ? -23.024 -27.564 55.036 1.00 113.54 42 GLN F O 1
ATOM 6251 N N . GLN F 1 43 ? -22.789 -25.407 55.595 1.00 95.28 43 GLN F N 1
ATOM 6252 C CA . GLN F 1 43 ? -23.027 -25.730 56.987 1.00 104.49 43 GLN F CA 1
ATOM 6253 C C . GLN F 1 43 ? -24.517 -25.630 57.277 1.00 125.58 43 GLN F C 1
ATOM 6254 O O . GLN F 1 43 ? -25.105 -24.546 57.241 1.00 118.83 43 GLN F O 1
ATOM 6260 N N . ARG F 1 44 ? -25.131 -26.764 57.578 1.00 139.72 44 ARG F N 1
ATOM 6261 C CA . ARG F 1 44 ? -26.467 -26.730 58.134 1.00 136.34 44 ARG F CA 1
ATOM 6262 C C . ARG F 1 44 ? -26.279 -27.117 59.594 1.00 126.13 44 ARG F C 1
ATOM 6263 O O . ARG F 1 44 ? -25.866 -28.230 59.891 1.00 117.40 44 ARG F O 1
ATOM 6271 N N . LEU F 1 45 ? -26.482 -26.158 60.487 1.00 126.00 45 LEU F N 1
ATOM 6272 C CA . LEU F 1 45 ? -26.409 -26.421 61.907 1.00 131.00 45 LEU F CA 1
ATOM 6273 C C . LEU F 1 45 ? -27.804 -26.607 62.481 1.00 140.51 45 LEU F C 1
ATOM 6274 O O . LEU F 1 45 ? -28.747 -25.911 62.100 1.00 146.55 45 LEU F O 1
ATOM 6279 N N . ALA F 1 46 ? -27.931 -27.543 63.410 1.00 141.90 46 ALA F N 1
ATOM 6280 C CA . ALA F 1 46 ? -29.201 -27.753 64.089 1.00 146.55 46 ALA F CA 1
ATOM 6281 C C . ALA F 1 46 ? -28.939 -28.006 65.561 1.00 154.17 46 ALA F C 1
ATOM 6282 O O . ALA F 1 46 ? -27.897 -28.557 65.923 1.00 145.40 46 ALA F O 1
ATOM 6284 N N . HIS F 1 47 ? -29.864 -27.572 66.412 1.00 166.61 47 HIS F N 1
ATOM 6285 C CA . HIS F 1 47 ? -29.785 -27.927 67.825 1.00 180.65 47 HIS F CA 1
ATOM 6286 C C . HIS F 1 47 ? -31.151 -28.396 68.294 1.00 185.02 47 HIS F C 1
ATOM 6287 O O . HIS F 1 47 ? -32.138 -27.667 68.162 1.00 183.57 47 HIS F O 1
ATOM 6294 N N . GLN F 1 48 ? -31.196 -29.587 68.880 1.00 186.24 48 GLN F N 1
ATOM 6295 C CA . GLN F 1 48 ? -32.456 -30.204 69.274 1.00 189.34 48 GLN F CA 1
ATOM 6296 C C . GLN F 1 48 ? -33.326 -30.357 68.031 1.00 189.25 48 GLN F C 1
ATOM 6297 O O . GLN F 1 48 ? -34.547 -30.173 68.075 1.00 187.29 48 GLN F O 1
ATOM 6303 N N . THR F 1 49 ? -32.654 -30.693 66.926 1.00 186.68 49 THR F N 1
ATOM 6304 C CA . THR F 1 49 ? -33.270 -30.943 65.620 1.00 184.08 49 THR F CA 1
ATOM 6305 C C . THR F 1 49 ? -33.752 -29.637 64.993 1.00 187.61 49 THR F C 1
ATOM 6306 O O . THR F 1 49 ? -34.264 -29.628 63.872 1.00 183.07 49 THR F O 1
ATOM 6310 N N . ALA F 1 50 ? -33.549 -28.527 65.697 1.00 193.16 50 ALA F N 1
ATOM 6311 C CA . ALA F 1 50 ? -33.993 -27.241 65.183 1.00 190.05 50 ALA F CA 1
ATOM 6312 C C . ALA F 1 50 ? -32.874 -26.584 64.388 1.00 181.23 50 ALA F C 1
ATOM 6313 O O . ALA F 1 50 ? -31.805 -26.273 64.918 1.00 182.34 50 ALA F O 1
ATOM 6315 N N . VAL F 1 51 ? -33.151 -26.369 63.105 1.00 168.87 51 VAL F N 1
ATOM 6316 C CA . VAL F 1 51 ? -32.209 -25.738 62.193 1.00 155.85 51 VAL F CA 1
ATOM 6317 C C . VAL F 1 51 ? -31.948 -24.289 62.578 1.00 155.47 51 VAL F C 1
ATOM 6318 O O . VAL F 1 51 ? -32.879 -23.519 62.835 1.00 160.33 51 VAL F O 1
ATOM 6322 N N . LEU F 1 52 ? -30.671 -23.927 62.622 1.00 149.25 52 LEU F N 1
ATOM 6323 C CA . LEU F 1 52 ? -30.279 -22.590 63.025 1.00 151.53 52 LEU F CA 1
ATOM 6324 C C . LEU F 1 52 ? -30.357 -21.618 61.855 1.00 149.01 52 LEU F C 1
ATOM 6325 O O . LEU F 1 52 ? -30.021 -21.946 60.720 1.00 146.62 52 LEU F O 1
ATOM 6330 N N . GLN F 1 53 ? -30.853 -20.426 62.151 1.00 149.79 53 GLN F N 1
ATOM 6331 C CA . GLN F 1 53 ? -31.045 -19.388 61.155 1.00 148.46 53 GLN F CA 1
ATOM 6332 C C . GLN F 1 53 ? -29.989 -18.306 61.210 1.00 148.42 53 GLN F C 1
ATOM 6333 O O . GLN F 1 53 ? -29.688 -17.794 62.285 1.00 155.84 53 GLN F O 1
ATOM 6339 N N . ASP F 1 54 ? -29.471 -17.942 60.038 1.00 137.99 54 ASP F N 1
ATOM 6340 C CA . ASP F 1 54 ? -28.335 -17.031 59.908 1.00 134.82 54 ASP F CA 1
ATOM 6341 C C . ASP F 1 54 ? -28.452 -15.730 60.707 1.00 145.51 54 ASP F C 1
ATOM 6342 O O . ASP F 1 54 ? -27.437 -15.155 61.114 1.00 141.75 54 ASP F O 1
ATOM 6347 N N . GLY F 1 55 ? -29.677 -15.241 60.892 1.00 152.01 55 GLY F N 1
ATOM 6348 C CA . GLY F 1 55 ? -29.900 -13.955 61.531 1.00 150.59 55 GLY F CA 1
ATOM 6349 C C . GLY F 1 55 ? -29.840 -13.917 63.054 1.00 157.95 55 GLY F C 1
ATOM 6350 O O . GLY F 1 55 ? -29.790 -12.831 63.628 1.00 161.58 55 GLY F O 1
ATOM 6351 N N . LEU F 1 56 ? -29.833 -15.076 63.716 1.00 159.92 56 LEU F N 1
ATOM 6352 C CA . LEU F 1 56 ? -29.883 -15.113 65.186 1.00 165.53 56 LEU F CA 1
ATOM 6353 C C . LEU F 1 56 ? -28.537 -14.761 65.836 1.00 172.16 56 LEU F C 1
ATOM 6354 O O . LEU F 1 56 ? -27.470 -15.101 65.309 1.00 166.84 56 LEU F O 1
ATOM 6359 N N . THR F 1 57 ? -28.602 -14.058 66.970 1.00 179.55 57 THR F N 1
ATOM 6360 C CA . THR F 1 57 ? -27.417 -13.707 67.765 1.00 180.74 57 THR F CA 1
ATOM 6361 C C . THR F 1 57 ? -26.986 -14.801 68.757 1.00 182.15 57 THR F C 1
ATOM 6362 O O . THR F 1 57 ? -27.818 -15.591 69.211 1.00 182.28 57 THR F O 1
ATOM 6366 N N . LEU F 1 58 ? -25.695 -14.827 69.109 1.00 181.95 58 LEU F N 1
ATOM 6367 C CA . LEU F 1 58 ? -25.185 -15.785 70.094 1.00 179.74 58 LEU F CA 1
ATOM 6368 C C . LEU F 1 58 ? -25.871 -15.525 71.412 1.00 182.58 58 LEU F C 1
ATOM 6369 O O . LEU F 1 58 ? -26.311 -14.407 71.663 1.00 185.29 58 LEU F O 1
ATOM 6374 N N . SER F 1 59 ? -25.956 -16.554 72.251 1.00 185.21 59 SER F N 1
ATOM 6375 C CA . SER F 1 59 ? -26.572 -16.448 73.572 1.00 191.01 59 SER F CA 1
ATOM 6376 C C . SER F 1 59 ? -28.102 -16.382 73.470 1.00 192.41 59 SER F C 1
ATOM 6377 O O . SER F 1 59 ? -28.803 -16.853 74.366 1.00 198.65 59 SER F O 1
ATOM 6380 N N . SER F 1 60 ? -28.617 -15.811 72.380 1.00 185.97 60 SER F N 1
ATOM 6381 C CA . SER F 1 60 ? -30.062 -15.688 72.197 1.00 183.32 60 SER F CA 1
ATOM 6382 C C . SER F 1 60 ? -30.766 -17.041 72.096 1.00 185.26 60 SER F C 1
ATOM 6383 O O . SER F 1 60 ? -31.893 -17.183 72.557 1.00 190.30 60 SER F O 1
ATOM 6386 N N . LEU F 1 61 ? -30.120 -18.022 71.475 1.00 184.14 61 LEU F N 1
ATOM 6387 C CA . LEU F 1 61 ? -30.664 -19.379 71.419 1.00 186.52 61 LEU F CA 1
ATOM 6388 C C . LEU F 1 61 ? -30.044 -20.208 72.543 1.00 189.57 61 LEU F C 1
ATOM 6389 O O . LEU F 1 61 ? -29.267 -19.689 73.347 1.00 191.77 61 LEU F O 1
ATOM 6394 N N . GLY F 1 62 ? -30.386 -21.491 72.602 1.00 188.96 62 GLY F N 1
ATOM 6395 C CA . GLY F 1 62 ? -29.924 -22.350 73.671 1.00 191.34 62 GLY F CA 1
ATOM 6396 C C . GLY F 1 62 ? -28.429 -22.579 73.566 1.00 192.74 62 GLY F C 1
ATOM 6397 O O . GLY F 1 62 ? -27.749 -22.013 72.705 1.00 186.22 62 GLY F O 1
ATOM 6398 N N . LEU F 1 63 ? -27.928 -23.429 74.452 1.00 201.42 63 LEU F N 1
ATOM 6399 C CA . LEU F 1 63 ? -26.525 -23.832 74.503 1.00 200.17 63 LEU F CA 1
ATOM 6400 C C . LEU F 1 63 ? -25.629 -22.824 75.221 1.00 202.44 63 LEU F C 1
ATOM 6401 O O . LEU F 1 63 ? -25.807 -21.607 75.158 1.00 208.20 63 LEU F O 1
ATOM 6406 N N . GLY F 1 64 ? -24.657 -23.391 75.911 1.00 200.52 64 GLY F N 1
ATOM 6407 C CA . GLY F 1 64 ? -23.642 -22.678 76.648 1.00 201.33 64 GLY F CA 1
ATOM 6408 C C . GLY F 1 64 ? -22.547 -23.702 76.536 1.00 202.28 64 GLY F C 1
ATOM 6409 O O . GLY F 1 64 ? -22.684 -24.643 75.751 1.00 196.80 64 GLY F O 1
ATOM 6410 N N . PRO F 1 65 ? -21.443 -23.515 77.264 1.00 207.20 65 PRO F N 1
ATOM 6411 C CA . PRO F 1 65 ? -20.334 -24.475 77.230 1.00 205.87 65 PRO F CA 1
ATOM 6412 C C . PRO F 1 65 ? -20.833 -25.911 77.492 1.00 212.58 65 PRO F C 1
ATOM 6413 O O . PRO F 1 65 ? -20.079 -26.862 77.276 1.00 209.21 65 PRO F O 1
ATOM 6417 N N . SER F 1 66 ? -22.088 -26.052 77.934 1.00 220.17 66 SER F N 1
ATOM 6418 C CA . SER F 1 66 ? -22.688 -27.353 78.257 1.00 220.38 66 SER F CA 1
ATOM 6419 C C . SER F 1 66 ? -23.385 -28.054 77.071 1.00 213.46 66 SER F C 1
ATOM 6420 O O . SER F 1 66 ? -23.238 -29.265 76.901 1.00 217.84 66 SER F O 1
ATOM 6423 N N . SER F 1 67 ? -24.153 -27.315 76.271 1.00 202.69 67 SER F N 1
ATOM 6424 C CA . SER F 1 67 ? -24.880 -27.912 75.140 1.00 189.55 67 SER F CA 1
ATOM 6425 C C . SER F 1 67 ? -24.004 -28.102 73.884 1.00 184.75 67 SER F C 1
ATOM 6426 O O . SER F 1 67 ? -23.008 -27.397 73.687 1.00 175.91 67 SER F O 1
ATOM 6429 N N . THR F 1 68 ? -24.413 -29.042 73.030 1.00 188.06 68 THR F N 1
ATOM 6430 C CA . THR F 1 68 ? -23.702 -29.383 71.788 1.00 183.92 68 THR F CA 1
ATOM 6431 C C . THR F 1 68 ? -24.529 -29.244 70.494 1.00 190.80 68 THR F C 1
ATOM 6432 O O . THR F 1 68 ? -25.655 -29.739 70.413 1.00 195.31 68 THR F O 1
ATOM 6436 N N . VAL F 1 69 ? -23.960 -28.561 69.494 1.00 188.18 69 VAL F N 1
ATOM 6437 C CA . VAL F 1 69 ? -24.616 -28.319 68.198 1.00 180.46 69 VAL F CA 1
ATOM 6438 C C . VAL F 1 69 ? -24.094 -29.179 67.034 1.00 171.28 69 VAL F C 1
ATOM 6439 O O . VAL F 1 69 ? -22.886 -29.349 66.863 1.00 169.43 69 VAL F O 1
ATOM 6443 N N . MET F 1 70 ? -25.025 -29.707 66.238 1.00 166.61 70 MET F N 1
ATOM 6444 C CA . MET F 1 70 ? -24.728 -30.585 65.099 1.00 160.33 70 MET F CA 1
ATOM 6445 C C . MET F 1 70 ? -24.522 -29.851 63.767 1.00 156.36 70 MET F C 1
ATOM 6446 O O . MET F 1 70 ? -25.290 -28.950 63.426 1.00 161.35 70 MET F O 1
ATOM 6451 N N . LEU F 1 71 ? -23.478 -30.227 63.028 1.00 141.45 71 LEU F N 1
ATOM 6452 C CA . LEU F 1 71 ? -23.247 -29.683 61.690 1.00 131.28 71 LEU F CA 1
ATOM 6453 C C . LEU F 1 71 ? -23.388 -30.779 60.630 1.00 128.61 71 LEU F C 1
ATOM 6454 O O . LEU F 1 71 ? -22.839 -31.868 60.783 1.00 126.15 71 LEU F O 1
ATOM 6459 N N . VAL F 1 72 ? -24.165 -30.509 59.585 1.00 134.63 72 VAL F N 1
ATOM 6460 C CA . VAL F 1 72 ? -24.247 -31.415 58.437 1.00 133.02 72 VAL F CA 1
ATOM 6461 C C . VAL F 1 72 ? -23.746 -30.756 57.135 1.00 119.85 72 VAL F C 1
ATOM 6462 O O . VAL F 1 72 ? -24.214 -29.690 56.738 1.00 117.80 72 VAL F O 1
ATOM 6466 N N . VAL F 1 73 ? -22.792 -31.389 56.469 1.00 112.09 73 VAL F N 1
ATOM 6467 C CA . VAL F 1 73 ? -22.328 -30.870 55.186 1.00 122.16 73 VAL F CA 1
ATOM 6468 C C . VAL F 1 73 ? -23.152 -31.458 54.032 1.00 119.96 73 VAL F C 1
ATOM 6469 O O . VAL F 1 73 ? -23.285 -32.680 53.923 1.00 130.98 73 VAL F O 1
ATOM 6473 N N . GLN F 1 74 ? -23.751 -30.596 53.211 1.00 106.18 74 GLN F N 1
ATOM 6474 C CA . GLN F 1 74 ? -24.613 -31.059 52.122 1.00 101.76 74 GLN F CA 1
ATOM 6475 C C . GLN F 1 74 ? -23.891 -31.181 50.797 1.00 101.19 74 GLN F C 1
ATOM 6476 O O . GLN F 1 74 ? -23.352 -30.209 50.276 1.00 96.67 74 GLN F O 1
ATOM 6482 N N . ASN F 1 75 ? -23.925 -32.380 50.228 1.00 112.79 75 ASN F N 1
ATOM 6483 C CA . ASN F 1 75 ? -23.265 -32.608 48.956 1.00 114.63 75 ASN F CA 1
ATOM 6484 C C . ASN F 1 75 ? -24.073 -31.865 47.889 1.00 113.24 75 ASN F C 1
ATOM 6485 O O . ASN F 1 75 ? -23.528 -31.371 46.900 1.00 109.79 75 ASN F O 1
ATOM 6490 N N . SER F 1 76 ? -25.388 -31.821 48.104 1.00 123.34 76 SER F N 1
ATOM 6491 C CA . SER F 1 76 ? -26.330 -30.979 47.355 1.00 122.33 76 SER F CA 1
ATOM 6492 C C . SER F 1 76 ? -27.050 -29.992 48.268 1.00 117.99 76 SER F C 1
ATOM 6493 O O . SER F 1 76 ? -27.647 -30.379 49.279 1.00 122.80 76 SER F O 1
ATOM 6496 N N . SER F 1 77 ? -27.035 -28.726 47.886 1.00 106.71 77 SER F N 1
ATOM 6497 C CA . SER F 1 77 ? -27.644 -27.692 48.696 1.00 114.34 77 SER F CA 1
ATOM 6498 C C . SER F 1 77 ? -29.007 -27.479 48.080 1.00 130.84 77 SER F C 1
ATOM 6499 O O . SER F 1 77 ? -29.260 -27.921 46.954 1.00 136.32 77 SER F O 1
ATOM 6502 N N . GLU F 1 78 ? -29.910 -26.860 48.824 1.00 137.40 78 GLU F N 1
ATOM 6503 C CA . GLU F 1 78 ? -31.285 -26.743 48.373 1.00 132.99 78 GLU F CA 1
ATOM 6504 C C . GLU F 1 78 ? -31.400 -25.551 47.427 1.00 123.28 78 GLU F C 1
ATOM 6505 O O . GLU F 1 78 ? -30.629 -24.585 47.523 1.00 125.31 78 GLU F O 1
ATOM 6511 N N . PRO F 1 79 ? -32.336 -25.628 46.480 1.00 110.62 79 PRO F N 1
ATOM 6512 C CA . PRO F 1 79 ? -32.489 -24.606 45.439 1.00 101.79 79 PRO F CA 1
ATOM 6513 C C . PRO F 1 79 ? -32.737 -23.216 46.008 1.00 93.04 79 PRO F C 1
ATOM 6514 O O . PRO F 1 79 ? -33.345 -23.073 47.070 1.00 92.01 79 PRO F O 1
ATOM 6518 N N . LEU F 1 80 ? -32.231 -22.205 45.318 1.00 87.10 80 LEU F N 1
ATOM 6519 C CA . LEU F 1 80 ? -32.596 -20.841 45.636 1.00 90.17 80 LEU F CA 1
ATOM 6520 C C . LEU F 1 80 ? -32.763 -20.046 44.354 1.00 89.58 80 LEU F C 1
ATOM 6521 O O . LEU F 1 80 ? -32.335 -20.480 43.288 1.00 93.86 80 LEU F O 1
ATOM 6526 N N . SER F 1 81 ? -33.400 -18.889 44.446 1.00 88.61 81 SER F N 1
ATOM 6527 C CA . SER F 1 81 ? -33.542 -18.044 43.270 1.00 84.32 81 SER F CA 1
ATOM 6528 C C . SER F 1 81 ? -32.584 -16.857 43.354 1.00 85.64 81 SER F C 1
ATOM 6529 O O . SER F 1 81 ? -32.331 -16.302 44.433 1.00 86.45 81 SER F O 1
ATOM 6532 N N . ILE F 1 82 ? -32.042 -16.485 42.205 1.00 80.79 82 ILE F N 1
ATOM 6533 C CA . ILE F 1 82 ? -31.228 -15.294 42.097 1.00 81.43 82 ILE F CA 1
ATOM 6534 C C . ILE F 1 82 ? -31.707 -14.523 40.884 1.00 85.56 82 ILE F C 1
ATOM 6535 O O . ILE F 1 82 ? -32.443 -15.051 40.052 1.00 86.36 82 ILE F O 1
ATOM 6540 N N . LEU F 1 83 ? -31.281 -13.274 40.777 1.00 79.71 83 LEU F N 1
ATOM 6541 C CA . LEU F 1 83 ? -31.561 -12.487 39.595 1.00 71.46 83 LEU F CA 1
ATOM 6542 C C . LEU F 1 83 ? -30.312 -12.414 38.735 1.00 79.81 83 LEU F C 1
ATOM 6543 O O . LEU F 1 83 ? -29.217 -12.291 39.264 1.00 76.07 83 LEU F O 1
ATOM 6548 N N . VAL F 1 84 ? -30.466 -12.585 37.427 1.00 81.68 84 VAL F N 1
ATOM 6549 C CA . VAL F 1 84 ? -29.384 -12.316 36.499 1.00 69.41 84 VAL F CA 1
ATOM 6550 C C . VAL F 1 84 ? -29.792 -11.093 35.670 1.00 77.21 84 VAL F C 1
ATOM 6551 O O . VAL F 1 84 ? -30.760 -11.148 34.883 1.00 69.40 84 VAL F O 1
ATOM 6555 N N . ARG F 1 85 ? -29.059 -9.990 35.850 1.00 68.66 85 ARG F N 1
ATOM 6556 C CA . ARG F 1 85 ? -29.414 -8.739 35.186 1.00 83.71 85 ARG F CA 1
ATOM 6557 C C . ARG F 1 85 ? -28.451 -8.467 34.044 1.00 88.89 85 ARG F C 1
ATOM 6558 O O . ARG F 1 85 ? -27.244 -8.519 34.250 1.00 79.68 85 ARG F O 1
ATOM 6566 N N . ASN F 1 86 ? -28.967 -8.169 32.857 1.00 106.42 86 ASN F N 1
ATOM 6567 C CA . ASN F 1 86 ? -28.099 -7.935 31.707 1.00 123.83 86 ASN F CA 1
ATOM 6568 C C . ASN F 1 86 ? -27.102 -6.844 32.030 1.00 134.57 86 ASN F C 1
ATOM 6569 O O . ASN F 1 86 ? -25.957 -7.119 32.319 1.00 153.99 86 ASN F O 1
ATOM 6574 N N . GLU F 1 87 ? -27.540 -5.604 32.000 1.00 118.17 87 GLU F N 1
ATOM 6575 C CA . GLU F 1 87 ? -26.695 -4.478 32.402 1.00 121.15 87 GLU F CA 1
ATOM 6576 C C . GLU F 1 87 ? -27.651 -3.308 32.367 1.00 132.82 87 GLU F C 1
ATOM 6577 O O . GLU F 1 87 ? -27.404 -2.249 32.939 1.00 108.57 87 GLU F O 1
ATOM 6583 N N . ARG F 1 88 ? -28.753 -3.560 31.661 1.00 156.66 88 ARG F N 1
ATOM 6584 C CA . ARG F 1 88 ? -29.937 -2.728 31.628 1.00 156.44 88 ARG F CA 1
ATOM 6585 C C . ARG F 1 88 ? -30.646 -3.030 32.936 1.00 159.77 88 ARG F C 1
ATOM 6586 O O . ARG F 1 88 ? -30.411 -4.083 33.517 1.00 148.53 88 ARG F O 1
ATOM 6594 N N . GLY F 1 89 ? -31.561 -2.181 33.378 1.00 178.89 89 GLY F N 1
ATOM 6595 C CA . GLY F 1 89 ? -32.304 -2.482 34.592 1.00 188.05 89 GLY F CA 1
ATOM 6596 C C . GLY F 1 89 ? -33.013 -3.836 34.591 1.00 183.02 89 GLY F C 1
ATOM 6597 O O . GLY F 1 89 ? -33.623 -4.221 35.592 1.00 191.91 89 GLY F O 1
ATOM 6598 N N . HIS F 1 90 ? -32.911 -4.576 33.486 1.00 154.56 90 HIS F N 1
ATOM 6599 C CA . HIS F 1 90 ? -33.641 -5.833 33.356 1.00 130.22 90 HIS F CA 1
ATOM 6600 C C . HIS F 1 90 ? -33.007 -7.051 33.979 1.00 109.09 90 HIS F C 1
ATOM 6601 O O . HIS F 1 90 ? -31.926 -7.477 33.597 1.00 106.27 90 HIS F O 1
ATOM 6608 N N . SER F 1 91 ? -33.742 -7.612 34.930 1.00 95.68 91 SER F N 1
ATOM 6609 C CA . SER F 1 91 ? -33.372 -8.816 35.651 1.00 84.23 91 SER F CA 1
ATOM 6610 C C . SER F 1 91 ? -34.288 -9.981 35.314 1.00 80.87 91 SER F C 1
ATOM 6611 O O . SER F 1 91 ? -35.464 -9.792 35.067 1.00 79.22 91 SER F O 1
ATOM 6614 N N . ASN F 1 92 ? -33.740 -11.187 35.315 1.00 91.86 92 ASN F N 1
ATOM 6615 C CA . ASN F 1 92 ? -34.534 -12.403 35.152 1.00 90.90 92 ASN F CA 1
ATOM 6616 C C . ASN F 1 92 ? -34.235 -13.358 36.309 1.00 80.36 92 ASN F C 1
ATOM 6617 O O . ASN F 1 92 ? -33.131 -13.337 36.882 1.00 73.47 92 ASN F O 1
ATOM 6622 N N . ILE F 1 93 ? -35.219 -14.174 36.667 1.00 78.50 93 ILE F N 1
ATOM 6623 C CA . ILE F 1 93 ? -35.072 -15.117 37.777 1.00 82.07 93 ILE F CA 1
ATOM 6624 C C . ILE F 1 93 ? -34.439 -16.404 37.287 1.00 78.90 93 ILE F C 1
ATOM 6625 O O . ILE F 1 93 ? -34.850 -16.934 36.267 1.00 75.11 93 ILE F O 1
ATOM 6630 N N . TYR F 1 94 ? -33.394 -16.853 37.991 1.00 77.91 94 TYR F N 1
ATOM 6631 C CA . TYR F 1 94 ? -32.763 -18.161 37.774 1.00 69.50 94 TYR F CA 1
ATOM 6632 C C . TYR F 1 94 ? -32.767 -18.986 39.059 1.00 79.48 94 TYR F C 1
ATOM 6633 O O . TYR F 1 94 ? -32.524 -18.459 40.150 1.00 76.40 94 TYR F O 1
ATOM 6642 N N . GLU F 1 95 ? -33.041 -20.282 38.919 1.00 82.13 95 GLU F N 1
ATOM 6643 C CA . GLU F 1 95 ? -32.911 -21.243 40.016 1.00 76.17 95 GLU F CA 1
ATOM 6644 C C . GLU F 1 95 ? -31.554 -21.943 39.948 1.00 79.85 95 GLU F C 1
ATOM 6645 O O . GLU F 1 95 ? -31.192 -22.511 38.921 1.00 79.50 95 GLU F O 1
ATOM 6651 N N . VAL F 1 96 ? -30.813 -21.893 41.054 1.00 81.44 96 VAL F N 1
ATOM 6652 C CA . VAL F 1 96 ? -29.478 -22.476 41.142 1.00 81.66 96 VAL F CA 1
ATOM 6653 C C . VAL F 1 96 ? -29.306 -23.253 42.440 1.00 86.23 96 VAL F C 1
ATOM 6654 O O . VAL F 1 96 ? -30.146 -23.172 43.345 1.00 90.12 96 VAL F O 1
ATOM 6658 N N . PHE F 1 97 ? -28.221 -24.017 42.516 1.00 87.73 97 PHE F N 1
ATOM 6659 C CA . PHE F 1 97 ? -27.793 -24.657 43.762 1.00 84.89 97 PHE F CA 1
ATOM 6660 C C . PHE F 1 97 ? -26.370 -24.212 44.078 1.00 71.61 97 PHE F C 1
ATOM 6661 O O . PHE F 1 97 ? -25.505 -24.226 43.205 1.00 70.59 97 PHE F O 1
ATOM 6669 N N . LEU F 1 98 ? -26.115 -23.847 45.325 1.00 75.70 98 LEU F N 1
ATOM 6670 C CA . LEU F 1 98 ? -24.833 -23.249 45.651 1.00 77.41 98 LEU F CA 1
ATOM 6671 C C . LEU F 1 98 ? -23.688 -24.269 45.507 1.00 77.26 98 LEU F C 1
ATOM 6672 O O . LEU F 1 98 ? -22.526 -23.870 45.350 1.00 72.66 98 LEU F O 1
ATOM 6677 N N . THR F 1 99 ? -24.015 -25.567 45.485 1.00 66.89 99 THR F N 1
ATOM 6678 C CA . THR F 1 99 ? -22.998 -26.618 45.295 1.00 64.03 99 THR F CA 1
ATOM 6679 C C . THR F 1 99 ? -22.710 -26.863 43.808 1.00 69.69 99 THR F C 1
ATOM 6680 O O . THR F 1 99 ? -21.852 -27.660 43.460 1.00 80.07 99 THR F O 1
ATOM 6684 N N . GLN F 1 100 ? -23.432 -26.185 42.927 1.00 69.42 100 GLN F N 1
ATOM 6685 C CA . GLN F 1 100 ? -23.102 -26.226 41.503 1.00 66.76 100 GLN F CA 1
ATOM 6686 C C . GLN F 1 100 ? -22.060 -25.174 41.107 1.00 68.74 100 GLN F C 1
ATOM 6687 O O . GLN F 1 100 ? -21.874 -24.169 41.801 1.00 59.15 100 GLN F O 1
ATOM 6693 N N . THR F 1 101 ? -21.412 -25.411 39.971 1.00 76.23 101 THR F N 1
ATOM 6694 C CA . THR F 1 101 ? -20.409 -24.497 39.450 1.00 76.63 101 THR F CA 1
ATOM 6695 C C . THR F 1 101 ? -21.036 -23.286 38.760 1.00 73.43 101 THR F C 1
ATOM 6696 O O . THR F 1 101 ? -22.181 -23.322 38.289 1.00 73.38 101 THR F O 1
ATOM 6700 N N . VAL F 1 102 ? -20.249 -22.223 38.677 1.00 68.61 102 VAL F N 1
ATOM 6701 C CA . VAL F 1 102 ? -20.608 -21.057 37.908 1.00 59.91 102 VAL F CA 1
ATOM 6702 C C . VAL F 1 102 ? -20.944 -21.431 36.465 1.00 62.38 102 VAL F C 1
ATOM 6703 O O . VAL F 1 102 ? -21.900 -20.919 35.871 1.00 60.89 102 VAL F O 1
ATOM 6707 N N . ASP F 1 103 ? -20.199 -22.390 35.936 1.00 63.35 103 ASP F N 1
ATOM 6708 C CA . ASP F 1 103 ? -20.403 -22.883 34.584 1.00 69.93 103 ASP F CA 1
ATOM 6709 C C . ASP F 1 103 ? -21.842 -23.408 34.349 1.00 69.08 103 ASP F C 1
ATOM 6710 O O . ASP F 1 103 ? -22.413 -23.211 33.257 1.00 59.96 103 ASP F O 1
ATOM 6715 N N . THR F 1 104 ? -22.444 -24.067 35.344 1.00 63.54 104 THR F N 1
ATOM 6716 C CA . THR F 1 104 ? -23.802 -24.599 35.122 1.00 73.35 104 THR F CA 1
ATOM 6717 C C . THR F 1 104 ? -24.782 -23.454 34.950 1.00 73.69 104 THR F C 1
ATOM 6718 O O . THR F 1 104 ? -25.714 -23.547 34.156 1.00 78.84 104 THR F O 1
ATOM 6722 N N . LEU F 1 105 ? -24.554 -22.368 35.688 1.00 75.53 105 LEU F N 1
ATOM 6723 C CA . LEU F 1 105 ? -25.369 -21.158 35.578 1.00 66.93 105 LEU F CA 1
ATOM 6724 C C . LEU F 1 105 ? -25.142 -20.471 34.235 1.00 61.30 105 LEU F C 1
ATOM 6725 O O . LEU F 1 105 ? -26.065 -19.945 33.622 1.00 74.03 105 LEU F O 1
ATOM 6730 N N . LYS F 1 106 ? -23.890 -20.449 33.801 1.00 65.53 106 LYS F N 1
ATOM 6731 C CA . LYS F 1 106 ? -23.574 -19.886 32.502 1.00 69.16 106 LYS F CA 1
ATOM 6732 C C . LYS F 1 106 ? -24.294 -20.670 31.400 1.00 72.49 106 LYS F C 1
ATOM 6733 O O . LYS F 1 106 ? -24.751 -20.087 30.416 1.00 68.60 106 LYS F O 1
ATOM 6739 N N . LYS F 1 107 ? -24.410 -21.991 31.562 1.00 69.95 107 LYS F N 1
ATOM 6740 C CA . LYS F 1 107 ? -25.072 -22.801 30.541 1.00 71.51 107 LYS F CA 1
ATOM 6741 C C . LYS F 1 107 ? -26.570 -22.514 30.525 1.00 67.49 107 LYS F C 1
ATOM 6742 O O . LYS F 1 107 ? -27.191 -22.461 29.458 1.00 76.21 107 LYS F O 1
ATOM 6748 N N . LYS F 1 108 ? -27.152 -22.306 31.705 1.00 66.13 108 LYS F N 1
ATOM 6749 C CA . LYS F 1 108 ? -28.582 -21.956 31.794 1.00 72.87 108 LYS F CA 1
ATOM 6750 C C . LYS F 1 108 ? -28.856 -20.593 31.161 1.00 81.07 108 LYS F C 1
ATOM 6751 O O . LYS F 1 108 ? -29.849 -20.439 30.453 1.00 78.81 108 LYS F O 1
ATOM 6757 N N . VAL F 1 109 ? -27.997 -19.606 31.453 1.00 71.96 109 VAL F N 1
ATOM 6758 C CA . VAL F 1 109 ? -28.113 -18.294 30.840 1.00 66.04 109 VAL F CA 1
ATOM 6759 C C . VAL F 1 109 ? -27.902 -18.437 29.357 1.00 62.53 109 VAL F C 1
ATOM 6760 O O . VAL F 1 109 ? -28.698 -17.955 28.556 1.00 69.34 109 VAL F O 1
ATOM 6764 N N . SER F 1 110 ? -26.866 -19.188 28.998 1.00 64.25 110 SER F N 1
ATOM 6765 C CA . SER F 1 110 ? -26.545 -19.438 27.596 1.00 74.69 110 SER F CA 1
ATOM 6766 C C . SER F 1 110 ? -27.735 -20.067 26.870 1.00 77.18 110 SER F C 1
ATOM 6767 O O . SER F 1 110 ? -28.080 -19.664 25.755 1.00 80.06 110 SER F O 1
ATOM 6770 N N . GLN F 1 111 ? -28.362 -21.046 27.514 1.00 72.29 111 GLN F N 1
ATOM 6771 C CA . GLN F 1 111 ? -29.497 -21.743 26.921 1.00 77.55 111 GLN F CA 1
ATOM 6772 C C . GLN F 1 111 ? -30.759 -20.889 26.841 1.00 79.97 111 GLN F C 1
ATOM 6773 O O . GLN F 1 111 ? -31.455 -20.890 25.827 1.00 91.27 111 GLN F O 1
ATOM 6779 N N . ARG F 1 112 ? -31.048 -20.142 27.900 1.00 74.55 112 ARG F N 1
ATOM 6780 C CA . ARG F 1 112 ? -32.294 -19.384 27.929 1.00 79.38 112 ARG F CA 1
ATOM 6781 C C . ARG F 1 112 ? -32.203 -18.234 26.945 1.00 80.79 112 ARG F C 1
ATOM 6782 O O . ARG F 1 112 ? -33.176 -17.901 26.275 1.00 86.17 112 ARG F O 1
ATOM 6790 N N . GLU F 1 113 ? -31.015 -17.642 26.852 1.00 82.26 113 GLU F N 1
ATOM 6791 C CA . GLU F 1 113 ? -30.836 -16.437 26.053 1.00 87.12 113 GLU F CA 1
ATOM 6792 C C . GLU F 1 113 ? -30.145 -16.684 24.717 1.00 98.63 113 GLU F C 1
ATOM 6793 O O . GLU F 1 113 ? -29.886 -15.746 23.974 1.00 103.60 113 GLU F O 1
ATOM 6799 N N . GLN F 1 114 ? -29.867 -17.952 24.421 1.00 108.64 114 GLN F N 1
ATOM 6800 C CA . GLN F 1 114 ? -29.285 -18.351 23.148 1.00 116.50 114 GLN F CA 1
ATOM 6801 C C . GLN F 1 114 ? -28.043 -17.532 22.804 1.00 112.08 114 GLN F C 1
ATOM 6802 O O . GLN F 1 114 ? -27.958 -16.929 21.734 1.00 117.22 114 GLN F O 1
ATOM 6808 N N . VAL F 1 115 ? -27.092 -17.496 23.729 1.00 93.26 115 VAL F N 1
ATOM 6809 C CA . VAL F 1 115 ? -25.831 -16.818 23.485 1.00 94.50 115 VAL F CA 1
ATOM 6810 C C . VAL F 1 115 ? -24.727 -17.773 23.888 1.00 85.05 115 VAL F C 1
ATOM 6811 O O . VAL F 1 115 ? -24.851 -18.469 24.890 1.00 82.37 115 VAL F O 1
ATOM 6815 N N . HIS F 1 116 ? -23.653 -17.809 23.108 1.00 89.56 116 HIS F N 1
ATOM 6816 C CA . HIS F 1 116 ? -22.541 -18.704 23.407 1.00 97.20 116 HIS F CA 1
ATOM 6817 C C . HIS F 1 116 ? -21.885 -18.318 24.724 1.00 91.27 116 HIS F C 1
ATOM 6818 O O . HIS F 1 116 ? -21.761 -17.126 25.050 1.00 89.90 116 HIS F O 1
ATOM 6825 N N . GLU F 1 117 ? -21.431 -19.322 25.461 1.00 73.78 117 GLU F N 1
ATOM 6826 C CA . GLU F 1 117 ? -20.828 -19.088 26.765 1.00 74.22 117 GLU F CA 1
ATOM 6827 C C . GLU F 1 117 ? -19.555 -18.254 26.711 1.00 75.18 117 GLU F C 1
ATOM 6828 O O . GLU F 1 117 ? -19.212 -17.586 27.685 1.00 77.89 117 GLU F O 1
ATOM 6834 N N . ASP F 1 118 ? -18.829 -18.309 25.600 1.00 73.17 118 ASP F N 1
ATOM 6835 C CA . ASP F 1 118 ? -17.578 -17.572 25.530 1.00 74.09 118 ASP F CA 1
ATOM 6836 C C . ASP F 1 118 ? -17.864 -16.092 25.227 1.00 85.44 118 ASP F C 1
ATOM 6837 O O . ASP F 1 118 ? -16.936 -15.288 25.082 1.00 77.28 118 ASP F O 1
ATOM 6842 N N . GLN F 1 119 ? -19.150 -15.759 25.100 1.00 78.40 119 GLN F N 1
ATOM 6843 C CA . GLN F 1 119 ? -19.579 -14.418 24.699 1.00 80.61 119 GLN F CA 1
ATOM 6844 C C . GLN F 1 119 ? -20.066 -13.549 25.861 1.00 69.27 119 GLN F C 1
ATOM 6845 O O . GLN F 1 119 ? -20.572 -12.461 25.655 1.00 79.99 119 GLN F O 1
ATOM 6851 N N . PHE F 1 120 ? -19.950 -14.040 27.083 1.00 68.57 120 PHE F N 1
ATOM 6852 C CA . PHE F 1 120 ? -20.365 -13.260 28.245 1.00 64.06 120 PHE F CA 1
ATOM 6853 C C . PHE F 1 120 ? -19.663 -13.807 29.475 1.00 69.83 120 PHE F C 1
ATOM 6854 O O . PHE F 1 120 ? -19.069 -14.891 29.442 1.00 67.08 120 PHE F O 1
ATOM 6862 N N . TRP F 1 121 ? -19.671 -13.038 30.549 1.00 68.99 121 TRP F N 1
ATOM 6863 C CA . TRP F 1 121 ? -19.140 -13.523 31.820 1.00 68.56 121 TRP F CA 1
ATOM 6864 C C . TRP F 1 121 ? -20.000 -12.940 32.933 1.00 66.57 121 TRP F C 1
ATOM 6865 O O . TRP F 1 121 ? -20.763 -12.004 32.695 1.00 66.76 121 TRP F O 1
ATOM 6876 N N . LEU F 1 122 ? -19.891 -13.492 34.133 1.00 64.71 122 LEU F N 1
ATOM 6877 C CA . LEU F 1 122 ? -20.742 -13.091 35.248 1.00 69.53 122 LEU F CA 1
ATOM 6878 C C . LEU F 1 122 ? -19.980 -12.472 36.422 1.00 69.68 122 LEU F C 1
ATOM 6879 O O . LEU F 1 122 ? -18.828 -12.806 36.691 1.00 72.19 122 LEU F O 1
ATOM 6884 N N . SER F 1 123 ? -20.624 -11.536 37.103 1.00 63.48 123 SER F N 1
ATOM 6885 C CA . SER F 1 123 ? -20.029 -11.006 38.309 1.00 69.83 123 SER F CA 1
ATOM 6886 C C . SER F 1 123 ? -21.053 -10.877 39.420 1.00 68.72 123 SER F C 1
ATOM 6887 O O . SER F 1 123 ? -22.250 -10.705 39.185 1.00 76.33 123 SER F O 1
ATOM 6890 N N . PHE F 1 124 ? -20.552 -10.926 40.642 1.00 71.14 124 PHE F N 1
ATOM 6891 C CA . PHE F 1 124 ? -21.385 -10.693 41.790 1.00 70.29 124 PHE F CA 1
ATOM 6892 C C . PHE F 1 124 ? -20.738 -9.630 42.656 1.00 69.34 124 PHE F C 1
ATOM 6893 O O . PHE F 1 124 ? -19.595 -9.779 43.094 1.00 78.05 124 PHE F O 1
ATOM 6901 N N . GLU F 1 125 ? -21.444 -8.512 42.818 1.00 81.62 125 GLU F N 1
ATOM 6902 C CA . GLU F 1 125 ? -20.938 -7.408 43.613 1.00 85.87 125 GLU F CA 1
ATOM 6903 C C . GLU F 1 125 ? -19.531 -6.968 43.207 1.00 86.06 125 GLU F C 1
ATOM 6904 O O . GLU F 1 125 ? -18.675 -6.655 44.046 1.00 85.41 125 GLU F O 1
ATOM 6910 N N . GLY F 1 126 ? -19.318 -6.920 41.897 1.00 84.69 126 GLY F N 1
ATOM 6911 C CA . GLY F 1 126 ? -18.078 -6.422 41.342 1.00 80.97 126 GLY F CA 1
ATOM 6912 C C . GLY F 1 126 ? -17.033 -7.517 41.192 1.00 82.33 126 GLY F C 1
ATOM 6913 O O . GLY F 1 126 ? -16.020 -7.316 40.525 1.00 91.31 126 GLY F O 1
ATOM 6914 N N . ARG F 1 127 ? -17.282 -8.677 41.796 1.00 76.51 127 ARG F N 1
ATOM 6915 C CA . ARG F 1 127 ? -16.310 -9.788 41.787 1.00 78.25 127 ARG F CA 1
ATOM 6916 C C . ARG F 1 127 ? -16.599 -10.739 40.653 1.00 69.63 127 ARG F C 1
ATOM 6917 O O . ARG F 1 127 ? -17.649 -11.339 40.611 1.00 67.04 127 ARG F O 1
ATOM 6925 N N . PRO F 1 128 ? -15.669 -10.867 39.706 1.00 63.80 128 PRO F N 1
ATOM 6926 C CA . PRO F 1 128 ? -15.875 -11.745 38.551 1.00 65.79 128 PRO F CA 1
ATOM 6927 C C . PRO F 1 128 ? -16.029 -13.191 39.006 1.00 70.19 128 PRO F C 1
ATOM 6928 O O . PRO F 1 128 ? -15.322 -13.617 39.912 1.00 62.75 128 PRO F O 1
ATOM 6932 N N . MET F 1 129 ? -16.937 -13.932 38.401 1.00 77.21 129 MET F N 1
ATOM 6933 C CA . MET F 1 129 ? -17.158 -15.316 38.806 1.00 64.33 129 MET F CA 1
ATOM 6934 C C . MET F 1 129 ? -16.412 -16.281 37.878 1.00 63.25 129 MET F C 1
ATOM 6935 O O . MET F 1 129 ? -16.453 -16.139 36.661 1.00 78.65 129 MET F O 1
ATOM 6940 N N . GLU F 1 130 ? -15.716 -17.246 38.458 1.00 66.99 130 GLU F N 1
ATOM 6941 C CA . GLU F 1 130 ? -14.884 -18.189 37.681 1.00 67.01 130 GLU F CA 1
ATOM 6942 C C . GLU F 1 130 ? -15.659 -19.486 37.374 1.00 63.84 130 GLU F C 1
ATOM 6943 O O . GLU F 1 130 ? -16.322 -20.053 38.257 1.00 60.20 130 GLU F O 1
ATOM 6949 N N . ASP F 1 131 ? -15.581 -19.916 36.112 1.00 72.13 131 ASP F N 1
ATOM 6950 C CA . ASP F 1 131 ? -16.380 -21.022 35.566 1.00 77.06 131 ASP F CA 1
ATOM 6951 C C . ASP F 1 131 ? -16.411 -22.272 36.442 1.00 72.51 131 ASP F C 1
ATOM 6952 O O . ASP F 1 131 ? -17.469 -22.872 36.627 1.00 70.01 131 ASP F O 1
ATOM 6957 N N . LYS F 1 132 ? -15.249 -22.653 36.978 1.00 74.19 132 LYS F N 1
ATOM 6958 C CA . LYS F 1 132 ? -15.097 -23.913 37.704 1.00 73.09 132 LYS F CA 1
ATOM 6959 C C . LYS F 1 132 ? -15.355 -23.772 39.201 1.00 71.26 132 LYS F C 1
ATOM 6960 O O . LYS F 1 132 ? -15.402 -24.756 39.919 1.00 67.84 132 LYS F O 1
ATOM 6966 N N . GLU F 1 133 ? -15.507 -22.541 39.679 1.00 68.43 133 GLU F N 1
ATOM 6967 C CA . GLU F 1 133 ? -15.773 -22.317 41.097 1.00 62.68 133 GLU F CA 1
ATOM 6968 C C . GLU F 1 133 ? -17.237 -22.649 41.456 1.00 63.84 133 GLU F C 1
ATOM 6969 O O . GLU F 1 133 ? -18.092 -22.623 40.588 1.00 64.55 133 GLU F O 1
ATOM 6975 N N . LEU F 1 134 ? -17.512 -22.966 42.724 1.00 65.92 134 LEU F N 1
ATOM 6976 C CA . LEU F 1 134 ? -18.873 -23.185 43.198 1.00 65.97 134 LEU F CA 1
ATOM 6977 C C . LEU F 1 134 ? -19.616 -21.864 43.433 1.00 72.79 134 LEU F C 1
ATOM 6978 O O . LEU F 1 134 ? -19.051 -20.903 43.968 1.00 68.02 134 LEU F O 1
ATOM 6983 N N . LEU F 1 135 ? -20.892 -21.836 43.060 1.00 70.69 135 LEU F N 1
ATOM 6984 C CA . LEU F 1 135 ? -21.711 -20.639 43.232 1.00 71.22 135 LEU F CA 1
ATOM 6985 C C . LEU F 1 135 ? -21.684 -20.149 44.679 1.00 77.98 135 LEU F C 1
ATOM 6986 O O . LEU F 1 135 ? -21.638 -18.942 44.943 1.00 71.78 135 LEU F O 1
ATOM 6991 N N . GLY F 1 136 ? -21.654 -21.091 45.610 1.00 63.39 136 GLY F N 1
ATOM 6992 C CA . GLY F 1 136 ? -21.643 -20.754 47.018 1.00 71.63 136 GLY F CA 1
ATOM 6993 C C . GLY F 1 136 ? -20.450 -19.947 47.513 1.00 77.71 136 GLY F C 1
ATOM 6994 O O . GLY F 1 136 ? -20.555 -19.259 48.526 1.00 77.43 136 GLY F O 1
ATOM 6995 N N . GLU F 1 137 ? -19.314 -20.028 46.826 1.00 77.03 137 GLU F N 1
ATOM 6996 C CA . GLU F 1 137 ? -18.118 -19.335 47.305 1.00 77.01 137 GLU F CA 1
ATOM 6997 C C . GLU F 1 137 ? -18.241 -17.812 47.150 1.00 84.70 137 GLU F C 1
ATOM 6998 O O . GLU F 1 137 ? -17.520 -17.042 47.796 1.00 82.21 137 GLU F O 1
ATOM 7004 N N . TYR F 1 138 ? -19.189 -17.386 46.323 1.00 83.10 138 TYR F N 1
ATOM 7005 C CA . TYR F 1 138 ? -19.370 -15.971 46.060 1.00 80.09 138 TYR F CA 1
ATOM 7006 C C . TYR F 1 138 ? -20.357 -15.379 47.053 1.00 82.73 138 TYR F C 1
ATOM 7007 O O . TYR F 1 138 ? -20.576 -14.171 47.094 1.00 82.84 138 TYR F O 1
ATOM 7016 N N . GLY F 1 139 ? -20.892 -16.243 47.903 1.00 75.64 139 GLY F N 1
ATOM 7017 C CA . GLY F 1 139 ? -21.823 -15.839 48.937 1.00 77.26 139 GLY F CA 1
ATOM 7018 C C . GLY F 1 139 ? -23.188 -15.463 48.396 1.00 82.63 139 GLY F C 1
ATOM 7019 O O . GLY F 1 139 ? -23.860 -14.617 48.970 1.00 83.01 139 GLY F O 1
ATOM 7020 N N . LEU F 1 140 ? -23.604 -16.082 47.295 1.00 76.30 140 LEU F N 1
ATOM 7021 C CA . LEU F 1 140 ? -24.927 -15.804 46.748 1.00 76.75 140 LEU F CA 1
ATOM 7022 C C . LEU F 1 140 ? -26.014 -16.067 47.775 1.00 87.05 140 LEU F C 1
ATOM 7023 O O . LEU F 1 140 ? -25.908 -17.006 48.566 1.00 81.45 140 LEU F O 1
ATOM 7028 N N . LYS F 1 141 ? -27.020 -15.193 47.789 1.00 88.34 141 LYS F N 1
ATOM 7029 C CA . LYS F 1 141 ? -28.185 -15.341 48.656 1.00 94.08 141 LYS F CA 1
ATOM 7030 C C . LYS F 1 141 ? -29.483 -15.203 47.857 1.00 92.90 141 LYS F C 1
ATOM 7031 O O . LYS F 1 141 ? -29.482 -14.666 46.742 1.00 88.19 141 LYS F O 1
ATOM 7037 N N . PRO F 1 142 ? -30.598 -15.697 48.418 1.00 92.02 142 PRO F N 1
ATOM 7038 C CA . PRO F 1 142 ? -31.876 -15.645 47.701 1.00 89.39 142 PRO F CA 1
ATOM 7039 C C . PRO F 1 142 ? -32.179 -14.251 47.151 1.00 90.82 142 PRO F C 1
ATOM 7040 O O . PRO F 1 142 ? -32.140 -13.257 47.888 1.00 92.97 142 PRO F O 1
ATOM 7044 N N . GLN F 1 143 ? -32.452 -14.198 45.854 1.00 85.81 143 GLN F N 1
ATOM 7045 C CA . GLN F 1 143 ? -32.850 -12.967 45.199 1.00 84.13 143 GLN F CA 1
ATOM 7046 C C . GLN F 1 143 ? -31.769 -11.885 45.136 1.00 88.23 143 GLN F C 1
ATOM 7047 O O . GLN F 1 143 ? -32.045 -10.740 44.789 1.00 85.40 143 GLN F O 1
ATOM 7053 N N . CYS F 1 144 ? -30.522 -12.261 45.384 1.00 79.10 144 CYS F N 1
ATOM 7054 C CA . CYS F 1 144 ? -29.441 -11.333 45.153 1.00 84.23 144 CYS F CA 1
ATOM 7055 C C . CYS F 1 144 ? -29.294 -11.210 43.655 1.00 90.80 144 CYS F C 1
ATOM 7056 O O . CYS F 1 144 ? -29.840 -12.022 42.900 1.00 84.84 144 CYS F O 1
ATOM 7059 N N . THR F 1 145 ? -28.524 -10.221 43.224 1.00 90.46 145 THR F N 1
ATOM 7060 C CA . THR F 1 145 ? -28.412 -9.942 41.809 1.00 88.57 145 THR F CA 1
ATOM 7061 C C . THR F 1 145 ? -27.011 -10.226 41.285 1.00 78.02 145 THR F C 1
ATOM 7062 O O . THR F 1 145 ? -26.017 -9.798 41.841 1.00 84.23 145 THR F O 1
ATOM 7066 N N . VAL F 1 146 ? -26.968 -11.066 40.265 1.00 85.87 146 VAL F N 1
ATOM 7067 C CA . VAL F 1 146 ? -25.784 -11.343 39.486 1.00 77.38 146 VAL F CA 1
ATOM 7068 C C . VAL F 1 146 ? -25.782 -10.477 38.231 1.00 75.55 146 VAL F C 1
ATOM 7069 O O . VAL F 1 146 ? -26.824 -10.259 37.619 1.00 85.35 146 VAL F O 1
ATOM 7073 N N . ILE F 1 147 ? -24.625 -9.942 37.868 1.00 73.93 147 ILE F N 1
ATOM 7074 C CA . ILE F 1 147 ? -24.561 -9.118 36.675 1.00 80.11 147 ILE F CA 1
ATOM 7075 C C . ILE F 1 147 ? -23.960 -9.914 35.535 1.00 72.93 147 ILE F C 1
ATOM 7076 O O . ILE F 1 147 ? -22.909 -10.541 35.695 1.00 70.68 147 ILE F O 1
ATOM 7081 N N . LYS F 1 148 ? -24.616 -9.885 34.385 1.00 65.75 148 LYS F N 1
ATOM 7082 C CA . LYS F 1 148 ? -24.087 -10.514 33.177 1.00 75.32 148 LYS F CA 1
ATOM 7083 C C . LYS F 1 148 ? -23.374 -9.515 32.272 1.00 79.60 148 LYS F C 1
ATOM 7084 O O . LYS F 1 148 ? -23.949 -8.511 31.900 1.00 90.32 148 LYS F O 1
ATOM 7090 N N . HIS F 1 149 ? -22.122 -9.780 31.910 1.00 78.19 149 HIS F N 1
ATOM 7091 C CA . HIS F 1 149 ? -21.410 -8.816 31.057 1.00 81.89 149 HIS F CA 1
ATOM 7092 C C . HIS F 1 149 ? -21.219 -9.393 29.661 1.00 79.63 149 HIS F C 1
ATOM 7093 O O . HIS F 1 149 ? -20.806 -10.532 29.505 1.00 85.29 149 HIS F O 1
ATOM 7100 N N . LEU F 1 150 ? -21.432 -8.571 28.647 1.00 76.95 150 LEU F N 1
ATOM 7101 C CA . LEU F 1 150 ? -21.281 -9.025 27.275 1.00 86.11 150 LEU F CA 1
ATOM 7102 C C . LEU F 1 150 ? -19.842 -8.881 26.866 1.00 99.53 150 LEU F C 1
ATOM 7103 O O . LEU F 1 150 ? -19.124 -8.045 27.411 1.00 102.85 150 LEU F O 1
ATOM 7108 N N . ARG F 1 151 ? -19.391 -9.768 25.985 1.00 108.71 151 ARG F N 1
ATOM 7109 C CA . ARG F 1 151 ? -18.002 -9.734 25.549 1.00 116.16 151 ARG F CA 1
ATOM 7110 C C . ARG F 1 151 ? -17.709 -8.392 24.861 1.00 126.94 151 ARG F C 1
ATOM 7111 O O . ARG F 1 151 ? -16.658 -7.792 25.096 1.00 133.49 151 ARG F O 1
ATOM 7119 N N . LEU F 1 152 ? -18.645 -7.919 24.037 1.00 122.73 152 LEU F N 1
ATOM 7120 C CA . LEU F 1 152 ? -18.542 -6.593 23.416 1.00 123.09 152 LEU F CA 1
ATOM 7121 C C . LEU F 1 152 ? -19.923 -6.059 23.059 1.00 118.06 152 LEU F C 1
ATOM 7122 O O . LEU F 1 152 ? -20.107 -5.471 21.991 1.00 121.64 152 LEU F O 1
ATOM 7127 N N . ALA G 1 2 ? 5.993 64.317 2.434 1.00 69.05 2 ALA G N 1
ATOM 7128 C CA . ALA G 1 2 ? 5.148 64.775 3.528 1.00 76.66 2 ALA G CA 1
ATOM 7129 C C . ALA G 1 2 ? 5.885 64.652 4.856 1.00 69.22 2 ALA G C 1
ATOM 7130 O O . ALA G 1 2 ? 6.796 63.856 4.972 1.00 68.26 2 ALA G O 1
ATOM 7132 N N . TRP G 1 3 ? 5.557 65.480 5.833 1.00 67.73 3 TRP G N 1
ATOM 7133 C CA . TRP G 1 3 ? 6.179 65.318 7.144 1.00 76.15 3 TRP G CA 1
ATOM 7134 C C . TRP G 1 3 ? 5.064 65.252 8.182 1.00 69.91 3 TRP G C 1
ATOM 7135 O O . TRP G 1 3 ? 3.917 65.553 7.884 1.00 63.98 3 TRP G O 1
ATOM 7146 N N . ASP G 1 4 ? 5.403 64.839 9.395 1.00 67.67 4 ASP G N 1
ATOM 7147 C CA . ASP G 1 4 ? 4.422 64.675 10.451 1.00 66.14 4 ASP G CA 1
ATOM 7148 C C . ASP G 1 4 ? 4.332 65.845 11.410 1.00 70.82 4 ASP G C 1
ATOM 7149 O O . ASP G 1 4 ? 5.331 66.205 12.028 1.00 65.07 4 ASP G O 1
ATOM 7154 N N . LEU G 1 5 ? 3.117 66.386 11.571 1.00 62.04 5 LEU G N 1
ATOM 7155 C CA . LEU G 1 5 ? 2.841 67.449 12.528 1.00 56.12 5 LEU G CA 1
ATOM 7156 C C . LEU G 1 5 ? 2.186 66.897 13.812 1.00 63.43 5 LEU G C 1
ATOM 7157 O O . LEU G 1 5 ? 1.150 66.231 13.766 1.00 60.95 5 LEU G O 1
ATOM 7162 N N . LYS G 1 6 ? 2.754 67.218 14.960 1.00 60.32 6 LYS G N 1
ATOM 7163 C CA . LYS G 1 6 ? 2.187 66.823 16.236 1.00 57.07 6 LYS G CA 1
ATOM 7164 C C . LYS G 1 6 ? 0.953 67.709 16.556 1.00 74.95 6 LYS G C 1
ATOM 7165 O O . LYS G 1 6 ? 1.046 68.943 16.546 1.00 67.71 6 LYS G O 1
ATOM 7171 N N . VAL G 1 7 ? -0.198 67.069 16.762 1.00 65.02 7 VAL G N 1
ATOM 7172 C CA . VAL G 1 7 ? -1.444 67.712 17.193 1.00 57.88 7 VAL G CA 1
ATOM 7173 C C . VAL G 1 7 ? -1.845 67.181 18.555 1.00 70.40 7 VAL G C 1
ATOM 7174 O O . VAL G 1 7 ? -1.828 65.966 18.787 1.00 74.11 7 VAL G O 1
ATOM 7178 N N . LYS G 1 8 ? -2.116 68.090 19.474 1.00 64.32 8 LYS G N 1
ATOM 7179 C CA . LYS G 1 8 ? -2.464 67.734 20.845 1.00 65.78 8 LYS G CA 1
ATOM 7180 C C . LYS G 1 8 ? -3.864 68.279 21.246 1.00 70.78 8 LYS G C 1
ATOM 7181 O O . LYS G 1 8 ? -4.212 69.428 20.953 1.00 58.07 8 LYS G O 1
ATOM 7187 N N . MET G 1 9 ? -4.686 67.426 21.833 1.00 66.41 9 MET G N 1
ATOM 7188 C CA . MET G 1 9 ? -6.020 67.767 22.347 1.00 71.85 9 MET G CA 1
ATOM 7189 C C . MET G 1 9 ? -6.036 67.883 23.860 1.00 92.02 9 MET G C 1
ATOM 7190 O O . MET G 1 9 ? -5.189 67.307 24.542 1.00 101.93 9 MET G O 1
ATOM 7195 N N . LEU G 1 10 ? -7.010 68.628 24.376 1.00 121.98 10 LEU G N 1
ATOM 7196 C CA . LEU G 1 10 ? -7.141 68.817 25.807 1.00 125.24 10 LEU G CA 1
ATOM 7197 C C . LEU G 1 10 ? -7.358 67.457 26.421 1.00 124.01 10 LEU G C 1
ATOM 7198 O O . LEU G 1 10 ? -8.342 66.783 26.114 1.00 119.11 10 LEU G O 1
ATOM 7203 N N . GLY G 1 11 ? -6.435 67.046 27.278 1.00 126.12 11 GLY G N 1
ATOM 7204 C CA . GLY G 1 11 ? -6.539 65.735 27.869 1.00 129.96 11 GLY G CA 1
ATOM 7205 C C . GLY G 1 11 ? -6.148 64.771 26.774 1.00 134.93 11 GLY G C 1
ATOM 7206 O O . GLY G 1 11 ? -4.963 64.575 26.493 1.00 131.95 11 GLY G O 1
ATOM 7207 N N . GLY G 1 12 ? -7.186 64.227 26.130 1.00 136.83 12 GLY G N 1
ATOM 7208 C CA . GLY G 1 12 ? -7.091 63.251 25.060 1.00 141.06 12 GLY G CA 1
ATOM 7209 C C . GLY G 1 12 ? -5.734 62.608 24.896 1.00 152.01 12 GLY G C 1
ATOM 7210 O O . GLY G 1 12 ? -5.209 61.966 25.807 1.00 175.54 12 GLY G O 1
ATOM 7211 N N . ASN G 1 13 ? -5.137 62.831 23.742 1.00 131.95 13 ASN G N 1
ATOM 7212 C CA . ASN G 1 13 ? -3.917 62.147 23.369 1.00 117.75 13 ASN G CA 1
ATOM 7213 C C . ASN G 1 13 ? -3.297 62.922 22.253 1.00 104.51 13 ASN G C 1
ATOM 7214 O O . ASN G 1 13 ? -3.955 63.746 21.611 1.00 124.17 13 ASN G O 1
ATOM 7219 N N . ASP G 1 14 ? -2.017 62.692 22.044 1.00 75.44 14 ASP G N 1
ATOM 7220 C CA . ASP G 1 14 ? -1.313 63.368 20.983 1.00 79.74 14 ASP G CA 1
ATOM 7221 C C . ASP G 1 14 ? -1.360 62.458 19.784 1.00 79.56 14 ASP G C 1
ATOM 7222 O O . ASP G 1 14 ? -1.325 61.243 19.928 1.00 79.68 14 ASP G O 1
ATOM 7227 N N . PHE G 1 15 ? -1.459 63.034 18.600 1.00 70.92 15 PHE G N 1
ATOM 7228 C CA . PHE G 1 15 ? -1.447 62.233 17.393 1.00 61.92 15 PHE G CA 1
ATOM 7229 C C . PHE G 1 15 ? -0.711 62.972 16.304 1.00 59.85 15 PHE G C 1
ATOM 7230 O O . PHE G 1 15 ? -0.426 64.148 16.422 1.00 72.49 15 PHE G O 1
ATOM 7238 N N . LEU G 1 16 ? -0.438 62.283 15.220 1.00 66.18 16 LEU G N 1
ATOM 7239 C CA . LEU G 1 16 ? 0.318 62.830 14.117 1.00 69.02 16 LEU G CA 1
ATOM 7240 C C . LEU G 1 16 ? -0.557 62.952 12.895 1.00 68.28 16 LEU G C 1
ATOM 7241 O O . LEU G 1 16 ? -1.405 62.105 12.677 1.00 65.39 16 LEU G O 1
ATOM 7246 N N . VAL G 1 17 ? -0.363 64.003 12.095 1.00 62.59 17 VAL G N 1
ATOM 7247 C CA . VAL G 1 17 ? -1.010 64.025 10.793 1.00 61.74 17 VAL G CA 1
ATOM 7248 C C . VAL G 1 17 ? 0.045 64.350 9.774 1.00 51.38 17 VAL G C 1
ATOM 7249 O O . VAL G 1 17 ? 1.036 64.992 10.100 1.00 54.24 17 VAL G O 1
ATOM 7253 N N . SER G 1 18 ? -0.117 63.788 8.584 1.00 60.30 18 SER G N 1
ATOM 7254 C CA . SER G 1 18 ? 0.769 64.001 7.442 1.00 62.23 18 SER G CA 1
ATOM 7255 C C . SER G 1 18 ? 0.471 65.291 6.673 1.00 51.31 18 SER G C 1
ATOM 7256 O O . SER G 1 18 ? -0.550 65.372 6.006 1.00 58.06 18 SER G O 1
ATOM 7259 N N . VAL G 1 19 ? 1.434 66.211 6.638 1.00 54.50 19 VAL G N 1
ATOM 7260 C CA . VAL G 1 19 ? 1.215 67.540 6.053 1.00 58.92 19 VAL G CA 1
ATOM 7261 C C . VAL G 1 19 ? 2.367 67.958 5.137 1.00 66.69 19 VAL G C 1
ATOM 7262 O O . VAL G 1 19 ? 3.418 67.294 5.060 1.00 58.89 19 VAL G O 1
ATOM 7266 N N . THR G 1 20 ? 2.184 69.075 4.452 1.00 68.53 20 THR G N 1
ATOM 7267 C CA . THR G 1 20 ? 3.269 69.631 3.660 1.00 64.20 20 THR G CA 1
ATOM 7268 C C . THR G 1 20 ? 3.330 71.130 4.003 1.00 65.08 20 THR G C 1
ATOM 7269 O O . THR G 1 20 ? 2.346 71.673 4.511 1.00 58.09 20 THR G O 1
ATOM 7273 N N . ASN G 1 21 ? 4.466 71.792 3.755 1.00 69.46 21 ASN G N 1
ATOM 7274 C CA . ASN G 1 21 ? 4.594 73.211 4.127 1.00 66.57 21 ASN G CA 1
ATOM 7275 C C . ASN G 1 21 ? 3.567 74.152 3.472 1.00 70.29 21 ASN G C 1
ATOM 7276 O O . ASN G 1 21 ? 3.132 75.105 4.088 1.00 71.91 21 ASN G O 1
ATOM 7281 N N . SER G 1 22 ? 3.206 73.907 2.217 1.00 67.90 22 SER G N 1
ATOM 7282 C CA . SER G 1 22 ? 2.291 74.775 1.498 1.00 63.43 22 SER G CA 1
ATOM 7283 C C . SER G 1 22 ? 0.817 74.427 1.775 1.00 72.43 22 SER G C 1
ATOM 7284 O O . SER G 1 22 ? -0.102 75.022 1.193 1.00 64.98 22 SER G O 1
ATOM 7287 N N . MET G 1 23 ? 0.582 73.589 2.776 1.00 60.67 23 MET G N 1
ATOM 7288 C CA . MET G 1 23 ? -0.788 73.187 3.115 1.00 59.10 23 MET G CA 1
ATOM 7289 C C . MET G 1 23 ? -1.402 74.333 3.896 1.00 65.78 23 MET G C 1
ATOM 7290 O O . MET G 1 23 ? -0.724 74.929 4.701 1.00 55.22 23 MET G O 1
ATOM 7295 N N . THR G 1 24 ? -2.661 74.652 3.623 1.00 54.02 24 THR G N 1
ATOM 7296 C CA . THR G 1 24 ? -3.394 75.665 4.379 1.00 55.05 24 THR G CA 1
ATOM 7297 C C . THR G 1 24 ? -3.945 75.128 5.665 1.00 57.59 24 THR G C 1
ATOM 7298 O O . THR G 1 24 ? -3.954 73.928 5.887 1.00 55.30 24 THR G O 1
ATOM 7302 N N . VAL G 1 25 ? -4.319 76.006 6.574 1.00 58.72 25 VAL G N 1
ATOM 7303 C CA . VAL G 1 25 ? -4.890 75.541 7.819 1.00 53.42 25 VAL G CA 1
ATOM 7304 C C . VAL G 1 25 ? -6.195 74.765 7.523 1.00 56.51 25 VAL G C 1
ATOM 7305 O O . VAL G 1 25 ? -6.548 73.842 8.262 1.00 55.77 25 VAL G O 1
ATOM 7309 N N . SER G 1 26 ? -6.921 75.147 6.465 1.00 59.32 26 SER G N 1
ATOM 7310 C CA . SER G 1 26 ? -8.148 74.427 6.121 1.00 57.09 26 SER G CA 1
ATOM 7311 C C . SER G 1 26 ? -7.866 73.010 5.679 1.00 52.88 26 SER G C 1
ATOM 7312 O O . SER G 1 26 ? -8.546 72.087 6.139 1.00 52.27 26 SER G O 1
ATOM 7315 N N . GLU G 1 27 ? -6.867 72.817 4.820 1.00 53.91 27 GLU G N 1
ATOM 7316 C CA . GLU G 1 27 ? -6.508 71.457 4.398 1.00 56.45 27 GLU G CA 1
ATOM 7317 C C . GLU G 1 27 ? -5.960 70.679 5.615 1.00 56.90 27 GLU G C 1
ATOM 7318 O O . GLU G 1 27 ? -6.141 69.471 5.726 1.00 65.75 27 GLU G O 1
ATOM 7324 N N . LEU G 1 28 ? -5.285 71.366 6.534 1.00 55.97 28 LEU G N 1
ATOM 7325 C CA . LEU G 1 28 ? -4.826 70.696 7.755 1.00 54.42 28 LEU G CA 1
ATOM 7326 C C . LEU G 1 28 ? -6.022 70.146 8.567 1.00 54.58 28 LEU G C 1
ATOM 7327 O O . LEU G 1 28 ? -5.989 69.002 9.035 1.00 57.62 28 LEU G O 1
ATOM 7332 N N . LYS G 1 29 ? -7.086 70.945 8.699 1.00 50.33 29 LYS G N 1
ATOM 7333 C CA . LYS G 1 29 ? -8.274 70.542 9.446 1.00 50.78 29 LYS G CA 1
ATOM 7334 C C . LYS G 1 29 ? -8.946 69.324 8.812 1.00 55.17 29 LYS G C 1
ATOM 7335 O O . LYS G 1 29 ? -9.500 68.474 9.499 1.00 48.66 29 LYS G O 1
ATOM 7341 N N . LYS G 1 30 ? -8.901 69.266 7.494 1.00 50.90 30 LYS G N 1
ATOM 7342 C CA . LYS G 1 30 ? -9.382 68.113 6.783 1.00 55.35 30 LYS G CA 1
ATOM 7343 C C . LYS G 1 30 ? -8.548 66.836 7.066 1.00 60.42 30 LYS G C 1
ATOM 7344 O O . LYS G 1 30 ? -9.118 65.718 7.114 1.00 55.12 30 LYS G O 1
ATOM 7350 N N . GLN G 1 31 ? -7.222 66.982 7.191 1.00 58.60 31 GLN G N 1
ATOM 7351 C CA . GLN G 1 31 ? -6.325 65.867 7.585 1.00 59.49 31 GLN G CA 1
ATOM 7352 C C . GLN G 1 31 ? -6.680 65.424 8.994 1.00 60.94 31 GLN G C 1
ATOM 7353 O O . GLN G 1 31 ? -6.771 64.235 9.291 1.00 62.43 31 GLN G O 1
ATOM 7359 N N . ILE G 1 32 ? -6.904 66.398 9.867 1.00 52.80 32 ILE G N 1
ATOM 7360 C CA . ILE G 1 32 ? -7.288 66.097 11.231 1.00 52.65 32 ILE G CA 1
ATOM 7361 C C . ILE G 1 32 ? -8.655 65.388 11.279 1.00 68.41 32 ILE G C 1
ATOM 7362 O O . ILE G 1 32 ? -8.836 64.462 12.079 1.00 63.21 32 ILE G O 1
ATOM 7367 N N . ALA G 1 33 ? -9.591 65.808 10.422 1.00 55.88 33 ALA G N 1
ATOM 7368 C CA . ALA G 1 33 ? -10.932 65.200 10.404 1.00 64.18 33 ALA G CA 1
ATOM 7369 C C . ALA G 1 33 ? -10.838 63.719 10.013 1.00 60.90 33 ALA G C 1
ATOM 7370 O O . ALA G 1 33 ? -11.485 62.820 10.627 1.00 56.68 33 ALA G O 1
ATOM 7372 N N . GLN G 1 34 ? -9.981 63.451 9.032 1.00 54.01 34 GLN G N 1
ATOM 7373 C CA . GLN G 1 34 ? -9.806 62.065 8.579 1.00 62.64 34 GLN G CA 1
ATOM 7374 C C . GLN G 1 34 ? -9.158 61.207 9.646 1.00 63.51 34 GLN G C 1
ATOM 7375 O O . GLN G 1 34 ? -9.491 60.019 9.793 1.00 63.34 34 GLN G O 1
ATOM 7381 N N . LYS G 1 35 ? -8.287 61.813 10.437 1.00 55.68 35 LYS G N 1
ATOM 7382 C CA . LYS G 1 35 ? -7.518 61.070 11.439 1.00 60.30 35 LYS G CA 1
ATOM 7383 C C . LYS G 1 35 ? -8.350 60.787 12.672 1.00 53.06 35 LYS G C 1
ATOM 7384 O O . LYS G 1 35 ? -8.389 59.680 13.133 1.00 62.81 35 LYS G O 1
ATOM 7390 N N . ILE G 1 36 ? -9.032 61.780 13.218 1.00 49.51 36 ILE G N 1
ATOM 7391 C CA . ILE G 1 36 ? -9.735 61.538 14.475 1.00 49.93 36 ILE G CA 1
ATOM 7392 C C . ILE G 1 36 ? -11.223 61.808 14.406 1.00 50.96 36 ILE G C 1
ATOM 7393 O O . ILE G 1 36 ? -11.899 61.762 15.434 1.00 64.74 36 ILE G O 1
ATOM 7398 N N . GLY G 1 37 ? -11.731 62.158 13.225 1.00 49.84 37 GLY G N 1
ATOM 7399 C CA . GLY G 1 37 ? -13.182 62.254 13.085 1.00 58.72 37 GLY G CA 1
ATOM 7400 C C . GLY G 1 37 ? -13.859 63.538 13.573 1.00 60.75 37 GLY G C 1
ATOM 7401 O O . GLY G 1 37 ? -15.080 63.575 13.641 1.00 63.39 37 GLY G O 1
ATOM 7402 N N . VAL G 1 38 ? -13.090 64.552 13.973 1.00 49.10 38 VAL G N 1
ATOM 7403 C CA . VAL G 1 38 ? -13.655 65.896 14.328 1.00 54.79 38 VAL G CA 1
ATOM 7404 C C . VAL G 1 38 ? -13.918 66.649 13.030 1.00 44.48 38 VAL G C 1
ATOM 7405 O O . VAL G 1 38 ? -13.003 66.938 12.289 1.00 50.41 38 VAL G O 1
ATOM 7409 N N . PRO G 1 39 ? -15.177 66.981 12.755 1.00 49.99 39 PRO G N 1
ATOM 7410 C CA . PRO G 1 39 ? -15.504 67.701 11.507 1.00 51.25 39 PRO G CA 1
ATOM 7411 C C . PRO G 1 39 ? -14.682 69.026 11.474 1.00 47.99 39 PRO G C 1
ATOM 7412 O O . PRO G 1 39 ? -14.460 69.606 12.521 1.00 49.99 39 PRO G O 1
ATOM 7416 N N . ALA G 1 40 ? -14.184 69.400 10.302 1.00 47.11 40 ALA G N 1
ATOM 7417 C CA . ALA G 1 40 ? -13.329 70.546 10.113 1.00 50.49 40 ALA G CA 1
ATOM 7418 C C . ALA G 1 40 ? -13.954 71.824 10.700 1.00 46.09 40 ALA G C 1
ATOM 7419 O O . ALA G 1 40 ? -13.220 72.663 11.258 1.00 49.02 40 ALA G O 1
ATOM 7421 N N . PHE G 1 41 ? -15.275 71.976 10.567 1.00 47.81 41 PHE G N 1
ATOM 7422 C CA . PHE G 1 41 ? -15.942 73.254 10.946 1.00 53.35 41 PHE G CA 1
ATOM 7423 C C . PHE G 1 41 ? -15.993 73.316 12.452 1.00 58.55 41 PHE G C 1
ATOM 7424 O O . PHE G 1 41 ? -16.381 74.288 13.021 1.00 61.10 41 PHE G O 1
ATOM 7432 N N . GLN G 1 42 ? -15.623 72.238 13.115 1.00 51.39 42 GLN G N 1
ATOM 7433 C CA . GLN G 1 42 ? -15.647 72.298 14.574 1.00 62.81 42 GLN G CA 1
ATOM 7434 C C . GLN G 1 42 ? -14.250 72.453 15.175 1.00 54.38 42 GLN G C 1
ATOM 7435 O O . GLN G 1 42 ? -14.089 72.406 16.395 1.00 62.56 42 GLN G O 1
ATOM 7441 N N . GLN G 1 43 ? -13.231 72.507 14.325 1.00 46.50 43 GLN G N 1
ATOM 7442 C CA . GLN G 1 43 ? -11.860 72.522 14.847 1.00 50.72 43 GLN G CA 1
ATOM 7443 C C . GLN G 1 43 ? -11.352 73.939 15.143 1.00 54.66 43 GLN G C 1
ATOM 7444 O O . GLN G 1 43 ? -11.299 74.774 14.253 1.00 52.47 43 GLN G O 1
ATOM 7450 N N . ARG G 1 44 ? -10.993 74.186 16.390 1.00 54.07 44 ARG G N 1
ATOM 7451 C CA . ARG G 1 44 ? -10.236 75.374 16.731 1.00 56.91 44 ARG G CA 1
ATOM 7452 C C . ARG G 1 44 ? -8.782 74.947 16.932 1.00 60.05 44 ARG G C 1
ATOM 7453 O O . ARG G 1 44 ? -8.497 74.259 17.918 1.00 60.70 44 ARG G O 1
ATOM 7461 N N . LEU G 1 45 ? -7.890 75.349 16.010 1.00 54.35 45 LEU G N 1
ATOM 7462 C CA . LEU G 1 45 ? -6.438 75.101 16.092 1.00 56.25 45 LEU G CA 1
ATOM 7463 C C . LEU G 1 45 ? -5.661 76.322 16.615 1.00 62.30 45 LEU G C 1
ATOM 7464 O O . LEU G 1 45 ? -5.935 77.448 16.233 1.00 60.09 45 LEU G O 1
ATOM 7469 N N . ALA G 1 46 ? -4.671 76.090 17.471 1.00 58.19 46 ALA G N 1
ATOM 7470 C CA . ALA G 1 46 ? -3.812 77.151 17.971 1.00 60.25 46 ALA G CA 1
ATOM 7471 C C . ALA G 1 46 ? -2.370 76.674 18.025 1.00 63.00 46 ALA G C 1
ATOM 7472 O O . ALA G 1 46 ? -2.074 75.481 18.245 1.00 64.01 46 ALA G O 1
ATOM 7474 N N . HIS G 1 47 ? -1.474 77.622 17.815 1.00 67.02 47 HIS G N 1
ATOM 7475 C CA . HIS G 1 47 ? -0.047 77.401 17.970 1.00 70.81 47 HIS G CA 1
ATOM 7476 C C . HIS G 1 47 ? 0.552 78.545 18.762 1.00 75.89 47 HIS G C 1
ATOM 7477 O O . HIS G 1 47 ? 0.398 79.723 18.411 1.00 78.42 47 HIS G O 1
ATOM 7484 N N . GLN G 1 48 ? 1.205 78.185 19.860 1.00 80.42 48 GLN G N 1
ATOM 7485 C CA . GLN G 1 48 ? 1.756 79.179 20.759 1.00 79.90 48 GLN G CA 1
ATOM 7486 C C . GLN G 1 48 ? 0.632 80.113 21.205 1.00 85.52 48 GLN G C 1
ATOM 7487 O O . GLN G 1 48 ? 0.808 81.313 21.293 1.00 84.90 48 GLN G O 1
ATOM 7493 N N . THR G 1 49 ? -0.536 79.530 21.466 1.00 93.64 49 THR G N 1
ATOM 7494 C CA . THR G 1 49 ? -1.711 80.242 21.980 1.00 100.21 49 THR G CA 1
ATOM 7495 C C . THR G 1 49 ? -2.412 81.148 20.949 1.00 99.81 49 THR G C 1
ATOM 7496 O O . THR G 1 49 ? -3.437 81.747 21.260 1.00 103.15 49 THR G O 1
ATOM 7500 N N . ALA G 1 50 ? -1.874 81.235 19.733 1.00 90.93 50 ALA G N 1
ATOM 7501 C CA . ALA G 1 50 ? -2.488 82.017 18.651 1.00 76.66 50 ALA G CA 1
ATOM 7502 C C . ALA G 1 50 ? -3.380 81.116 17.773 1.00 79.62 50 ALA G C 1
ATOM 7503 O O . ALA G 1 50 ? -2.941 80.060 17.318 1.00 80.31 50 ALA G O 1
ATOM 7505 N N . VAL G 1 51 ? -4.647 81.497 17.605 1.00 62.23 51 VAL G N 1
ATOM 7506 C CA . VAL G 1 51 ? -5.588 80.752 16.795 1.00 70.79 51 VAL G CA 1
ATOM 7507 C C . VAL G 1 51 ? -5.166 80.786 15.331 1.00 66.09 51 VAL G C 1
ATOM 7508 O O . VAL G 1 51 ? -4.800 81.852 14.837 1.00 56.87 51 VAL G O 1
ATOM 7512 N N . LEU G 1 52 ? -5.140 79.616 14.675 1.00 59.79 52 LEU G N 1
ATOM 7513 C CA . LEU G 1 52 ? -4.702 79.493 13.277 1.00 50.21 52 LEU G CA 1
ATOM 7514 C C . LEU G 1 52 ? -5.889 79.835 12.370 1.00 60.62 52 LEU G C 1
ATOM 7515 O O . LEU G 1 52 ? -7.004 79.382 12.626 1.00 72.73 52 LEU G O 1
ATOM 7520 N N . GLN G 1 53 ? -5.639 80.604 11.310 1.00 63.78 53 GLN G N 1
ATOM 7521 C CA . GLN G 1 53 ? -6.671 81.080 10.381 1.00 63.75 53 GLN G CA 1
ATOM 7522 C C . GLN G 1 53 ? -6.641 80.259 9.109 1.00 65.52 53 GLN G C 1
ATOM 7523 O O . GLN G 1 53 ? -5.567 79.969 8.562 1.00 60.36 53 GLN G O 1
ATOM 7529 N N . ASP G 1 54 ? -7.834 79.882 8.658 1.00 60.77 54 ASP G N 1
ATOM 7530 C CA . ASP G 1 54 ? -7.975 78.846 7.633 1.00 57.97 54 ASP G CA 1
ATOM 7531 C C . ASP G 1 54 ? -7.132 78.999 6.369 1.00 53.28 54 ASP G C 1
ATOM 7532 O O . ASP G 1 54 ? -6.671 78.014 5.798 1.00 58.65 54 ASP G O 1
ATOM 7537 N N . GLY G 1 55 ? -6.948 80.238 5.920 1.00 54.00 55 GLY G N 1
ATOM 7538 C CA . GLY G 1 55 ? -6.278 80.491 4.658 1.00 63.30 55 GLY G CA 1
ATOM 7539 C C . GLY G 1 55 ? -4.764 80.499 4.708 1.00 65.41 55 GLY G C 1
ATOM 7540 O O . GLY G 1 55 ? -4.094 80.529 3.669 1.00 62.27 55 GLY G O 1
ATOM 7541 N N . LEU G 1 56 ? -4.216 80.497 5.912 1.00 57.73 56 LEU G N 1
ATOM 7542 C CA . LEU G 1 56 ? -2.747 80.580 6.091 1.00 58.42 56 LEU G CA 1
ATOM 7543 C C . LEU G 1 56 ? -2.075 79.218 5.811 1.00 65.71 56 LEU G C 1
ATOM 7544 O O . LEU G 1 56 ? -2.650 78.175 6.114 1.00 61.03 56 LEU G O 1
ATOM 7549 N N . THR G 1 57 ? -0.888 79.230 5.208 1.00 57.84 57 THR G N 1
ATOM 7550 C CA . THR G 1 57 ? -0.114 78.015 5.008 1.00 65.96 57 THR G CA 1
ATOM 7551 C C . THR G 1 57 ? 0.680 77.682 6.254 1.00 61.97 57 THR G C 1
ATOM 7552 O O . THR G 1 57 ? 0.957 78.554 7.084 1.00 58.30 57 THR G O 1
ATOM 7556 N N . LEU G 1 58 ? 1.061 76.414 6.368 1.00 60.05 58 LEU G N 1
ATOM 7557 C CA . LEU G 1 58 ? 1.827 75.927 7.522 1.00 53.27 58 LEU G CA 1
ATOM 7558 C C . LEU G 1 58 ? 3.204 76.592 7.638 1.00 59.58 58 LEU G C 1
ATOM 7559 O O . LEU G 1 58 ? 3.695 76.844 8.749 1.00 66.06 58 LEU G O 1
ATOM 7564 N N . SER G 1 59 ? 3.841 76.817 6.489 1.00 57.65 59 SER G N 1
ATOM 7565 C CA . SER G 1 59 ? 5.151 77.478 6.455 1.00 60.70 59 SER G CA 1
ATOM 7566 C C . SER G 1 59 ? 5.010 78.977 6.800 1.00 67.83 59 SER G C 1
ATOM 7567 O O . SER G 1 59 ? 5.890 79.531 7.420 1.00 67.89 59 SER G O 1
ATOM 7570 N N . SER G 1 60 ? 3.887 79.595 6.420 1.00 71.61 60 SER G N 1
ATOM 7571 C CA . SER G 1 60 ? 3.619 80.990 6.770 1.00 73.32 60 SER G CA 1
ATOM 7572 C C . SER G 1 60 ? 3.546 81.073 8.283 1.00 65.01 60 SER G C 1
ATOM 7573 O O . SER G 1 60 ? 4.061 81.986 8.870 1.00 61.34 60 SER G O 1
ATOM 7576 N N . LEU G 1 61 ? 3.043 80.015 8.910 1.00 71.73 61 LEU G N 1
ATOM 7577 C CA . LEU G 1 61 ? 2.947 79.931 10.364 1.00 57.59 61 LEU G CA 1
ATOM 7578 C C . LEU G 1 61 ? 4.227 79.416 11.058 1.00 68.12 61 LEU G C 1
ATOM 7579 O O . LEU G 1 61 ? 4.263 79.280 12.282 1.00 70.28 61 LEU G O 1
ATOM 7584 N N . GLY G 1 62 ? 5.291 79.199 10.293 1.00 61.77 62 GLY G N 1
ATOM 7585 C CA . GLY G 1 62 ? 6.502 78.587 10.847 1.00 70.87 62 GLY G CA 1
ATOM 7586 C C . GLY G 1 62 ? 6.360 77.194 11.505 1.00 63.72 62 GLY G C 1
ATOM 7587 O O . GLY G 1 62 ? 7.132 76.811 12.396 1.00 84.85 62 GLY G O 1
ATOM 7588 N N . LEU G 1 63 ? 5.349 76.446 11.118 1.00 60.87 63 LEU G N 1
ATOM 7589 C CA . LEU G 1 63 ? 5.190 75.093 11.670 1.00 60.41 63 LEU G CA 1
ATOM 7590 C C . LEU G 1 63 ? 6.240 74.132 11.154 1.00 70.98 63 LEU G C 1
ATOM 7591 O O . LEU G 1 63 ? 6.561 74.162 9.974 1.00 70.22 63 LEU G O 1
ATOM 7596 N N . GLY G 1 64 ? 6.705 73.224 12.001 1.00 69.75 64 GLY G N 1
ATOM 7597 C CA . GLY G 1 64 ? 7.619 72.178 11.556 1.00 73.58 64 GLY G CA 1
ATOM 7598 C C . GLY G 1 64 ? 7.415 70.891 12.365 1.00 76.64 64 GLY G C 1
ATOM 7599 O O . GLY G 1 64 ? 6.568 70.857 13.251 1.00 69.25 64 GLY G O 1
ATOM 7600 N N . PRO G 1 65 ? 8.216 69.838 12.077 1.00 70.11 65 PRO G N 1
ATOM 7601 C CA . PRO G 1 65 ? 8.136 68.519 12.739 1.00 73.37 65 PRO G CA 1
ATOM 7602 C C . PRO G 1 65 ? 8.268 68.642 14.266 1.00 74.47 65 PRO G C 1
ATOM 7603 O O . PRO G 1 65 ? 7.838 67.760 14.995 1.00 79.71 65 PRO G O 1
ATOM 7607 N N . SER G 1 66 ? 8.868 69.731 14.741 1.00 77.76 66 SER G N 1
ATOM 7608 C CA . SER G 1 66 ? 9.067 69.932 16.173 1.00 84.69 66 SER G CA 1
ATOM 7609 C C . SER G 1 66 ? 7.912 70.732 16.792 1.00 88.25 66 SER G C 1
ATOM 7610 O O . SER G 1 66 ? 7.830 70.906 18.005 1.00 97.54 66 SER G O 1
ATOM 7613 N N . SER G 1 67 ? 6.996 71.199 15.959 1.00 88.81 67 SER G N 1
ATOM 7614 C CA . SER G 1 67 ? 5.884 72.006 16.446 1.00 80.15 67 SER G CA 1
ATOM 7615 C C . SER G 1 67 ? 4.781 71.168 17.103 1.00 81.39 67 SER G C 1
ATOM 7616 O O . SER G 1 67 ? 4.649 69.951 16.857 1.00 86.02 67 SER G O 1
ATOM 7619 N N . THR G 1 68 ? 4.029 71.811 17.986 1.00 74.28 68 THR G N 1
ATOM 7620 C CA . THR G 1 68 ? 2.820 71.207 18.538 1.00 77.03 68 THR G CA 1
ATOM 7621 C C . THR G 1 68 ? 1.654 72.169 18.298 1.00 74.03 68 THR G C 1
ATOM 7622 O O . THR G 1 68 ? 1.704 73.348 18.675 1.00 81.14 68 THR G O 1
ATOM 7626 N N . VAL G 1 69 ? 0.617 71.671 17.643 1.00 70.62 69 VAL G N 1
ATOM 7627 C CA . VAL G 1 69 ? -0.571 72.467 17.361 1.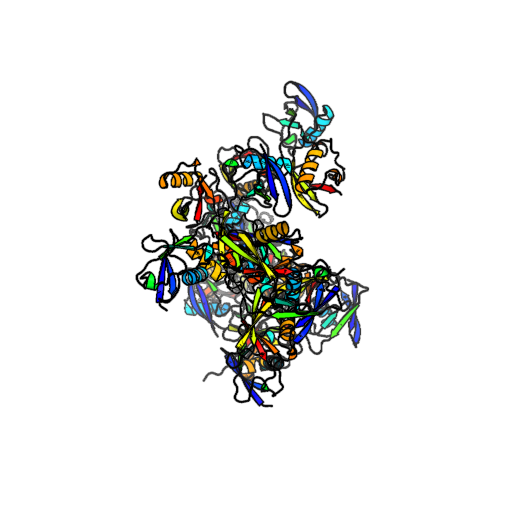00 60.88 69 VAL G CA 1
ATOM 7628 C C . VAL G 1 69 ? -1.655 71.979 18.307 1.00 64.35 69 VAL G C 1
ATOM 7629 O O . VAL G 1 69 ? -1.862 70.770 18.428 1.00 64.64 69 VAL G O 1
ATOM 7633 N N . MET G 1 70 ? -2.328 72.900 18.987 1.00 59.28 70 MET G N 1
ATOM 7634 C CA . MET G 1 70 ? -3.385 72.551 19.946 1.00 62.42 70 MET G CA 1
ATOM 7635 C C . MET G 1 70 ? -4.754 72.512 19.262 1.00 63.67 70 MET G C 1
ATOM 7636 O O . MET G 1 70 ? -5.136 73.444 18.530 1.00 61.88 70 MET G O 1
ATOM 7641 N N . LEU G 1 71 ? -5.498 71.447 19.518 1.00 65.43 71 LEU G N 1
ATOM 7642 C CA . LEU G 1 71 ? -6.855 71.307 19.011 1.00 64.29 71 LEU G CA 1
ATOM 7643 C C . LEU G 1 71 ? -7.850 71.347 20.143 1.00 67.63 71 LEU G C 1
ATOM 7644 O O . LEU G 1 71 ? -7.733 70.602 21.122 1.00 64.71 71 LEU G O 1
ATOM 7649 N N . VAL G 1 72 ? -8.815 72.236 19.982 1.00 69.15 72 VAL G N 1
ATOM 7650 C CA . VAL G 1 72 ? -9.989 72.357 20.826 1.00 65.84 72 VAL G CA 1
ATOM 7651 C C . VAL G 1 72 ? -11.236 72.065 19.973 1.00 67.92 72 VAL G C 1
ATOM 7652 O O . VAL G 1 72 ? -11.430 72.653 18.878 1.00 64.90 72 VAL G O 1
ATOM 7656 N N . VAL G 1 73 ? -12.085 71.163 20.428 1.00 72.77 73 VAL G N 1
ATOM 7657 C CA . VAL G 1 73 ? -13.320 70.939 19.693 1.00 80.48 73 VAL G CA 1
ATOM 7658 C C . VAL G 1 73 ? -14.352 71.909 20.186 1.00 66.18 73 VAL G C 1
ATOM 7659 O O . VAL G 1 73 ? -14.775 71.841 21.331 1.00 76.44 73 VAL G O 1
ATOM 7663 N N . GLN G 1 74 ? -14.805 72.786 19.311 1.00 67.31 74 GLN G N 1
ATOM 7664 C CA . GLN G 1 74 ? -15.678 73.841 19.795 1.00 75.59 74 GLN G CA 1
ATOM 7665 C C . GLN G 1 74 ? -16.742 74.216 18.805 1.00 74.46 74 GLN G C 1
ATOM 7666 O O . GLN G 1 74 ? -16.477 74.321 17.608 1.00 73.35 74 GLN G O 1
ATOM 7672 N N . ASN G 1 75 ? -17.974 74.305 19.274 1.00 66.19 75 ASN G N 1
ATOM 7673 C CA . ASN G 1 75 ? -18.996 74.771 18.378 1.00 82.15 75 ASN G CA 1
ATOM 7674 C C . ASN G 1 75 ? -18.932 76.282 18.136 1.00 95.29 75 ASN G C 1
ATOM 7675 O O . ASN G 1 75 ? -19.046 77.080 19.069 1.00 100.91 75 ASN G O 1
ATOM 7680 N N . SER G 1 76 ? -18.732 76.668 16.881 1.00 84.70 76 SER G N 1
ATOM 7681 C CA . SER G 1 76 ? -18.903 78.049 16.517 1.00 93.58 76 SER G CA 1
ATOM 7682 C C . SER G 1 76 ? -20.393 78.400 16.374 1.00 99.81 76 SER G C 1
ATOM 7683 O O . SER G 1 76 ? -21.172 77.819 15.580 1.00 97.79 76 SER G O 1
ATOM 7686 N N . SER G 1 77 ? -20.784 79.381 17.157 1.00 89.55 77 SER G N 1
ATOM 7687 C CA . SER G 1 77 ? -22.146 79.810 17.122 1.00 94.05 77 SER G CA 1
ATOM 7688 C C . SER G 1 77 ? -22.217 81.110 16.333 1.00 71.85 77 SER G C 1
ATOM 7689 O O . SER G 1 77 ? -22.969 82.013 16.708 1.00 85.70 77 SER G O 1
ATOM 7692 N N . GLU G 1 78 ? -21.404 81.234 15.274 1.00 61.48 78 GLU G N 1
ATOM 7693 C CA . GLU G 1 78 ? -21.387 82.508 14.528 1.00 69.51 78 GLU G CA 1
ATOM 7694 C C . GLU G 1 78 ? -22.060 82.373 13.163 1.00 63.65 78 GLU G C 1
ATOM 7695 O O . GLU G 1 78 ? -21.779 81.425 12.432 1.00 60.38 78 GLU G O 1
ATOM 7701 N N . PRO G 1 79 ? -22.921 83.347 12.808 1.00 66.76 79 PRO G N 1
ATOM 7702 C CA . PRO G 1 79 ? -23.656 83.406 11.536 1.00 59.99 79 PRO G CA 1
ATOM 7703 C C . PRO G 1 79 ? -22.730 83.561 10.363 1.00 59.04 79 PRO G C 1
ATOM 7704 O O . PRO G 1 79 ? -21.654 84.098 10.564 1.00 65.27 79 PRO G O 1
ATOM 7708 N N . LEU G 1 80 ? -23.095 83.040 9.193 1.00 55.15 80 LEU G N 1
ATOM 7709 C CA . LEU G 1 80 ? -22.388 83.348 7.961 1.00 51.24 80 LEU G CA 1
ATOM 7710 C C . LEU G 1 80 ? -23.409 83.522 6.863 1.00 50.09 80 LEU G C 1
ATOM 7711 O O . LEU G 1 80 ? -24.542 83.150 7.041 1.00 51.99 80 LEU G O 1
ATOM 7716 N N . SER G 1 81 ? -23.035 84.111 5.738 1.00 52.34 81 SER G N 1
ATOM 7717 C CA . SER G 1 81 ? -23.994 84.268 4.652 1.00 61.71 81 SER G CA 1
ATOM 7718 C C . SER G 1 81 ? -23.681 83.334 3.515 1.00 64.87 81 SER G C 1
ATOM 7719 O O . SER G 1 81 ? -22.517 83.078 3.214 1.00 59.08 81 SER G O 1
ATOM 7722 N N . ILE G 1 82 ? -24.714 82.829 2.860 1.00 55.16 82 ILE G N 1
ATOM 7723 C CA . ILE G 1 82 ? -24.486 82.060 1.650 1.00 50.27 82 ILE G CA 1
ATOM 7724 C C . ILE G 1 82 ? -25.407 82.546 0.574 1.00 52.97 82 ILE G C 1
ATOM 7725 O O . ILE G 1 82 ? -26.365 83.264 0.848 1.00 61.22 82 ILE G O 1
ATOM 7730 N N . LEU G 1 83 ? -25.139 82.152 -0.653 1.00 48.42 83 LEU G N 1
ATOM 7731 C CA . LEU G 1 83 ? -26.065 82.425 -1.755 1.00 50.83 83 LEU G CA 1
ATOM 7732 C C . LEU G 1 83 ? -26.863 81.160 -2.061 1.00 62.91 83 LEU G C 1
ATOM 7733 O O . LEU G 1 83 ? -26.269 80.089 -2.132 1.00 54.92 83 LEU G O 1
ATOM 7738 N N . VAL G 1 84 ? -28.187 81.268 -2.205 1.00 59.22 84 VAL G N 1
ATOM 7739 C CA . VAL G 1 84 ? -29.016 80.167 -2.702 1.00 53.68 84 VAL G CA 1
ATOM 7740 C C . VAL G 1 84 ? -29.522 80.601 -4.080 1.00 64.44 84 VAL G C 1
ATOM 7741 O O . VAL G 1 84 ? -30.259 81.565 -4.211 1.00 66.45 84 VAL G O 1
ATOM 7745 N N . ARG G 1 85 ? -29.062 79.898 -5.099 1.00 60.63 85 ARG G N 1
ATOM 7746 C CA . ARG G 1 85 ? -29.363 80.114 -6.512 1.00 51.45 85 ARG G CA 1
ATOM 7747 C C . ARG G 1 85 ? -30.300 79.056 -7.118 1.00 70.35 85 ARG G C 1
ATOM 7748 O O . ARG G 1 85 ? -30.111 77.834 -6.889 1.00 66.99 85 ARG G O 1
ATOM 7756 N N . ASN G 1 86 ? -31.309 79.497 -7.858 1.00 62.36 86 ASN G N 1
ATOM 7757 C CA . ASN G 1 86 ? -32.094 78.553 -8.619 1.00 74.06 86 ASN G CA 1
ATOM 7758 C C . ASN G 1 86 ? -31.257 78.195 -9.841 1.00 97.62 86 ASN G C 1
ATOM 7759 O O . ASN G 1 86 ? -30.581 79.055 -10.390 1.00 112.23 86 ASN G O 1
ATOM 7764 N N . GLU G 1 87 ? -31.276 76.924 -10.233 1.00 107.40 87 GLU G N 1
ATOM 7765 C CA . GLU G 1 87 ? -30.550 76.419 -11.399 1.00 111.70 87 GLU G CA 1
ATOM 7766 C C . GLU G 1 87 ? -30.531 77.399 -12.562 1.00 113.30 87 GLU G C 1
ATOM 7767 O O . GLU G 1 87 ? -31.566 77.649 -13.182 1.00 122.04 87 GLU G O 1
ATOM 7769 N N . ARG G 1 88 ? -29.361 77.948 -12.865 1.00 110.55 88 ARG G N 1
ATOM 7770 C CA . ARG G 1 88 ? -29.246 78.900 -13.971 1.00 119.09 88 ARG G CA 1
ATOM 7771 C C . ARG G 1 88 ? -30.160 80.131 -13.783 1.00 123.69 88 ARG G C 1
ATOM 7772 O O . ARG G 1 88 ? -30.840 80.562 -14.720 1.00 130.55 88 ARG G O 1
ATOM 7774 N N . GLY G 1 89 ? -30.171 80.691 -12.575 1.00 109.68 89 GLY G N 1
ATOM 7775 C CA . GLY G 1 89 ? -30.966 81.874 -12.295 1.00 111.50 89 GLY G CA 1
ATOM 7776 C C . GLY G 1 89 ? -30.341 82.823 -11.281 1.00 101.68 89 GLY G C 1
ATOM 7777 O O . GLY G 1 89 ? -29.117 82.813 -11.069 1.00 89.77 89 GLY G O 1
ATOM 7778 N N . HIS G 1 90 ? -31.198 83.605 -10.624 1.00 85.98 90 HIS G N 1
ATOM 7779 C CA . HIS G 1 90 ? -30.780 84.595 -9.646 1.00 79.57 90 HIS G CA 1
ATOM 7780 C C . HIS G 1 90 ? -30.480 83.980 -8.289 1.00 74.90 90 HIS G C 1
ATOM 7781 O O . HIS G 1 90 ? -31.083 82.990 -7.894 1.00 84.76 90 HIS G O 1
ATOM 7783 N N . SER G 1 91 ? -29.515 84.555 -7.584 1.00 63.91 91 SER G N 1
ATOM 7784 C CA . SER G 1 91 ? -29.139 84.076 -6.254 1.00 60.08 91 SER G CA 1
ATOM 7785 C C . SER G 1 91 ? -29.707 84.986 -5.178 1.00 68.95 91 SER G C 1
ATOM 7786 O O . SER G 1 91 ? -29.833 86.194 -5.365 1.00 68.25 91 SER G O 1
ATOM 7789 N N . ASN G 1 92 ? -30.026 84.425 -4.032 1.00 58.04 92 ASN G N 1
ATOM 7790 C CA . ASN G 1 92 ? -30.440 85.272 -2.923 1.00 69.49 92 ASN G CA 1
ATOM 7791 C C . ASN G 1 92 ? -29.608 84.903 -1.729 1.00 67.12 92 ASN G C 1
ATOM 7792 O O . ASN G 1 92 ? -29.237 83.743 -1.571 1.00 51.49 92 ASN G O 1
ATOM 7797 N N . ILE G 1 93 ? -29.375 85.885 -0.877 1.00 60.17 93 ILE G N 1
ATOM 7798 C CA . ILE G 1 93 ? -28.594 85.708 0.329 1.00 54.61 93 ILE G CA 1
ATOM 7799 C C . ILE G 1 93 ? -29.467 85.150 1.446 1.00 52.29 93 ILE G C 1
ATOM 7800 O O . ILE G 1 93 ? -30.576 85.649 1.665 1.00 52.77 93 ILE G O 1
ATOM 7805 N N . TYR G 1 94 ? -28.964 84.124 2.108 1.00 57.14 94 TYR G N 1
ATOM 7806 C CA . TYR G 1 94 ? -29.530 83.521 3.311 1.00 55.30 94 TYR G CA 1
ATOM 7807 C C . TYR G 1 94 ? -28.487 83.534 4.407 1.00 56.23 94 TYR G C 1
ATOM 7808 O O . TYR G 1 94 ? -27.289 83.296 4.165 1.00 55.20 94 TYR G O 1
ATOM 7817 N N . GLU G 1 95 ? -28.921 83.797 5.624 1.00 55.87 95 GLU G N 1
ATOM 7818 C CA . GLU G 1 95 ? -28.026 83.698 6.780 1.00 49.87 95 GLU G CA 1
ATOM 7819 C C . GLU G 1 95 ? -28.224 82.330 7.442 1.00 51.13 95 GLU G C 1
ATOM 7820 O O . GLU G 1 95 ? -29.371 81.953 7.663 1.00 56.15 95 GLU G O 1
ATOM 7826 N N . VAL G 1 96 ? -27.137 81.585 7.678 1.00 62.25 96 VAL G N 1
ATOM 7827 C CA . VAL G 1 96 ? -27.172 80.232 8.287 1.00 56.79 96 VAL G CA 1
ATOM 7828 C C . VAL G 1 96 ? -26.084 80.142 9.363 1.00 63.33 96 VAL G C 1
ATOM 7829 O O . VAL G 1 96 ? -25.256 81.034 9.494 1.00 58.89 96 VAL G O 1
ATOM 7833 N N . PHE G 1 97 ? -26.131 79.099 10.169 1.00 54.08 97 PHE G N 1
ATOM 7834 C CA . PHE G 1 97 ? -25.060 78.679 11.108 1.00 57.33 97 PHE G CA 1
ATOM 7835 C C . PHE G 1 97 ? -24.645 77.258 10.754 1.00 62.34 97 PHE G C 1
ATOM 7836 O O . PHE G 1 97 ? -25.509 76.449 10.365 1.00 55.56 97 PHE G O 1
ATOM 7844 N N . LEU G 1 98 ? -23.354 76.930 10.857 1.00 60.79 98 LEU G N 1
ATOM 7845 C CA . LEU G 1 98 ? -22.896 75.623 10.381 1.00 51.15 98 LEU G CA 1
ATOM 7846 C C . LEU G 1 98 ? -23.455 74.438 11.222 1.00 59.19 98 LEU G C 1
ATOM 7847 O O . LEU G 1 98 ? -23.506 73.290 10.749 1.00 65.59 98 LEU G O 1
ATOM 7852 N N . THR G 1 99 ? -23.936 74.731 12.426 1.00 52.72 99 THR G N 1
ATOM 7853 C CA . THR G 1 99 ? -24.537 73.736 13.290 1.00 55.08 99 THR G CA 1
ATOM 7854 C C . THR G 1 99 ? -25.994 73.493 12.967 1.00 68.45 99 THR G C 1
ATOM 7855 O O . THR G 1 99 ? -26.607 72.585 13.517 1.00 67.34 99 THR G O 1
ATOM 7859 N N . GLN G 1 100 ? -26.572 74.252 12.039 1.00 63.33 100 GLN G N 1
ATOM 7860 C CA . GLN G 1 100 ? -27.959 73.987 11.715 1.00 55.60 100 GLN G CA 1
ATOM 7861 C C . GLN G 1 100 ? -28.046 72.810 10.726 1.00 45.37 100 GLN G C 1
ATOM 7862 O O . GLN G 1 100 ? -27.097 72.530 10.014 1.00 55.71 100 GLN G O 1
ATOM 7868 N N . THR G 1 101 ? -29.198 72.151 10.665 1.00 46.57 101 THR G N 1
ATOM 7869 C CA . THR G 1 101 ? -29.384 71.069 9.719 1.00 55.10 101 THR G CA 1
ATOM 7870 C C . THR G 1 101 ? -29.730 71.642 8.371 1.00 56.21 101 THR G C 1
ATOM 7871 O O . THR G 1 101 ? -30.177 72.773 8.282 1.00 47.63 101 THR G O 1
ATOM 7875 N N . VAL G 1 102 ? -29.537 70.862 7.325 1.00 50.11 102 VAL G N 1
ATOM 7876 C CA . VAL G 1 102 ? -30.000 71.222 5.998 1.00 47.31 102 VAL G CA 1
ATOM 7877 C C . VAL G 1 102 ? -31.516 71.517 6.074 1.00 65.52 102 VAL G C 1
ATOM 7878 O O . VAL G 1 102 ? -32.025 72.421 5.385 1.00 55.72 102 VAL G O 1
ATOM 7882 N N . ASP G 1 103 ? -32.229 70.775 6.925 1.00 58.39 103 ASP G N 1
ATOM 7883 C CA . ASP G 1 103 ? -33.657 70.994 7.059 1.00 55.01 103 ASP G CA 1
ATOM 7884 C C . ASP G 1 103 ? -33.973 72.455 7.453 1.00 69.33 103 ASP G C 1
ATOM 7885 O O . ASP G 1 103 ? -34.983 73.009 7.027 1.00 62.52 103 ASP G O 1
ATOM 7890 N N . THR G 1 104 ? -33.161 73.047 8.321 1.00 58.81 104 THR G N 1
ATOM 7891 C CA . THR G 1 104 ? -33.461 74.411 8.759 1.00 64.30 104 THR G CA 1
ATOM 7892 C C . THR G 1 104 ? -33.258 75.416 7.647 1.00 57.58 104 THR G C 1
ATOM 7893 O O . THR G 1 104 ? -33.952 76.433 7.566 1.00 67.46 104 THR G O 1
ATOM 7897 N N . LEU G 1 105 ? -32.294 75.163 6.782 1.00 53.41 105 LEU G N 1
ATOM 7898 C CA . LEU G 1 105 ? -32.119 76.037 5.633 1.00 51.53 105 LEU G CA 1
ATOM 7899 C C . LEU G 1 105 ? -33.296 75.817 4.692 1.00 53.43 105 LEU G C 1
ATOM 7900 O O . LEU G 1 105 ? -33.880 76.783 4.207 1.00 58.61 105 LEU G O 1
ATOM 7905 N N . LYS G 1 106 ? -33.734 74.564 4.505 1.00 53.01 106 LYS G N 1
ATOM 7906 C CA . LYS G 1 106 ? -34.840 74.315 3.587 1.00 45.09 106 LYS G CA 1
ATOM 7907 C C . LYS G 1 106 ? -36.101 75.058 4.060 1.00 56.65 106 LYS G C 1
ATOM 7908 O O . LYS G 1 106 ? -36.880 75.548 3.262 1.00 56.20 106 LYS G O 1
ATOM 7914 N N . LYS G 1 107 ? -36.278 75.140 5.367 1.00 50.36 107 LYS G N 1
ATOM 7915 C CA . LYS G 1 107 ? -37.430 75.785 5.951 1.00 51.80 107 LYS G CA 1
ATOM 7916 C C . LYS G 1 107 ? -37.426 77.314 5.707 1.00 57.60 107 LYS G C 1
ATOM 7917 O O . LYS G 1 107 ? -38.482 77.933 5.472 1.00 52.93 107 LYS G O 1
ATOM 7923 N N . LYS G 1 108 ? -36.245 77.913 5.733 1.00 53.71 108 LYS G N 1
ATOM 7924 C CA . LYS G 1 108 ? -36.144 79.324 5.397 1.00 53.79 108 LYS G CA 1
ATOM 7925 C C . LYS G 1 108 ? -36.454 79.534 3.920 1.00 58.47 108 LYS G C 1
ATOM 7926 O O . LYS G 1 108 ? -37.175 80.451 3.571 1.00 57.84 108 LYS G O 1
ATOM 7932 N N . VAL G 1 109 ? -35.911 78.691 3.043 1.00 46.97 109 VAL G N 1
ATOM 7933 C CA . VAL G 1 109 ? -36.253 78.826 1.639 1.00 53.49 109 VAL G CA 1
ATOM 7934 C C . VAL G 1 109 ? -37.720 78.619 1.446 1.00 61.19 109 VAL G C 1
ATOM 7935 O O . VAL G 1 109 ? -38.355 79.343 0.683 1.00 57.42 109 VAL G O 1
ATOM 7939 N N . SER G 1 110 ? -38.249 77.605 2.136 1.00 54.19 110 SER G N 1
ATOM 7940 C CA . SER G 1 110 ? -39.663 77.270 2.068 1.00 60.45 110 SER G CA 1
ATOM 7941 C C . SER G 1 110 ? -40.511 78.489 2.501 1.00 65.66 110 SER G C 1
ATOM 7942 O O . SER G 1 110 ? -41.435 78.895 1.816 1.00 62.12 110 SER G O 1
ATOM 7945 N N . GLN G 1 111 A -40.142 79.102 3.611 1.00 60.54 111 GLN G N 1
ATOM 7946 C CA . GLN G 1 111 A -40.858 80.274 4.103 1.00 59.22 111 GLN G CA 1
ATOM 7947 C C . GLN G 1 111 A -40.647 81.477 3.151 1.00 56.67 111 GLN G C 1
ATOM 7948 O O . GLN G 1 111 A -41.587 82.188 2.878 1.00 55.05 111 GLN G O 1
ATOM 7954 N N . ARG G 1 112 ? -39.458 81.684 2.597 1.00 56.01 112 ARG G N 1
ATOM 7955 C CA . ARG G 1 112 ? -39.276 82.852 1.735 1.00 64.06 112 ARG G CA 1
ATOM 7956 C C . ARG G 1 112 ? -40.025 82.741 0.410 1.00 59.68 112 ARG G C 1
ATOM 7957 O O . ARG G 1 112 ? -40.620 83.723 -0.052 1.00 59.17 112 ARG G O 1
ATOM 7965 N N . GLU G 1 113 ? -40.060 81.563 -0.189 1.00 61.16 113 GLU G N 1
ATOM 7966 C CA . GLU G 1 113 ? -40.674 81.454 -1.508 1.00 64.26 113 GLU G CA 1
ATOM 7967 C C . GLU G 1 113 ? -42.060 80.864 -1.458 1.00 57.94 113 GLU G C 1
ATOM 7968 O O . GLU G 1 113 ? -42.731 80.777 -2.474 1.00 64.29 113 GLU G O 1
ATOM 7974 N N . GLN G 1 114 ? -42.537 80.596 -0.247 1.00 68.36 114 GLN G N 1
ATOM 7975 C CA . GLN G 1 114 ? -43.874 80.067 0.011 1.00 70.32 114 GLN G CA 1
ATOM 7976 C C . GLN G 1 114 ? -44.109 78.814 -0.847 1.00 67.41 114 GLN G C 1
ATOM 7977 O O . GLN G 1 114 ? -45.032 78.755 -1.658 1.00 77.35 114 GLN G O 1
ATOM 7983 N N . VAL G 1 115 ? -43.219 77.842 -0.693 1.00 67.21 115 VAL G N 1
ATOM 7984 C CA . VAL G 1 115 ? -43.331 76.544 -1.347 1.00 61.33 115 VAL G CA 1
ATOM 7985 C C . VAL G 1 115 ? -43.122 75.432 -0.327 1.00 64.22 115 VAL G C 1
ATOM 7986 O O . VAL G 1 115 ? -42.388 75.610 0.641 1.00 63.24 115 VAL G O 1
ATOM 7990 N N . HIS G 1 116 ? -43.812 74.307 -0.511 1.00 70.52 116 HIS G N 1
ATOM 7991 C CA . HIS G 1 116 ? -43.590 73.155 0.330 1.00 70.12 116 HIS G CA 1
ATOM 7992 C C . HIS G 1 116 ? -42.138 72.658 0.182 1.00 66.60 116 HIS G C 1
ATOM 7993 O O . HIS G 1 116 ? -41.516 72.792 -0.876 1.00 61.26 116 HIS G O 1
ATOM 8000 N N . GLU G 1 117 ? -41.588 72.121 1.259 1.00 71.26 117 GLU G N 1
ATOM 8001 C CA . GLU G 1 117 ? -40.205 71.632 1.240 1.00 76.03 117 GLU G CA 1
ATOM 8002 C C . GLU G 1 117 ? -39.997 70.489 0.229 1.00 74.20 117 GLU G C 1
ATOM 8003 O O . GLU G 1 117 ? -38.911 70.322 -0.288 1.00 75.57 117 GLU G O 1
ATOM 8009 N N . ASP G 1 118 ? -41.050 69.747 -0.091 1.00 61.65 118 ASP G N 1
ATOM 8010 C CA . ASP G 1 118 ? -40.935 68.677 -1.072 1.00 71.03 118 ASP G CA 1
ATOM 8011 C C . ASP G 1 118 ? -40.867 69.181 -2.516 1.00 66.89 118 ASP G C 1
ATOM 8012 O O . ASP G 1 118 ? -40.660 68.395 -3.433 1.00 66.24 118 ASP G O 1
ATOM 8017 N N . GLN G 1 119 ? -40.955 70.491 -2.735 1.00 60.94 119 GLN G N 1
ATOM 8018 C CA . GLN G 1 119 ? -40.967 70.965 -4.112 1.00 71.94 119 GLN G CA 1
ATOM 8019 C C . GLN G 1 119 ? -39.528 71.280 -4.546 1.00 68.38 119 GLN G C 1
ATOM 8020 O O . GLN G 1 119 ? -39.263 71.639 -5.685 1.00 69.12 119 GLN G O 1
ATOM 8026 N N . PHE G 1 120 ? -38.576 71.095 -3.650 1.00 55.67 120 PHE G N 1
ATOM 8027 C CA . PHE G 1 120 ? -37.195 71.352 -4.023 1.00 53.25 120 PHE G CA 1
ATOM 8028 C C . PHE G 1 120 ? -36.208 70.581 -3.150 1.00 67.10 120 PHE G C 1
ATOM 8029 O O . PHE G 1 120 ? -36.555 70.026 -2.107 1.00 51.75 120 PHE G O 1
ATOM 8037 N N . TRP G 1 121 ? -34.971 70.532 -3.619 1.00 53.62 121 TRP G N 1
ATOM 8038 C CA . TRP G 1 121 ? -33.887 70.015 -2.798 1.00 54.44 121 TRP G CA 1
ATOM 8039 C C . TRP G 1 121 ? -32.636 70.841 -3.082 1.00 63.08 121 TRP G C 1
ATOM 8040 O O . TRP G 1 121 ? -32.564 71.515 -4.102 1.00 60.94 121 TRP G O 1
ATOM 8051 N N . LEU G 1 122 ? -31.642 70.757 -2.210 1.00 62.02 122 LEU G N 1
ATOM 8052 C CA . LEU G 1 122 ? -30.434 71.589 -2.302 1.00 50.57 122 LEU G CA 1
ATOM 8053 C C . LEU G 1 122 ? -29.171 70.762 -2.565 1.00 60.54 122 LEU G C 1
ATOM 8054 O O . LEU G 1 122 ? -29.068 69.645 -2.078 1.00 60.42 122 LEU G O 1
ATOM 8059 N N . SER G 1 123 ? -28.225 71.329 -3.314 1.00 55.32 123 SER G N 1
ATOM 8060 C CA . SER G 1 123 ? -26.909 70.741 -3.515 1.00 51.51 123 SER G CA 1
ATOM 8061 C C . SER G 1 123 ? -25.790 71.767 -3.295 1.00 58.95 123 SER G C 1
ATOM 8062 O O . SER G 1 123 ? -25.981 72.986 -3.414 1.00 58.12 123 SER G O 1
ATOM 8065 N N . PHE G 1 124 ? -24.633 71.251 -2.907 1.00 58.78 124 PHE G N 1
ATOM 8066 C CA . PHE G 1 124 ? -23.452 72.062 -2.768 1.00 56.88 124 PHE G CA 1
ATOM 8067 C C . PHE G 1 124 ? -22.326 71.422 -3.527 1.00 55.35 124 PHE G C 1
ATOM 8068 O O . PHE G 1 124 ? -21.901 70.293 -3.216 1.00 54.81 124 PHE G O 1
ATOM 8076 N N . GLU G 1 125 ? -21.864 72.153 -4.534 1.00 56.74 125 GLU G N 1
ATOM 8077 C CA . GLU G 1 125 ? -20.811 71.706 -5.422 1.00 72.50 125 GLU G CA 1
ATOM 8078 C C . GLU G 1 125 ? -21.159 70.320 -5.965 1.00 71.22 125 GLU G C 1
ATOM 8079 O O . GLU G 1 125 ? -20.301 69.461 -6.058 1.00 61.04 125 GLU G O 1
ATOM 8085 N N . GLY G 1 126 ? -22.425 70.122 -6.343 1.00 67.71 126 GLY G N 1
ATOM 8086 C CA . GLY G 1 126 ? -22.834 68.903 -7.022 1.00 70.67 126 GLY G CA 1
ATOM 8087 C C . GLY G 1 126 ? -23.297 67.794 -6.099 1.00 66.82 126 GLY G C 1
ATOM 8088 O O . GLY G 1 126 ? -23.867 66.804 -6.523 1.00 74.70 126 GLY G O 1
ATOM 8089 N N . ARG G 1 127 ? -23.075 67.993 -4.815 1.00 65.39 127 ARG G N 1
ATOM 8090 C CA . ARG G 1 127 ? -23.378 67.001 -3.818 1.00 65.03 127 ARG G CA 1
ATOM 8091 C C . ARG G 1 127 ? -24.781 67.274 -3.253 1.00 66.51 127 ARG G C 1
ATOM 8092 O O . ARG G 1 127 ? -25.036 68.353 -2.709 1.00 64.88 127 ARG G O 1
ATOM 8100 N N . PRO G 1 128 ? -25.716 66.320 -3.408 1.00 61.08 128 PRO G N 1
ATOM 8101 C CA . PRO G 1 128 ? -27.068 66.532 -2.852 1.00 55.50 128 PRO G CA 1
ATOM 8102 C C . PRO G 1 128 ? -26.983 66.770 -1.337 1.00 57.52 128 PRO G C 1
ATOM 8103 O O . PRO G 1 128 ? -26.099 66.189 -0.725 1.00 52.98 128 PRO G O 1
ATOM 8107 N N . MET G 1 129 ? -27.772 67.677 -0.768 1.00 53.03 129 MET G N 1
ATOM 8108 C CA . MET G 1 129 ? -27.709 67.944 0.682 1.00 49.99 129 MET G CA 1
ATOM 8109 C C . MET G 1 129 ? -28.892 67.226 1.353 1.00 64.02 129 MET G C 1
ATOM 8110 O O . MET G 1 129 ? -30.023 67.280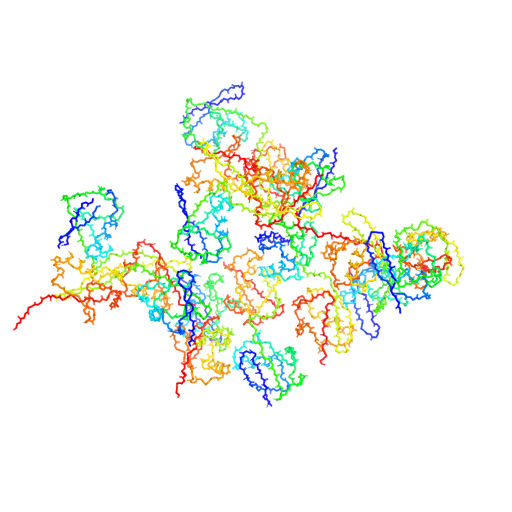 0.856 1.00 64.51 129 MET G O 1
ATOM 8115 N N . GLU G 1 130 ? -28.611 66.491 2.431 1.00 58.06 130 GLU G N 1
ATOM 8116 C CA . GLU G 1 130 ? -29.615 65.634 3.082 1.00 61.10 130 GLU G CA 1
ATOM 8117 C C . GLU G 1 130 ? -30.129 66.332 4.311 1.00 56.50 130 GLU G C 1
ATOM 8118 O O . GLU G 1 130 ? -29.322 66.880 5.094 1.00 54.52 130 GLU G O 1
ATOM 8124 N N . ASP G 1 131 ? -31.445 66.313 4.453 1.00 55.85 131 ASP G N 1
ATOM 8125 C CA . ASP G 1 131 ? -32.190 67.049 5.450 1.00 64.43 131 ASP G CA 1
ATOM 8126 C C . ASP G 1 131 ? -31.627 67.028 6.857 1.00 73.73 131 ASP G C 1
ATOM 8127 O O . ASP G 1 131 ? -31.699 68.024 7.575 1.00 59.21 131 ASP G O 1
ATOM 8132 N N . LYS G 1 132 ? -31.145 65.878 7.282 1.00 53.90 132 LYS G N 1
ATOM 8133 C CA . LYS G 1 132 ? -30.748 65.679 8.677 1.00 54.49 132 LYS G CA 1
ATOM 8134 C C . LYS G 1 132 ? -29.284 66.001 8.913 1.00 51.85 132 LYS G C 1
ATOM 8135 O O . LYS G 1 132 ? -28.865 66.077 10.062 1.00 59.58 132 LYS G O 1
ATOM 8141 N N . GLU G 1 133 ? -28.506 66.164 7.845 1.00 49.55 133 GLU G N 1
ATOM 8142 C CA . GLU G 1 133 ? -27.072 66.420 7.975 1.00 47.75 133 GLU G CA 1
ATOM 8143 C C . GLU G 1 133 ? -26.876 67.893 8.402 1.00 61.38 133 GLU G C 1
ATOM 8144 O O . GLU G 1 133 ? -27.765 68.703 8.190 1.00 53.13 133 GLU G O 1
ATOM 8150 N N . LEU G 1 134 ? -25.765 68.199 9.068 1.00 60.58 134 LEU G N 1
ATOM 8151 C CA . LEU G 1 134 ? -25.397 69.561 9.464 1.00 54.96 134 LEU G CA 1
ATOM 8152 C C . LEU G 1 134 ? -24.812 70.301 8.276 1.00 54.37 134 LEU G C 1
ATOM 8153 O O . LEU G 1 134 ? -24.062 69.706 7.483 1.00 53.15 134 LEU G O 1
ATOM 8158 N N . LEU G 1 135 ? -25.146 71.589 8.155 1.00 54.03 135 LEU G N 1
ATOM 8159 C CA . LEU G 1 135 ? -24.625 72.413 7.051 1.00 49.53 135 LEU G CA 1
ATOM 8160 C C . LEU G 1 135 ? -23.137 72.362 7.014 1.00 44.23 135 LEU G C 1
ATOM 8161 O O . LEU G 1 135 ? -22.523 72.293 5.955 1.00 54.83 135 LEU G O 1
ATOM 8166 N N . GLY G 1 136 ? -22.537 72.345 8.185 1.00 54.76 136 GLY G N 1
ATOM 8167 C CA . GLY G 1 136 ? -21.082 72.315 8.293 1.00 46.98 136 GLY G CA 1
ATOM 8168 C C . GLY G 1 136 ? -20.364 71.079 7.715 1.00 58.51 136 GLY G C 1
ATOM 8169 O O . GLY G 1 136 ? -19.164 71.147 7.405 1.00 52.79 136 GLY G O 1
ATOM 8170 N N . GLU G 1 137 ? -21.065 69.946 7.624 1.00 52.83 137 GLU G N 1
ATOM 8171 C CA . GLU G 1 137 ? -20.475 68.734 7.067 1.00 49.64 137 GLU G CA 1
ATOM 8172 C C . GLU G 1 137 ? -20.276 68.860 5.583 1.00 51.37 137 GLU G C 1
ATOM 8173 O O . GLU G 1 137 ? -19.434 68.173 5.005 1.00 58.79 137 GLU G O 1
ATOM 8179 N N . TYR G 1 138 ? -21.002 69.788 4.979 1.00 52.75 138 TYR G N 1
ATOM 8180 C CA . TYR G 1 138 ? -20.864 70.009 3.538 1.00 54.22 138 TYR G CA 1
ATOM 8181 C C . TYR G 1 138 ? -19.735 71.009 3.269 1.00 57.35 138 TYR G C 1
ATOM 8182 O O . TYR G 1 138 ? -19.347 71.230 2.126 1.00 69.07 138 TYR G O 1
ATOM 8191 N N . GLY G 1 139 ? -19.144 71.556 4.322 1.00 59.12 139 GLY G N 1
ATOM 8192 C CA . GLY G 1 139 ? -18.049 72.511 4.134 1.00 61.59 139 GLY G CA 1
ATOM 8193 C C . GLY G 1 139 ? -18.492 73.911 3.596 1.00 59.66 139 GLY G C 1
ATOM 8194 O O . GLY G 1 139 ? -17.714 74.589 2.944 1.00 62.93 139 GLY G O 1
ATOM 8195 N N . LEU G 1 140 ? -19.712 74.328 3.878 1.00 56.35 140 LEU G N 1
ATOM 8196 C CA . LEU G 1 140 ? -20.181 75.663 3.482 1.00 61.82 140 LEU G CA 1
ATOM 8197 C C . LEU G 1 140 ? -19.288 76.779 3.998 1.00 63.09 140 LEU G C 1
ATOM 8198 O O . LEU G 1 140 ? -18.942 76.801 5.173 1.00 63.84 140 LEU G O 1
ATOM 8203 N N . LYS G 1 141 ? -18.978 77.725 3.119 1.00 60.37 141 LYS G N 1
ATOM 8204 C CA . LYS G 1 141 ? -18.169 78.903 3.497 1.00 54.22 141 LYS G CA 1
ATOM 8205 C C . LYS G 1 141 ? -18.898 80.209 3.181 1.00 57.65 141 LYS G C 1
ATOM 8206 O O . LYS G 1 141 ? -19.873 80.224 2.415 1.00 57.21 141 LYS G O 1
ATOM 8212 N N . PRO G 1 142 ? -18.440 81.313 3.802 1.00 61.26 142 PRO G N 1
ATOM 8213 C CA . PRO G 1 142 ? -19.089 82.609 3.548 1.00 59.83 142 PRO G CA 1
ATOM 8214 C C . PRO G 1 142 ? -19.221 82.881 2.064 1.00 58.41 142 PRO G C 1
ATOM 8215 O O . PRO G 1 142 ? -18.274 82.713 1.316 1.00 60.38 142 PRO G O 1
ATOM 8219 N N . GLN G 1 143 ? -20.438 83.175 1.648 1.00 60.69 143 GLN G N 1
ATOM 8220 C CA . GLN G 1 143 ? -20.752 83.521 0.277 1.00 57.36 143 GLN G CA 1
ATOM 8221 C C . GLN G 1 143 ? -20.520 82.386 -0.700 1.00 61.89 143 GLN G C 1
ATOM 8222 O O . GLN G 1 143 ? -20.407 82.672 -1.891 1.00 58.04 143 GLN G O 1
ATOM 8228 N N . CYS G 1 144 ? -20.448 81.092 -0.248 1.00 54.00 144 CYS G N 1
ATOM 8229 C CA . CYS G 1 144 ? -20.452 80.005 -1.221 1.00 58.44 144 CYS G CA 1
ATOM 8230 C C . CYS G 1 144 ? -21.896 79.894 -1.742 1.00 59.85 144 CYS G C 1
ATOM 8231 O O . CYS G 1 144 ? -22.825 80.415 -1.105 1.00 67.25 144 CYS G O 1
ATOM 8234 N N . THR G 1 145 ? -22.081 79.204 -2.856 1.00 59.91 145 THR G N 1
ATOM 8235 C CA . THR G 1 145 ? -23.362 79.102 -3.527 1.00 57.41 145 THR G CA 1
ATOM 8236 C C . THR G 1 145 ? -23.981 77.679 -3.402 1.00 71.41 145 THR G C 1
ATOM 8237 O O . THR G 1 145 ? -23.360 76.709 -3.755 1.00 65.00 145 THR G O 1
ATOM 8241 N N . VAL G 1 146 ? -25.179 77.601 -2.832 1.00 61.72 146 VAL G N 1
ATOM 8242 C CA . VAL G 1 146 ? -25.998 76.386 -2.811 1.00 60.02 146 VAL G CA 1
ATOM 8243 C C . VAL G 1 146 ? -27.002 76.453 -3.959 1.00 53.84 146 VAL G C 1
ATOM 8244 O O . VAL G 1 146 ? -27.595 77.504 -4.195 1.00 60.55 146 VAL G O 1
ATOM 8248 N N . ILE G 1 147 ? -27.184 75.340 -4.676 1.00 55.91 147 ILE G N 1
ATOM 8249 C CA . ILE G 1 147 ? -28.092 75.295 -5.807 1.00 56.98 147 ILE G CA 1
ATOM 8250 C C . ILE G 1 147 ? -29.417 74.650 -5.374 1.00 57.81 147 ILE G C 1
ATOM 8251 O O . ILE G 1 147 ? -29.402 73.568 -4.762 1.00 54.04 147 ILE G O 1
ATOM 8256 N N . LYS G 1 148 ? -30.532 75.311 -5.696 1.00 52.56 148 LYS G N 1
ATOM 8257 C CA . LYS G 1 148 ? -31.886 74.802 -5.438 1.00 57.16 148 LYS G CA 1
ATOM 8258 C C . LYS G 1 148 ? -32.460 74.151 -6.706 1.00 57.58 148 LYS G C 1
ATOM 8259 O O . LYS G 1 148 ? -32.563 74.767 -7.762 1.00 62.07 148 LYS G O 1
ATOM 8265 N N . HIS G 1 149 ? -32.853 72.890 -6.585 1.00 60.10 149 HIS G N 1
ATOM 8266 C CA . HIS G 1 149 ? -33.391 72.170 -7.724 1.00 58.89 149 HIS G CA 1
ATOM 8267 C C . HIS G 1 149 ? -34.881 72.007 -7.529 1.00 66.76 149 HIS G C 1
ATOM 8268 O O . HIS G 1 149 ? -35.326 71.544 -6.470 1.00 58.15 149 HIS G O 1
ATOM 8275 N N . LEU G 1 150 ? -35.658 72.277 -8.569 1.00 61.91 150 LEU G N 1
ATOM 8276 C CA . LEU G 1 150 ? -37.099 72.169 -8.376 1.00 69.30 150 LEU G CA 1
ATOM 8277 C C . LEU G 1 150 ? -37.679 70.791 -8.697 1.00 73.27 150 LEU G C 1
ATOM 8278 O O . LEU G 1 150 ? -37.239 70.094 -9.609 1.00 82.07 150 LEU G O 1
ATOM 8283 N N . ARG G 1 151 ? -38.613 70.383 -7.845 1.00 72.44 151 ARG G N 1
ATOM 8284 C CA . ARG G 1 151 ? -39.484 69.249 -8.068 1.00 72.68 151 ARG G CA 1
ATOM 8285 C C . ARG G 1 151 ? -40.896 69.834 -8.191 1.00 81.28 151 ARG G C 1
ATOM 8286 O O . ARG G 1 151 ? -41.679 69.779 -7.240 1.00 73.90 151 ARG G O 1
ATOM 8294 N N . LEU G 1 152 ? -41.242 70.350 -9.368 1.00 83.00 152 LEU G N 1
ATOM 8295 C CA . LEU G 1 152 ? -42.540 71.004 -9.533 1.00 80.82 152 LEU G CA 1
ATOM 8296 C C . LEU G 1 152 ? -43.453 69.918 -10.075 1.00 81.62 152 LEU G C 1
ATOM 8297 O O . LEU G 1 152 ? -42.971 68.957 -10.659 1.00 86.39 152 LEU G O 1
ATOM 8302 N N . ARG G 1 153 ? -44.755 70.156 -10.061 1.00 81.03 153 ARG G N 1
ATOM 8303 C CA . ARG G 1 153 ? -45.701 69.132 -10.468 1.00 82.81 153 ARG G CA 1
ATOM 8304 C C . ARG G 1 153 ? -46.207 69.410 -11.869 1.00 83.87 153 ARG G C 1
ATOM 8305 O O . ARG G 1 153 ? -46.314 70.573 -12.259 1.00 82.54 153 ARG G O 1
ATOM 8313 N N . GLY G 1 154 ? -46.502 68.352 -12.632 1.00 67.84 154 GLY G N 1
ATOM 8314 C CA . GLY G 1 154 ? -47.260 68.528 -13.880 1.00 91.94 154 GLY G CA 1
ATOM 8315 C C . GLY G 1 154 ? -48.731 68.691 -13.469 1.00 86.03 154 GLY G C 1
ATOM 8316 O O . GLY G 1 154 ? -49.016 68.561 -12.284 1.00 90.40 154 GLY G O 1
ATOM 8317 N N . GLY G 1 155 ? -49.663 69.089 -14.338 1.00 108.68 155 GLY G N 1
ATOM 8318 C CA . GLY G 1 155 ? -51.058 69.130 -13.870 1.00 114.85 155 GLY G CA 1
ATOM 8319 C C . GLY G 1 155 ? -52.246 69.253 -14.815 1.00 112.55 155 GLY G C 1
ATOM 8320 O O . GLY G 1 155 ? -53.283 68.618 -14.622 1.00 106.92 155 GLY G O 1
ATOM 8322 N N . ALA H 1 2 ? -22.520 4.452 36.666 1.00 146.11 2 ALA H N 1
ATOM 8323 C CA . ALA H 1 2 ? -22.918 5.011 37.949 1.00 140.66 2 ALA H CA 1
ATOM 8324 C C . ALA H 1 2 ? -22.905 3.955 39.044 1.00 136.80 2 ALA H C 1
ATOM 8325 O O . ALA H 1 2 ? -23.644 2.978 38.978 1.00 149.74 2 ALA H O 1
ATOM 8327 N N . TRP H 1 3 ? -22.075 4.180 40.059 1.00 128.29 3 TRP H N 1
ATOM 8328 C CA . TRP H 1 3 ? -21.920 3.275 41.202 1.00 121.16 3 TRP H CA 1
ATOM 8329 C C . TRP H 1 3 ? -22.114 4.010 42.534 1.00 123.32 3 TRP H C 1
ATOM 8330 O O . TRP H 1 3 ? -22.144 5.249 42.580 1.00 114.61 3 TRP H O 1
ATOM 8341 N N . ASP H 1 4 ? -22.249 3.257 43.620 1.00 119.97 4 ASP H N 1
ATOM 8342 C CA . ASP H 1 4 ? -22.543 3.882 44.913 1.00 125.21 4 ASP H CA 1
ATOM 8343 C C . ASP H 1 4 ? -21.327 4.112 45.822 1.00 118.54 4 ASP H C 1
ATOM 8344 O O . ASP H 1 4 ? -20.543 3.196 46.103 1.00 114.35 4 ASP H O 1
ATOM 8349 N N . LEU H 1 5 ? -21.176 5.363 46.256 1.00 112.20 5 LEU H N 1
ATOM 8350 C CA . LEU H 1 5 ? -20.121 5.745 47.187 1.00 109.14 5 LEU H CA 1
ATOM 8351 C C . LEU H 1 5 ? -20.691 5.873 48.600 1.00 107.33 5 LEU H C 1
ATOM 8352 O O . LEU H 1 5 ? -21.704 6.534 48.800 1.00 108.92 5 LEU H O 1
ATOM 8357 N N . LYS H 1 6 ? -20.074 5.209 49.567 1.00 107.57 6 LYS H N 1
ATOM 8358 C CA . LYS H 1 6 ? -20.463 5.353 50.968 1.00 108.50 6 LYS H CA 1
ATOM 8359 C C . LYS H 1 6 ? -19.841 6.594 51.599 1.00 104.68 6 LYS H C 1
ATOM 8360 O O . LYS H 1 6 ? -18.621 6.756 51.586 1.00 101.71 6 LYS H O 1
ATOM 8366 N N . VAL H 1 7 ? -20.681 7.476 52.132 1.00 105.17 7 VAL H N 1
ATOM 8367 C CA . VAL H 1 7 ? -20.178 8.636 52.848 1.00 102.41 7 VAL H CA 1
ATOM 8368 C C . VAL H 1 7 ? -20.532 8.500 54.321 1.00 104.79 7 VAL H C 1
ATOM 8369 O O . VAL H 1 7 ? -21.700 8.417 54.691 1.00 108.10 7 VAL H O 1
ATOM 8373 N N . LYS H 1 8 ? -19.502 8.511 55.160 1.00 103.43 8 LYS H N 1
ATOM 8374 C CA . LYS H 1 8 ? -19.664 8.275 56.589 1.00 114.27 8 LYS H CA 1
ATOM 8375 C C . LYS H 1 8 ? -19.273 9.448 57.490 1.00 115.31 8 LYS H C 1
ATOM 8376 O O . LYS H 1 8 ? -18.218 10.052 57.317 1.00 102.45 8 LYS H O 1
ATOM 8382 N N . MET H 1 9 ? -20.152 9.796 58.422 1.00 127.97 9 MET H N 1
ATOM 8383 C CA . MET H 1 9 ? -19.839 10.798 59.436 1.00 136.40 9 MET H CA 1
ATOM 8384 C C . MET H 1 9 ? -19.621 10.154 60.810 1.00 156.33 9 MET H C 1
ATOM 8385 O O . MET H 1 9 ? -20.356 9.242 61.195 1.00 165.08 9 MET H O 1
ATOM 8390 N N . LEU H 1 10 ? -18.616 10.627 61.543 1.00 162.88 10 LEU H N 1
ATOM 8391 C CA . LEU H 1 10 ? -18.396 10.190 62.922 1.00 171.73 10 LEU H CA 1
ATOM 8392 C C . LEU H 1 10 ? -19.510 10.659 63.853 1.00 177.47 10 LEU H C 1
ATOM 8393 O O . LEU H 1 10 ? -19.803 11.856 63.929 1.00 180.81 10 LEU H O 1
ATOM 8398 N N . GLY H 1 11 ? -20.139 9.718 64.554 1.00 176.15 11 GLY H N 1
ATOM 8399 C CA . GLY H 1 11 ? -21.232 10.050 65.458 1.00 177.83 11 GLY H CA 1
ATOM 8400 C C . GLY H 1 11 ? -22.508 10.282 64.677 1.00 176.71 11 GLY H C 1
ATOM 8401 O O . GLY H 1 11 ? -23.616 10.125 65.195 1.00 182.95 11 GLY H O 1
ATOM 8402 N N . GLY H 1 12 ? -22.332 10.672 63.418 1.00 166.51 12 GLY H N 1
ATOM 8403 C CA . GLY H 1 12 ? -23.437 10.951 62.531 1.00 161.25 12 GLY H CA 1
ATOM 8404 C C . GLY H 1 12 ? -23.830 9.687 61.806 1.00 160.55 12 GLY H C 1
ATOM 8405 O O . GLY H 1 12 ? -23.507 8.581 62.245 1.00 159.43 12 GLY H O 1
ATOM 8406 N N . ASN H 1 13 ? -24.483 9.845 60.664 1.00 161.75 13 ASN H N 1
ATOM 8407 C CA . ASN H 1 13 ? -25.104 8.712 60.005 1.00 166.38 13 ASN H CA 1
ATOM 8408 C C . ASN H 1 13 ? -24.418 8.376 58.698 1.00 156.44 13 ASN H C 1
ATOM 8409 O O . ASN H 1 13 ? -23.744 9.214 58.114 1.00 158.20 13 ASN H O 1
ATOM 8414 N N . ASP H 1 14 ? -24.584 7.143 58.241 1.00 152.16 14 ASP H N 1
ATOM 8415 C CA . ASP H 1 14 ? -23.975 6.744 56.992 1.00 140.77 14 ASP H CA 1
ATOM 8416 C C . ASP H 1 14 ? -25.028 6.831 55.904 1.00 134.85 14 ASP H C 1
ATOM 8417 O O . ASP H 1 14 ? -26.179 6.473 56.128 1.00 149.66 14 ASP H O 1
ATOM 8422 N N . PHE H 1 15 ? -24.643 7.285 54.720 1.00 119.95 15 PHE H N 1
ATOM 8423 C CA . PHE H 1 15 ? -25.573 7.283 53.596 1.00 119.85 15 PHE H CA 1
ATOM 8424 C C . PHE H 1 15 ? -24.824 6.980 52.310 1.00 117.34 15 PHE H C 1
ATOM 8425 O O . PHE H 1 15 ? -23.595 7.002 52.270 1.00 113.71 15 PHE H O 1
ATOM 8433 N N . LEU H 1 16 ? -25.582 6.725 51.253 1.00 125.29 16 LEU H N 1
ATOM 8434 C CA . LEU H 1 16 ? -25.013 6.395 49.958 1.00 123.16 16 LEU H CA 1
ATOM 8435 C C . LEU H 1 16 ? -25.281 7.519 48.968 1.00 121.14 16 LEU H C 1
ATOM 8436 O O . LEU H 1 16 ? -26.331 8.156 49.014 1.00 125.94 16 LEU H O 1
ATOM 8441 N N . VAL H 1 17 ? -24.324 7.758 48.080 1.00 113.05 17 VAL H N 1
ATOM 8442 C CA . VAL H 1 17 ? -24.490 8.716 47.003 1.00 111.52 17 VAL H CA 1
ATOM 8443 C C . VAL H 1 17 ? -24.108 8.032 45.695 1.00 111.91 17 VAL H C 1
ATOM 8444 O O . VAL H 1 17 ? -23.106 7.327 45.630 1.00 110.53 17 VAL H O 1
ATOM 8448 N N . SER H 1 18 ? -24.908 8.224 44.652 1.00 114.26 18 SER H N 1
ATOM 8449 C CA . SER H 1 18 ? -24.609 7.625 43.349 1.00 119.45 18 SER H CA 1
ATOM 8450 C C . SER H 1 18 ? -23.575 8.459 42.575 1.00 117.51 18 SER H C 1
ATOM 8451 O O . SER H 1 18 ? -23.790 9.656 42.334 1.00 108.26 18 SER H O 1
ATOM 8454 N N . VAL H 1 19 ? -22.476 7.832 42.159 1.00 117.06 19 VAL H N 1
ATOM 8455 C CA . VAL H 1 19 ? -21.393 8.577 41.518 1.00 117.94 19 VAL H CA 1
ATOM 8456 C C . VAL H 1 19 ? -20.901 7.926 40.224 1.00 117.14 19 VAL H C 1
ATOM 8457 O O . VAL H 1 19 ? -21.302 6.808 39.880 1.00 124.05 19 VAL H O 1
ATOM 8461 N N . THR H 1 20 ? -20.016 8.636 39.527 1.00 102.88 20 THR H N 1
ATOM 8462 C CA . THR H 1 20 ? -19.370 8.150 38.309 1.00 108.27 20 THR H CA 1
ATOM 8463 C C . THR H 1 20 ? -17.846 8.330 38.397 1.00 113.81 20 THR H C 1
ATOM 8464 O O . THR H 1 20 ? -17.360 9.132 39.202 1.00 112.37 20 THR H O 1
ATOM 8468 N N . ASN H 1 21 ? -17.092 7.587 37.587 1.00 116.61 21 ASN H N 1
ATOM 8469 C CA . ASN H 1 21 ? -15.633 7.679 37.632 1.00 108.54 21 ASN H CA 1
ATOM 8470 C C . ASN H 1 21 ? -15.153 9.096 37.344 1.00 100.00 21 ASN H C 1
ATOM 8471 O O . ASN H 1 21 ? -14.237 9.599 37.992 1.00 91.98 21 ASN H O 1
ATOM 8476 N N . SER H 1 22 ? -15.802 9.737 36.379 1.00 98.74 22 SER H N 1
ATOM 8477 C CA . SER H 1 22 ? -15.420 11.064 35.944 1.00 101.82 22 SER H CA 1
ATOM 8478 C C . SER H 1 22 ? -16.111 12.187 36.712 1.00 106.09 22 SER H C 1
ATOM 8479 O O . SER H 1 22 ? -16.079 13.350 36.291 1.00 102.88 22 SER H O 1
ATOM 8482 N N . MET H 1 23 ? -16.604 11.870 37.903 1.00 104.06 23 MET H N 1
ATOM 8483 C CA . MET H 1 23 ? -17.245 12.876 38.734 1.00 98.35 23 MET H CA 1
ATOM 8484 C C . MET H 1 23 ? -16.208 13.586 39.564 1.00 95.88 23 MET H C 1
ATOM 8485 O O . MET H 1 23 ? -15.322 12.945 40.127 1.00 93.04 23 MET H O 1
ATOM 8490 N N . THR H 1 24 ? -16.322 14.902 39.665 1.00 84.31 24 THR H N 1
ATOM 8491 C CA . THR H 1 24 ? -15.421 15.632 40.532 1.00 82.49 24 THR H CA 1
ATOM 8492 C C . THR H 1 24 ? -15.912 15.618 41.979 1.00 82.04 24 THR H C 1
ATOM 8493 O O . THR H 1 24 ? -17.092 15.447 42.253 1.00 80.57 24 THR H O 1
ATOM 8497 N N . VAL H 1 25 ? -14.976 15.817 42.895 1.00 69.70 25 VAL H N 1
ATOM 8498 C CA . VAL H 1 25 ? -15.247 15.921 44.317 1.00 67.69 25 VAL H CA 1
ATOM 8499 C C . VAL H 1 25 ? -16.203 17.107 44.543 1.00 75.89 25 VAL H C 1
ATOM 8500 O O . VAL H 1 25 ? -17.044 17.117 45.457 1.00 63.01 25 VAL H O 1
ATOM 8504 N N . SER H 1 26 ? -16.067 18.107 43.688 1.00 64.79 26 SER H N 1
ATOM 8505 C CA . SER H 1 26 ? -16.920 19.267 43.781 1.00 77.53 26 SER H CA 1
ATOM 8506 C C . SER H 1 26 ? -18.371 18.867 43.515 1.00 75.43 26 SER H C 1
ATOM 8507 O O . SER H 1 26 ? -19.262 19.160 44.318 1.00 69.30 26 SER H O 1
ATOM 8510 N N . GLU H 1 27 ? -18.586 18.096 42.459 1.00 65.68 27 GLU H N 1
ATOM 8511 C CA . GLU H 1 27 ? -19.931 17.648 42.137 1.00 75.32 27 GLU H CA 1
ATOM 8512 C C . GLU H 1 27 ? -20.503 16.752 43.233 1.00 72.13 27 GLU H C 1
ATOM 8513 O O . GLU H 1 27 ? -21.713 16.784 43.508 1.00 73.38 27 GLU H O 1
ATOM 8519 N N . LEU H 1 28 ? -19.633 15.955 43.848 1.00 66.72 28 LEU H N 1
ATOM 8520 C CA . LEU H 1 28 ? -20.006 15.097 44.969 1.00 72.26 28 LEU H CA 1
ATOM 8521 C C . LEU H 1 28 ? -20.459 15.904 46.181 1.00 68.97 28 LEU H C 1
ATOM 8522 O O . LEU H 1 28 ? -21.392 15.514 46.886 1.00 66.72 28 LEU H O 1
ATOM 8527 N N . LYS H 1 29 ? -19.745 16.994 46.462 1.00 76.67 29 LYS H N 1
ATOM 8528 C CA . LYS H 1 29 ? -20.108 17.853 47.584 1.00 73.85 29 LYS H CA 1
ATOM 8529 C C . LYS H 1 29 ? -21.469 18.472 47.328 1.00 76.01 29 LYS H C 1
ATOM 8530 O O . LYS H 1 29 ? -22.244 18.628 48.255 1.00 76.87 29 LYS H O 1
ATOM 8536 N N . LYS H 1 30 ? -21.759 18.779 46.064 1.00 71.21 30 LYS H N 1
ATOM 8537 C CA . LYS H 1 30 ? -23.049 19.318 45.674 1.00 78.25 30 LYS H CA 1
ATOM 8538 C C . LYS H 1 30 ? -24.173 18.311 45.915 1.00 82.82 30 LYS H C 1
ATOM 8539 O O . LYS H 1 30 ? -25.230 18.681 46.425 1.00 75.32 30 LYS H O 1
ATOM 8545 N N . GLN H 1 31 ? -23.925 17.041 45.583 1.00 78.96 31 GLN H N 1
ATOM 8546 C CA . GLN H 1 31 ? -24.880 15.969 45.859 1.00 78.83 31 GLN H CA 1
ATOM 8547 C C . GLN H 1 31 ? -25.103 15.813 47.357 1.00 79.07 31 GLN H C 1
ATOM 8548 O O . GLN H 1 31 ? -26.228 15.606 47.804 1.00 78.29 31 GLN H O 1
ATOM 8554 N N . ILE H 1 32 ? -24.031 15.894 48.135 1.00 80.93 32 ILE H N 1
ATOM 8555 C CA . ILE H 1 32 ? -24.173 15.768 49.574 1.00 81.32 32 ILE H CA 1
ATOM 8556 C C . ILE H 1 32 ? -25.007 16.957 50.085 1.00 86.28 32 ILE H C 1
ATOM 8557 O O . ILE H 1 32 ? -25.864 16.797 50.960 1.00 86.81 32 ILE H O 1
ATOM 8562 N N . ALA H 1 33 ? -24.782 18.138 49.511 1.00 69.43 33 ALA H N 1
ATOM 8563 C CA . ALA H 1 33 ? -25.516 19.323 49.944 1.00 65.42 33 ALA H CA 1
ATOM 8564 C C . ALA H 1 33 ? -27.018 19.191 49.662 1.00 68.75 33 ALA H C 1
ATOM 8565 O O . ALA H 1 33 ? -27.851 19.541 50.505 1.00 72.78 33 ALA H O 1
ATOM 8567 N N . GLN H 1 34 ? -27.371 18.626 48.513 1.00 75.65 34 GLN H N 1
ATOM 8568 C CA . GLN H 1 34 ? -28.779 18.418 48.167 1.00 79.88 34 GLN H CA 1
ATOM 8569 C C . GLN H 1 34 ? -29.431 17.369 49.061 1.00 91.79 34 GLN H C 1
ATOM 8570 O O . GLN H 1 34 ? -30.643 17.396 49.290 1.00 95.64 34 GLN H O 1
ATOM 8576 N N . LYS H 1 35 ? -28.641 16.401 49.512 1.00 92.01 35 LYS H N 1
ATOM 8577 C CA . LYS H 1 35 ? -29.182 15.304 50.310 1.00 80.97 35 LYS H CA 1
ATOM 8578 C C . LYS H 1 35 ? -29.370 15.697 51.786 1.00 81.42 35 LYS H C 1
ATOM 8579 O O . LYS H 1 35 ? -30.441 15.498 52.351 1.00 90.47 35 LYS H O 1
ATOM 8585 N N . ILE H 1 36 ? -28.345 16.282 52.402 1.00 80.03 36 ILE H N 1
ATOM 8586 C CA . ILE H 1 36 ? -28.400 16.594 53.834 1.00 85.77 36 ILE H CA 1
ATOM 8587 C C . ILE H 1 36 ? -28.254 18.088 54.131 1.00 82.93 36 ILE H C 1
ATOM 8588 O O . ILE H 1 36 ? -28.174 18.486 55.293 1.00 89.16 36 ILE H O 1
ATOM 8593 N N . GLY H 1 37 ? -28.154 18.900 53.083 1.00 79.67 37 GLY H N 1
ATOM 8594 C CA . GLY H 1 37 ? -28.215 20.343 53.237 1.00 87.11 37 GLY H CA 1
ATOM 8595 C C . GLY H 1 37 ? -26.957 21.062 53.699 1.00 84.66 37 GLY H C 1
ATOM 8596 O O . GLY H 1 37 ? -26.994 22.286 53.926 1.00 77.52 37 GLY H O 1
ATOM 8597 N N . VAL H 1 38 ? -25.843 20.338 53.844 1.00 86.95 38 VAL H N 1
ATOM 8598 C CA . VAL H 1 38 ? -24.585 20.993 54.221 1.00 75.54 38 VAL H CA 1
ATOM 8599 C C . VAL H 1 38 ? -23.991 21.685 53.006 1.00 79.55 38 VAL H C 1
ATOM 8600 O O . VAL H 1 38 ? -23.694 21.024 51.997 1.00 69.59 38 VAL H O 1
ATOM 8604 N N . PRO H 1 39 ? -23.811 23.018 53.102 1.00 77.88 39 PRO H N 1
ATOM 8605 C CA . PRO H 1 39 ? -23.281 23.780 51.968 1.00 82.74 39 PRO H CA 1
ATOM 8606 C C . PRO H 1 39 ? -21.958 23.170 51.531 1.00 71.41 39 PRO H C 1
ATOM 8607 O O . PRO H 1 39 ? -21.195 22.701 52.390 1.00 64.09 39 PRO H O 1
ATOM 8611 N N . ALA H 1 40 ? -21.708 23.123 50.228 1.00 62.64 40 ALA H N 1
ATOM 8612 C CA . ALA H 1 40 ? -20.468 22.523 49.745 1.00 67.89 40 ALA H CA 1
ATOM 8613 C C . ALA H 1 40 ? -19.221 23.165 50.418 1.00 78.97 40 ALA H C 1
ATOM 8614 O O . ALA H 1 40 ? -18.281 22.445 50.788 1.00 67.75 40 ALA H O 1
ATOM 8616 N N . PHE H 1 41 ? -19.223 24.494 50.631 1.00 68.30 41 PHE H N 1
ATOM 8617 C CA . PHE H 1 41 ? -17.996 25.138 51.124 1.00 63.68 41 PHE H CA 1
ATOM 8618 C C . PHE H 1 41 ? -17.634 24.766 52.573 1.00 58.76 41 PHE H C 1
ATOM 8619 O O . PHE H 1 41 ? -16.532 25.037 53.027 1.00 84.67 41 PHE H O 1
ATOM 8627 N N . GLN H 1 42 ? -18.532 24.108 53.276 1.00 65.68 42 GLN H N 1
ATOM 8628 C CA . GLN H 1 42 ? -18.261 23.640 54.629 1.00 82.29 42 GLN H CA 1
ATOM 8629 C C . GLN H 1 42 ? -17.871 22.154 54.664 1.00 75.55 42 GLN H C 1
ATOM 8630 O O . GLN H 1 42 ? -17.501 21.622 55.718 1.00 71.98 42 GLN H O 1
ATOM 8636 N N . GLN H 1 43 ? -17.953 21.480 53.528 1.00 70.22 43 GLN H N 1
ATOM 8637 C CA . GLN H 1 43 ? -17.681 20.042 53.540 1.00 75.95 43 GLN H CA 1
ATOM 8638 C C . GLN H 1 43 ? -16.197 19.727 53.367 1.00 72.18 43 GLN H C 1
ATOM 8639 O O . GLN H 1 43 ? -15.597 19.977 52.321 1.00 67.21 43 GLN H O 1
ATOM 8645 N N . ARG H 1 44 ? -15.629 19.113 54.386 1.00 72.73 44 ARG H N 1
ATOM 8646 C CA . ARG H 1 44 ? -14.309 18.534 54.253 1.00 72.72 44 ARG H CA 1
ATOM 8647 C C . ARG H 1 44 ? -14.475 17.034 54.076 1.00 67.83 44 ARG H C 1
ATOM 8648 O O . ARG H 1 44 ? -14.838 16.327 55.018 1.00 66.47 44 ARG H O 1
ATOM 8656 N N . LEU H 1 45 ? -14.194 16.555 52.870 1.00 71.42 45 LEU H N 1
ATOM 8657 C CA . LEU H 1 45 ? -14.225 15.120 52.579 1.00 75.98 45 LEU H CA 1
ATOM 8658 C C . LEU H 1 45 ? -12.828 14.539 52.612 1.00 81.69 45 LEU H C 1
ATOM 8659 O O . LEU H 1 45 ? -11.896 15.156 52.103 1.00 71.64 45 LEU H O 1
ATOM 8664 N N . ALA H 1 46 ? -12.691 13.332 53.161 1.00 78.26 46 ALA H N 1
ATOM 8665 C CA . ALA H 1 46 ? -11.409 12.641 53.193 1.00 76.67 46 ALA H CA 1
ATOM 8666 C C . ALA H 1 46 ? -11.542 11.139 52.905 1.00 79.28 46 ALA H C 1
ATOM 8667 O O . ALA H 1 46 ? -12.535 10.499 53.263 1.00 78.85 46 ALA H O 1
ATOM 8669 N N . HIS H 1 47 ? -10.503 10.586 52.291 1.00 78.59 47 HIS H N 1
ATOM 8670 C CA . HIS H 1 47 ? -10.405 9.165 52.028 1.00 89.07 47 HIS H CA 1
ATOM 8671 C C . HIS H 1 47 ? -9.042 8.689 52.484 1.00 95.50 47 HIS H C 1
ATOM 8672 O O . HIS H 1 47 ? -8.017 9.264 52.115 1.00 92.29 47 HIS H O 1
ATOM 8679 N N . GLN H 1 48 ? -9.052 7.684 53.348 1.00 88.08 48 GLN H N 1
ATOM 8680 C CA . GLN H 1 48 ? -7.827 7.139 53.915 1.00 106.18 48 GLN H CA 1
ATOM 8681 C C . GLN H 1 48 ? -7.022 8.211 54.621 1.00 95.45 48 GLN H C 1
ATOM 8682 O O . GLN H 1 48 ? -5.791 8.173 54.620 1.00 93.53 48 GLN H O 1
ATOM 8688 N N . THR H 1 49 ? -7.747 9.111 55.281 1.00 98.55 49 THR H N 1
ATOM 8689 C CA . THR H 1 49 ? -7.212 10.240 56.053 1.00 110.45 49 THR H CA 1
ATOM 8690 C C . THR H 1 49 ? -6.708 11.402 55.184 1.00 103.78 49 THR H C 1
ATOM 8691 O O . THR H 1 49 ? -6.257 12.412 55.714 1.00 98.77 49 THR H O 1
ATOM 8695 N N . ALA H 1 50 ? -6.787 11.250 53.864 1.00 100.98 50 ALA H N 1
ATOM 8696 C CA . ALA H 1 50 ? -6.356 12.275 52.905 1.00 83.75 50 ALA H CA 1
ATOM 8697 C C . ALA H 1 50 ? -7.523 13.155 52.437 1.00 79.23 50 ALA H C 1
ATOM 8698 O O . ALA H 1 50 ? -8.491 12.635 51.885 1.00 77.84 50 ALA H O 1
ATOM 8700 N N . VAL H 1 51 ? -7.434 14.479 52.650 1.00 72.07 51 VAL H N 1
ATOM 8701 C CA . VAL H 1 51 ? -8.485 15.398 52.202 1.00 68.35 51 VAL H CA 1
ATOM 8702 C C . VAL H 1 51 ? -8.538 15.414 50.680 1.00 76.25 51 VAL H C 1
ATOM 8703 O O . VAL H 1 51 ? -7.503 15.324 50.004 1.00 78.72 51 VAL H O 1
ATOM 8707 N N . LEU H 1 52 ? -9.765 15.380 50.163 1.00 68.42 52 LEU H N 1
ATOM 8708 C CA . LEU H 1 52 ? -10.036 15.322 48.732 1.00 67.57 52 LEU H CA 1
ATOM 8709 C C . LEU H 1 52 ? -10.062 16.720 48.106 1.00 71.99 52 LEU H C 1
ATOM 8710 O O . LEU H 1 52 ? -10.585 17.663 48.704 1.00 79.45 52 LEU H O 1
ATOM 8715 N N . GLN H 1 53 ? -9.528 16.848 46.895 1.00 77.04 53 GLN H N 1
ATOM 8716 C CA . GLN H 1 53 ? -9.452 18.150 46.251 1.00 82.52 53 GLN H CA 1
ATOM 8717 C C . GLN H 1 53 ? -10.597 18.345 45.266 1.00 71.03 53 GLN H C 1
ATOM 8718 O O . GLN H 1 53 ? -10.852 17.483 44.423 1.00 69.59 53 GLN H O 1
ATOM 8724 N N . ASP H 1 54 ? -11.254 19.502 45.363 1.00 74.37 54 ASP H N 1
ATOM 8725 C CA . ASP H 1 54 ? -12.515 19.746 44.656 1.00 79.05 54 ASP H CA 1
ATOM 8726 C C . ASP H 1 54 ? -12.481 19.414 43.167 1.00 76.21 54 ASP H C 1
ATOM 8727 O O . ASP H 1 54 ? -13.445 18.855 42.634 1.00 71.23 54 ASP H O 1
ATOM 8732 N N . GLY H 1 55 ? -11.354 19.708 42.519 1.00 71.63 55 GLY H N 1
ATOM 8733 C CA . GLY H 1 55 ? -11.223 19.550 41.079 1.00 73.46 55 GLY H CA 1
ATOM 8734 C C . GLY H 1 55 ? -10.911 18.130 40.618 1.00 72.58 55 GLY H C 1
ATOM 8735 O O . GLY H 1 55 ? -10.992 17.816 39.423 1.00 75.16 55 GLY H O 1
ATOM 8736 N N . LEU H 1 56 ? -10.532 17.266 41.553 1.00 70.75 56 LEU H N 1
ATOM 8737 C CA . LEU H 1 56 ? -10.130 15.906 41.177 1.00 81.64 56 LEU H CA 1
ATOM 8738 C C . LEU H 1 56 ? -11.346 15.046 40.911 1.00 79.49 56 LEU H C 1
ATOM 8739 O O . LEU H 1 56 ? -12.389 15.219 41.534 1.00 77.10 56 LEU H O 1
ATOM 8744 N N . THR H 1 57 ? -11.212 14.137 39.960 1.00 85.33 57 THR H N 1
ATOM 8745 C CA . THR H 1 57 ? -12.244 13.150 39.687 1.00 80.81 57 THR H CA 1
ATOM 8746 C C . THR H 1 57 ? -12.120 12.060 40.735 1.00 85.50 57 THR H C 1
ATOM 8747 O O . THR H 1 57 ? -11.042 11.884 41.319 1.00 86.19 57 THR H O 1
ATOM 8751 N N . LEU H 1 58 ? -13.203 11.321 40.973 1.00 86.87 58 LEU H N 1
ATOM 8752 C CA . LEU H 1 58 ? -13.151 10.240 41.945 1.00 87.78 58 LEU H CA 1
ATOM 8753 C C . LEU H 1 58 ? -12.103 9.201 41.563 1.00 81.29 58 LEU H C 1
ATOM 8754 O O . LEU H 1 58 ? -11.319 8.824 42.409 1.00 81.72 58 LEU H O 1
ATOM 8759 N N . SER H 1 59 ? -12.093 8.731 40.317 1.00 84.66 59 SER H N 1
ATOM 8760 C CA . SER H 1 59 ? -11.077 7.772 39.877 1.00 97.56 59 SER H CA 1
ATOM 8761 C C . SER H 1 59 ? -9.643 8.273 40.107 1.00 94.40 59 SER H C 1
ATOM 8762 O O . SER H 1 59 ? -8.740 7.480 40.361 1.00 102.82 59 SER H O 1
ATOM 8765 N N . SER H 1 60 ? -9.434 9.582 40.009 1.00 88.67 60 SER H N 1
ATOM 8766 C CA . SER H 1 60 ? -8.110 10.177 40.227 1.00 95.38 60 SER H CA 1
ATOM 8767 C C . SER H 1 60 ? -7.636 9.998 41.669 1.00 83.58 60 SER H C 1
ATOM 8768 O O . SER H 1 60 ? -6.432 9.885 41.944 1.00 85.47 60 SER H O 1
ATOM 8771 N N . LEU H 1 61 ? -8.598 10.031 42.581 1.00 80.92 61 LEU H N 1
ATOM 8772 C CA . LEU H 1 61 ? -8.372 9.711 43.974 1.00 80.60 61 LEU H CA 1
ATOM 8773 C C . LEU H 1 61 ? -8.682 8.212 44.160 1.00 84.34 61 LEU H C 1
ATOM 8774 O O . LEU H 1 61 ? -9.271 7.823 45.159 1.00 98.93 61 LEU H O 1
ATOM 8779 N N . GLY H 1 62 ? -8.196 7.391 43.253 1.00 88.36 62 GLY H N 1
ATOM 8780 C CA . GLY H 1 62 ? -8.611 5.989 43.138 1.00 107.12 62 GLY H CA 1
ATOM 8781 C C . GLY H 1 62 ? -9.719 5.491 44.061 1.00 100.57 62 GLY H C 1
ATOM 8782 O O . GLY H 1 62 ? -9.518 4.608 44.883 1.00 97.63 62 GLY H O 1
ATOM 8783 N N . LEU H 1 63 ? -10.898 6.101 43.914 1.00 91.94 63 LEU H N 1
ATOM 8784 C CA . LEU H 1 63 ? -12.104 5.693 44.621 1.00 97.24 63 LEU H CA 1
ATOM 8785 C C . LEU H 1 63 ? -12.846 4.647 43.791 1.00 109.67 63 LEU H C 1
ATOM 8786 O O . LEU H 1 63 ? -12.822 4.697 42.558 1.00 111.01 63 LEU H O 1
ATOM 8791 N N . GLY H 1 64 ? -13.509 3.713 44.466 1.00 108.95 64 GLY H N 1
ATOM 8792 C CA . GLY H 1 64 ? -14.309 2.714 43.784 1.00 112.09 64 GLY H CA 1
ATOM 8793 C C . GLY H 1 64 ? -15.508 2.312 44.626 1.00 117.05 64 GLY H C 1
ATOM 8794 O O . GLY H 1 64 ? -15.686 2.837 45.722 1.00 116.70 64 GLY H O 1
ATOM 8795 N N . PRO H 1 65 ? -16.324 1.363 44.126 1.00 108.79 65 PRO H N 1
ATOM 8796 C CA . PRO H 1 65 ? -17.561 0.899 44.771 1.00 125.43 65 PRO H CA 1
ATOM 8797 C C . PRO H 1 65 ? -17.372 0.436 46.224 1.00 133.89 65 PRO H C 1
ATOM 8798 O O . PRO H 1 65 ? -18.331 0.444 47.005 1.00 135.65 65 PRO H O 1
ATOM 8802 N N . SER H 1 66 ? -16.148 0.033 46.564 1.00 130.09 66 SER H N 1
ATOM 8803 C CA . SER H 1 66 ? -15.806 -0.432 47.905 1.00 116.76 66 SER H CA 1
ATOM 8804 C C . SER H 1 66 ? -15.244 0.634 48.864 1.00 122.16 66 SER H C 1
ATOM 8805 O O . SER H 1 66 ? -15.047 0.338 50.050 1.00 113.43 66 SER H O 1
ATOM 8808 N N . SER H 1 67 ? -15.013 1.857 48.366 1.00 109.72 67 SER H N 1
ATOM 8809 C CA . SER H 1 67 ? -14.405 2.929 49.168 1.00 116.98 67 SER H CA 1
ATOM 8810 C C . SER H 1 67 ? -15.378 3.531 50.160 1.00 119.34 67 SER H C 1
ATOM 8811 O O . SER H 1 67 ? -16.593 3.484 49.977 1.00 127.83 67 SER H O 1
ATOM 8814 N N . THR H 1 68 ? -14.819 4.090 51.223 1.00 111.50 68 THR H N 1
ATOM 8815 C CA . THR H 1 68 ? -15.592 4.813 52.213 1.00 106.05 68 THR H CA 1
ATOM 8816 C C . THR H 1 68 ? -14.997 6.221 52.291 1.00 93.31 68 THR H C 1
ATOM 8817 O O . THR H 1 68 ? -13.789 6.384 52.498 1.00 93.35 68 THR H O 1
ATOM 8821 N N . VAL H 1 69 ? -15.839 7.229 52.108 1.00 85.34 69 VAL H N 1
ATOM 8822 C CA . VAL H 1 69 ? -15.393 8.618 52.182 1.00 85.86 69 VAL H CA 1
ATOM 8823 C C . VAL H 1 69 ? -15.889 9.231 53.490 1.00 89.84 69 VAL H C 1
ATOM 8824 O O . VAL H 1 69 ? -17.051 9.047 53.849 1.00 90.99 69 VAL H O 1
ATOM 8828 N N . MET H 1 70 ? -15.017 9.925 54.225 1.00 80.49 70 MET H N 1
ATOM 8829 C CA . MET H 1 70 ? -15.440 10.551 55.480 1.00 80.96 70 MET H CA 1
ATOM 8830 C C . MET H 1 70 ? -15.861 12.016 55.237 1.00 79.80 70 MET H C 1
ATOM 8831 O O . MET H 1 70 ? -15.151 12.734 54.545 1.00 83.07 70 MET H O 1
ATOM 8836 N N . LEU H 1 71 ? -16.997 12.444 55.800 1.00 91.30 71 LEU H N 1
ATOM 8837 C CA . LEU H 1 71 ? -17.438 13.851 55.726 1.00 93.82 71 LEU H CA 1
ATOM 8838 C C . LEU H 1 71 ? -17.346 14.521 57.099 1.00 90.23 71 LEU H C 1
ATOM 8839 O O . LEU H 1 71 ? -17.862 14.004 58.089 1.00 88.31 71 LEU H O 1
ATOM 8844 N N . VAL H 1 72 ? -16.628 15.640 57.153 1.00 79.67 72 VAL H N 1
ATOM 8845 C CA . VAL H 1 72 ? -16.592 16.506 58.334 1.00 85.52 72 VAL H CA 1
ATOM 8846 C C . VAL H 1 72 ? -17.107 17.906 58.006 1.00 78.70 72 VAL H C 1
ATOM 8847 O O . VAL H 1 72 ? -16.654 18.554 57.054 1.00 73.55 72 VAL H O 1
ATOM 8851 N N . VAL H 1 73 ? -18.063 18.371 58.794 1.00 87.06 73 VAL H N 1
ATOM 8852 C CA . VAL H 1 73 ? -18.581 19.720 58.607 1.00 81.73 73 VAL H CA 1
ATOM 8853 C C . VAL H 1 73 ? -17.707 20.716 59.352 1.00 75.88 73 VAL H C 1
ATOM 8854 O O . VAL H 1 73 ? -17.587 20.632 60.574 1.00 77.17 73 VAL H O 1
ATOM 8858 N N . GLN H 1 74 ? -17.126 21.668 58.619 1.00 75.91 74 GLN H N 1
ATOM 8859 C CA . GLN H 1 74 ? -16.183 22.627 59.193 1.00 85.35 74 GLN H CA 1
ATOM 8860 C C . GLN H 1 74 ? -16.924 23.894 59.636 1.00 89.63 74 GLN H C 1
ATOM 8861 O O . GLN H 1 74 ? -17.567 24.574 58.830 1.00 81.37 74 GLN H O 1
ATOM 8867 N N . ASN H 1 75 ? -16.843 24.211 60.921 1.00 88.79 75 ASN H N 1
ATOM 8868 C CA . ASN H 1 75 ? -17.517 25.396 61.403 1.00 97.52 75 ASN H CA 1
ATOM 8869 C C . ASN H 1 75 ? -16.800 26.681 60.970 1.00 95.35 75 ASN H C 1
ATOM 8870 O O . ASN H 1 75 ? -17.450 27.664 60.612 1.00 90.65 75 ASN H O 1
ATOM 8875 N N . SER H 1 76 ? -15.473 26.686 61.020 1.00 98.48 76 SER H N 1
ATOM 8876 C CA . SER H 1 76 ? -14.683 27.755 60.398 1.00 94.52 76 SER H CA 1
ATOM 8877 C C . SER H 1 76 ? -13.842 27.142 59.285 1.00 83.82 76 SER H C 1
ATOM 8878 O O . SER H 1 76 ? -13.071 26.224 59.528 1.00 80.67 76 SER H O 1
ATOM 8881 N N . SER H 1 77 ? -13.917 27.678 58.080 1.00 75.28 77 SER H N 1
ATOM 8882 C CA . SER H 1 77 ? -13.242 27.006 56.985 1.00 76.80 77 SER H CA 1
ATOM 8883 C C . SER H 1 77 ? -11.861 27.614 56.756 1.00 70.29 77 SER H C 1
ATOM 8884 O O . SER H 1 77 ? -11.420 28.452 57.537 1.00 87.52 77 SER H O 1
ATOM 8887 N N . GLU H 1 78 ? -11.189 27.195 55.692 1.00 65.66 78 GLU H N 1
ATOM 8888 C CA . GLU H 1 78 ? -9.783 27.548 55.473 1.00 77.01 78 GLU H CA 1
ATOM 8889 C C . GLU H 1 78 ? -9.691 28.916 54.807 1.00 77.15 78 GLU H C 1
ATOM 8890 O O . GLU H 1 78 ? -10.567 29.294 54.051 1.00 69.80 78 GLU H O 1
ATOM 8896 N N . PRO H 1 79 ? -8.633 29.660 55.104 1.00 62.90 79 PRO H N 1
ATOM 8897 C CA . PRO H 1 79 ? -8.486 30.998 54.529 1.00 72.75 79 PRO H CA 1
ATOM 8898 C C . PRO H 1 79 ? -8.379 30.911 53.042 1.00 65.21 79 PRO H C 1
ATOM 8899 O O . PRO H 1 79 ? -7.836 29.953 52.526 1.00 61.94 79 PRO H O 1
ATOM 8903 N N . LEU H 1 80 ? -8.922 31.893 52.354 1.00 60.50 80 LEU H N 1
ATOM 8904 C CA . LEU H 1 80 ? -8.689 32.024 50.933 1.00 61.18 80 LEU H CA 1
ATOM 8905 C C . LEU H 1 80 ? -8.488 33.499 50.610 1.00 65.59 80 LEU H C 1
ATOM 8906 O O . LEU H 1 80 ? -8.808 34.372 51.426 1.00 64.05 80 LEU H O 1
ATOM 8911 N N . SER H 1 81 ? -7.935 33.780 49.442 1.00 60.26 81 SER H N 1
ATOM 8912 C CA . SER H 1 81 ? -7.744 35.164 49.056 1.00 66.95 81 SER H CA 1
ATOM 8913 C C . SER H 1 81 ? -8.716 35.508 47.959 1.00 70.02 81 SER H C 1
ATOM 8914 O O . SER H 1 81 ? -8.997 34.681 47.077 1.00 66.48 81 SER H O 1
ATOM 8917 N N . ILE H 1 82 ? -9.223 36.734 48.010 1.00 60.83 82 ILE H N 1
ATOM 8918 C CA . ILE H 1 82 ? -10.053 37.238 46.943 1.00 66.19 82 ILE H CA 1
ATOM 8919 C C . ILE H 1 82 ? -9.552 38.630 46.520 1.00 62.42 82 ILE H C 1
ATOM 8920 O O . ILE H 1 82 ? -8.675 39.202 47.143 1.00 62.22 82 ILE H O 1
ATOM 8925 N N . LEU H 1 83 ? -10.056 39.076 45.380 1.00 59.21 83 LEU H N 1
ATOM 8926 C CA . LEU H 1 83 ? -9.832 40.405 44.901 1.00 64.85 83 LEU H CA 1
ATOM 8927 C C . LEU H 1 83 ? -11.101 41.196 45.141 1.00 64.19 83 LEU H C 1
ATOM 8928 O O . LEU H 1 83 ? -12.199 40.694 44.901 1.00 66.23 83 LEU H O 1
ATOM 8933 N N . VAL H 1 84 ? -10.942 42.398 45.683 1.00 64.20 84 VAL H N 1
ATOM 8934 C CA . VAL H 1 84 ? -12.020 43.368 45.732 1.00 66.13 84 VAL H CA 1
ATOM 8935 C C . VAL H 1 84 ? -11.676 44.520 44.847 1.00 73.60 84 VAL H C 1
ATOM 8936 O O . VAL H 1 84 ? -10.649 45.146 45.038 1.00 84.22 84 VAL H O 1
ATOM 8940 N N . ARG H 1 85 ? -12.494 44.746 43.826 1.00 77.89 85 ARG H N 1
ATOM 8941 C CA . ARG H 1 85 ? -12.240 45.824 42.888 1.00 84.76 85 ARG H CA 1
ATOM 8942 C C . ARG H 1 85 ? -13.171 46.987 43.158 1.00 90.34 85 ARG H C 1
ATOM 8943 O O . ARG H 1 85 ? -14.387 46.801 43.234 1.00 81.63 85 ARG H O 1
ATOM 8951 N N . ASN H 1 86 ? -12.550 48.156 43.324 1.00 99.02 86 ASN H N 1
ATOM 8952 C CA . ASN H 1 86 ? -13.139 49.474 43.617 1.00 108.22 86 ASN H CA 1
ATOM 8953 C C . ASN H 1 86 ? -13.677 50.270 42.426 1.00 116.61 86 ASN H C 1
ATOM 8954 O O . ASN H 1 86 ? -13.472 49.887 41.273 1.00 113.97 86 ASN H O 1
ATOM 8959 N N . GLU H 1 87 ? -14.442 51.320 42.734 1.00 127.05 87 GLU H N 1
ATOM 8960 C CA . GLU H 1 87 ? -14.903 52.324 41.759 1.00 129.91 87 GLU H CA 1
ATOM 8961 C C . GLU H 1 87 ? -13.852 52.692 40.703 1.00 132.12 87 GLU H C 1
ATOM 8962 O O . GLU H 1 87 ? -14.150 52.777 39.510 1.00 133.60 87 GLU H O 1
ATOM 8964 N N . ARG H 1 88 ? -12.627 52.923 41.174 1.00 133.69 88 ARG H N 1
ATOM 8965 C CA . ARG H 1 88 ? -11.475 53.293 40.344 1.00 138.81 88 ARG H CA 1
ATOM 8966 C C . ARG H 1 88 ? -11.018 52.218 39.352 1.00 144.25 88 ARG H C 1
ATOM 8967 O O . ARG H 1 88 ? -10.393 52.523 38.334 1.00 153.60 88 ARG H O 1
ATOM 8975 N N . GLY H 1 89 ? -11.319 50.960 39.653 1.00 136.45 89 GLY H N 1
ATOM 8976 C CA . GLY H 1 89 ? -10.939 49.872 38.773 1.00 128.66 89 GLY H CA 1
ATOM 8977 C C . GLY H 1 89 ? -9.747 49.090 39.299 1.00 117.03 89 GLY H C 1
ATOM 8978 O O . GLY H 1 89 ? -9.354 48.088 38.704 1.00 122.19 89 GLY H O 1
ATOM 8979 N N . HIS H 1 90 ? -9.178 49.548 40.413 1.00 106.79 90 HIS H N 1
ATOM 8980 C CA . HIS H 1 90 ? -8.032 48.891 41.035 1.00 100.59 90 HIS H CA 1
ATOM 8981 C C . HIS H 1 90 ? -8.504 47.698 41.879 1.00 90.88 90 HIS H C 1
ATOM 8982 O O . HIS H 1 90 ? -9.487 47.787 42.619 1.00 87.90 90 HIS H O 1
ATOM 8989 N N . SER H 1 91 ? -7.795 46.585 41.813 1.00 83.33 91 SER H N 1
ATOM 8990 C CA . SER H 1 91 ? -8.213 45.462 42.636 1.00 79.35 91 SER H CA 1
ATOM 8991 C C . SER H 1 91 ? -7.212 45.290 43.739 1.00 78.52 91 SER H C 1
ATOM 8992 O O . SER H 1 91 ? -6.014 45.480 43.533 1.00 80.26 91 SER H O 1
ATOM 8995 N N . ASN H 1 92 ? -7.707 44.935 44.916 1.00 66.15 92 ASN H N 1
ATOM 8996 C CA . ASN H 1 92 ? -6.834 44.605 46.030 1.00 68.38 92 ASN H CA 1
ATOM 8997 C C . ASN H 1 92 ? -7.180 43.236 46.586 1.00 65.86 92 ASN H C 1
ATOM 8998 O O . ASN H 1 92 ? -8.342 42.811 46.563 1.00 58.42 92 ASN H O 1
ATOM 9003 N N . ILE H 1 93 ? -6.161 42.597 47.136 1.00 53.17 93 ILE H N 1
ATOM 9004 C CA . ILE H 1 93 ? -6.268 41.279 47.678 1.00 57.07 93 ILE H CA 1
ATOM 9005 C C . ILE H 1 93 ? -6.807 41.355 49.086 1.00 65.23 93 ILE H C 1
ATOM 9006 O O . ILE H 1 93 ? -6.306 42.135 49.889 1.00 65.58 93 ILE H O 1
ATOM 9011 N N . TYR H 1 94 ? -7.853 40.565 49.356 1.00 58.60 94 TYR H N 1
ATOM 9012 C CA . TYR H 1 94 ? -8.385 40.364 50.706 1.00 48.14 94 TYR H CA 1
ATOM 9013 C C . TYR H 1 94 ? -8.380 38.862 51.062 1.00 63.98 94 TYR H C 1
ATOM 9014 O O . TYR H 1 94 ? -8.707 38.018 50.242 1.00 59.61 94 TYR H O 1
ATOM 9023 N N . GLU H 1 95 ? -8.015 38.568 52.294 1.00 59.29 95 GLU H N 1
ATOM 9024 C CA . GLU H 1 95 ? -8.147 37.258 52.871 1.00 67.00 95 GLU H CA 1
ATOM 9025 C C . GLU H 1 95 ? -9.443 37.155 53.686 1.00 67.25 95 GLU H C 1
ATOM 9026 O O . GLU H 1 95 ? -9.709 37.973 54.570 1.00 62.91 95 GLU H O 1
ATOM 9032 N N . VAL H 1 96 ? -10.245 36.141 53.371 1.00 56.24 96 VAL H N 1
ATOM 9033 C CA . VAL H 1 96 ? -11.506 35.889 54.069 1.00 59.05 96 VAL H CA 1
ATOM 9034 C C . VAL H 1 96 ? -11.648 34.392 54.370 1.00 66.99 96 VAL H C 1
ATOM 9035 O O . VAL H 1 96 ? -10.850 33.586 53.893 1.00 54.67 96 VAL H O 1
ATOM 9039 N N . PHE H 1 97 ? -12.650 34.038 55.165 1.00 61.79 97 PHE H N 1
ATOM 9040 C CA . PHE H 1 97 ? -13.031 32.656 55.376 1.00 66.42 97 PHE H CA 1
ATOM 9041 C C . PHE H 1 97 ? -14.489 32.552 54.935 1.00 64.92 97 PHE H C 1
ATOM 9042 O O . PHE H 1 97 ? -15.297 33.419 55.280 1.00 64.39 97 PHE H O 1
ATOM 9050 N N . LEU H 1 98 ? -14.836 31.500 54.190 1.00 60.40 98 LEU H N 1
ATOM 9051 C CA . LEU H 1 98 ? -16.168 31.401 53.589 1.00 54.35 98 LEU H CA 1
ATOM 9052 C C . LEU H 1 98 ? -17.290 31.238 54.598 1.00 62.64 98 LEU H C 1
ATOM 9053 O O . LEU H 1 98 ? -18.461 31.483 54.267 1.00 60.83 98 LEU H O 1
ATOM 9058 N N . THR H 1 99 ? -16.924 30.837 55.814 1.00 62.26 99 THR H N 1
ATOM 9059 C CA . THR H 1 99 ? -17.865 30.683 56.913 1.00 65.80 99 THR H CA 1
ATOM 9060 C C . THR H 1 99 ? -18.081 32.006 57.668 1.00 68.03 99 THR H C 1
ATOM 9061 O O . THR H 1 99 ? -18.832 32.052 58.643 1.00 69.11 99 THR H O 1
ATOM 9065 N N . GLN H 1 100 ? -17.370 33.052 57.260 1.00 65.68 100 GLN H N 1
ATOM 9066 C CA . GLN H 1 100 ? -17.616 34.411 57.787 1.00 59.91 100 GLN H CA 1
ATOM 9067 C C . GLN H 1 100 ? -18.729 35.120 57.033 1.00 57.87 100 GLN H C 1
ATOM 9068 O O . GLN H 1 100 ? -19.021 34.800 55.872 1.00 61.53 100 GLN H O 1
ATOM 9074 N N . THR H 1 101 ? -19.320 36.123 57.680 1.00 58.86 101 THR H N 1
ATOM 9075 C CA . THR H 1 101 ? -20.407 36.878 57.079 1.00 64.99 101 THR H CA 1
ATOM 9076 C C . THR H 1 101 ? -19.884 37.878 56.073 1.00 70.30 101 THR H C 1
ATOM 9077 O O . THR H 1 101 ? -18.727 38.271 56.151 1.00 64.55 101 THR H O 1
ATOM 9081 N N . VAL H 1 102 ? -20.745 38.298 55.149 1.00 69.94 102 VAL H N 1
ATOM 9082 C CA . VAL H 1 102 ? -20.430 39.401 54.254 1.00 65.97 102 VAL H CA 1
ATOM 9083 C C . VAL H 1 102 ? -20.040 40.665 55.045 1.00 75.76 102 VAL H C 1
ATOM 9084 O O . VAL H 1 102 ? -19.159 41.435 54.630 1.00 63.88 102 VAL H O 1
ATOM 9088 N N . ASP H 1 103 ? -20.691 40.870 56.186 1.00 74.45 103 ASP H N 1
ATOM 9089 C CA . ASP H 1 103 ? -20.365 42.014 57.007 1.00 75.88 103 ASP H CA 1
ATOM 9090 C C . ASP H 1 103 ? -18.869 42.039 57.421 1.00 76.83 103 ASP H C 1
ATOM 9091 O O . ASP H 1 103 ? -18.246 43.106 57.394 1.00 75.22 103 ASP H O 1
ATOM 9096 N N . THR H 1 104 ? -18.275 40.890 57.746 1.00 70.90 104 THR H N 1
ATOM 9097 C CA . THR H 1 104 ? -16.869 40.904 58.173 1.00 77.19 104 THR H CA 1
ATOM 9098 C C . THR H 1 104 ? -15.974 41.382 57.051 1.00 68.21 104 THR H C 1
ATOM 9099 O O . THR H 1 104 ? -14.958 41.996 57.299 1.00 65.01 104 THR H O 1
ATOM 9103 N N . LEU H 1 105 ? -16.332 41.056 55.814 1.00 62.05 105 LEU H N 1
ATOM 9104 C CA . LEU H 1 105 ? -15.566 41.549 54.672 1.00 65.46 105 LEU H CA 1
ATOM 9105 C C . LEU H 1 105 ? -15.768 43.051 54.506 1.00 68.29 105 LEU H C 1
ATOM 9106 O O . LEU H 1 105 ? -14.827 43.786 54.174 1.00 68.23 105 LEU H O 1
ATOM 9111 N N . LYS H 1 106 ? -17.004 43.501 54.709 1.00 63.73 106 LYS H N 1
ATOM 9112 C CA . LYS H 1 106 ? -17.305 44.931 54.599 1.00 73.91 106 LYS H CA 1
ATOM 9113 C C . LYS H 1 106 ? -16.512 45.748 55.610 1.00 70.54 106 LYS H C 1
ATOM 9114 O O . LYS H 1 106 ? -16.147 46.874 55.312 1.00 71.97 106 LYS H O 1
ATOM 9120 N N . LYS H 1 107 ? -16.282 45.205 56.812 1.00 64.18 107 LYS H N 1
ATOM 9121 C CA . LYS H 1 107 ? -15.488 45.922 57.803 1.00 72.98 107 LYS H CA 1
ATOM 9122 C C . LYS H 1 107 ? -14.025 46.003 57.379 1.00 72.85 107 LYS H C 1
ATOM 9123 O O . LYS H 1 107 ? -13.374 46.996 57.652 1.00 75.53 107 LYS H O 1
ATOM 9129 N N . LYS H 1 108 ? -13.503 44.969 56.728 1.00 69.29 108 LYS H N 1
ATOM 9130 C CA . LYS H 1 108 ? -12.120 45.022 56.272 1.00 63.85 108 LYS H CA 1
ATOM 9131 C C . LYS H 1 108 ? -11.931 46.111 55.209 1.00 71.88 108 LYS H C 1
ATOM 9132 O O . LYS H 1 108 ? -11.026 46.966 55.303 1.00 66.25 108 LYS H O 1
ATOM 9138 N N . VAL H 1 109 ? -12.830 46.095 54.231 1.00 58.83 109 VAL H N 1
ATOM 9139 C CA . VAL H 1 109 ? -12.827 47.044 53.139 1.00 63.09 109 VAL H CA 1
ATOM 9140 C C . VAL H 1 109 ? -13.020 48.458 53.690 1.00 77.62 109 VAL H C 1
ATOM 9141 O O . VAL H 1 109 ? -12.374 49.409 53.256 1.00 90.60 109 VAL H O 1
ATOM 9145 N N . SER H 1 110 ? -13.929 48.563 54.644 1.00 65.75 110 SER H N 1
ATOM 9146 C CA . SER H 1 110 ? -14.210 49.806 55.325 1.00 78.85 110 SER H CA 1
ATOM 9147 C C . SER H 1 110 ? -12.953 50.331 56.026 1.00 83.21 110 SER H C 1
ATOM 9148 O O . SER H 1 110 ? -12.619 51.507 55.932 1.00 79.48 110 SER H O 1
ATOM 9151 N N . GLN H 1 111 ? -12.257 49.446 56.732 1.00 73.32 111 GLN H N 1
ATOM 9152 C CA . GLN H 1 111 ? -11.049 49.843 57.434 1.00 82.40 111 GLN H CA 1
ATOM 9153 C C . GLN H 1 111 ? -9.913 50.107 56.458 1.00 81.97 111 GLN H C 1
ATOM 9154 O O . GLN H 1 111 ? -9.182 51.077 56.614 1.00 80.62 111 GLN H O 1
ATOM 9160 N N . ARG H 1 112 ? -9.778 49.275 55.429 1.00 72.55 112 ARG H N 1
ATOM 9161 C CA . ARG H 1 112 ? -8.656 49.476 54.548 1.00 76.07 112 ARG H CA 1
ATOM 9162 C C . ARG H 1 112 ? -8.768 50.728 53.668 1.00 80.51 112 ARG H C 1
ATOM 9163 O O . ARG H 1 112 ? -7.783 51.442 53.493 1.00 84.38 112 ARG H O 1
ATOM 9171 N N . GLU H 1 113 ? -9.970 50.994 53.154 1.00 86.33 113 GLU H N 1
ATOM 9172 C CA . GLU H 1 113 ? -10.188 52.070 52.166 1.00 90.88 113 GLU H CA 1
ATOM 9173 C C . GLU H 1 113 ? -10.779 53.348 52.756 1.00 79.56 113 GLU H C 1
ATOM 9174 O O . GLU H 1 113 ? -11.143 54.250 52.022 1.00 105.16 113 GLU H O 1
ATOM 9180 N N . GLN H 1 114 ? -10.870 53.396 54.077 1.00 106.99 114 GLN H N 1
ATOM 9181 C CA . GLN H 1 114 ? -11.325 54.559 54.816 1.00 124.13 114 GLN H CA 1
ATOM 9182 C C . GLN H 1 114 ? -12.703 55.067 54.378 1.00 124.16 114 GLN H C 1
ATOM 9183 O O . GLN H 1 114 ? -12.877 56.244 54.085 1.00 138.57 114 GLN H O 1
ATOM 9189 N N . VAL H 1 115 ? -13.674 54.167 54.332 1.00 114.93 115 VAL H N 1
ATOM 9190 C CA . VAL H 1 115 ? -15.045 54.514 54.002 1.00 103.72 115 VAL H CA 1
ATOM 9191 C C . VAL H 1 115 ? -16.029 53.810 54.933 1.00 101.94 115 VAL H C 1
ATOM 9192 O O . VAL H 1 115 ? -15.856 52.640 55.252 1.00 101.34 115 VAL H O 1
ATOM 9196 N N . HIS H 1 116 ? -17.077 54.514 55.336 1.00 96.67 116 HIS H N 1
ATOM 9197 C CA . HIS H 1 116 ? -18.091 53.955 56.209 1.00 95.83 116 HIS H CA 1
ATOM 9198 C C . HIS H 1 116 ? -18.830 52.828 55.522 1.00 103.89 116 HIS H C 1
ATOM 9199 O O . HIS H 1 116 ? -19.079 52.904 54.313 1.00 99.57 116 HIS H O 1
ATOM 9206 N N . GLU H 1 117 ? -19.226 51.818 56.298 1.00 89.37 117 GLU H N 1
ATOM 9207 C CA . GLU H 1 117 ? -19.877 50.624 55.741 1.00 84.38 117 GLU H CA 1
ATOM 9208 C C . GLU H 1 117 ? -21.194 50.903 55.030 1.00 98.87 117 GLU H C 1
ATOM 9209 O O . GLU H 1 117 ? -21.551 50.173 54.108 1.00 99.50 117 GLU H O 1
ATOM 9215 N N . ASP H 1 118 ? -21.909 51.960 55.433 1.00 92.67 118 ASP H N 1
ATOM 9216 C CA . ASP H 1 118 ? -23.200 52.229 54.824 1.00 102.25 118 ASP H CA 1
ATOM 9217 C C . ASP H 1 118 ? -22.993 52.974 53.510 1.00 114.04 118 ASP H C 1
ATOM 9218 O O . ASP H 1 118 ? -23.952 53.482 52.926 1.00 120.00 118 ASP H O 1
ATOM 9223 N N . GLN H 1 119 ? -21.740 53.164 53.107 1.00 96.68 119 GLN H N 1
ATOM 9224 C CA . GLN H 1 119 ? -21.497 53.956 51.904 1.00 111.09 119 GLN H CA 1
ATOM 9225 C C . GLN H 1 119 ? -21.157 53.105 50.674 1.00 95.54 119 GLN H C 1
ATOM 9226 O O . GLN H 1 119 ? -20.835 53.630 49.611 1.00 97.53 119 GLN H O 1
ATOM 9232 N N . PHE H 1 120 ? -21.236 51.793 50.807 1.00 91.73 120 PHE H N 1
ATOM 9233 C CA . PHE H 1 120 ? -20.969 50.924 49.672 1.00 92.47 120 PHE H CA 1
ATOM 9234 C C . PHE H 1 120 ? -21.608 49.559 49.876 1.00 88.12 120 PHE H C 1
ATOM 9235 O O . PHE H 1 120 ? -22.061 49.233 50.967 1.00 84.75 120 PHE H O 1
ATOM 9243 N N . TRP H 1 121 ? -21.673 48.790 48.796 1.00 87.25 121 TRP H N 1
ATOM 9244 C CA . TRP H 1 121 ? -22.111 47.391 48.835 1.00 77.08 121 TRP H CA 1
ATOM 9245 C C . TRP H 1 121 ? -21.283 46.539 47.916 1.00 78.12 121 TRP H C 1
ATOM 9246 O O . TRP H 1 121 ? -20.524 47.044 47.074 1.00 84.61 121 TRP H O 1
ATOM 9257 N N . LEU H 1 122 ? -21.387 45.235 48.127 1.00 75.81 122 LEU H N 1
ATOM 9258 C CA . LEU H 1 122 ? -20.567 44.293 47.386 1.00 78.72 122 LEU H CA 1
ATOM 9259 C C . LEU H 1 122 ? -21.451 43.377 46.558 1.00 74.46 122 LEU H C 1
ATOM 9260 O O . LEU H 1 122 ? -22.554 43.011 46.978 1.00 76.83 122 LEU H O 1
ATOM 9265 N N . SER H 1 123 ? -20.970 43.030 45.371 1.00 74.23 123 SER H N 1
ATOM 9266 C CA . SER H 1 123 ? -21.655 42.067 44.522 1.00 81.08 123 SER H CA 1
ATOM 9267 C C . SER H 1 123 ? -20.645 41.079 43.992 1.00 70.89 123 SER H C 1
ATOM 9268 O O . SER H 1 123 ? -19.446 41.402 43.846 1.00 67.00 123 SER H O 1
ATOM 9271 N N . PHE H 1 124 ? -21.123 39.876 43.699 1.00 73.45 124 PHE H N 1
ATOM 9272 C CA . PHE H 1 124 ? -20.274 38.875 43.086 1.00 63.83 124 PHE H CA 1
ATOM 9273 C C . PHE H 1 124 ? -20.943 38.210 41.877 1.00 68.67 124 PHE H C 1
ATOM 9274 O O . PHE H 1 124 ? -22.008 37.639 42.010 1.00 62.94 124 PHE H O 1
ATOM 9282 N N . GLU H 1 125 ? -20.352 38.327 40.691 1.00 71.15 125 GLU H N 1
ATOM 9283 C CA . GLU H 1 125 ? -20.944 37.737 39.480 1.00 81.60 125 GLU H CA 1
ATOM 9284 C C . GLU H 1 125 ? -22.402 38.118 39.257 1.00 95.63 125 GLU H C 1
ATOM 9285 O O . GLU H 1 125 ? -23.209 37.297 38.828 1.00 101.35 125 GLU H O 1
ATOM 9291 N N . GLY H 1 126 ? -22.713 39.385 39.494 1.00 110.09 126 GLY H N 1
ATOM 9292 C CA . GLY H 1 126 ? -24.031 39.922 39.221 1.00 119.66 126 GLY H CA 1
ATOM 9293 C C . GLY H 1 126 ? -24.963 39.829 40.407 1.00 119.80 126 GLY H C 1
ATOM 9294 O O . GLY H 1 126 ? -26.052 40.396 40.395 1.00 142.04 126 GLY H O 1
ATOM 9295 N N . ARG H 1 127 ? -24.554 39.077 41.418 1.00 87.19 127 ARG H N 1
ATOM 9296 C CA . ARG H 1 127 ? -25.381 38.875 42.605 1.00 81.51 127 ARG H CA 1
ATOM 9297 C C . ARG H 1 127 ? -24.959 39.790 43.787 1.00 88.88 127 ARG H C 1
ATOM 9298 O O . ARG H 1 127 ? -23.816 39.744 44.240 1.00 76.77 127 ARG H O 1
ATOM 9306 N N . PRO H 1 128 ? -25.853 40.692 44.232 1.00 89.99 128 PRO H N 1
ATOM 9307 C CA . PRO H 1 128 ? -25.556 41.556 45.386 1.00 77.73 128 PRO H CA 1
ATOM 9308 C C . PRO H 1 128 ? -25.398 40.718 46.652 1.00 70.09 128 PRO H C 1
ATOM 9309 O O . PRO H 1 128 ? -26.174 39.794 46.852 1.00 76.23 128 PRO H O 1
ATOM 9313 N N . MET H 1 129 ? -24.449 41.067 47.502 1.00 80.31 129 MET H N 1
ATOM 9314 C CA . MET H 1 129 ? -24.134 40.317 48.720 1.00 75.69 129 MET H CA 1
ATOM 9315 C C . MET H 1 129 ? -24.790 40.958 49.949 1.00 81.22 129 MET H C 1
ATOM 9316 O O . MET H 1 129 ? -24.802 42.176 50.094 1.00 83.02 129 MET H O 1
ATOM 9321 N N . GLU H 1 130 ? -25.409 40.133 50.785 1.00 74.79 130 GLU H N 1
ATOM 9322 C CA . GLU H 1 130 ? -26.193 40.591 51.934 1.00 76.52 130 GLU H CA 1
ATOM 9323 C C . GLU H 1 130 ? -25.355 40.535 53.205 1.00 80.57 130 GLU H C 1
ATOM 9324 O O . GLU H 1 130 ? -24.636 39.561 53.422 1.00 69.45 130 GLU H O 1
ATOM 9330 N N . ASP H 1 131 ? -25.417 41.581 54.027 1.00 78.06 131 ASP H N 1
ATOM 9331 C CA . ASP H 1 131 ? -24.555 41.666 55.217 1.00 78.05 131 ASP H CA 1
ATOM 9332 C C . ASP H 1 131 ? -24.547 40.403 56.088 1.00 81.10 131 ASP H C 1
ATOM 9333 O O . ASP H 1 131 ? -23.498 39.930 56.492 1.00 84.62 131 ASP H O 1
ATOM 9338 N N . LYS H 1 132 ? -25.719 39.837 56.347 1.00 83.39 132 LYS H N 1
ATOM 9339 C CA . LYS H 1 132 ? -25.818 38.775 57.341 1.00 79.98 132 LYS H CA 1
ATOM 9340 C C . LYS H 1 132 ? -25.592 37.364 56.801 1.00 77.11 132 LYS H C 1
ATOM 9341 O O . LYS H 1 132 ? -25.498 36.427 57.584 1.00 87.08 132 LYS H O 1
ATOM 9347 N N . GLU H 1 133 ? -25.515 37.217 55.478 1.00 72.69 133 GLU H N 1
ATOM 9348 C CA . GLU H 1 133 ? -25.278 35.920 54.825 1.00 67.90 133 GLU H CA 1
ATOM 9349 C C . GLU H 1 133 ? -23.797 35.509 54.926 1.00 72.87 133 GLU H C 1
ATOM 9350 O O . GLU H 1 133 ? -22.893 36.354 55.015 1.00 75.08 133 GLU H O 1
ATOM 9356 N N . LEU H 1 134 ? -23.535 34.207 54.861 1.00 73.56 134 LEU H N 1
ATOM 9357 C CA . LEU H 1 134 ? -22.158 33.705 54.876 1.00 65.06 134 LEU H CA 1
ATOM 9358 C C . LEU H 1 134 ? -21.545 33.931 53.532 1.00 62.06 134 LEU H C 1
ATOM 9359 O O . LEU H 1 134 ? -22.227 33.760 52.530 1.00 64.76 134 LEU H O 1
ATOM 9364 N N . LEU H 1 135 ? -20.264 34.307 53.507 1.00 59.23 135 LEU H N 1
ATOM 9365 C CA . LEU H 1 135 ? -19.538 34.487 52.258 1.00 57.17 135 LEU H CA 1
ATOM 9366 C C . LEU H 1 135 ? -19.597 33.251 51.359 1.00 62.19 135 LEU H C 1
ATOM 9367 O O . LEU H 1 135 ? -19.664 33.372 50.135 1.00 62.58 135 LEU H O 1
ATOM 9372 N N . GLY H 1 136 ? -19.568 32.056 51.946 1.00 64.99 136 GLY H N 1
ATOM 9373 C CA . GLY H 1 136 ? -19.632 30.842 51.133 1.00 57.83 136 GLY H CA 1
ATOM 9374 C C . GLY H 1 136 ? -20.895 30.699 50.274 1.00 63.59 136 GLY H C 1
ATOM 9375 O O . GLY H 1 136 ? -20.881 30.053 49.228 1.00 62.37 136 GLY H O 1
ATOM 9376 N N . GLU H 1 137 ? -21.993 31.321 50.676 1.00 56.75 137 GLU H N 1
ATOM 9377 C CA . GLU H 1 137 ? -23.226 31.157 49.902 1.00 58.21 137 GLU H CA 1
ATOM 9378 C C . GLU H 1 137 ? -23.148 31.876 48.539 1.00 64.14 137 GLU H C 1
ATOM 9379 O O . GLU H 1 137 ? -24.028 31.696 47.710 1.00 64.16 137 GLU H O 1
ATOM 9385 N N . TYR H 1 138 ? -22.161 32.754 48.329 1.00 65.94 138 TYR H N 1
ATOM 9386 C CA . TYR H 1 138 ? -22.037 33.433 47.031 1.00 63.89 138 TYR H CA 1
ATOM 9387 C C . TYR H 1 138 ? -21.067 32.669 46.109 1.00 69.55 138 TYR H C 1
ATOM 9388 O O . TYR H 1 138 ? -20.834 33.072 44.969 1.00 70.58 138 TYR H O 1
ATOM 9397 N N . GLY H 1 139 ? -20.497 31.573 46.611 1.00 66.51 139 GLY H N 1
ATOM 9398 C CA . GLY H 1 139 ? -19.606 30.719 45.824 1.00 59.71 139 GLY H CA 1
ATOM 9399 C C . GLY H 1 139 ? -18.235 31.315 45.506 1.00 66.43 139 GLY H C 1
ATOM 9400 O O . GLY H 1 139 ? -17.674 31.062 44.449 1.00 65.53 139 GLY H O 1
ATOM 9401 N N . LEU H 1 140 ? -17.720 32.145 46.403 1.00 70.02 140 LEU H N 1
ATOM 9402 C CA . LEU H 1 140 ? -16.423 32.775 46.217 1.00 70.05 140 LEU H CA 1
ATOM 9403 C C . LEU H 1 140 ? -15.359 31.700 46.044 1.00 71.01 140 LEU H C 1
ATOM 9404 O O . LEU H 1 140 ? -15.379 30.683 46.715 1.00 60.88 140 LEU H O 1
ATOM 9409 N N . LYS H 1 141 ? -14.437 31.933 45.129 1.00 70.53 141 LYS H N 1
ATOM 9410 C CA . LYS H 1 141 ? -13.329 31.021 44.943 1.00 63.38 141 LYS H CA 1
ATOM 9411 C C . LYS H 1 141 ? -12.025 31.825 45.006 1.00 63.35 141 LYS H C 1
ATOM 9412 O O . LYS H 1 141 ? -12.039 33.041 44.811 1.00 63.90 141 LYS H O 1
ATOM 9418 N N . PRO H 1 142 ? -10.906 31.137 45.264 1.00 55.62 142 PRO H N 1
ATOM 9419 C CA . PRO H 1 142 ? -9.599 31.768 45.402 1.00 55.23 142 PRO H CA 1
ATOM 9420 C C . PRO H 1 142 ? -9.337 32.729 44.272 1.00 68.37 142 PRO H C 1
ATOM 9421 O O . PRO H 1 142 ? -9.412 32.318 43.125 1.00 59.96 142 PRO H O 1
ATOM 9425 N N . GLN H 1 143 ? -9.043 33.988 44.595 1.00 65.05 143 GLN H N 1
ATOM 9426 C CA . GLN H 1 143 ? -8.694 34.982 43.581 1.00 57.60 143 GLN H CA 1
ATOM 9427 C C . GLN H 1 143 ? -9.823 35.318 42.629 1.00 59.85 143 GLN H C 1
ATOM 9428 O O . GLN H 1 143 ? -9.574 35.783 41.519 1.00 71.37 143 GLN H O 1
ATOM 9434 N N . CYS H 1 144 ? -11.059 35.044 43.028 1.00 59.88 144 CYS H N 1
ATOM 9435 C CA . CYS H 1 144 ? -12.195 35.565 42.279 1.00 61.94 144 CYS H CA 1
ATOM 9436 C C . CYS H 1 144 ? -12.299 37.073 42.588 1.00 60.87 144 CYS H C 1
ATOM 9437 O O . CYS H 1 144 ? -11.626 37.561 43.492 1.00 62.76 144 CYS H O 1
ATOM 9440 N N . THR H 1 145 ? -13.130 37.788 41.839 1.00 62.06 145 THR H N 1
ATOM 9441 C CA . THR H 1 145 ? -13.257 39.236 42.000 1.00 69.79 145 THR H CA 1
ATOM 9442 C C . THR H 1 145 ? -14.619 39.627 42.507 1.00 59.93 145 THR H C 1
ATOM 9443 O O . THR H 1 145 ? -15.604 39.420 41.832 1.00 63.03 145 THR H O 1
ATOM 9447 N N . VAL H 1 146 ? -14.651 40.236 43.680 1.00 69.46 146 VAL H N 1
ATOM 9448 C CA . VAL H 1 146 ? -15.854 40.830 44.243 1.00 61.40 146 VAL H CA 1
ATOM 9449 C C . VAL H 1 146 ? -15.886 42.321 43.891 1.00 76.24 146 VAL H C 1
ATOM 9450 O O . VAL H 1 146 ? -14.848 42.979 43.924 1.00 72.95 146 VAL H O 1
ATOM 9454 N N . ILE H 1 147 ? -17.053 42.853 43.539 1.00 81.36 147 ILE H N 1
ATOM 9455 C CA . ILE H 1 147 ? -17.150 44.260 43.164 1.00 72.93 147 ILE H CA 1
ATOM 9456 C C . ILE H 1 147 ? -17.650 45.161 44.275 1.00 78.79 147 ILE H C 1
ATOM 9457 O O . ILE H 1 147 ? -18.663 44.896 44.908 1.00 80.32 147 ILE H O 1
ATOM 9462 N N . LYS H 1 148 ? -16.936 46.250 44.488 1.00 79.19 148 LYS H N 1
ATOM 9463 C CA . LYS H 1 148 ? -17.350 47.247 45.443 1.00 73.09 148 LYS H CA 1
ATOM 9464 C C . LYS H 1 148 ? -18.093 48.358 44.702 1.00 82.57 148 LYS H C 1
ATOM 9465 O O . LYS H 1 148 ? -17.575 48.941 43.746 1.00 91.22 148 LYS H O 1
ATOM 9471 N N . HIS H 1 149 ? -19.326 48.607 45.138 1.00 81.30 149 HIS H N 1
ATOM 9472 C CA . HIS H 1 149 ? -20.193 49.627 44.583 1.00 81.03 149 HIS H CA 1
ATOM 9473 C C . HIS H 1 149 ? -20.365 50.783 45.579 1.00 82.69 149 HIS H C 1
ATOM 9474 O O . HIS H 1 149 ? -20.529 50.560 46.771 1.00 82.61 149 HIS H O 1
ATOM 9481 N N . LEU H 1 150 ? -20.335 52.021 45.099 1.00 89.76 150 LEU H N 1
ATOM 9482 C CA . LEU H 1 150 ? -20.576 53.157 45.984 1.00 99.53 150 LEU H CA 1
ATOM 9483 C C . LEU H 1 150 ? -22.050 53.570 45.935 1.00 102.01 150 LEU H C 1
ATOM 9484 O O . LEU H 1 150 ? -22.718 53.386 44.914 1.00 102.80 150 LEU H O 1
ATOM 9489 N N . ARG H 1 151 ? -22.571 54.109 47.036 1.00 112.79 151 ARG H N 1
ATOM 9490 C CA . ARG H 1 151 ? -23.977 54.536 47.083 1.00 122.44 151 ARG H CA 1
ATOM 9491 C C . ARG H 1 151 ? -24.086 55.944 46.579 1.00 122.35 151 ARG H C 1
ATOM 9492 O O . ARG H 1 151 ? -23.271 56.773 46.943 1.00 129.87 151 ARG H O 1
ATOM 9500 N N . ALA I 1 2 ? -44.770 60.859 45.539 1.00 146.78 2 ALA I N 1
ATOM 9501 C CA . ALA I 1 2 ? -45.015 59.511 45.039 1.00 144.62 2 ALA I CA 1
ATOM 9502 C C . ALA I 1 2 ? -45.423 59.532 43.567 1.00 153.92 2 ALA I C 1
ATOM 9503 O O . ALA I 1 2 ? -46.442 60.123 43.208 1.00 156.31 2 ALA I O 1
ATOM 9505 N N . TRP I 1 3 ? -44.627 58.875 42.725 1.00 156.06 3 TRP I N 1
ATOM 9506 C CA . TRP I 1 3 ? -44.878 58.821 41.285 1.00 163.60 3 TRP I CA 1
ATOM 9507 C C . TRP I 1 3 ? -44.858 57.366 40.803 1.00 159.19 3 TRP I C 1
ATOM 9508 O O . TRP I 1 3 ? -44.465 56.473 41.553 1.00 157.04 3 TRP I O 1
ATOM 9519 N N . ASP I 1 4 ? -45.266 57.120 39.559 1.00 156.13 4 ASP I N 1
ATOM 9520 C CA . ASP I 1 4 ? -45.354 55.746 39.061 1.00 146.95 4 ASP I CA 1
ATOM 9521 C C . ASP I 1 4 ? -44.109 55.316 38.275 1.00 139.41 4 ASP I C 1
ATOM 9522 O O . ASP I 1 4 ? -43.755 55.931 37.264 1.00 143.00 4 ASP I O 1
ATOM 9527 N N . LEU I 1 5 ? -43.499 54.216 38.718 1.00 130.40 5 LEU I N 1
ATOM 9528 C CA . LEU I 1 5 ? -42.298 53.645 38.100 1.00 122.32 5 LEU I CA 1
ATOM 9529 C C . LEU I 1 5 ? -42.654 52.513 37.153 1.00 123.74 5 LEU I C 1
ATOM 9530 O O . LEU I 1 5 ? -43.359 51.581 37.530 1.00 121.70 5 LEU I O 1
ATOM 9535 N N . LYS I 1 6 ? -42.152 52.589 35.928 1.00 127.75 6 LYS I N 1
ATOM 9536 C CA . LYS I 1 6 ? -42.397 51.537 34.952 1.00 131.54 6 LYS I CA 1
ATOM 9537 C C . LYS I 1 6 ? -41.496 50.319 35.193 1.00 119.83 6 LYS I C 1
ATOM 9538 O O . LYS I 1 6 ? -40.265 50.402 35.212 1.00 119.60 6 LYS I O 1
ATOM 9544 N N . VAL I 1 7 ? -42.140 49.179 35.393 1.00 103.24 7 VAL I N 1
ATOM 9545 C CA . VAL I 1 7 ? -41.432 47.932 35.582 1.00 98.06 7 VAL I CA 1
ATOM 9546 C C . VAL I 1 7 ? -41.715 47.060 34.373 1.00 99.64 7 VAL I C 1
ATOM 9547 O O . VAL I 1 7 ? -42.868 46.887 33.977 1.00 107.83 7 VAL I O 1
ATOM 9551 N N . LYS I 1 8 ? -40.655 46.541 33.768 1.00 101.82 8 LYS I N 1
ATOM 9552 C CA . LYS I 1 8 ? -40.768 45.708 32.569 1.00 111.50 8 LYS I CA 1
ATOM 9553 C C . LYS I 1 8 ? -40.413 44.279 32.933 1.00 109.20 8 LYS I C 1
ATOM 9554 O O . LYS I 1 8 ? -39.359 44.048 33.505 1.00 105.44 8 LYS I O 1
ATOM 9560 N N . MET I 1 9 ? -41.246 43.307 32.569 1.00 115.13 9 MET I N 1
ATOM 9561 C CA . MET I 1 9 ? -40.892 41.929 32.903 1.00 109.55 9 MET I CA 1
ATOM 9562 C C . MET I 1 9 ? -40.272 41.241 31.692 1.00 102.66 9 MET I C 1
ATOM 9563 O O . MET I 1 9 ? -40.760 41.394 30.577 1.00 107.24 9 MET I O 1
ATOM 9568 N N . LEU I 1 10 ? -39.184 40.503 31.922 1.00 97.15 10 LEU I N 1
ATOM 9569 C CA . LEU I 1 10 ? -38.505 39.777 30.856 1.00 103.16 10 LEU I CA 1
ATOM 9570 C C . LEU I 1 10 ? -39.410 38.670 30.362 1.00 112.45 10 LEU I C 1
ATOM 9571 O O . LEU I 1 10 ? -39.760 37.785 31.134 1.00 114.67 10 LEU I O 1
ATOM 9576 N N . GLY I 1 11 ? -39.727 38.673 29.069 1.00 117.33 11 GLY I N 1
ATOM 9577 C CA . GLY I 1 11 ? -40.627 37.678 28.507 1.00 123.98 11 GLY I CA 1
ATOM 9578 C C . GLY I 1 11 ? -42.099 37.980 28.692 1.00 130.63 11 GLY I C 1
ATOM 9579 O O . GLY I 1 11 ? -42.925 37.490 27.925 1.00 138.00 11 GLY I O 1
ATOM 9580 N N . GLY I 1 12 ? -42.434 38.777 29.705 1.00 130.88 12 GLY I N 1
ATOM 9581 C CA . GLY I 1 12 ? -43.826 39.093 29.957 1.00 135.56 12 GLY I CA 1
ATOM 9582 C C . GLY I 1 12 ? -44.256 40.500 29.580 1.00 138.18 12 GLY I C 1
ATOM 9583 O O . GLY I 1 12 ? -44.118 40.896 28.425 1.00 146.39 12 GLY I O 1
ATOM 9584 N N . ASN I 1 13 ? -44.749 41.264 30.554 1.00 134.42 13 ASN I N 1
ATOM 9585 C CA . ASN I 1 13 ? -45.422 42.540 30.271 1.00 136.06 13 ASN I CA 1
ATOM 9586 C C . ASN I 1 13 ? -44.983 43.745 31.118 1.00 129.94 13 ASN I C 1
ATOM 9587 O O . ASN I 1 13 ? -44.336 43.581 32.149 1.00 130.56 13 ASN I O 1
ATOM 9592 N N . ASP I 1 14 ? -45.343 44.953 30.676 1.00 131.05 14 ASP I N 1
ATOM 9593 C CA . ASP I 1 14 ? -45.012 46.174 31.414 1.00 133.14 14 ASP I CA 1
ATOM 9594 C C . ASP I 1 14 ? -46.152 46.614 32.318 1.00 126.03 14 ASP I C 1
ATOM 9595 O O . ASP I 1 14 ? -47.317 46.505 31.955 1.00 128.08 14 ASP I O 1
ATOM 9600 N N . PHE I 1 15 ? -45.805 47.117 33.495 1.00 117.59 15 PHE I N 1
ATOM 9601 C CA . PHE I 1 15 ? -46.787 47.685 34.409 1.00 120.39 15 PHE I CA 1
ATOM 9602 C C . PHE I 1 15 ? -46.176 48.825 35.215 1.00 121.84 15 PHE I C 1
ATOM 9603 O O . PHE I 1 15 ? -44.966 49.008 35.203 1.00 122.87 15 PHE I O 1
ATOM 9611 N N . LEU I 1 16 ? -47.024 49.601 35.888 1.00 129.16 16 LEU I N 1
ATOM 9612 C CA . LEU I 1 16 ? -46.581 50.719 36.723 1.00 127.64 16 LEU I CA 1
ATOM 9613 C C . LEU I 1 16 ? -46.906 50.503 38.204 1.00 128.48 16 LEU I C 1
ATOM 9614 O O . LEU I 1 16 ? -47.959 49.959 38.539 1.00 132.77 16 LEU I O 1
ATOM 9619 N N . VAL I 1 17 ? -46.010 50.945 39.084 1.00 123.02 17 VAL I N 1
ATOM 9620 C CA . VAL I 1 17 ? -46.255 50.898 40.526 1.00 123.54 17 VAL I CA 1
ATOM 9621 C C . VAL I 1 17 ? -45.919 52.234 41.187 1.00 131.37 17 VAL I C 1
ATOM 9622 O O . VAL I 1 17 ? -44.907 52.848 40.859 1.00 134.20 17 VAL I O 1
ATOM 9626 N N . SER I 1 18 ? -46.746 52.664 42.137 1.00 137.30 18 SER I N 1
ATOM 9627 C CA . SER I 1 18 ? -46.550 53.951 42.808 1.00 145.90 18 SER I CA 1
ATOM 9628 C C . SER I 1 18 ? -45.440 53.898 43.849 1.00 141.12 18 SER I C 1
ATOM 9629 O O . SER I 1 18 ? -45.481 53.076 44.765 1.00 145.57 18 SER I O 1
ATOM 9632 N N . VAL I 1 19 ? -44.454 54.782 43.710 1.00 135.90 19 VAL I N 1
ATOM 9633 C CA . VAL I 1 19 ? -43.276 54.752 44.573 1.00 138.69 19 VAL I CA 1
ATOM 9634 C C . VAL I 1 19 ? -42.873 56.130 45.110 1.00 147.57 19 VAL I C 1
ATOM 9635 O O . VAL I 1 19 ? -43.410 57.148 44.682 1.00 154.22 19 VAL I O 1
ATOM 9639 N N . THR I 1 20 ? -41.921 56.149 46.044 1.00 149.53 20 THR I N 1
ATOM 9640 C CA . THR I 1 20 ? -41.316 57.393 46.533 1.00 153.53 20 THR I CA 1
ATOM 9641 C C . THR I 1 20 ? -39.801 57.260 46.583 1.00 148.94 20 THR I C 1
ATOM 9642 O O . THR I 1 20 ? -39.271 56.150 46.574 1.00 148.75 20 THR I O 1
ATOM 9646 N N . ASN I 1 21 ? -39.098 58.384 46.624 1.00 143.65 21 ASN I N 1
ATOM 9647 C CA . ASN I 1 21 ? -37.644 58.327 46.684 1.00 140.75 21 ASN I CA 1
ATOM 9648 C C . ASN I 1 21 ? -37.103 57.627 47.926 1.00 141.31 21 ASN I C 1
ATOM 9649 O O . ASN I 1 21 ? -36.143 56.865 47.832 1.00 142.26 21 ASN I O 1
ATOM 9654 N N . SER I 1 22 ? -37.715 57.866 49.083 1.00 142.71 22 SER I N 1
ATOM 9655 C CA . SER I 1 22 ? -37.189 57.285 50.313 1.00 139.26 22 SER I CA 1
ATOM 9656 C C . SER I 1 22 ? -37.766 55.896 50.549 1.00 147.21 22 SER I C 1
ATOM 9657 O O . SER I 1 22 ? -37.792 55.397 51.676 1.00 147.64 22 SER I O 1
ATOM 9660 N N . MET I 1 23 ? -38.209 55.272 49.462 1.00 151.16 23 MET I N 1
ATOM 9661 C CA . MET I 1 23 ? -38.709 53.905 49.485 1.00 150.33 23 MET I CA 1
ATOM 9662 C C . MET I 1 23 ? -37.581 52.932 49.141 1.00 135.51 23 MET I C 1
ATOM 9663 O O . MET I 1 23 ? -36.754 53.213 48.271 1.00 130.44 23 MET I O 1
ATOM 9668 N N . THR I 1 24 ? -37.529 51.808 49.844 1.00 125.00 24 THR I N 1
ATOM 9669 C CA . THR I 1 24 ? -36.564 50.760 49.538 1.00 109.23 24 THR I CA 1
ATOM 9670 C C . THR I 1 24 ? -37.065 49.830 48.425 1.00 110.12 24 THR I C 1
ATOM 9671 O O . THR I 1 24 ? -38.261 49.745 48.161 1.00 120.95 24 THR I O 1
ATOM 9675 N N . VAL I 1 25 ? -36.135 49.158 47.758 1.00 112.59 25 VAL I N 1
ATOM 9676 C CA . VAL I 1 25 ? -36.453 48.189 46.714 1.00 105.74 25 VAL I CA 1
ATOM 9677 C C . VAL I 1 25 ? -37.208 46.969 47.257 1.00 110.41 25 VAL I C 1
ATOM 9678 O O . VAL I 1 25 ? -38.015 46.358 46.550 1.00 108.73 25 VAL I O 1
ATOM 9682 N N . SER I 1 26 ? -36.913 46.591 48.497 1.00 111.32 26 SER I N 1
ATOM 9683 C CA . SER I 1 26 ? -37.623 45.487 49.115 1.00 105.45 26 SER I CA 1
ATOM 9684 C C . SER I 1 26 ? -39.094 45.894 49.226 1.00 111.09 26 SER I C 1
ATOM 9685 O O . SER I 1 26 ? -39.995 45.090 48.941 1.00 114.50 26 SER I O 1
ATOM 9688 N N . GLU I 1 27 ? -39.332 47.145 49.623 1.00 103.56 27 GLU I N 1
ATOM 9689 C CA . GLU I 1 27 ? -40.688 47.688 49.675 1.00 110.51 27 GLU I CA 1
ATOM 9690 C C . GLU I 1 27 ? -41.267 47.789 48.267 1.00 108.91 27 GLU I C 1
ATOM 9691 O O . GLU I 1 27 ? -42.457 47.563 48.052 1.00 113.25 27 GLU I O 1
ATOM 9697 N N . LEU I 1 28 ? -40.404 48.108 47.309 1.00 100.83 28 LEU I N 1
ATOM 9698 C CA . LEU I 1 28 ? -40.778 48.133 45.899 1.00 99.74 28 LEU I CA 1
ATOM 9699 C C . LEU I 1 28 ? -41.218 46.735 45.435 1.00 95.33 28 LEU I C 1
ATOM 9700 O O . LEU I 1 28 ? -42.170 46.596 44.663 1.00 97.52 28 LEU I O 1
ATOM 9705 N N . LYS I 1 29 ? -40.495 45.708 45.876 1.00 90.12 29 LYS I N 1
ATOM 9706 C CA . LYS I 1 29 ? -40.833 44.331 45.514 1.00 90.73 29 LYS I CA 1
ATOM 9707 C C . LYS I 1 29 ? -42.199 43.985 46.092 1.00 93.46 29 LYS I C 1
ATOM 9708 O O . LYS I 1 29 ? -42.967 43.244 45.479 1.00 83.43 29 LYS I O 1
ATOM 9714 N N . LYS I 1 30 ? -42.499 44.538 47.266 1.00 97.48 30 LYS I N 1
ATOM 9715 C CA . LYS I 1 30 ? -43.789 44.306 47.893 1.00 99.56 30 LYS I CA 1
ATOM 9716 C C . LYS I 1 30 ? -44.907 44.907 47.056 1.00 102.24 30 LYS I C 1
ATOM 9717 O O . LYS I 1 30 ? -45.922 44.255 46.802 1.00 104.23 30 LYS I O 1
ATOM 9723 N N . GLN I 1 31 ? -44.672 46.113 46.551 1.00 97.91 31 GLN I N 1
ATOM 9724 C CA . GLN I 1 31 ? -45.627 46.763 45.679 1.00 85.04 31 GLN I CA 1
ATOM 9725 C C . GLN I 1 31 ? -45.870 45.918 44.447 1.00 85.08 31 GLN I C 1
ATOM 9726 O O . GLN I 1 31 ? -47.011 45.701 44.038 1.00 94.21 31 GLN I O 1
ATOM 9732 N N . ILE I 1 32 ? -44.789 45.403 43.879 1.00 88.54 32 ILE I N 1
ATOM 9733 C CA . ILE I 1 32 ? -44.886 44.572 42.689 1.00 93.74 32 ILE I CA 1
ATOM 9734 C C . ILE I 1 32 ? -45.662 43.298 43.004 1.00 88.96 32 ILE I C 1
ATOM 9735 O O . ILE I 1 32 ? -46.461 42.825 42.198 1.00 87.59 32 ILE I O 1
ATOM 9740 N N . ALA I 1 33 ? -45.417 42.745 44.182 1.00 81.00 33 ALA I N 1
ATOM 9741 C CA . ALA I 1 33 ? -46.092 41.525 44.577 1.00 92.10 33 ALA I CA 1
ATOM 9742 C C . ALA I 1 33 ? -47.597 41.773 44.706 1.00 94.46 33 ALA I C 1
ATOM 9743 O O . ALA I 1 33 ? -48.404 40.952 44.278 1.00 91.45 33 ALA I O 1
ATOM 9745 N N . GLN I 1 34 ? -47.974 42.921 45.261 1.00 98.12 34 GLN I N 1
ATOM 9746 C CA . GLN I 1 34 ? -49.394 43.252 45.427 1.00 102.42 34 GLN I CA 1
ATOM 9747 C C . GLN I 1 34 ? -50.056 43.532 44.077 1.00 101.90 34 GLN I C 1
ATOM 9748 O O . GLN I 1 34 ? -51.252 43.312 43.891 1.00 99.96 34 GLN I O 1
ATOM 9754 N N . LYS I 1 35 ? -49.265 44.044 43.144 1.00 101.38 35 LYS I N 1
ATOM 9755 C CA . LYS I 1 35 ? -49.773 44.473 41.852 1.00 105.40 35 LYS I CA 1
ATOM 9756 C C . LYS I 1 35 ? -50.007 43.298 40.900 1.00 98.18 35 LYS I C 1
ATOM 9757 O O . LYS I 1 35 ? -51.054 43.199 40.271 1.00 103.85 35 LYS I O 1
ATOM 9763 N N . ILE I 1 36 ? -49.006 42.433 40.763 1.00 88.28 36 ILE I N 1
ATOM 9764 C CA . ILE I 1 36 ? -49.057 41.325 39.804 1.00 88.32 36 ILE I CA 1
ATOM 9765 C C . ILE I 1 36 ? -48.860 39.967 40.477 1.00 87.83 36 ILE I C 1
ATOM 9766 O O . ILE I 1 36 ? -48.715 38.946 39.804 1.00 99.35 36 ILE I O 1
ATOM 9771 N N . GLY I 1 37 ? -48.745 39.965 41.795 1.00 77.82 37 GLY I N 1
ATOM 9772 C CA . GLY I 1 37 ? -48.748 38.713 42.526 1.00 87.02 37 GLY I CA 1
ATOM 9773 C C . GLY I 1 37 ? -47.457 37.915 42.591 1.00 96.17 37 GLY I C 1
ATOM 9774 O O . GLY I 1 37 ? -47.458 36.792 43.123 1.00 87.65 37 GLY I O 1
ATOM 9775 N N . VAL I 1 38 ? -46.364 38.469 42.055 1.00 96.38 38 VAL I N 1
ATOM 9776 C CA . VAL I 1 38 ? -45.067 37.809 42.152 1.00 81.59 38 VAL I CA 1
ATOM 9777 C C . VAL I 1 38 ? -44.457 38.040 43.523 1.00 78.49 38 VAL I C 1
ATOM 9778 O O . VAL I 1 38 ? -44.143 39.173 43.878 1.00 82.25 38 VAL I O 1
ATOM 9782 N N . PRO I 1 39 ? -44.228 36.952 44.267 1.00 75.32 39 PRO I N 1
ATOM 9783 C CA . PRO I 1 39 ? -43.669 36.946 45.623 1.00 69.90 39 PRO I CA 1
ATOM 9784 C C . PRO I 1 39 ? -42.320 37.661 45.624 1.00 84.12 39 PRO I C 1
ATOM 9785 O O . PRO I 1 39 ? -41.565 37.493 44.666 1.00 85.18 39 PRO I O 1
ATOM 9789 N N . ALA I 1 40 ? -42.013 38.431 46.659 1.00 78.29 40 ALA I N 1
ATOM 9790 C CA . ALA I 1 40 ? -40.774 39.190 46.669 1.00 80.34 40 ALA I CA 1
ATOM 9791 C C . ALA I 1 40 ? -39.524 38.311 46.443 1.00 81.22 40 ALA I C 1
ATOM 9792 O O . ALA I 1 40 ? -38.651 38.670 45.641 1.00 73.14 40 ALA I O 1
ATOM 9794 N N . PHE I 1 41 ? -39.487 37.131 47.072 1.00 71.52 41 PHE I N 1
ATOM 9795 C CA . PHE I 1 41 ? -38.292 36.275 47.063 1.00 72.09 41 PHE I CA 1
ATOM 9796 C C . PHE I 1 41 ? -37.980 35.711 45.685 1.00 75.37 41 PHE I C 1
ATOM 9797 O O . PHE I 1 41 ? -36.934 35.113 45.469 1.00 80.29 41 PHE I O 1
ATOM 9805 N N . GLN I 1 42 ? -38.889 35.924 44.750 1.00 74.38 42 GLN I N 1
ATOM 9806 C CA . GLN I 1 42 ? -38.692 35.505 43.378 1.00 71.21 42 GLN I CA 1
ATOM 9807 C C . GLN I 1 42 ? -38.283 36.650 42.456 1.00 76.09 42 GLN I C 1
ATOM 9808 O O . GLN I 1 42 ? -38.032 36.432 41.263 1.00 83.25 42 GLN I O 1
ATOM 9814 N N . GLN I 1 43 ? -38.255 37.871 42.988 1.00 72.21 43 GLN I N 1
ATOM 9815 C CA . GLN I 1 43 ? -38.002 39.029 42.143 1.00 79.02 43 GLN I CA 1
ATOM 9816 C C . GLN I 1 43 ? -36.537 39.412 42.002 1.00 85.81 43 GLN I C 1
ATOM 9817 O O . GLN I 1 43 ? -35.879 39.769 42.976 1.00 91.78 43 GLN I O 1
ATOM 9823 N N . ARG I 1 44 ? -36.045 39.373 40.772 1.00 83.05 44 ARG I N 1
ATOM 9824 C CA . ARG I 1 44 ? -34.766 39.986 40.459 1.00 81.93 44 ARG I CA 1
ATOM 9825 C C . ARG I 1 44 ? -35.039 41.280 39.726 1.00 80.76 44 ARG I C 1
ATOM 9826 O O . ARG I 1 44 ? -35.548 41.251 38.602 1.00 86.88 44 ARG I O 1
ATOM 9834 N N . LEU I 1 45 ? -34.748 42.406 40.376 1.00 73.22 45 LEU I N 1
ATOM 9835 C CA . LEU I 1 45 ? -34.876 43.718 39.746 1.00 76.48 45 LEU I CA 1
ATOM 9836 C C . LEU I 1 45 ? -33.529 44.203 39.243 1.00 77.75 45 LEU I C 1
ATOM 9837 O O . LEU I 1 45 ? -32.513 43.998 39.903 1.00 84.86 45 LEU I O 1
ATOM 9842 N N . ALA I 1 46 ? -33.512 44.844 38.077 1.00 77.74 46 ALA I N 1
ATOM 9843 C CA . ALA I 1 46 ? -32.269 45.430 37.575 1.00 87.73 46 ALA I CA 1
ATOM 9844 C C . ALA I 1 46 ? -32.497 46.789 36.929 1.00 97.21 46 ALA I C 1
ATOM 9845 O O . ALA I 1 46 ? -33.553 47.047 36.343 1.00 98.48 46 ALA I O 1
ATOM 9847 N N . HIS I 1 47 ? -31.493 47.651 37.053 1.00 105.23 47 HIS I N 1
ATOM 9848 C CA . HIS I 1 47 ? -31.471 48.945 36.386 1.00 109.35 47 HIS I CA 1
ATOM 9849 C C . HIS I 1 47 ? -30.113 49.171 35.714 1.00 119.11 47 HIS I C 1
ATOM 9850 O O . HIS I 1 47 ? -29.079 49.147 36.385 1.00 122.80 47 HIS I O 1
ATOM 9857 N N . GLN I 1 48 ? -30.107 49.344 34.392 1.00 113.82 48 GLN I N 1
ATOM 9858 C CA . GLN I 1 48 ? -28.860 49.592 33.667 1.00 113.54 48 GLN I CA 1
ATOM 9859 C C . GLN I 1 48 ? -27.742 48.567 33.964 1.00 120.30 48 GLN I C 1
ATOM 9860 O O . GLN I 1 48 ? -26.571 48.943 34.164 1.00 104.81 48 GLN I O 1
ATOM 9866 N N . THR I 1 49 ? -28.129 47.288 34.010 1.00 140.74 49 THR I N 1
ATOM 9867 C CA . THR I 1 49 ? -27.236 46.135 34.239 1.00 149.83 49 THR I CA 1
ATOM 9868 C C . THR I 1 49 ? -26.769 45.966 35.687 1.00 145.11 49 THR I C 1
ATOM 9869 O O . THR I 1 49 ? -26.016 45.042 35.997 1.00 154.49 49 THR I O 1
ATOM 9873 N N . ALA I 1 50 ? -27.186 46.866 36.567 1.00 130.01 50 ALA I N 1
ATOM 9874 C CA . ALA I 1 50 ? -26.873 46.730 37.982 1.00 112.71 50 ALA I CA 1
ATOM 9875 C C . ALA I 1 50 ? -28.053 46.098 38.730 1.00 108.52 50 ALA I C 1
ATOM 9876 O O . ALA I 1 50 ? -29.159 46.641 38.707 1.00 114.01 50 ALA I O 1
ATOM 9878 N N . VAL I 1 51 ? -27.840 44.948 39.363 1.00 98.78 51 VAL I N 1
ATOM 9879 C CA . VAL I 1 51 ? -28.890 44.339 40.200 1.00 91.30 51 VAL I CA 1
ATOM 9880 C C . VAL I 1 51 ? -29.164 45.189 41.441 1.00 98.23 51 VAL I C 1
ATOM 9881 O O . VAL I 1 51 ? -28.238 45.648 42.113 1.00 114.42 51 VAL I O 1
ATOM 9885 N N . LEU I 1 52 ? -30.439 45.409 41.735 1.00 100.99 52 LEU I N 1
ATOM 9886 C CA . LEU I 1 52 ? -30.853 46.299 42.821 1.00 108.25 52 LEU I CA 1
ATOM 9887 C C . LEU I 1 52 ? -30.820 45.580 44.176 1.00 121.98 52 LEU I C 1
ATOM 9888 O O . LEU I 1 52 ? -31.164 44.400 44.261 1.00 116.49 52 LEU I O 1
ATOM 9893 N N . GLN I 1 53 ? -30.366 46.270 45.221 1.00 127.74 53 GLN I N 1
ATOM 9894 C CA . GLN I 1 53 ? -30.321 45.687 46.566 1.00 120.42 53 GLN I CA 1
ATOM 9895 C C . GLN I 1 53 ? -31.415 46.128 47.484 1.00 116.02 53 GLN I C 1
ATOM 9896 O O . GLN I 1 53 ? -31.674 47.319 47.588 1.00 130.60 53 GLN I O 1
ATOM 9902 N N . ASP I 1 54 ? -31.982 45.168 48.210 1.00 94.37 54 ASP I N 1
ATOM 9903 C CA . ASP I 1 54 ? -33.178 45.382 49.007 1.00 98.15 54 ASP I CA 1
ATOM 9904 C C . ASP I 1 54 ? -33.105 46.605 49.938 1.00 105.44 54 ASP I C 1
ATOM 9905 O O . ASP I 1 54 ? -34.098 47.316 50.114 1.00 106.34 54 ASP I O 1
ATOM 9910 N N . GLY I 1 55 ? -31.930 46.872 50.502 1.00 110.27 55 GLY I N 1
ATOM 9911 C CA . GLY I 1 55 ? -31.796 47.929 51.489 1.00 110.62 55 GLY I CA 1
ATOM 9912 C C . GLY I 1 55 ? -31.674 49.322 50.899 1.00 113.68 55 GLY I C 1
ATOM 9913 O O . GLY I 1 55 ? -31.830 50.322 51.613 1.00 112.51 55 GLY I O 1
ATOM 9914 N N . LEU I 1 56 ? -31.403 49.399 49.599 1.00 117.27 56 LEU I N 1
ATOM 9915 C CA . LEU I 1 56 ? -31.229 50.692 48.954 1.00 126.28 56 LEU I CA 1
ATOM 9916 C C . LEU I 1 56 ? -32.559 51.339 48.715 1.00 135.27 56 LEU I C 1
ATOM 9917 O O . LEU I 1 56 ? -33.549 50.674 48.406 1.00 145.41 56 LEU I O 1
ATOM 9922 N N . THR I 1 57 ? -32.568 52.653 48.864 1.00 135.83 57 THR I N 1
ATOM 9923 C CA . THR I 1 57 ? -33.732 53.458 48.558 1.00 129.40 57 THR I CA 1
ATOM 9924 C C . THR I 1 57 ? -33.731 53.707 47.048 1.00 124.53 57 THR I C 1
ATOM 9925 O O . THR I 1 57 ? -32.668 53.618 46.420 1.00 131.52 57 THR I O 1
ATOM 9929 N N . LEU I 1 58 ? -34.893 54.011 46.461 1.00 109.94 58 LEU I N 1
ATOM 9930 C CA . LEU I 1 58 ? -34.939 54.302 45.025 1.00 109.66 58 LEU I CA 1
ATOM 9931 C C . LEU I 1 58 ? -34.015 55.479 44.694 1.00 136.55 58 LEU I C 1
ATOM 9932 O O . LEU I 1 58 ? -33.022 55.284 43.990 1.00 132.56 58 LEU I O 1
ATOM 9937 N N . SER I 1 59 ? -34.357 56.690 45.138 1.00 141.00 59 SER I N 1
ATOM 9938 C CA . SER I 1 59 ? -33.489 57.857 44.945 1.00 151.19 59 SER I CA 1
ATOM 9939 C C . SER I 1 59 ? -31.997 57.523 45.067 1.00 149.85 59 SER I C 1
ATOM 9940 O O . SER I 1 59 ? -31.170 58.099 44.365 1.00 155.03 59 SER I O 1
ATOM 9943 N N . SER I 1 60 ? -31.661 56.571 45.936 1.00 145.27 60 SER I N 1
ATOM 9944 C CA . SER I 1 60 ? -30.271 56.157 46.116 1.00 144.79 60 SER I CA 1
ATOM 9945 C C . SER I 1 60 ? -29.732 55.541 44.827 1.00 149.62 60 SER I C 1
ATOM 9946 O O . SER I 1 60 ? -28.539 55.629 44.530 1.00 146.72 60 SER I O 1
ATOM 9949 N N . LEU I 1 61 ? -30.615 54.878 44.089 1.00 155.51 61 LEU I N 1
ATOM 9950 C CA . LEU I 1 61 ? -30.289 54.347 42.770 1.00 157.70 61 LEU I CA 1
ATOM 9951 C C . LEU I 1 61 ? -30.677 55.376 41.713 1.00 164.60 61 LEU I C 1
ATOM 9952 O O . LEU I 1 61 ? -31.203 56.441 42.037 1.00 166.39 61 LEU I O 1
ATOM 9957 N N . GLY I 1 62 ? -30.431 55.054 40.449 1.00 167.75 62 GLY I N 1
ATOM 9958 C CA . GLY I 1 62 ? -30.648 56.009 39.380 1.00 175.40 62 GLY I CA 1
ATOM 9959 C C . GLY I 1 62 ? -32.090 56.077 38.917 1.00 178.98 62 GLY I C 1
ATOM 9960 O O . GLY I 1 62 ? -32.379 56.633 37.857 1.00 180.59 62 GLY I O 1
ATOM 9961 N N . LEU I 1 63 ? -33.003 55.508 39.699 1.00 177.55 63 LEU I N 1
ATOM 9962 C CA . LEU I 1 63 ? -34.414 55.571 39.340 1.00 172.67 63 LEU I CA 1
ATOM 9963 C C . LEU I 1 63 ? -34.935 56.996 39.351 1.00 172.46 63 LEU I C 1
ATOM 9964 O O . LEU I 1 63 ? -34.604 57.782 40.234 1.00 171.21 63 LEU I O 1
ATOM 9969 N N . GLY I 1 64 ? -35.789 57.301 38.380 1.00 175.52 64 GLY I N 1
ATOM 9970 C CA . GLY I 1 64 ? -36.397 58.612 38.261 1.00 181.39 64 GLY I CA 1
ATOM 9971 C C . GLY I 1 64 ? -37.746 58.474 37.591 1.00 172.02 64 GLY I C 1
ATOM 9972 O O . GLY I 1 64 ? -38.111 57.370 37.200 1.00 169.23 64 GLY I O 1
ATOM 9973 N N . PRO I 1 65 ? -38.448 59.598 37.375 1.00 166.60 65 PRO I N 1
ATOM 9974 C CA . PRO I 1 65 ? -39.826 59.519 36.864 1.00 156.96 65 PRO I CA 1
ATOM 9975 C C . PRO I 1 65 ? -39.986 58.760 35.549 1.00 150.16 65 PRO I C 1
ATOM 9976 O O . PRO I 1 65 ? -40.987 58.070 35.379 1.00 142.42 65 PRO I O 1
ATOM 9980 N N . SER I 1 66 ? -39.016 58.888 34.647 1.00 156.69 66 SER I N 1
ATOM 9981 C CA . SER I 1 66 ? -39.046 58.205 33.353 1.00 162.51 66 SER I CA 1
ATOM 9982 C C . SER I 1 66 ? -38.165 56.949 33.319 1.00 167.33 66 SER I C 1
ATOM 9983 O O . SER I 1 66 ? -37.880 56.425 32.242 1.00 169.95 66 SER I O 1
ATOM 9986 N N . SER I 1 67 ? -37.697 56.498 34.482 1.00 164.43 67 SER I N 1
ATOM 9987 C CA . SER I 1 67 ? -36.797 55.344 34.550 1.00 154.86 67 SER I CA 1
ATOM 9988 C C . SER I 1 67 ? -37.523 54.007 34.418 1.00 152.16 67 SER I C 1
ATOM 9989 O O . SER I 1 67 ? -38.701 53.892 34.748 1.00 155.66 67 SER I O 1
ATOM 9992 N N . THR I 1 68 ? -36.790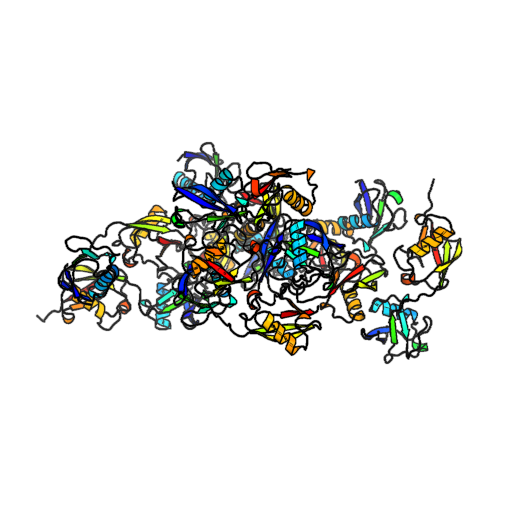 52.995 33.962 1.00 147.90 68 THR I N 1
ATOM 9993 C CA . THR I 1 68 ? -37.317 51.639 33.799 1.00 135.92 68 THR I CA 1
ATOM 9994 C C . THR I 1 68 ? -36.565 50.602 34.609 1.00 125.37 68 THR I C 1
ATOM 9995 O O . THR I 1 68 ? -35.337 50.522 34.563 1.00 128.11 68 THR I O 1
ATOM 9999 N N . VAL I 1 69 ? -37.327 49.816 35.359 1.00 112.96 69 VAL I N 1
ATOM 10000 C CA . VAL I 1 69 ? -36.776 48.737 36.161 1.00 108.55 69 VAL I CA 1
ATOM 10001 C C . VAL I 1 69 ? -37.072 47.397 35.488 1.00 100.00 69 VAL I C 1
ATOM 10002 O O . VAL I 1 69 ? -38.208 47.133 35.086 1.00 103.17 69 VAL I O 1
ATOM 10006 N N . MET I 1 70 ? -36.054 46.551 35.375 1.00 99.08 70 MET I N 1
ATOM 10007 C CA . MET I 1 70 ? -36.228 45.240 34.763 1.00 103.39 70 MET I CA 1
ATOM 10008 C C . MET I 1 70 ? -36.611 44.227 35.843 1.00 103.85 70 MET I C 1
ATOM 10009 O O . MET I 1 70 ? -36.041 44.214 36.934 1.00 106.21 70 MET I O 1
ATOM 10014 N N . LEU I 1 71 ? -37.626 43.424 35.562 1.00 98.90 71 LEU I N 1
ATOM 10015 C CA . LEU I 1 71 ? -38.006 42.353 36.470 1.00 94.24 71 LEU I CA 1
ATOM 10016 C C . LEU I 1 71 ? -37.792 40.984 35.843 1.00 92.46 71 LEU I C 1
ATOM 10017 O O . LEU I 1 71 ? -38.346 40.670 34.794 1.00 96.74 71 LEU I O 1
ATOM 10022 N N . VAL I 1 72 ? -37.011 40.148 36.503 1.00 88.88 72 VAL I N 1
ATOM 10023 C CA . VAL I 1 72 ? -36.920 38.771 36.072 1.00 85.20 72 VAL I CA 1
ATOM 10024 C C . VAL I 1 72 ? -37.484 37.962 37.208 1.00 79.47 72 VAL I C 1
ATOM 10025 O O . VAL I 1 72 ? -37.136 38.154 38.370 1.00 79.07 72 VAL I O 1
ATOM 10029 N N . VAL I 1 73 ? -38.414 37.090 36.864 1.00 93.90 73 VAL I N 1
ATOM 10030 C CA . VAL I 1 73 ? -39.012 36.184 37.820 1.00 88.81 73 VAL I CA 1
ATOM 10031 C C . VAL I 1 73 ? -38.093 34.979 37.898 1.00 88.91 73 VAL I C 1
ATOM 10032 O O . VAL I 1 73 ? -37.801 34.375 36.871 1.00 90.60 73 VAL I O 1
ATOM 10036 N N . GLN I 1 74 ? -37.615 34.647 39.094 1.00 84.39 74 GLN I N 1
ATOM 10037 C CA . GLN I 1 74 ? -36.650 33.561 39.233 1.00 90.48 74 GLN I CA 1
ATOM 10038 C C . GLN I 1 74 ? -37.437 32.265 39.412 1.00 94.01 74 GLN I C 1
ATOM 10039 O O . GLN I 1 74 ? -38.136 32.107 40.405 1.00 93.65 74 GLN I O 1
ATOM 10045 N N . ASN I 1 75 ? -37.299 31.328 38.476 1.00 92.14 75 ASN I N 1
ATOM 10046 C CA . ASN I 1 75 ? -38.009 30.054 38.586 1.00 98.13 75 ASN I CA 1
ATOM 10047 C C . ASN I 1 75 ? -37.350 29.256 39.692 1.00 97.33 75 ASN I C 1
ATOM 10048 O O . ASN I 1 75 ? -38.001 28.679 40.559 1.00 84.87 75 ASN I O 1
ATOM 10053 N N . SER I 1 76 ? -36.026 29.221 39.637 1.00 93.39 76 SER I N 1
ATOM 10054 C CA . SER I 1 76 ? -35.230 28.717 40.732 1.00 88.87 76 SER I CA 1
ATOM 10055 C C . SER I 1 76 ? -34.475 29.913 41.304 1.00 84.71 76 SER I C 1
ATOM 10056 O O . SER I 1 76 ? -33.822 30.645 40.557 1.00 87.67 76 SER I O 1
ATOM 10059 N N . SER I 1 77 ? -34.558 30.113 42.613 1.00 86.12 77 SER I N 1
ATOM 10060 C CA . SER I 1 77 ? -33.947 31.286 43.249 1.00 89.31 77 SER I CA 1
ATOM 10061 C C . SER I 1 77 ? -32.596 30.902 43.848 1.00 94.14 77 SER I C 1
ATOM 10062 O O . SER I 1 77 ? -32.231 29.728 43.889 1.00 86.85 77 SER I O 1
ATOM 10065 N N . GLU I 1 78 ? -31.864 31.905 44.323 1.00 84.99 78 GLU I N 1
ATOM 10066 C CA . GLU I 1 78 ? -30.460 31.737 44.691 1.00 86.79 78 GLU I CA 1
ATOM 10067 C C . GLU I 1 78 ? -30.287 31.112 46.078 1.00 88.14 78 GLU I C 1
ATOM 10068 O O . GLU I 1 78 ? -31.150 31.262 46.936 1.00 87.52 78 GLU I O 1
ATOM 10074 N N . PRO I 1 79 ? -29.185 30.361 46.287 1.00 74.62 79 PRO I N 1
ATOM 10075 C CA . PRO I 1 79 ? -28.956 29.702 47.582 1.00 72.31 79 PRO I CA 1
ATOM 10076 C C . PRO I 1 79 ? -28.825 30.669 48.754 1.00 74.33 79 PRO I C 1
ATOM 10077 O O . PRO I 1 79 ? -28.241 31.742 48.586 1.00 68.07 79 PRO I O 1
ATOM 10081 N N . LEU I 1 80 ? -29.338 30.288 49.924 1.00 66.27 80 LEU I N 1
ATOM 10082 C CA . LEU I 1 80 ? -29.054 31.025 51.153 1.00 67.49 80 LEU I CA 1
ATOM 10083 C C . LEU I 1 80 ? -28.891 30.022 52.274 1.00 71.64 80 LEU I C 1
ATOM 10084 O O . LEU I 1 80 ? -29.352 28.891 52.149 1.00 83.90 80 LEU I O 1
ATOM 10089 N N . SER I 1 81 ? -28.276 30.434 53.377 1.00 70.38 81 SER I N 1
ATOM 10090 C CA . SER I 1 81 ? -28.117 29.551 54.525 1.00 78.44 81 SER I CA 1
ATOM 10091 C C . SER I 1 81 ? -29.094 29.946 55.621 1.00 82.49 81 SER I C 1
ATOM 10092 O O . SER I 1 81 ? -29.361 31.128 55.824 1.00 85.81 81 SER I O 1
ATOM 10095 N N . ILE I 1 82 ? -29.619 28.954 56.329 1.00 83.34 82 ILE I N 1
ATOM 10096 C CA . ILE I 1 82 ? -30.467 29.191 57.494 1.00 82.36 82 ILE I CA 1
ATOM 10097 C C . ILE I 1 82 ? -29.967 28.336 58.649 1.00 86.32 82 ILE I C 1
ATOM 10098 O O . ILE I 1 82 ? -29.207 27.392 58.443 1.00 89.81 82 ILE I O 1
ATOM 10103 N N . LEU I 1 83 ? -30.420 28.642 59.854 1.00 83.97 83 LEU I N 1
ATOM 10104 C CA . LEU I 1 83 ? -30.097 27.812 60.999 1.00 81.69 83 LEU I CA 1
ATOM 10105 C C . LEU I 1 83 ? -31.285 26.950 61.373 1.00 86.99 83 LEU I C 1
ATOM 10106 O O . LEU I 1 83 ? -32.413 27.419 61.379 1.00 96.12 83 LEU I O 1
ATOM 10111 N N . VAL I 1 84 ? -31.045 25.672 61.628 1.00 92.63 84 VAL I N 1
ATOM 10112 C CA . VAL I 1 84 ? -32.090 24.812 62.167 1.00 91.04 84 VAL I CA 1
ATOM 10113 C C . VAL I 1 84 ? -31.761 24.384 63.583 1.00 99.26 84 VAL I C 1
ATOM 10114 O O . VAL I 1 84 ? -30.727 23.761 63.815 1.00 100.72 84 VAL I O 1
ATOM 10118 N N . ARG I 1 85 ? -32.605 24.764 64.535 1.00 111.07 85 ARG I N 1
ATOM 10119 C CA . ARG I 1 85 ? -32.392 24.397 65.931 1.00 121.72 85 ARG I CA 1
ATOM 10120 C C . ARG I 1 85 ? -33.356 23.276 66.331 1.00 133.02 85 ARG I C 1
ATOM 10121 O O . ARG I 1 85 ? -34.567 23.403 66.151 1.00 137.29 85 ARG I O 1
ATOM 10129 N N . ASN I 1 86 ? -32.819 22.190 66.886 1.00 138.33 86 ASN I N 1
ATOM 10130 C CA . ASN I 1 86 ? -33.632 21.042 67.292 1.00 142.36 86 ASN I CA 1
ATOM 10131 C C . ASN I 1 86 ? -34.337 21.293 68.614 1.00 152.07 86 ASN I C 1
ATOM 10132 O O . ASN I 1 86 ? -34.772 20.355 69.283 1.00 158.51 86 ASN I O 1
ATOM 10134 N N . GLU I 1 87 ? -34.445 22.571 68.971 1.00 151.42 87 GLU I N 1
ATOM 10135 C CA . GLU I 1 87 ? -35.064 23.028 70.213 1.00 150.62 87 GLU I CA 1
ATOM 10136 C C . GLU I 1 87 ? -34.196 22.620 71.409 1.00 161.06 87 GLU I C 1
ATOM 10137 O O . GLU I 1 87 ? -34.399 23.111 72.523 1.00 161.93 87 GLU I O 1
ATOM 10139 N N . ARG I 1 88 ? -33.248 21.706 71.177 1.00 163.27 88 ARG I N 1
ATOM 10140 C CA . ARG I 1 88 ? -32.286 21.292 72.200 1.00 160.86 88 ARG I CA 1
ATOM 10141 C C . ARG I 1 88 ? -31.258 22.388 72.457 1.00 154.29 88 ARG I C 1
ATOM 10142 O O . ARG I 1 88 ? -30.346 22.227 73.268 1.00 157.55 88 ARG I O 1
ATOM 10144 N N . GLY I 1 89 ? -31.439 23.514 71.777 1.00 142.68 89 GLY I N 1
ATOM 10145 C CA . GLY I 1 89 ? -30.578 24.667 71.930 1.00 137.10 89 GLY I CA 1
ATOM 10146 C C . GLY I 1 89 ? -29.560 24.815 70.813 1.00 134.97 89 GLY I C 1
ATOM 10147 O O . GLY I 1 89 ? -29.212 25.942 70.450 1.00 139.45 89 GLY I O 1
ATOM 10148 N N . HIS I 1 90 ? -29.079 23.696 70.267 1.00 133.04 90 HIS I N 1
ATOM 10149 C CA . HIS I 1 90 ? -28.113 23.751 69.164 1.00 130.92 90 HIS I CA 1
ATOM 10150 C C . HIS I 1 90 ? -28.697 23.846 67.766 1.00 131.42 90 HIS I C 1
ATOM 10151 O O . HIS I 1 90 ? -29.618 23.119 67.400 1.00 129.98 90 HIS I O 1
ATOM 10158 N N . SER I 1 91 ? -28.092 24.724 66.977 1.00 124.22 91 SER I N 1
ATOM 10159 C CA . SER I 1 91 ? -28.477 24.956 65.596 1.00 123.76 91 SER I CA 1
ATOM 10160 C C . SER I 1 91 ? -27.403 24.473 64.615 1.00 119.78 91 SER I C 1
ATOM 10161 O O . SER I 1 91 ? -26.203 24.543 64.889 1.00 116.70 91 SER I O 1
ATOM 10164 N N . ASN I 1 92 ? -27.848 24.010 63.456 1.00 112.69 92 ASN I N 1
ATOM 10165 C CA . ASN I 1 92 ? -26.945 23.582 62.405 1.00 101.40 92 ASN I CA 1
ATOM 10166 C C . ASN I 1 92 ? -27.247 24.339 61.128 1.00 90.38 92 ASN I C 1
ATOM 10167 O O . ASN I 1 92 ? -28.366 24.781 60.917 1.00 95.38 92 ASN I O 1
ATOM 10172 N N . ILE I 1 93 ? -26.245 24.511 60.282 1.00 81.05 93 ILE I N 1
ATOM 10173 C CA . ILE I 1 93 ? -26.444 25.268 59.068 1.00 78.59 93 ILE I CA 1
ATOM 10174 C C . ILE I 1 93 ? -27.019 24.413 57.954 1.00 81.98 93 ILE I C 1
ATOM 10175 O O . ILE I 1 93 ? -26.495 23.354 57.626 1.00 80.81 93 ILE I O 1
ATOM 10180 N N . TYR I 1 94 ? -28.093 24.904 57.351 1.00 77.21 94 TYR I N 1
ATOM 10181 C CA . TYR I 1 94 ? -28.685 24.248 56.198 1.00 76.76 94 TYR I CA 1
ATOM 10182 C C . TYR I 1 94 ? -28.730 25.181 55.003 1.00 81.93 94 TYR I C 1
ATOM 10183 O O . TYR I 1 94 ? -28.992 26.386 55.144 1.00 77.19 94 TYR I O 1
ATOM 10192 N N . GLU I 1 95 ? -28.464 24.636 53.828 1.00 70.83 95 GLU I N 1
ATOM 10193 C CA . GLU I 1 95 ? -28.614 25.411 52.604 1.00 78.71 95 GLU I CA 1
ATOM 10194 C C . GLU I 1 95 ? -29.911 25.164 51.879 1.00 85.76 95 GLU I C 1
ATOM 10195 O O . GLU I 1 95 ? -30.212 24.040 51.517 1.00 88.16 95 GLU I O 1
ATOM 10201 N N . VAL I 1 96 ? -30.644 26.232 51.588 1.00 79.11 96 VAL I N 1
ATOM 10202 C CA . VAL I 1 96 ? -31.921 26.070 50.927 1.00 72.80 96 VAL I CA 1
ATOM 10203 C C . VAL I 1 96 ? -32.094 27.037 49.786 1.00 77.56 96 VAL I C 1
ATOM 10204 O O . VAL I 1 96 ? -31.291 27.943 49.596 1.00 82.09 96 VAL I O 1
ATOM 10208 N N . PHE I 1 97 ? -33.142 26.819 49.008 1.00 79.29 97 PHE I N 1
ATOM 10209 C CA . PHE I 1 97 ? -33.574 27.784 48.017 1.00 77.46 97 PHE I CA 1
ATOM 10210 C C . PHE I 1 97 ? -35.029 28.105 48.309 1.00 86.16 97 PHE I C 1
ATOM 10211 O O . PHE I 1 97 ? -35.839 27.182 48.478 1.00 88.63 97 PHE I O 1
ATOM 10219 N N . LEU I 1 98 ? -35.384 29.387 48.296 1.00 71.85 98 LEU I N 1
ATOM 10220 C CA . LEU I 1 98 ? -36.710 29.791 48.740 1.00 73.77 98 LEU I CA 1
ATOM 10221 C C . LEU I 1 98 ? -37.813 29.274 47.799 1.00 64.18 98 LEU I C 1
ATOM 10222 O O . LEU I 1 98 ? -38.962 29.167 48.191 1.00 72.84 98 LEU I O 1
ATOM 10227 N N . THR I 1 99 ? -37.442 28.881 46.587 1.00 72.46 99 THR I N 1
ATOM 10228 C CA . THR I 1 99 ? -38.408 28.357 45.639 1.00 79.77 99 THR I CA 1
ATOM 10229 C C . THR I 1 99 ? -38.676 26.871 45.884 1.00 83.82 99 THR I C 1
ATOM 10230 O O . THR I 1 99 ? -39.577 26.271 45.286 1.00 88.26 99 THR I O 1
ATOM 10234 N N . GLN I 1 100 ? -37.941 26.302 46.826 1.00 81.47 100 GLN I N 1
ATOM 10235 C CA . GLN I 1 100 ? -38.166 24.927 47.209 1.00 82.73 100 GLN I CA 1
ATOM 10236 C C . GLN I 1 100 ? -39.272 24.848 48.225 1.00 85.71 100 GLN I C 1
ATOM 10237 O O . GLN I 1 100 ? -39.541 25.811 48.938 1.00 84.08 100 GLN I O 1
ATOM 10243 N N . THR I 1 101 ? -39.886 23.671 48.308 1.00 88.46 101 THR I N 1
ATOM 10244 C CA . THR I 1 101 ? -40.937 23.434 49.274 1.00 82.14 101 THR I CA 1
ATOM 10245 C C . THR I 1 101 ? -40.365 23.185 50.658 1.00 79.95 101 THR I C 1
ATOM 10246 O O . THR I 1 101 ? -39.208 22.796 50.814 1.00 85.48 101 THR I O 1
ATOM 10250 N N . VAL I 1 102 ? -41.201 23.397 51.662 1.00 83.93 102 VAL I N 1
ATOM 10251 C CA . VAL I 1 102 ? -40.852 23.063 53.022 1.00 89.36 102 VAL I CA 1
ATOM 10252 C C . VAL I 1 102 ? -40.442 21.589 53.092 1.00 95.80 102 VAL I C 1
ATOM 10253 O O . VAL I 1 102 ? -39.558 21.216 53.855 1.00 88.11 102 VAL I O 1
ATOM 10257 N N . ASP I 1 103 ? -41.083 20.751 52.284 1.00 104.69 103 ASP I N 1
ATOM 10258 C CA . ASP I 1 103 ? -40.781 19.325 52.317 1.00 112.16 103 ASP I CA 1
ATOM 10259 C C . ASP I 1 103 ? -39.316 19.026 52.037 1.00 105.81 103 ASP I C 1
ATOM 10260 O O . ASP I 1 103 ? -38.742 18.132 52.670 1.00 107.71 103 ASP I O 1
ATOM 10265 N N . THR I 1 104 ? -38.709 19.767 51.108 1.00 94.88 104 THR I N 1
ATOM 10266 C CA . THR I 1 104 ? -37.307 19.512 50.760 1.00 89.18 104 THR I CA 1
ATOM 10267 C C . THR I 1 104 ? -36.383 19.794 51.929 1.00 86.10 104 THR I C 1
ATOM 10268 O O . THR I 1 104 ? -35.368 19.115 52.111 1.00 88.25 104 THR I O 1
ATOM 10272 N N . LEU I 1 105 ? -36.720 20.805 52.717 1.00 84.31 105 LEU I N 1
ATOM 10273 C CA . LEU I 1 105 ? -35.920 21.111 53.894 1.00 92.10 105 LEU I CA 1
ATOM 10274 C C . LEU I 1 105 ? -36.081 20.034 54.957 1.00 96.77 105 LEU I C 1
ATOM 10275 O O . LEU I 1 105 ? -35.107 19.609 55.587 1.00 88.59 105 LEU I O 1
ATOM 10280 N N . LYS I 1 106 ? -37.321 19.592 55.127 1.00 92.80 106 LYS I N 1
ATOM 10281 C CA . LYS I 1 106 ? -37.643 18.555 56.084 1.00 90.93 106 LYS I CA 1
ATOM 10282 C C . LYS I 1 106 ? -36.896 17.288 55.752 1.00 102.17 106 LYS I C 1
ATOM 10283 O O . LYS I 1 106 ? -36.433 16.578 56.647 1.00 102.89 106 LYS I O 1
ATOM 10289 N N . LYS I 1 107 ? -36.775 17.014 54.457 1.00 102.58 107 LYS I N 1
ATOM 10290 C CA . LYS I 1 107 ? -36.110 15.803 54.014 1.00 106.08 107 LYS I CA 1
ATOM 10291 C C . LYS I 1 107 ? -34.591 15.910 54.203 1.00 102.07 107 LYS I C 1
ATOM 10292 O O . LYS I 1 107 ? -33.919 14.920 54.497 1.00 104.43 107 LYS I O 1
ATOM 10298 N N . LYS I 1 108 ? -34.048 17.109 54.025 1.00 96.52 108 LYS I N 1
ATOM 10299 C CA . LYS I 1 108 ? -32.634 17.339 54.287 1.00 94.78 108 LYS I CA 1
ATOM 10300 C C . LYS I 1 108 ? -32.356 17.161 55.773 1.00 97.57 108 LYS I C 1
ATOM 10301 O O . LYS I 1 108 ? -31.340 16.590 56.156 1.00 103.66 108 LYS I O 1
ATOM 10307 N N . VAL I 1 109 ? -33.232 17.703 56.611 1.00 89.77 109 VAL I N 1
ATOM 10308 C CA . VAL I 1 109 ? -33.084 17.523 58.044 1.00 93.81 109 VAL I CA 1
ATOM 10309 C C . VAL I 1 109 ? -33.233 16.052 58.378 1.00 100.42 109 VAL I C 1
ATOM 10310 O O . VAL I 1 109 ? -32.448 15.483 59.140 1.00 104.74 109 VAL I O 1
ATOM 10314 N N . SER I 1 110 ? -34.234 15.440 57.758 1.00 98.93 110 SER I N 1
ATOM 10315 C CA . SER I 1 110 ? -34.556 14.041 57.988 1.00 103.61 110 SER I CA 1
ATOM 10316 C C . SER I 1 110 ? -33.365 13.135 57.716 1.00 111.01 110 SER I C 1
ATOM 10317 O O . SER I 1 110 ? -33.092 12.217 58.487 1.00 123.57 110 SER I O 1
ATOM 10320 N N . GLN I 1 111 A -32.676 13.374 56.607 1.00 111.29 111 GLN I N 1
ATOM 10321 C CA . GLN I 1 111 A -31.512 12.569 56.246 1.00 111.04 111 GLN I CA 1
ATOM 10322 C C . GLN I 1 111 A -30.293 12.874 57.116 1.00 101.35 111 GLN I C 1
ATOM 10323 O O . GLN I 1 111 A -29.525 11.978 57.443 1.00 105.74 111 GLN I O 1
ATOM 10329 N N . ARG I 1 112 ? -30.114 14.133 57.494 1.00 100.99 112 ARG I N 1
ATOM 10330 C CA . ARG I 1 112 ? -28.960 14.507 58.302 1.00 103.23 112 ARG I CA 1
ATOM 10331 C C . ARG I 1 112 ? -29.073 13.958 59.715 1.00 116.48 112 ARG I C 1
ATOM 10332 O O . ARG I 1 112 ? -28.072 13.596 60.329 1.00 119.57 112 ARG I O 1
ATOM 10340 N N . GLU I 1 113 ? -30.288 13.932 60.247 1.00 130.53 113 GLU I N 1
ATOM 10341 C CA . GLU I 1 113 ? -30.491 13.483 61.615 1.00 138.61 113 GLU I CA 1
ATOM 10342 C C . GLU I 1 113 ? -31.099 12.088 61.649 1.00 142.54 113 GLU I C 1
ATOM 10343 O O . GLU I 1 113 ? -31.317 11.538 62.723 1.00 149.17 113 GLU I O 1
ATOM 10349 N N . GLN I 1 114 ? -31.332 11.517 60.467 1.00 144.61 114 GLN I N 1
ATOM 10350 C CA . GLN I 1 114 ? -31.901 10.175 60.330 1.00 149.37 114 GLN I CA 1
ATOM 10351 C C . GLN I 1 114 ? -33.144 9.991 61.169 1.00 145.66 114 GLN I C 1
ATOM 10352 O O . GLN I 1 114 ? -33.235 9.085 61.993 1.00 151.67 114 GLN I O 1
ATOM 10358 N N . VAL I 1 115 ? -34.098 10.880 60.945 1.00 140.45 115 VAL I N 1
ATOM 10359 C CA . VAL I 1 115 ? -35.385 10.804 61.590 1.00 140.36 115 VAL I CA 1
ATOM 10360 C C . VAL I 1 115 ? -36.399 10.922 60.474 1.00 143.61 115 VAL I C 1
ATOM 10361 O O . VAL I 1 115 ? -36.206 11.704 59.548 1.00 141.57 115 VAL I O 1
ATOM 10365 N N . HIS I 1 116 ? -37.462 10.128 60.542 1.00 146.00 116 HIS I N 1
ATOM 10366 C CA . HIS I 1 116 ? -38.505 10.195 59.531 1.00 140.28 116 HIS I CA 1
ATOM 10367 C C . HIS I 1 116 ? -39.196 11.545 59.564 1.00 132.99 116 HIS I C 1
ATOM 10368 O O . HIS I 1 116 ? -39.289 12.177 60.616 1.00 130.58 116 HIS I O 1
ATOM 10375 N N . GLU I 1 117 ? -39.665 11.981 58.400 1.00 130.23 117 GLU I N 1
ATOM 10376 C CA . GLU I 1 117 ? -40.326 13.270 58.265 1.00 130.15 117 GLU I CA 1
ATOM 10377 C C . GLU I 1 117 ? -41.574 13.369 59.137 1.00 135.08 117 GLU I C 1
ATOM 10378 O O . GLU I 1 117 ? -41.985 14.475 59.477 1.00 137.75 117 GLU I O 1
ATOM 10384 N N . ASP I 1 118 ? -42.191 12.233 59.475 1.00 133.66 118 ASP I N 1
ATOM 10385 C CA . ASP I 1 118 ? -43.425 12.264 60.261 1.00 136.12 118 ASP I CA 1
ATOM 10386 C C . ASP I 1 118 ? -43.170 12.442 61.751 1.00 141.12 118 ASP I C 1
ATOM 10387 O O . ASP I 1 118 ? -44.110 12.496 62.538 1.00 150.24 118 ASP I O 1
ATOM 10392 N N . GLN I 1 119 ? -41.913 12.502 62.157 1.00 139.46 119 GLN I N 1
ATOM 10393 C CA . GLN I 1 119 ? -41.619 12.563 63.582 1.00 146.94 119 GLN I CA 1
ATOM 10394 C C . GLN I 1 119 ? -41.276 13.983 64.042 1.00 144.29 119 GLN I C 1
ATOM 10395 O O . GLN I 1 119 ? -40.931 14.201 65.204 1.00 149.56 119 GLN I O 1
ATOM 10401 N N . PHE I 1 120 ? -41.380 14.946 63.130 1.00 136.27 120 PHE I N 1
ATOM 10402 C CA . PHE I 1 120 ? -41.072 16.339 63.442 1.00 125.22 120 PHE I CA 1
ATOM 10403 C C . PHE I 1 120 ? -41.760 17.327 62.520 1.00 119.64 120 PHE I C 1
ATOM 10404 O O . PHE I 1 120 ? -42.183 16.982 61.420 1.00 115.97 120 PHE I O 1
ATOM 10412 N N . TRP I 1 121 ? -41.841 18.574 62.962 1.00 116.40 121 TRP I N 1
ATOM 10413 C CA . TRP I 1 121 ? -42.305 19.637 62.087 1.00 116.30 121 TRP I CA 1
ATOM 10414 C C . TRP I 1 121 ? -41.482 20.893 62.340 1.00 115.14 121 TRP I C 1
ATOM 10415 O O . TRP I 1 121 ? -40.839 21.023 63.383 1.00 124.03 121 TRP I O 1
ATOM 10426 N N . LEU I 1 122 ? -41.508 21.817 61.386 1.00 105.50 122 LEU I N 1
ATOM 10427 C CA . LEU I 1 122 ? -40.661 22.999 61.464 1.00 97.19 122 LEU I CA 1
ATOM 10428 C C . LEU I 1 122 ? -41.478 24.286 61.582 1.00 107.92 122 LEU I C 1
ATOM 10429 O O . LEU I 1 122 ? -42.536 24.430 60.969 1.00 112.64 122 LEU I O 1
ATOM 10434 N N . SER I 1 123 ? -40.967 25.237 62.353 1.00 106.84 123 SER I N 1
ATOM 10435 C CA . SER I 1 123 ? -41.630 26.524 62.472 1.00 109.98 123 SER I CA 1
ATOM 10436 C C . SER I 1 123 ? -40.647 27.674 62.326 1.00 106.60 123 SER I C 1
ATOM 10437 O O . SER I 1 123 ? -39.464 27.540 62.617 1.00 103.41 123 SER I O 1
ATOM 10440 N N . PHE I 1 124 ? -41.165 28.812 61.888 1.00 104.13 124 PHE I N 1
ATOM 10441 C CA . PHE I 1 124 ? -40.390 30.034 61.801 1.00 96.53 124 PHE I CA 1
ATOM 10442 C C . PHE I 1 124 ? -41.124 31.164 62.507 1.00 102.51 124 PHE I C 1
ATOM 10443 O O . PHE I 1 124 ? -42.226 31.565 62.106 1.00 101.57 124 PHE I O 1
ATOM 10451 N N . GLU I 1 125 ? -40.511 31.659 63.577 1.00 106.22 125 GLU I N 1
ATOM 10452 C CA . GLU I 1 125 ? -41.109 32.703 64.393 1.00 111.96 125 GLU I CA 1
ATOM 10453 C C . GLU I 1 125 ? -42.530 32.328 64.826 1.00 113.31 125 GLU I C 1
ATOM 10454 O O . GLU I 1 125 ? -43.435 33.166 64.838 1.00 121.93 125 GLU I O 1
ATOM 10460 N N . GLY I 1 126 ? -42.721 31.068 65.198 1.00 103.06 126 GLY I N 1
ATOM 10461 C CA . GLY I 1 126 ? -43.986 30.635 65.763 1.00 100.84 126 GLY I CA 1
ATOM 10462 C C . GLY I 1 126 ? -44.992 30.155 64.734 1.00 101.96 126 GLY I C 1
ATOM 10463 O O . GLY I 1 126 ? -45.980 29.515 65.074 1.00 106.66 126 GLY I O 1
ATOM 10464 N N . ARG I 1 127 ? -44.722 30.424 63.465 1.00 107.16 127 ARG I N 1
ATOM 10465 C CA . ARG I 1 127 ? -45.635 30.040 62.395 1.00 108.16 127 ARG I CA 1
ATOM 10466 C C . ARG I 1 127 ? -45.219 28.670 61.860 1.00 109.20 127 ARG I C 1
ATOM 10467 O O . ARG I 1 127 ? -44.129 28.526 61.347 1.00 103.85 127 ARG I O 1
ATOM 10475 N N . PRO I 1 128 ? -46.085 27.655 61.996 1.00 114.32 128 PRO I N 1
ATOM 10476 C CA . PRO I 1 128 ? -45.802 26.284 61.541 1.00 113.44 128 PRO I CA 1
ATOM 10477 C C . PRO I 1 128 ? -45.579 26.194 60.044 1.00 108.33 128 PRO I C 1
ATOM 10478 O O . PRO I 1 128 ? -46.298 26.861 59.301 1.00 110.77 128 PRO I O 1
ATOM 10482 N N . MET I 1 129 ? -44.625 25.382 59.601 1.00 99.39 129 MET I N 1
ATOM 10483 C CA . MET I 1 129 ? -44.353 25.281 58.173 1.00 94.34 129 MET I CA 1
ATOM 10484 C C . MET I 1 129 ? -45.025 24.055 57.547 1.00 102.46 129 MET I C 1
ATOM 10485 O O . MET I 1 129 ? -44.914 22.927 58.042 1.00 101.57 129 MET I O 1
ATOM 10490 N N . GLU I 1 130 ? -45.748 24.298 56.461 1.00 103.70 130 GLU I N 1
ATOM 10491 C CA . GLU I 1 130 ? -46.451 23.229 55.784 1.00 111.08 130 GLU I CA 1
ATOM 10492 C C . GLU I 1 130 ? -45.666 22.702 54.594 1.00 103.85 130 GLU I C 1
ATOM 10493 O O . GLU I 1 130 ? -45.158 23.460 53.763 1.00 103.08 130 GLU I O 1
ATOM 10499 N N . ASP I 1 131 ? -45.613 21.378 54.534 1.00 109.60 131 ASP I N 1
ATOM 10500 C CA . ASP I 1 131 ? -44.796 20.634 53.588 1.00 120.50 131 ASP I CA 1
ATOM 10501 C C . ASP I 1 131 ? -44.871 21.159 52.156 1.00 111.41 131 ASP I C 1
ATOM 10502 O O . ASP I 1 131 ? -43.861 21.275 51.476 1.00 110.50 131 ASP I O 1
ATOM 10507 N N . LYS I 1 132 ? -46.070 21.506 51.714 1.00 106.36 132 LYS I N 1
ATOM 10508 C CA . LYS I 1 132 ? -46.294 21.796 50.305 1.00 99.37 132 LYS I CA 1
ATOM 10509 C C . LYS I 1 132 ? -46.022 23.244 49.931 1.00 91.47 132 LYS I C 1
ATOM 10510 O O . LYS I 1 132 ? -45.936 23.568 48.746 1.00 97.15 132 LYS I O 1
ATOM 10516 N N . GLU I 1 133 ? -45.857 24.106 50.934 1.00 95.04 133 GLU I N 1
ATOM 10517 C CA . GLU I 1 133 ? -45.607 25.535 50.705 1.00 88.42 133 GLU I CA 1
ATOM 10518 C C . GLU I 1 133 ? -44.150 25.862 50.334 1.00 95.08 133 GLU I C 1
ATOM 10519 O O . GLU I 1 133 ? -43.222 25.151 50.721 1.00 92.46 133 GLU I O 1
ATOM 10525 N N . LEU I 1 134 ? -43.942 26.965 49.618 1.00 90.89 134 LEU I N 1
ATOM 10526 C CA . LEU I 1 134 ? -42.583 27.390 49.305 1.00 86.79 134 LEU I CA 1
ATOM 10527 C C . LEU I 1 134 ? -41.965 28.042 50.539 1.00 85.62 134 LEU I C 1
ATOM 10528 O O . LEU I 1 134 ? -42.626 28.820 51.253 1.00 81.58 134 LEU I O 1
ATOM 10533 N N . LEU I 1 135 ? -40.700 27.704 50.790 1.00 85.62 135 LEU I N 1
ATOM 10534 C CA . LEU I 1 135 ? -39.942 28.242 51.923 1.00 78.33 135 LEU I CA 1
ATOM 10535 C C . LEU I 1 135 ? -39.981 29.779 51.920 1.00 76.26 135 LEU I C 1
ATOM 10536 O O . LEU I 1 135 ? -39.972 30.416 52.972 1.00 84.66 135 LEU I O 1
ATOM 10541 N N . GLY I 1 136 ? -40.005 30.371 50.731 1.00 69.86 136 GLY I N 1
ATOM 10542 C CA . GLY I 1 136 ? -40.058 31.817 50.597 1.00 70.72 136 GLY I CA 1
ATOM 10543 C C . GLY I 1 136 ? -41.315 32.440 51.172 1.00 84.62 136 GLY I C 1
ATOM 10544 O O . GLY I 1 136 ? -41.349 33.634 51.536 1.00 79.37 136 GLY I O 1
ATOM 10545 N N . GLU I 1 137 ? -42.372 31.644 51.255 1.00 73.89 137 GLU I N 1
ATOM 10546 C CA . GLU I 1 137 ? -43.627 32.193 51.733 1.00 75.93 137 GLU I CA 1
ATOM 10547 C C . GLU I 1 137 ? -43.534 32.503 53.226 1.00 84.41 137 GLU I C 1
ATOM 10548 O O . GLU I 1 137 ? -44.350 33.245 53.755 1.00 97.61 137 GLU I O 1
ATOM 10554 N N . TYR I 1 138 ? -42.533 31.955 53.909 1.00 83.22 138 TYR I N 1
ATOM 10555 C CA . TYR I 1 138 ? -42.394 32.201 55.350 1.00 83.45 138 TYR I CA 1
ATOM 10556 C C . TYR I 1 138 ? -41.487 33.394 55.683 1.00 83.94 138 TYR I C 1
ATOM 10557 O O . TYR I 1 138 ? -41.304 33.730 56.847 1.00 87.49 138 TYR I O 1
ATOM 10566 N N . GLY I 1 139 ? -40.947 34.050 54.658 1.00 78.62 139 GLY I N 1
ATOM 10567 C CA . GLY I 1 139 ? -40.082 35.195 54.863 1.00 75.53 139 GLY I CA 1
ATOM 10568 C C . GLY I 1 139 ? -38.707 34.800 55.392 1.00 80.87 139 GLY I C 1
ATOM 10569 O O . GLY I 1 139 ? -38.065 35.555 56.119 1.00 82.37 139 GLY I O 1
ATOM 10570 N N . LEU I 1 140 ? -38.241 33.612 55.035 1.00 79.70 140 LEU I N 1
ATOM 10571 C CA . LEU I 1 140 ? -36.900 33.193 55.446 1.00 81.65 140 LEU I CA 1
ATOM 10572 C C . LEU I 1 140 ? -35.811 34.154 54.964 1.00 83.49 140 LEU I C 1
ATOM 10573 O O . LEU I 1 140 ? -35.808 34.558 53.801 1.00 84.17 140 LEU I O 1
ATOM 10578 N N . LYS I 1 141 ? -34.856 34.450 55.840 1.00 83.48 141 LYS I N 1
ATOM 10579 C CA . LYS I 1 141 ? -33.739 35.326 55.502 1.00 85.49 141 LYS I CA 1
ATOM 10580 C C . LYS I 1 141 ? -32.386 34.643 55.789 1.00 85.59 141 LYS I C 1
ATOM 10581 O O . LYS I 1 141 ? -32.313 33.742 56.622 1.00 95.34 141 LYS I O 1
ATOM 10587 N N . PRO I 1 142 ? -31.307 35.099 55.127 1.00 82.62 142 PRO I N 1
ATOM 10588 C CA . PRO I 1 142 ? -29.968 34.526 55.355 1.00 65.58 142 PRO I CA 1
ATOM 10589 C C . PRO I 1 142 ? -29.617 34.497 56.845 1.00 67.41 142 PRO I C 1
ATOM 10590 O O . PRO I 1 142 ? -29.654 35.523 57.527 1.00 73.80 142 PRO I O 1
ATOM 10594 N N . GLN I 1 143 ? -29.276 33.302 57.319 1.00 69.36 143 GLN I N 1
ATOM 10595 C CA . GLN I 1 143 ? -28.889 32.999 58.699 1.00 71.69 143 GLN I CA 1
ATOM 10596 C C . GLN I 1 143 ? -29.995 33.143 59.738 1.00 75.54 143 GLN I C 1
ATOM 10597 O O . GLN I 1 143 ? -29.700 33.236 60.930 1.00 87.78 143 GLN I O 1
ATOM 10603 N N . CYS I 1 144 ? -31.259 33.146 59.308 1.00 73.99 144 CYS I N 1
ATOM 10604 C CA . CYS I 1 144 ? -32.375 33.077 60.269 1.00 78.22 144 CYS I CA 1
ATOM 10605 C C . CYS I 1 144 ? -32.534 31.667 60.839 1.00 91.44 144 CYS I C 1
ATOM 10606 O O . CYS I 1 144 ? -31.950 30.697 60.329 1.00 90.50 144 CYS I O 1
ATOM 10609 N N . THR I 1 145 ? -33.349 31.542 61.878 1.00 99.24 145 THR I N 1
ATOM 10610 C CA . THR I 1 145 ? -33.491 30.249 62.532 1.00 98.51 145 THR I CA 1
ATOM 10611 C C . THR I 1 145 ? -34.858 29.634 62.333 1.00 87.50 145 THR I C 1
ATOM 10612 O O . THR I 1 145 ? -35.865 30.212 62.709 1.00 88.69 145 THR I O 1
ATOM 10616 N N . VAL I 1 146 ? -34.871 28.452 61.735 1.00 81.29 146 VAL I N 1
ATOM 10617 C CA . VAL I 1 146 ? -36.067 27.632 61.655 1.00 88.16 146 VAL I CA 1
ATOM 10618 C C . VAL I 1 146 ? -36.010 26.669 62.833 1.00 87.90 146 VAL I C 1
ATOM 10619 O O . VAL I 1 146 ? -34.937 26.172 63.168 1.00 92.81 146 VAL I O 1
ATOM 10623 N N . ILE I 1 147 ? -37.142 26.441 63.490 1.00 84.02 147 ILE I N 1
ATOM 10624 C CA . ILE I 1 147 ? -37.181 25.547 64.651 1.00 98.91 147 ILE I CA 1
ATOM 10625 C C . ILE I 1 147 ? -37.745 24.158 64.356 1.00 106.36 147 ILE I C 1
ATOM 10626 O O . ILE I 1 147 ? -38.800 24.039 63.728 1.00 101.65 147 ILE I O 1
ATOM 10631 N N . LYS I 1 148 ? -37.055 23.116 64.826 1.00 110.43 148 LYS I N 1
ATOM 10632 C CA . LYS I 1 148 ? -37.547 21.747 64.682 1.00 115.26 148 LYS I CA 1
ATOM 10633 C C . LYS I 1 148 ? -38.282 21.285 65.941 1.00 126.18 148 LYS I C 1
ATOM 10634 O O . LYS I 1 148 ? -37.732 21.316 67.042 1.00 137.49 148 LYS I O 1
ATOM 10636 N N . HIS I 1 149 ? -39.541 20.886 65.764 1.00 127.20 149 HIS I N 1
ATOM 10637 C CA . HIS I 1 149 ? -40.389 20.372 66.841 1.00 124.02 149 HIS I CA 1
ATOM 10638 C C . HIS I 1 149 ? -40.734 18.899 66.679 1.00 121.79 149 HIS I C 1
ATOM 10639 O O . HIS I 1 149 ? -40.869 18.405 65.560 1.00 119.23 149 HIS I O 1
ATOM 10646 N N . LEU I 1 150 ? -40.799 18.193 67.805 1.00 124.86 150 LEU I N 1
ATOM 10647 C CA . LEU I 1 150 ? -41.210 16.792 67.830 1.00 124.48 150 LEU I CA 1
ATOM 10648 C C . LEU I 1 150 ? -42.720 16.674 68.131 1.00 116.93 150 LEU I C 1
ATOM 10649 O O . LEU I 1 150 ? -43.392 15.718 67.725 1.00 120.06 150 LEU I O 1
ATOM 10654 N N . ALA J 1 2 ? -66.532 9.283 71.004 1.00 142.29 2 ALA J N 1
ATOM 10655 C CA . ALA J 1 2 ? -66.876 10.639 70.598 1.00 133.95 2 ALA J CA 1
ATOM 10656 C C . ALA J 1 2 ? -67.071 11.520 71.824 1.00 148.10 2 ALA J C 1
ATOM 10657 O O . ALA J 1 2 ? -67.924 11.244 72.668 1.00 138.50 2 ALA J O 1
ATOM 10659 N N . TRP J 1 3 ? -66.261 12.568 71.933 1.00 171.05 3 TRP J N 1
ATOM 10660 C CA . TRP J 1 3 ? -66.370 13.482 73.061 1.00 179.94 3 TRP J CA 1
ATOM 10661 C C . TRP J 1 3 ? -66.455 14.933 72.569 1.00 174.48 3 TRP J C 1
ATOM 10662 O O . TRP J 1 3 ? -66.201 15.214 71.393 1.00 176.04 3 TRP J O 1
ATOM 10673 N N . ASP J 1 4 ? -66.818 15.846 73.468 1.00 165.87 4 ASP J N 1
ATOM 10674 C CA . ASP J 1 4 ? -66.945 17.268 73.133 1.00 150.95 4 ASP J CA 1
ATOM 10675 C C . ASP J 1 4 ? -65.695 18.056 73.545 1.00 137.42 4 ASP J C 1
ATOM 10676 O O . ASP J 1 4 ? -65.272 18.013 74.702 1.00 136.61 4 ASP J O 1
ATOM 10681 N N . LEU J 1 5 ? -65.121 18.789 72.597 1.00 127.99 5 LEU J N 1
ATOM 10682 C CA . LEU J 1 5 ? -63.939 19.593 72.872 1.00 128.44 5 LEU J CA 1
ATOM 10683 C C . LEU J 1 5 ? -64.289 21.060 73.146 1.00 129.67 5 LEU J C 1
ATOM 10684 O O . LEU J 1 5 ? -64.952 21.716 72.336 1.00 129.80 5 LEU J O 1
ATOM 10689 N N . LYS J 1 6 ? -63.804 21.579 74.272 1.00 125.67 6 LYS J N 1
ATOM 10690 C CA . LYS J 1 6 ? -64.048 22.972 74.632 1.00 128.65 6 LYS J CA 1
ATOM 10691 C C . LYS J 1 6 ? -63.150 23.917 73.842 1.00 125.53 6 LYS J C 1
ATOM 10692 O O . LYS J 1 6 ? -61.925 23.826 73.887 1.00 130.94 6 LYS J O 1
ATOM 10698 N N . VAL J 1 7 ? -63.784 24.830 73.118 1.00 119.27 7 VAL J N 1
ATOM 10699 C CA . VAL J 1 7 ? -63.070 25.825 72.329 1.00 117.01 7 VAL J CA 1
ATOM 10700 C C . VAL J 1 7 ? -63.311 27.214 72.921 1.00 120.94 7 VAL J C 1
ATOM 10701 O O . VAL J 1 7 ? -64.450 27.599 73.172 1.00 129.55 7 VAL J O 1
ATOM 10705 N N . LYS J 1 8 ? -62.236 27.959 73.147 1.00 113.85 8 LYS J N 1
ATOM 10706 C CA . LYS J 1 8 ? -62.329 29.256 73.799 1.00 115.45 8 LYS J CA 1
ATOM 10707 C C . LYS J 1 8 ? -62.035 30.347 72.801 1.00 119.51 8 LYS J C 1
ATOM 10708 O O . LYS J 1 8 ? -61.077 30.276 72.033 1.00 115.61 8 LYS J O 1
ATOM 10714 N N . MET J 1 9 ? -62.869 31.374 72.819 1.00 127.55 9 MET J N 1
ATOM 10715 C CA . MET J 1 9 ? -62.730 32.440 71.852 1.00 130.72 9 MET J CA 1
ATOM 10716 C C . MET J 1 9 ? -61.972 33.604 72.470 1.00 141.29 9 MET J C 1
ATOM 10717 O O . MET J 1 9 ? -62.054 33.837 73.678 1.00 140.89 9 MET J O 1
ATOM 10722 N N . LEU J 1 10 ? -61.212 34.311 71.638 1.00 146.26 10 LEU J N 1
ATOM 10723 C CA . LEU J 1 10 ? -60.394 35.421 72.106 1.00 154.55 10 LEU J CA 1
ATOM 10724 C C . LEU J 1 10 ? -61.253 36.467 72.787 1.00 157.23 10 LEU J C 1
ATOM 10725 O O . LEU J 1 10 ? -62.197 36.988 72.192 1.00 168.81 10 LEU J O 1
ATOM 10730 N N . GLY J 1 11 ? -60.935 36.771 74.041 1.00 147.10 11 GLY J N 1
ATOM 10731 C CA . GLY J 1 11 ? -61.722 37.758 74.749 1.00 146.61 11 GLY J CA 1
ATOM 10732 C C . GLY J 1 11 ? -63.033 37.235 75.295 1.00 141.98 11 GLY J C 1
ATOM 10733 O O . GLY J 1 11 ? -63.612 37.838 76.200 1.00 135.85 11 GLY J O 1
ATOM 10734 N N . GLY J 1 12 ? -63.509 36.115 74.759 1.00 141.11 12 GLY J N 1
ATOM 10735 C CA . GLY J 1 12 ? -64.835 35.663 75.124 1.00 146.65 12 GLY J CA 1
ATOM 10736 C C . GLY J 1 12 ? -65.166 34.237 75.524 1.00 142.89 12 GLY J C 1
ATOM 10737 O O . GLY J 1 12 ? -64.694 33.741 76.551 1.00 136.50 12 GLY J O 1
ATOM 10738 N N . ASN J 1 13 ? -65.969 33.565 74.706 1.00 144.16 13 ASN J N 1
ATOM 10739 C CA . ASN J 1 13 ? -66.706 32.403 75.187 1.00 143.36 13 ASN J CA 1
ATOM 10740 C C . ASN J 1 13 ? -66.341 31.007 74.693 1.00 138.72 13 ASN J C 1
ATOM 10741 O O . ASN J 1 13 ? -65.659 30.828 73.685 1.00 132.52 13 ASN J O 1
ATOM 10746 N N . ASP J 1 14 ? -66.778 30.030 75.485 1.00 143.81 14 ASP J N 1
ATOM 10747 C CA . ASP J 1 14 ? -66.581 28.611 75.220 1.00 144.00 14 ASP J CA 1
ATOM 10748 C C . ASP J 1 14 ? -67.812 27.920 74.622 1.00 136.72 14 ASP J C 1
ATOM 10749 O O . ASP J 1 14 ? -68.958 28.307 74.877 1.00 136.00 14 ASP J O 1
ATOM 10754 N N . PHE J 1 15 ? -67.556 26.930 73.774 1.00 123.09 15 PHE J N 1
ATOM 10755 C CA . PHE J 1 15 ? -68.609 26.078 73.250 1.00 119.09 15 PHE J CA 1
ATOM 10756 C C . PHE J 1 15 ? -68.049 24.668 73.083 1.00 125.66 15 PHE J C 1
ATOM 10757 O O . PHE J 1 15 ? -66.841 24.462 73.216 1.00 129.26 15 PHE J O 1
ATOM 10765 N N . LEU J 1 16 ? -68.923 23.698 72.825 1.00 127.29 16 LEU J N 1
ATOM 10766 C CA . LEU J 1 16 ? -68.497 22.310 72.644 1.00 121.45 16 LEU J CA 1
ATOM 10767 C C . LEU J 1 16 ? -68.696 21.782 71.230 1.00 121.87 16 LEU J C 1
ATOM 10768 O O . LEU J 1 16 ? -69.661 22.133 70.561 1.00 131.18 16 LEU J O 1
ATOM 10773 N N . VAL J 1 17 ? -67.766 20.946 70.780 1.00 124.61 17 VAL J N 1
ATOM 10774 C CA . VAL J 1 17 ? -67.882 20.258 69.496 1.00 126.38 17 VAL J CA 1
ATOM 10775 C C . VAL J 1 17 ? -67.572 18.762 69.655 1.00 131.47 17 VAL J C 1
ATOM 10776 O O . VAL J 1 17 ? -66.616 18.394 70.340 1.00 138.47 17 VAL J O 1
ATOM 10780 N N . SER J 1 18 ? -68.366 17.904 69.019 1.00 129.81 18 SER J N 1
ATOM 10781 C CA . SER J 1 18 ? -68.162 16.455 69.121 1.00 133.61 18 SER J CA 1
ATOM 10782 C C . SER J 1 18 ? -67.040 15.986 68.205 1.00 137.78 18 SER J C 1
ATOM 10783 O O . SER J 1 18 ? -67.069 16.234 66.998 1.00 137.06 18 SER J O 1
ATOM 10786 N N . VAL J 1 19 ? -66.061 15.291 68.778 1.00 145.41 19 VAL J N 1
ATOM 10787 C CA . VAL J 1 19 ? -64.882 14.868 68.029 1.00 145.06 19 VAL J CA 1
ATOM 10788 C C . VAL J 1 19 ? -64.574 13.391 68.257 1.00 146.27 19 VAL J C 1
ATOM 10789 O O . VAL J 1 19 ? -65.216 12.733 69.078 1.00 152.19 19 VAL J O 1
ATOM 10793 N N . THR J 1 20 ? -63.587 12.884 67.522 1.00 144.68 20 THR J N 1
ATOM 10794 C CA . THR J 1 20 ? -63.114 11.506 67.667 1.00 143.31 20 THR J CA 1
ATOM 10795 C C . THR J 1 20 ? -61.595 11.446 67.803 1.00 145.52 20 THR J C 1
ATOM 10796 O O . THR J 1 20 ? -60.902 12.392 67.433 1.00 143.43 20 THR J O 1
ATOM 10800 N N . ASN J 1 21 ? -61.077 10.334 68.324 1.00 151.13 21 ASN J N 1
ATOM 10801 C CA . ASN J 1 21 ? -59.638 10.204 68.518 1.00 152.75 21 ASN J CA 1
ATOM 10802 C C . ASN J 1 21 ? -58.882 10.345 67.202 1.00 155.73 21 ASN J C 1
ATOM 10803 O O . ASN J 1 21 ? -57.852 11.012 67.140 1.00 153.26 21 ASN J O 1
ATOM 10808 N N . SER J 1 22 ? -59.409 9.724 66.150 1.00 163.46 22 SER J N 1
ATOM 10809 C CA . SER J 1 22 ? -58.762 9.751 64.841 1.00 165.95 22 SER J CA 1
ATOM 10810 C C . SER J 1 22 ? -59.244 10.929 63.982 1.00 150.05 22 SER J C 1
ATOM 10811 O O . SER J 1 22 ? -59.228 10.861 62.755 1.00 144.36 22 SER J O 1
ATOM 10814 N N . MET J 1 23 ? -59.657 12.012 64.634 1.00 142.93 23 MET J N 1
ATOM 10815 C CA . MET J 1 23 ? -60.077 13.217 63.926 1.00 129.76 23 MET J CA 1
ATOM 10816 C C . MET J 1 23 ? -58.863 14.118 63.703 1.00 125.42 23 MET J C 1
ATOM 10817 O O . MET J 1 23 ? -58.050 14.297 64.606 1.00 131.12 23 MET J O 1
ATOM 10822 N N . THR J 1 24 ? -58.731 14.684 62.510 1.00 115.24 24 THR J N 1
ATOM 10823 C CA . THR J 1 24 ? -57.627 15.599 62.254 1.00 120.65 24 THR J CA 1
ATOM 10824 C C . THR J 1 24 ? -57.995 17.000 62.713 1.00 133.26 24 THR J C 1
ATOM 10825 O O . THR J 1 24 ? -59.172 17.306 62.905 1.00 133.17 24 THR J O 1
ATOM 10829 N N . VAL J 1 25 ? -56.990 17.843 62.921 1.00 130.94 25 VAL J N 1
ATOM 10830 C CA . VAL J 1 25 ? -57.243 19.221 63.318 1.00 128.37 25 VAL J CA 1
ATOM 10831 C C . VAL J 1 25 ? -58.054 19.974 62.251 1.00 125.38 25 VAL J C 1
ATOM 10832 O O . VAL J 1 25 ? -58.903 20.811 62.581 1.00 121.51 25 VAL J O 1
ATOM 10836 N N . SER J 1 26 ? -57.829 19.652 60.980 1.00 117.39 26 SER J N 1
ATOM 10837 C CA . SER J 1 26 ? -58.582 20.291 59.903 1.00 112.25 26 SER J CA 1
ATOM 10838 C C . SER J 1 26 ? -60.073 19.943 60.001 1.00 107.98 26 SER J C 1
ATOM 10839 O O . SER J 1 26 ? -60.942 20.787 59.787 1.00 103.81 26 SER J O 1
ATOM 10842 N N . GLU J 1 27 ? -60.367 18.685 60.308 1.00 114.02 27 GLU J N 1
ATOM 10843 C CA . GLU J 1 27 ? -61.750 18.272 60.502 1.00 117.46 27 GLU J CA 1
ATOM 10844 C C . GLU J 1 27 ? -62.355 18.979 61.705 1.00 112.24 27 GLU J C 1
ATOM 10845 O O . GLU J 1 27 ? -63.550 19.283 61.720 1.00 105.07 27 GLU J O 1
ATOM 10851 N N . LEU J 1 28 ? -61.522 19.240 62.709 1.00 105.49 28 LEU J N 1
ATOM 10852 C CA . LEU J 1 28 ? -61.971 19.954 63.890 1.00 98.84 28 LEU J CA 1
ATOM 10853 C C . LEU J 1 28 ? -62.446 21.335 63.467 1.00 100.66 28 LEU J C 1
ATOM 10854 O O . LEU J 1 28 ? -63.466 21.822 63.943 1.00 99.02 28 LEU J O 1
ATOM 10859 N N . LYS J 1 29 ? -61.697 21.955 62.562 1.00 100.45 29 LYS J N 1
ATOM 10860 C CA . LYS J 1 29 ? -62.054 23.263 62.070 1.00 90.81 29 LYS J CA 1
ATOM 10861 C C . LYS J 1 29 ? -63.375 23.238 61.322 1.00 91.35 29 LYS J C 1
ATOM 10862 O O . LYS J 1 29 ? -64.166 24.177 61.448 1.00 96.72 29 LYS J O 1
ATOM 10868 N N . LYS J 1 30 ? -63.633 22.162 60.584 1.00 79.96 30 LYS J N 1
ATOM 10869 C CA . LYS J 1 30 ? -64.895 22.028 59.870 1.00 85.50 30 LYS J CA 1
ATOM 10870 C C . LYS J 1 30 ? -66.061 21.928 60.848 1.00 92.91 30 LYS J C 1
ATOM 10871 O O . LYS J 1 30 ? -67.137 22.473 60.605 1.00 101.22 30 LYS J O 1
ATOM 10877 N N . GLN J 1 31 ? -65.852 21.218 61.948 1.00 85.54 31 GLN J N 1
ATOM 10878 C CA . GLN J 1 31 ? -66.860 21.154 62.993 1.00 85.61 31 GLN J CA 1
ATOM 10879 C C . GLN J 1 31 ? -67.104 22.530 63.611 1.00 93.49 31 GLN J C 1
ATOM 10880 O O . GLN J 1 31 ? -68.252 22.917 63.838 1.00 97.89 31 GLN J O 1
ATOM 10886 N N . ILE J 1 32 ? -66.027 23.270 63.875 1.00 91.20 32 ILE J N 1
ATOM 10887 C CA . ILE J 1 32 ? -66.158 24.605 64.455 1.00 91.00 32 ILE J CA 1
ATOM 10888 C C . ILE J 1 32 ? -66.893 25.546 63.498 1.00 83.08 32 ILE J C 1
ATOM 10889 O O . ILE J 1 32 ? -67.751 26.312 63.914 1.00 87.06 32 ILE J O 1
ATOM 10894 N N . ALA J 1 33 ? -66.585 25.440 62.212 1.00 82.10 33 ALA J N 1
ATOM 10895 C CA . ALA J 1 33 ? -67.217 26.266 61.200 1.00 81.73 33 ALA J CA 1
ATOM 10896 C C . ALA J 1 33 ? -68.726 25.984 61.172 1.00 91.34 33 ALA J C 1
ATOM 10897 O O . ALA J 1 33 ? -69.545 26.897 60.982 1.00 81.51 33 ALA J O 1
ATOM 10899 N N . GLN J 1 34 ? -69.098 24.717 61.355 1.00 90.76 34 GLN J N 1
ATOM 10900 C CA . GLN J 1 34 ? -70.512 24.373 61.407 1.00 82.82 34 GLN J CA 1
ATOM 10901 C C . GLN J 1 34 ? -71.161 24.882 62.695 1.00 81.16 34 GLN J C 1
ATOM 10902 O O . GLN J 1 34 ? -72.342 25.236 62.713 1.00 84.48 34 GLN J O 1
ATOM 10908 N N . LYS J 1 35 ? -70.393 24.921 63.775 1.00 82.28 35 LYS J N 1
ATOM 10909 C CA . LYS J 1 35 ? -70.956 25.292 65.059 1.00 76.15 35 LYS J CA 1
ATOM 10910 C C . LYS J 1 35 ? -71.176 26.805 65.177 1.00 85.25 35 LYS J C 1
ATOM 10911 O O . LYS J 1 35 ? -72.279 27.244 65.508 1.00 84.81 35 LYS J O 1
ATOM 10917 N N . ILE J 1 36 ? -70.143 27.597 64.883 1.00 86.37 36 ILE J N 1
ATOM 10918 C CA . ILE J 1 36 ? -70.230 29.059 65.042 1.00 87.26 36 ILE J CA 1
ATOM 10919 C C . ILE J 1 36 ? -70.033 29.802 63.736 1.00 82.88 36 ILE J C 1
ATOM 10920 O O . ILE J 1 36 ? -70.052 31.028 63.718 1.00 86.57 36 ILE J O 1
ATOM 10925 N N . GLY J 1 37 ? -69.820 29.074 62.648 1.00 74.94 37 GLY J N 1
ATOM 10926 C CA . GLY J 1 37 ? -69.796 29.718 61.348 1.00 69.96 37 GLY J CA 1
ATOM 10927 C C . GLY J 1 37 ? -68.495 30.402 60.953 1.00 76.00 37 GLY J C 1
ATOM 10928 O O . GLY J 1 37 ? -68.457 31.092 59.930 1.00 76.85 37 GLY J O 1
ATOM 10929 N N . VAL J 1 38 ? -67.440 30.248 61.756 1.00 74.23 38 VAL J N 1
ATOM 10930 C CA . VAL J 1 38 ? -66.141 30.799 61.366 1.00 79.59 38 VAL J CA 1
ATOM 10931 C C . VAL J 1 38 ? -65.500 29.873 60.346 1.00 85.23 38 VAL J C 1
ATOM 10932 O O . VAL J 1 38 ? -65.255 28.714 60.642 1.00 81.31 38 VAL J O 1
ATOM 10936 N N . PRO J 1 39 ? -65.240 30.386 59.133 1.00 90.48 39 PRO J N 1
ATOM 10937 C CA . PRO J 1 39 ? -64.652 29.581 58.061 1.00 87.16 39 PRO J CA 1
ATOM 10938 C C . PRO J 1 39 ? -63.295 29.018 58.508 1.00 86.84 39 PRO J C 1
ATOM 10939 O O . PRO J 1 39 ? -62.511 29.692 59.194 1.00 86.25 39 PRO J O 1
ATOM 10943 N N . ALA J 1 40 ? -63.024 27.789 58.102 1.00 84.48 40 ALA J N 1
ATOM 10944 C CA . ALA J 1 40 ? -61.822 27.083 58.495 1.00 91.59 40 ALA J CA 1
ATOM 10945 C C . ALA J 1 40 ? -60.539 27.884 58.217 1.00 92.62 40 ALA J C 1
ATOM 10946 O O . ALA J 1 40 ? -59.624 27.877 59.034 1.00 87.49 40 ALA J O 1
ATOM 10948 N N . PHE J 1 41 ? -60.462 28.584 57.088 1.00 94.06 41 PHE J N 1
ATOM 10949 C CA . PHE J 1 41 ? -59.226 29.306 56.744 1.00 89.21 41 PHE J CA 1
ATOM 10950 C C . PHE J 1 41 ? -58.984 30.513 57.651 1.00 99.93 41 PHE J C 1
ATOM 10951 O O . PHE J 1 41 ? -57.941 31.135 57.576 1.00 104.36 41 PHE J O 1
ATOM 10959 N N . GLN J 1 42 ? -59.949 30.867 58.496 1.00 102.24 42 GLN J N 1
ATOM 10960 C CA . GLN J 1 42 ? -59.747 31.974 59.431 1.00 92.54 42 GLN J CA 1
ATOM 10961 C C . GLN J 1 42 ? -59.431 31.472 60.829 1.00 85.03 42 GLN J C 1
ATOM 10962 O O . GLN J 1 42 ? -59.054 32.250 61.704 1.00 98.37 42 GLN J O 1
ATOM 10968 N N . GLN J 1 43 ? -59.532 30.161 61.024 1.00 87.75 43 GLN J N 1
ATOM 10969 C CA . GLN J 1 43 ? -59.347 29.591 62.351 1.00 93.07 43 GLN J CA 1
ATOM 10970 C C . GLN J 1 43 ? -57.888 29.288 62.634 1.00 102.37 43 GLN J C 1
ATOM 10971 O O . GLN J 1 43 ? -57.262 28.435 61.991 1.00 99.06 43 GLN J O 1
ATOM 10977 N N . ARG J 1 44 ? -57.352 29.985 63.619 1.00 108.44 44 ARG J N 1
ATOM 10978 C CA . ARG J 1 44 ? -56.078 29.608 64.157 1.00 113.93 44 ARG J CA 1
ATOM 10979 C C . ARG J 1 44 ? -56.384 29.012 65.528 1.00 111.64 44 ARG J C 1
ATOM 10980 O O . ARG J 1 44 ? -56.955 29.679 66.392 1.00 103.11 44 ARG J O 1
ATOM 10988 N N . LEU J 1 45 ? -56.122 27.717 65.664 1.00 108.16 45 LEU J N 1
ATOM 10989 C CA . LEU J 1 45 ? -56.302 27.003 66.917 1.00 101.03 45 LEU J CA 1
ATOM 10990 C C . LEU J 1 45 ? -54.969 26.880 67.626 1.00 122.95 45 LEU J C 1
ATOM 10991 O O . LEU J 1 45 ? -53.940 26.696 66.979 1.00 131.82 45 LEU J O 1
ATOM 10996 N N . ALA J 1 46 ? -54.978 26.983 68.950 1.00 122.77 46 ALA J N 1
ATOM 10997 C CA . ALA J 1 46 ? -53.757 26.800 69.717 1.00 127.79 46 ALA J CA 1
ATOM 10998 C C . ALA J 1 46 ? -54.013 25.985 70.995 1.00 139.55 46 ALA J C 1
ATOM 10999 O O . ALA J 1 46 ? -55.097 26.053 71.573 1.00 127.03 46 ALA J O 1
ATOM 11001 N N . HIS J 1 47 ? -53.024 25.191 71.413 1.00 150.40 47 HIS J N 1
ATOM 11002 C CA . HIS J 1 47 ? -53.097 24.481 72.693 1.00 156.14 47 HIS J CA 1
ATOM 11003 C C . HIS J 1 47 ? -51.753 24.651 73.407 1.00 163.56 47 HIS J C 1
ATOM 11004 O O . HIS J 1 47 ? -50.702 24.318 72.850 1.00 167.71 47 HIS J O 1
ATOM 11011 N N . GLN J 1 48 ? -51.789 25.160 74.636 1.00 167.10 48 GLN J N 1
ATOM 11012 C CA . GLN J 1 48 ? -50.568 25.492 75.372 1.00 174.89 48 GLN J CA 1
ATOM 11013 C C . GLN J 1 48 ? -49.723 26.498 74.592 1.00 175.24 48 GLN J C 1
ATOM 11014 O O . GLN J 1 48 ? -48.494 26.396 74.569 1.00 184.52 48 GLN J O 1
ATOM 11020 N N . THR J 1 49 ? -50.393 27.454 73.948 1.00 160.79 49 THR J N 1
ATOM 11021 C CA . THR J 1 49 ? -49.748 28.530 73.183 1.00 156.30 49 THR J CA 1
ATOM 11022 C C . THR J 1 49 ? -49.117 28.025 71.877 1.00 155.30 49 THR J C 1
ATOM 11023 O O . THR J 1 49 ? -48.546 28.806 71.115 1.00 159.14 49 THR J O 1
ATOM 11027 N N . ALA J 1 50 ? -49.221 26.723 71.625 1.00 149.05 50 ALA J N 1
ATOM 11028 C CA . ALA J 1 50 ? -48.688 26.129 70.402 1.00 139.72 50 ALA J CA 1
ATOM 11029 C C . ALA J 1 50 ? -49.771 26.031 69.324 1.00 136.15 50 ALA J C 1
ATOM 11030 O O . ALA J 1 50 ? -50.830 25.434 69.536 1.00 125.96 50 ALA J O 1
ATOM 11032 N N . VAL J 1 51 ? -49.504 26.634 68.171 1.00 134.34 51 VAL J N 1
ATOM 11033 C CA . VAL J 1 51 ? -50.437 26.577 67.060 1.00 130.95 51 VAL J CA 1
ATOM 11034 C C . VAL J 1 51 ? -50.630 25.149 66.557 1.00 138.73 51 VAL J C 1
ATOM 11035 O O . VAL J 1 51 ? -49.657 24.431 66.315 1.00 150.13 51 VAL J O 1
ATOM 11039 N N . LEU J 1 52 ? -51.889 24.740 66.395 1.00 129.98 52 LEU J N 1
ATOM 11040 C CA . LEU J 1 52 ? -52.185 23.380 65.960 1.00 126.74 52 LEU J CA 1
ATOM 11041 C C . LEU J 1 52 ? -52.086 23.325 64.450 1.00 130.94 52 LEU J C 1
ATOM 11042 O O . LEU J 1 52 ? -52.539 24.231 63.752 1.00 134.68 52 LEU J O 1
ATOM 11047 N N . GLN J 1 53 ? -51.487 22.251 63.955 1.00 133.92 53 GLN J N 1
ATOM 11048 C CA . GLN J 1 53 ? -51.218 22.094 62.531 1.00 129.42 53 GLN J CA 1
ATOM 11049 C C . GLN J 1 53 ? -52.252 21.180 61.883 1.00 125.00 53 GLN J C 1
ATOM 11050 O O . GLN J 1 53 ? -52.537 20.102 62.401 1.00 130.71 53 GLN J O 1
ATOM 11056 N N . ASP J 1 54 ? -52.800 21.609 60.746 1.00 129.69 54 ASP J N 1
ATOM 11057 C CA . ASP J 1 54 ? -53.988 20.968 60.151 1.00 125.92 54 ASP J CA 1
ATOM 11058 C C . ASP J 1 54 ? -53.918 19.452 60.016 1.00 126.02 54 ASP J C 1
ATOM 11059 O O . ASP J 1 54 ? -54.944 18.772 60.101 1.00 113.98 54 ASP J O 1
ATOM 11064 N N . GLY J 1 55 ? -52.719 18.928 59.780 1.00 130.85 55 GLY J N 1
ATOM 11065 C CA . GLY J 1 55 ? -52.562 17.512 59.515 1.00 129.92 55 GLY J CA 1
ATOM 11066 C C . GLY J 1 55 ? -52.538 16.612 60.738 1.00 136.48 55 GLY J C 1
ATOM 11067 O O . GLY J 1 55 ? -52.667 15.397 60.606 1.00 145.33 55 GLY J O 1
ATOM 11068 N N . LEU J 1 56 ? -52.401 17.185 61.930 1.00 130.43 56 LEU J N 1
ATOM 11069 C CA . LEU J 1 56 ? -52.235 16.360 63.129 1.00 132.38 56 LEU J CA 1
ATOM 11070 C C . LEU J 1 56 ? -53.544 15.734 63.572 1.00 138.20 56 LEU J C 1
ATOM 11071 O O . LEU J 1 56 ? -54.609 16.329 63.416 1.00 145.41 56 LEU J O 1
ATOM 11076 N N . THR J 1 57 ? -53.467 14.515 64.094 1.00 156.40 57 THR J N 1
ATOM 11077 C CA . THR J 1 57 ? -54.650 13.850 64.632 1.00 161.37 57 THR J CA 1
ATOM 11078 C C . THR J 1 57 ? -54.951 14.276 66.063 1.00 166.66 57 THR J C 1
ATOM 11079 O O . THR J 1 57 ? -54.052 14.697 66.797 1.00 168.66 57 THR J O 1
ATOM 11083 N N . LEU J 1 58 ? -56.220 14.145 66.452 1.00 167.75 58 LEU J N 1
ATOM 11084 C CA . LEU J 1 58 ? -56.670 14.483 67.804 1.00 165.90 58 LEU J CA 1
ATOM 11085 C C . LEU J 1 58 ? -55.943 13.617 68.826 1.00 172.37 58 LEU J C 1
ATOM 11086 O O . LEU J 1 58 ? -55.165 14.130 69.627 1.00 173.88 58 LEU J O 1
ATOM 11091 N N . SER J 1 59 ? -56.255 12.323 68.836 1.00 177.44 59 SER J N 1
ATOM 11092 C CA . SER J 1 59 ? -55.598 11.348 69.710 1.00 184.58 59 SER J CA 1
ATOM 11093 C C . SER J 1 59 ? -54.095 11.592 69.952 1.00 181.51 59 SER J C 1
ATOM 11094 O O . SER J 1 59 ? -53.598 11.351 71.056 1.00 196.65 59 SER J O 1
ATOM 11097 N N . SER J 1 60 ? -53.378 12.064 68.932 1.00 160.95 60 SER J N 1
ATOM 11098 C CA . SER J 1 60 ? -51.952 12.386 69.069 1.00 154.19 60 SER J CA 1
ATOM 11099 C C . SER J 1 60 ? -51.741 13.591 69.968 1.00 153.47 60 SER J C 1
ATOM 11100 O O . SER J 1 60 ? -50.717 13.718 70.636 1.00 150.22 60 SER J O 1
ATOM 11103 N N . LEU J 1 61 ? -52.735 14.467 69.994 1.00 156.13 61 LEU J N 1
ATOM 11104 C CA . LEU J 1 61 ? -52.650 15.694 70.765 1.00 162.63 61 LEU J CA 1
ATOM 11105 C C . LEU J 1 61 ? -52.987 15.422 72.223 1.00 167.24 61 LEU J C 1
ATOM 11106 O O . LEU J 1 61 ? -52.961 16.329 73.056 1.00 163.00 61 LEU J O 1
ATOM 11111 N N . GLY J 1 62 ? -53.294 14.163 72.523 1.00 172.70 62 GLY J N 1
ATOM 11112 C CA . GLY J 1 62 ? -53.736 13.761 73.845 1.00 177.70 62 GLY J CA 1
ATOM 11113 C C . GLY J 1 62 ? -54.840 14.635 74.394 1.00 179.49 62 GLY J C 1
ATOM 11114 O O . GLY J 1 62 ? -55.034 14.709 75.609 1.00 184.62 62 GLY J O 1
ATOM 11115 N N . LEU J 1 63 ? -55.529 15.340 73.501 1.00 177.32 63 LEU J N 1
ATOM 11116 C CA . LEU J 1 63 ? -56.660 16.162 73.893 1.00 176.46 63 LEU J CA 1
ATOM 11117 C C . LEU J 1 63 ? -57.812 15.308 74.401 1.00 174.74 63 LEU J C 1
ATOM 11118 O O . LEU J 1 63 ? -58.082 14.226 73.882 1.00 178.86 63 LEU J O 1
ATOM 11123 N N . GLY J 1 64 ? -58.481 15.818 75.426 1.00 165.72 64 GLY J N 1
ATOM 11124 C CA . GLY J 1 64 ? -59.624 15.172 76.030 1.00 162.41 64 GLY J CA 1
ATOM 11125 C C . GLY J 1 64 ? -60.478 16.239 76.675 1.00 171.04 64 GLY J C 1
ATOM 11126 O O . GLY J 1 64 ? -60.254 17.435 76.469 1.00 163.78 64 GLY J O 1
ATOM 11127 N N . PRO J 1 65 ? -61.495 15.814 77.428 1.00 183.63 65 PRO J N 1
ATOM 11128 C CA . PRO J 1 65 ? -62.340 16.757 78.161 1.00 190.42 65 PRO J CA 1
ATOM 11129 C C . PRO J 1 65 ? -61.500 17.685 79.054 1.00 194.64 65 PRO J C 1
ATOM 11130 O O . PRO J 1 65 ? -61.987 18.745 79.453 1.00 199.45 65 PRO J O 1
ATOM 11134 N N . SER J 1 66 ? -60.263 17.296 79.369 1.00 193.02 66 SER J N 1
ATOM 11135 C CA . SER J 1 66 ? -59.417 18.123 80.231 1.00 186.22 66 SER J CA 1
ATOM 11136 C C . SER J 1 66 ? -58.543 19.112 79.451 1.00 185.43 66 SER J C 1
ATOM 11137 O O . SER J 1 66 ? -57.926 19.996 80.044 1.00 181.63 66 SER J O 1
ATOM 11140 N N . SER J 1 67 ? -58.461 18.948 78.133 1.00 187.99 67 SER J N 1
ATOM 11141 C CA . SER J 1 67 ? -57.714 19.897 77.309 1.00 186.84 67 SER J CA 1
ATOM 11142 C C . SER J 1 67 ? -58.629 21.048 76.900 1.00 187.33 67 SER J C 1
ATOM 11143 O O . SER J 1 67 ? -59.830 20.854 76.719 1.00 179.64 67 SER J O 1
ATOM 11146 N N . THR J 1 68 ? -58.051 22.226 76.696 1.00 160.96 68 THR J N 1
ATOM 11147 C CA . THR J 1 68 ? -58.808 23.393 76.248 1.00 159.53 68 THR J CA 1
ATOM 11148 C C . THR J 1 68 ? -58.185 23.965 74.980 1.00 153.31 68 THR J C 1
ATOM 11149 O O . THR J 1 68 ? -56.991 24.259 74.958 1.00 166.91 68 THR J O 1
ATOM 11153 N N . VAL J 1 69 ? -58.975 24.136 73.925 1.00 134.29 69 VAL J N 1
ATOM 11154 C CA . VAL J 1 69 ? -58.409 24.649 72.681 1.00 120.97 69 VAL J CA 1
ATOM 11155 C C . VAL J 1 69 ? -58.794 26.107 72.421 1.00 116.75 69 VAL J C 1
ATOM 11156 O O . VAL J 1 69 ? -59.963 26.478 72.525 1.00 121.51 69 VAL J O 1
ATOM 11160 N N . MET J 1 70 ? -57.796 26.925 72.087 1.00 112.61 70 MET J N 1
ATOM 11161 C CA . MET J 1 70 ? -57.993 28.352 71.832 1.00 112.29 70 MET J CA 1
ATOM 11162 C C . MET J 1 70 ? -58.222 28.704 70.362 1.00 112.51 70 MET J C 1
ATOM 11163 O O . MET J 1 70 ? -57.442 28.312 69.497 1.00 106.84 70 MET J O 1
ATOM 11168 N N . LEU J 1 71 ? -59.255 29.498 70.083 1.00 107.26 71 LEU J N 1
ATOM 11169 C CA . LEU J 1 71 ? -59.487 29.948 68.717 1.00 104.76 71 LEU J CA 1
ATOM 11170 C C . LEU J 1 71 ? -59.303 31.458 68.573 1.00 100.60 71 LEU J C 1
ATOM 11171 O O . LEU J 1 71 ? -59.788 32.244 69.388 1.00 104.79 71 LEU J O 1
ATOM 11176 N N . VAL J 1 72 ? -58.511 31.837 67.577 1.00 102.83 72 VAL J N 1
ATOM 11177 C CA . VAL J 1 72 ? -58.372 33.218 67.135 1.00 107.57 72 VAL J CA 1
ATOM 11178 C C . VAL J 1 72 ? -58.824 33.323 65.682 1.00 102.88 72 VAL J C 1
ATOM 11179 O O . VAL J 1 72 ? -58.407 32.544 64.815 1.00 98.06 72 VAL J O 1
ATOM 11183 N N . VAL J 1 73 ? -59.721 34.259 65.425 1.00 102.35 73 VAL J N 1
ATOM 11184 C CA . VAL J 1 73 ? -60.176 34.498 64.073 1.00 101.00 73 VAL J CA 1
ATOM 11185 C C . VAL J 1 73 ? -59.238 35.509 63.412 1.00 106.92 73 VAL J C 1
ATOM 11186 O O . VAL J 1 73 ? -59.061 36.619 63.910 1.00 110.33 73 VAL J O 1
ATOM 11190 N N . GLN J 1 74 ? -58.630 35.128 62.294 1.00 103.94 74 GLN J N 1
ATOM 11191 C CA . GLN J 1 74 ? -57.626 35.981 61.685 1.00 108.73 74 GLN J CA 1
ATOM 11192 C C . GLN J 1 74 ? -58.313 36.861 60.657 1.00 109.10 74 GLN J C 1
ATOM 11193 O O . GLN J 1 74 ? -58.841 36.375 59.658 1.00 112.14 74 GLN J O 1
ATOM 11199 N N . ASN J 1 75 ? -58.269 38.168 60.888 1.00 106.73 75 ASN J N 1
ATOM 11200 C CA . ASN J 1 75 ? -58.884 39.110 59.975 1.00 113.20 75 ASN J CA 1
ATOM 11201 C C . ASN J 1 75 ? -58.064 39.193 58.702 1.00 113.37 75 ASN J C 1
ATOM 11202 O O . ASN J 1 75 ? -58.603 39.286 57.604 1.00 115.80 75 ASN J O 1
ATOM 11207 N N . SER J 1 76 ? -56.747 39.193 58.867 1.00 110.49 76 SER J N 1
ATOM 11208 C CA . SER J 1 76 ? -55.823 39.055 57.750 1.00 112.38 76 SER J CA 1
ATOM 11209 C C . SER J 1 76 ? -55.070 37.737 57.870 1.00 112.84 76 SER J C 1
ATOM 11210 O O . SER J 1 76 ? -54.421 37.478 58.888 1.00 111.99 76 SER J O 1
ATOM 11213 N N . SER J 1 77 ? -55.093 36.938 56.813 1.00 111.57 77 SER J N 1
ATOM 11214 C CA . SER J 1 77 ? -54.492 35.612 56.861 1.00 118.03 77 SER J CA 1
ATOM 11215 C C . SER J 1 77 ? -53.073 35.672 56.286 1.00 126.40 77 SER J C 1
ATOM 11216 O O . SER J 1 77 ? -52.705 36.652 55.636 1.00 132.79 77 SER J O 1
ATOM 11219 N N . GLU J 1 78 ? -52.271 34.643 56.561 1.00 124.88 78 GLU J N 1
ATOM 11220 C CA . GLU J 1 78 ? -50.842 34.648 56.231 1.00 116.79 78 GLU J CA 1
ATOM 11221 C C . GLU J 1 78 ? -50.663 34.398 54.754 1.00 108.10 78 GLU J C 1
ATOM 11222 O O . GLU J 1 78 ? -51.387 33.609 54.177 1.00 102.57 78 GLU J O 1
ATOM 11228 N N . PRO J 1 79 ? -49.653 35.024 54.141 1.00 109.56 79 PRO J N 1
ATOM 11229 C CA . PRO J 1 79 ? -49.524 34.804 52.702 1.00 110.17 79 PRO J CA 1
ATOM 11230 C C . PRO J 1 79 ? -49.314 33.336 52.376 1.00 108.73 79 PRO J C 1
ATOM 11231 O O . PRO J 1 79 ? -48.726 32.582 53.148 1.00 118.25 79 PRO J O 1
ATOM 11235 N N . LEU J 1 80 ? -49.858 32.926 51.246 1.00 75.26 80 LEU J N 1
ATOM 11236 C CA . LEU J 1 80 ? -49.557 31.625 50.688 1.00 93.98 80 LEU J CA 1
ATOM 11237 C C . LEU J 1 80 ? -49.414 31.751 49.185 1.00 91.00 80 LEU J C 1
ATOM 11238 O O . LEU J 1 80 ? -49.943 32.691 48.589 1.00 92.19 80 LEU J O 1
ATOM 11243 N N . SER J 1 81 ? -48.748 30.778 48.571 1.00 85.12 81 SER J N 1
ATOM 11244 C CA . SER J 1 81 ? -48.564 30.775 47.124 1.00 87.60 81 SER J CA 1
ATOM 11245 C C . SER J 1 81 ? -49.514 29.782 46.445 1.00 97.27 81 SER J C 1
ATOM 11246 O O . SER J 1 81 ? -49.797 28.711 46.981 1.00 94.57 81 SER J O 1
ATOM 11249 N N . ILE J 1 82 ? -50.005 30.156 45.268 1.00 92.95 82 ILE J N 1
ATOM 11250 C CA . ILE J 1 82 ? -50.816 29.273 44.448 1.00 95.55 82 ILE J CA 1
ATOM 11251 C C . ILE J 1 82 ? -50.284 29.300 43.011 1.00 104.26 82 ILE J C 1
ATOM 11252 O O . ILE J 1 82 ? -49.474 30.157 42.645 1.00 106.12 82 ILE J O 1
ATOM 11257 N N . LEU J 1 83 ? -50.708 28.335 42.208 1.00 101.28 83 LEU J N 1
ATOM 11258 C CA . LEU J 1 83 ? -50.389 28.350 40.797 1.00 99.81 83 LEU J CA 1
ATOM 11259 C C . LEU J 1 83 ? -51.615 28.759 40.001 1.00 105.49 83 LEU J C 1
ATOM 11260 O O . LEU J 1 83 ? -52.701 28.233 40.216 1.00 117.51 83 LEU J O 1
ATOM 11265 N N . VAL J 1 84 ? -51.432 29.683 39.068 1.00 105.62 84 VAL J N 1
ATOM 11266 C CA . VAL J 1 84 ? -52.476 30.047 38.120 1.00 107.33 84 VAL J CA 1
ATOM 11267 C C . VAL J 1 84 ? -52.080 29.541 36.741 1.00 119.52 84 VAL J C 1
ATOM 11268 O O . VAL J 1 84 ? -51.028 29.918 36.207 1.00 114.68 84 VAL J O 1
ATOM 11272 N N . ARG J 1 85 ? -52.918 28.675 36.174 1.00 126.65 85 ARG J N 1
ATOM 11273 C CA . ARG J 1 85 ? -52.611 28.048 34.895 1.00 133.28 85 ARG J CA 1
ATOM 11274 C C . ARG J 1 85 ? -53.323 28.735 33.732 1.00 142.19 85 ARG J C 1
ATOM 11275 O O . ARG J 1 85 ? -54.535 28.955 33.757 1.00 141.77 85 ARG J O 1
ATOM 11283 N N . ASN J 1 86 ? -52.531 29.112 32.737 1.00 151.79 86 ASN J N 1
ATOM 11284 C CA . ASN J 1 86 ? -53.014 29.759 31.525 1.00 163.95 86 ASN J CA 1
ATOM 11285 C C . ASN J 1 86 ? -53.546 28.742 30.530 1.00 175.67 86 ASN J C 1
ATOM 11286 O O . ASN J 1 86 ? -53.279 27.550 30.671 1.00 179.87 86 ASN J O 1
ATOM 11291 N N . GLU J 1 87 ? -54.351 29.194 29.572 1.00 182.75 87 GLU J N 1
ATOM 11292 C CA . GLU J 1 87 ? -54.853 28.314 28.512 1.00 192.13 87 GLU J CA 1
ATOM 11293 C C . GLU J 1 87 ? -53.786 27.371 27.924 1.00 196.36 87 GLU J C 1
ATOM 11294 O O . GLU J 1 87 ? -54.116 26.311 27.388 1.00 202.95 87 GLU J O 1
ATOM 11300 N N . ARG J 1 88 ? -52.515 27.759 28.041 1.00 189.79 88 ARG J N 1
ATOM 11301 C CA . ARG J 1 88 ? -51.384 26.976 27.531 1.00 186.99 88 ARG J CA 1
ATOM 11302 C C . ARG J 1 88 ? -51.089 25.681 28.283 1.00 184.34 88 ARG J C 1
ATOM 11303 O O . ARG J 1 88 ? -50.513 24.756 27.718 1.00 192.55 88 ARG J O 1
ATOM 11305 N N . GLY J 1 89 ? -51.498 25.609 29.545 1.00 174.39 89 GLY J N 1
ATOM 11306 C CA . GLY J 1 89 ? -51.226 24.432 30.352 1.00 172.97 89 GLY J CA 1
ATOM 11307 C C . GLY J 1 89 ? -50.115 24.681 31.364 1.00 169.05 89 GLY J C 1
ATOM 11308 O O . GLY J 1 89 ? -50.076 24.046 32.420 1.00 163.41 89 GLY J O 1
ATOM 11309 N N . HIS J 1 90 ? -49.223 25.620 31.053 1.00 169.16 90 HIS J N 1
ATOM 11310 C CA . HIS J 1 90 ? -48.105 25.945 31.936 1.00 162.07 90 HIS J CA 1
ATOM 11311 C C . HIS J 1 90 ? -48.601 26.864 33.051 1.00 152.33 90 HIS J C 1
ATOM 11312 O O . HIS J 1 90 ? -49.406 27.762 32.812 1.00 153.75 90 HIS J O 1
ATOM 11314 N N . SER J 1 91 ? -48.107 26.640 34.266 1.00 143.86 91 SER J N 1
ATOM 11315 C CA . SER J 1 91 ? -48.559 27.384 35.443 1.00 129.65 91 SER J CA 1
ATOM 11316 C C . SER J 1 91 ? -47.558 28.412 35.965 1.00 124.73 91 SER J C 1
ATOM 11317 O O . SER J 1 91 ? -46.349 28.230 35.862 1.00 120.68 91 SER J O 1
ATOM 11320 N N . ASN J 1 92 ? -48.081 29.493 36.539 1.00 122.34 92 ASN J N 1
ATOM 11321 C CA . ASN J 1 92 ? -47.245 30.520 37.153 1.00 119.72 92 ASN J CA 1
ATOM 11322 C C . ASN J 1 92 ? -47.620 30.731 38.607 1.00 119.01 92 ASN J C 1
ATOM 11323 O O . ASN J 1 92 ? -48.780 30.514 38.998 1.00 120.95 92 ASN J O 1
ATOM 11328 N N . ILE J 1 93 ? -46.636 31.136 39.413 1.00 104.17 93 ILE J N 1
ATOM 11329 C CA . ILE J 1 93 ? -46.873 31.328 40.840 1.00 94.87 93 ILE J CA 1
ATOM 11330 C C . ILE J 1 93 ? -47.428 32.712 41.190 1.00 96.29 93 ILE J C 1
ATOM 11331 O O . ILE J 1 93 ? -46.908 33.731 40.761 1.00 95.70 93 ILE J O 1
ATOM 11336 N N . TYR J 1 94 ? -48.516 32.720 41.958 1.00 91.85 94 TYR J N 1
ATOM 11337 C CA . TYR J 1 94 ? -49.087 33.937 42.516 1.00 89.13 94 TYR J CA 1
ATOM 11338 C C . TYR J 1 94 ? -49.149 33.820 44.028 1.00 95.50 94 TYR J C 1
ATOM 11339 O O . TYR J 1 94 ? -49.461 32.762 44.568 1.00 98.47 94 TYR J O 1
ATOM 11348 N N . GLU J 1 95 ? -48.835 34.915 44.706 1.00 95.68 95 GLU J N 1
ATOM 11349 C CA . GLU J 1 95 ? -48.989 35.017 46.149 1.00 89.60 95 GLU J CA 1
ATOM 11350 C C . GLU J 1 95 ? -50.297 35.736 46.503 1.00 94.76 95 GLU J C 1
ATOM 11351 O O . GLU J 1 95 ? -50.561 36.827 45.998 1.00 90.75 95 GLU J O 1
ATOM 11357 N N . VAL J 1 96 ? -51.108 35.117 47.363 1.00 99.49 96 VAL J N 1
ATOM 11358 C CA . VAL J 1 96 ? -52.408 35.672 47.771 1.00 93.15 96 VAL J CA 1
ATOM 11359 C C . VAL J 1 96 ? -52.650 35.574 49.266 1.00 85.51 96 VAL J C 1
ATOM 11360 O O . VAL J 1 96 ? -51.870 34.964 50.007 1.00 86.35 96 VAL J O 1
ATOM 11364 N N . PHE J 1 97 ? -53.733 36.200 49.707 1.00 79.97 97 PHE J N 1
ATOM 11365 C CA . PHE J 1 97 ? -54.206 36.015 51.073 1.00 83.80 97 PHE J CA 1
ATOM 11366 C C . PHE J 1 97 ? -55.625 35.478 51.004 1.00 92.63 97 PHE J C 1
ATOM 11367 O O . PHE J 1 97 ? -56.436 35.967 50.218 1.00 101.05 97 PHE J O 1
ATOM 11375 N N . LEU J 1 98 ? -55.932 34.467 51.808 1.00 91.26 98 LEU J N 1
ATOM 11376 C CA . LEU J 1 98 ? -57.239 33.820 51.695 1.00 90.55 98 LEU J CA 1
ATOM 11377 C C . LEU J 1 98 ? -58.360 34.753 52.164 1.00 90.67 98 LEU J C 1
ATOM 11378 O O . LEU J 1 98 ? -59.522 34.542 51.830 1.00 99.31 98 LEU J O 1
ATOM 11383 N N . THR J 1 99 ? -58.012 35.798 52.909 1.00 79.26 99 THR J N 1
ATOM 11384 C CA . THR J 1 99 ? -59.011 36.773 53.344 1.00 86.15 99 THR J CA 1
ATOM 11385 C C . THR J 1 99 ? -59.282 37.850 52.272 1.00 84.15 99 THR J C 1
ATOM 11386 O O . THR J 1 99 ? -60.112 38.728 52.468 1.00 84.78 99 THR J O 1
ATOM 11390 N N . GLN J 1 100 ? -58.564 37.786 51.156 1.00 84.82 100 GLN J N 1
ATOM 11391 C CA . GLN J 1 100 ? -58.811 38.679 50.027 1.00 82.85 100 GLN J CA 1
ATOM 11392 C C . GLN J 1 100 ? -59.879 38.122 49.117 1.00 85.09 100 GLN J C 1
ATOM 11393 O O . GLN J 1 100 ? -60.129 36.917 49.112 1.00 88.11 100 GLN J O 1
ATOM 11399 N N . THR J 1 101 ? -60.485 38.999 48.324 1.00 86.00 101 THR J N 1
ATOM 11400 C CA . THR J 1 101 ? -61.505 38.566 47.383 1.00 92.06 101 THR J CA 1
ATOM 11401 C C . THR J 1 101 ? -60.864 37.940 46.155 1.00 91.91 101 THR J C 1
ATOM 11402 O O . THR J 1 101 ? -59.701 38.197 45.844 1.00 101.95 101 THR J O 1
ATOM 11406 N N . VAL J 1 102 ? -61.645 37.118 45.467 1.00 91.50 102 VAL J N 1
ATOM 11407 C CA . VAL J 1 102 ? -61.271 36.529 44.195 1.00 92.77 102 VAL J CA 1
ATOM 11408 C C . VAL J 1 102 ? -60.871 37.625 43.220 1.00 106.30 102 VAL J C 1
ATOM 11409 O O . VAL J 1 102 ? -59.990 37.447 42.362 1.00 104.22 102 VAL J O 1
ATOM 11413 N N . ASP J 1 103 ? -61.554 38.758 43.344 1.00 109.10 103 ASP J N 1
ATOM 11414 C CA . ASP J 1 103 ? -61.298 39.897 42.487 1.00 113.94 103 ASP J CA 1
ATOM 11415 C C . ASP J 1 103 ? -59.852 40.396 42.568 1.00 112.73 103 ASP J C 1
ATOM 11416 O O . ASP J 1 103 ? -59.274 40.776 41.546 1.00 114.19 103 ASP J O 1
ATOM 11421 N N . THR J 1 104 ? -59.266 40.384 43.766 1.00 99.88 104 THR J N 1
ATOM 11422 C CA . THR J 1 104 ? -57.892 40.852 43.931 1.00 97.94 104 THR J CA 1
ATOM 11423 C C . THR J 1 104 ? -56.925 39.956 43.156 1.00 103.97 104 THR J C 1
ATOM 11424 O O . THR J 1 104 ? -55.894 40.425 42.657 1.00 100.41 104 THR J O 1
ATOM 11428 N N . LEU J 1 105 ? -57.251 38.667 43.073 1.00 105.24 105 LEU J N 1
ATOM 11429 C CA . LEU J 1 105 ? -56.440 37.733 42.305 1.00 102.81 105 LEU J CA 1
ATOM 11430 C C . LEU J 1 105 ? -56.581 38.007 40.822 1.00 103.78 105 LEU J C 1
ATOM 11431 O O . LEU J 1 105 ? -55.604 37.958 40.086 1.00 107.45 105 LEU J O 1
ATOM 11436 N N . LYS J 1 106 ? -57.802 38.287 40.383 1.00 110.22 106 LYS J N 1
ATOM 11437 C CA . LYS J 1 106 ? -58.051 38.598 38.977 1.00 112.69 106 LYS J CA 1
ATOM 11438 C C . LYS J 1 106 ? -57.314 39.858 38.527 1.00 108.23 106 LYS J C 1
ATOM 11439 O O . LYS J 1 106 ? -56.842 39.936 37.399 1.00 107.04 106 LYS J O 1
ATOM 11445 N N . LYS J 1 107 ? -57.234 40.847 39.411 1.00 107.20 107 LYS J N 1
ATOM 11446 C CA . LYS J 1 107 ? -56.569 42.099 39.088 1.00 108.32 107 LYS J CA 1
ATOM 11447 C C . LYS J 1 107 ? -55.068 41.892 38.970 1.00 119.36 107 LYS J C 1
ATOM 11448 O O . LYS J 1 107 ? -54.423 42.499 38.113 1.00 120.40 107 LYS J O 1
ATOM 11454 N N . LYS J 1 108 ? -54.525 41.022 39.821 1.00 117.19 108 LYS J N 1
ATOM 11455 C CA . LYS J 1 108 ? -53.112 40.681 39.760 1.00 113.98 108 LYS J CA 1
ATOM 11456 C C . LYS J 1 108 ? -52.817 39.954 38.456 1.00 116.62 108 LYS J C 1
ATOM 11457 O O . LYS J 1 108 ? -51.860 40.283 37.756 1.00 122.82 108 LYS J O 1
ATOM 11463 N N . VAL J 1 109 ? -53.654 38.982 38.118 1.00 110.17 109 VAL J N 1
ATOM 11464 C CA . VAL J 1 109 ? -53.514 38.285 36.847 1.00 107.90 109 VAL J CA 1
ATOM 11465 C C . VAL J 1 109 ? -53.733 39.234 35.670 1.00 113.53 109 VAL J C 1
ATOM 11466 O O . VAL J 1 109 ? -52.991 39.204 34.684 1.00 115.43 109 VAL J O 1
ATOM 11470 N N . SER J 1 110 ? -54.744 40.087 35.791 1.00 111.53 110 SER J N 1
ATOM 11471 C CA . SER J 1 110 ? -55.092 41.015 34.725 1.00 119.01 110 SER J CA 1
ATOM 11472 C C . SER J 1 110 ? -53.938 41.925 34.327 1.00 122.54 110 SER J C 1
ATOM 11473 O O . SER J 1 110 ? -53.657 42.091 33.143 1.00 127.14 110 SER J O 1
ATOM 11476 N N . GLN J 1 111 A -53.294 42.528 35.319 1.00 120.51 111 GLN J N 1
ATOM 11477 C CA . GLN J 1 111 A -52.154 43.408 35.090 1.00 126.22 111 GLN J CA 1
ATOM 11478 C C . GLN J 1 111 A -50.870 42.657 34.738 1.00 129.87 111 GLN J C 1
ATOM 11479 O O . GLN J 1 111 A -50.033 43.161 33.985 1.00 139.13 111 GLN J O 1
ATOM 11485 N N . ARG J 1 112 ? -50.697 41.473 35.310 1.00 118.24 112 ARG J N 1
ATOM 11486 C CA . ARG J 1 112 ? -49.491 40.695 35.070 1.00 117.43 112 ARG J CA 1
ATOM 11487 C C . ARG J 1 112 ? -49.450 40.209 33.630 1.00 127.59 112 ARG J C 1
ATOM 11488 O O . ARG J 1 112 ? -48.384 40.107 33.032 1.00 125.43 112 ARG J O 1
ATOM 11496 N N . GLU J 1 113 ? -50.617 39.881 33.089 1.00 143.69 113 GLU J N 1
ATOM 11497 C CA . GLU J 1 113 ? -50.714 39.384 31.721 1.00 152.19 113 GLU J CA 1
ATOM 11498 C C . GLU J 1 113 ? -51.311 40.440 30.773 1.00 153.45 113 GLU J C 1
ATOM 11499 O O . GLU J 1 113 ? -51.520 40.179 29.591 1.00 159.89 113 GLU J O 1
ATOM 11505 N N . GLN J 1 114 ? -51.571 41.629 31.316 1.00 150.95 114 GLN J N 1
ATOM 11506 C CA . GLN J 1 114 ? -52.117 42.786 30.589 1.00 152.61 114 GLN J CA 1
ATOM 11507 C C . GLN J 1 114 ? -53.371 42.463 29.785 1.00 156.10 114 GLN J C 1
ATOM 11508 O O . GLN J 1 114 ? -53.406 42.686 28.576 1.00 167.53 114 GLN J O 1
ATOM 11514 N N . VAL J 1 115 ? -54.389 41.928 30.447 1.00 145.07 115 VAL J N 1
ATOM 11515 C CA . VAL J 1 115 ? -55.672 41.685 29.799 1.00 142.45 115 VAL J CA 1
ATOM 11516 C C . VAL J 1 115 ? -56.757 42.253 30.701 1.00 152.25 115 VAL J C 1
ATOM 11517 O O . VAL J 1 115 ? -56.652 42.166 31.927 1.00 151.28 115 VAL J O 1
ATOM 11521 N N . HIS J 1 116 ? -57.795 42.838 30.108 1.00 149.98 116 HIS J N 1
ATOM 11522 C CA . HIS J 1 116 ? -58.866 43.404 30.907 1.00 143.38 116 HIS J CA 1
ATOM 11523 C C . HIS J 1 116 ? -59.528 42.304 31.705 1.00 145.66 116 HIS J C 1
ATOM 11524 O O . HIS J 1 116 ? -59.581 41.153 31.269 1.00 150.94 116 HIS J O 1
ATOM 11531 N N . GLU J 1 117 ? -60.005 42.657 32.890 1.00 141.05 117 GLU J N 1
ATOM 11532 C CA . GLU J 1 117 ? -60.625 41.682 33.775 1.00 140.80 117 GLU J CA 1
ATOM 11533 C C . GLU J 1 117 ? -61.868 41.024 33.175 1.00 149.60 117 GLU J C 1
ATOM 11534 O O . GLU J 1 117 ? -62.192 39.889 33.524 1.00 147.13 117 GLU J O 1
ATOM 11540 N N . ASP J 1 118 ? -62.554 41.721 32.270 1.00 164.11 118 ASP J N 1
ATOM 11541 C CA . ASP J 1 118 ? -63.822 41.214 31.743 1.00 176.45 118 ASP J CA 1
ATOM 11542 C C . ASP J 1 118 ? -63.625 40.145 30.679 1.00 182.24 118 ASP J C 1
ATOM 11543 O O . ASP J 1 118 ? -64.599 39.604 30.156 1.00 189.43 118 ASP J O 1
ATOM 11548 N N . GLN J 1 119 ? -62.374 39.838 30.355 1.00 177.92 119 GLN J N 1
ATOM 11549 C CA . GLN J 1 119 ? -62.103 38.908 29.268 1.00 176.91 119 GLN J CA 1
ATOM 11550 C C . GLN J 1 119 ? -61.755 37.498 29.754 1.00 167.09 119 GLN J C 1
ATOM 11551 O O . GLN J 1 119 ? -61.480 36.611 28.948 1.00 170.41 119 GLN J O 1
ATOM 11557 N N . PHE J 1 120 ? -61.794 37.283 31.065 1.00 155.74 120 PHE J N 1
ATOM 11558 C CA . PHE J 1 120 ? -61.531 35.957 31.624 1.00 150.04 120 PHE J CA 1
ATOM 11559 C C . PHE J 1 120 ? -62.124 35.761 33.007 1.00 146.19 120 PHE J C 1
ATOM 11560 O O . PHE J 1 120 ? -62.452 36.716 33.708 1.00 148.06 120 PHE J O 1
ATOM 11568 N N . TRP J 1 121 ? -62.200 34.497 33.405 1.00 143.69 121 TRP J N 1
ATOM 11569 C CA . TRP J 1 121 ? -62.628 34.124 34.741 1.00 138.25 121 TRP J CA 1
ATOM 11570 C C . TRP J 1 121 ? -61.771 33.000 35.289 1.00 139.51 121 TRP J C 1
ATOM 11571 O O . TRP J 1 121 ? -61.034 32.342 34.549 1.00 140.13 121 TRP J O 1
ATOM 11582 N N . LEU J 1 122 ? -61.863 32.801 36.599 1.00 133.89 122 LEU J N 1
ATOM 11583 C CA . LEU J 1 122 ? -61.047 31.815 37.283 1.00 127.80 122 LEU J CA 1
ATOM 11584 C C . LEU J 1 122 ? -61.937 30.725 37.865 1.00 128.87 122 LEU J C 1
ATOM 11585 O O . LEU J 1 122 ? -63.052 31.003 38.316 1.00 121.83 122 LEU J O 1
ATOM 11590 N N . SER J 1 123 ? -61.439 29.490 37.855 1.00 133.42 123 SER J N 1
ATOM 11591 C CA . SER J 1 123 ? -62.143 28.369 38.478 1.00 132.94 123 SER J CA 1
ATOM 11592 C C . SER J 1 123 ? -61.164 27.570 39.316 1.00 123.67 123 SER J C 1
ATOM 11593 O O . SER J 1 123 ? -59.964 27.593 39.072 1.00 125.04 123 SER J O 1
ATOM 11596 N N . PHE J 1 124 ? -61.680 26.879 40.319 1.00 118.22 124 PHE J N 1
ATOM 11597 C CA . PHE J 1 124 ? -60.860 25.984 41.111 1.00 119.58 124 PHE J CA 1
ATOM 11598 C C . PHE J 1 124 ? -61.543 24.632 41.199 1.00 130.89 124 PHE J C 1
ATOM 11599 O O . PHE J 1 124 ? -62.649 24.517 41.745 1.00 130.26 124 PHE J O 1
ATOM 11607 N N . GLU J 1 125 ? -60.894 23.619 40.638 1.00 132.07 125 GLU J N 1
ATOM 11608 C CA . GLU J 1 125 ? -61.440 22.271 40.647 1.00 143.58 125 GLU J CA 1
ATOM 11609 C C . GLU J 1 125 ? -62.873 22.241 40.112 1.00 139.46 125 GLU J C 1
ATOM 11610 O O . GLU J 1 125 ? -63.743 21.599 40.688 1.00 141.34 125 GLU J O 1
ATOM 11616 N N . GLY J 1 126 ? -63.107 22.972 39.027 1.00 134.53 126 GLY J N 1
ATOM 11617 C CA . GLY J 1 126 ? -64.373 22.944 38.327 1.00 136.80 126 GLY J CA 1
ATOM 11618 C C . GLY J 1 126 ? -65.379 23.952 38.843 1.00 134.38 126 GLY J C 1
ATOM 11619 O O . GLY J 1 126 ? -66.401 24.192 38.206 1.00 142.48 126 GLY J O 1
ATOM 11620 N N . ARG J 1 127 ? -65.098 24.539 40.000 1.00 128.51 127 ARG J N 1
ATOM 11621 C CA . ARG J 1 127 ? -66.016 25.493 40.607 1.00 126.01 127 ARG J CA 1
ATOM 11622 C C . ARG J 1 127 ? -65.616 26.921 40.239 1.00 126.98 127 ARG J C 1
ATOM 11623 O O . ARG J 1 127 ? -64.549 27.382 40.639 1.00 126.63 127 ARG J O 1
ATOM 11631 N N . PRO J 1 128 ? -66.480 27.633 39.492 1.00 128.63 128 PRO J N 1
ATOM 11632 C CA . PRO J 1 128 ? -66.194 29.020 39.093 1.00 125.85 128 PRO J CA 1
ATOM 11633 C C . PRO J 1 128 ? -66.039 29.954 40.294 1.00 126.98 128 PRO J C 1
ATOM 11634 O O . PRO J 1 128 ? -66.803 29.835 41.252 1.00 130.16 128 PRO J O 1
ATOM 11638 N N . MET J 1 129 ? -65.076 30.872 40.233 1.00 123.57 129 MET J N 1
ATOM 11639 C CA . MET J 1 129 ? -64.822 31.795 41.336 1.00 117.01 129 MET J CA 1
ATOM 11640 C C . MET J 1 129 ? -65.466 33.155 41.101 1.00 110.00 129 MET J C 1
ATOM 11641 O O . MET J 1 129 ? -65.296 33.762 40.048 1.00 113.65 129 MET J O 1
ATOM 11646 N N . GLU J 1 130 ? -66.198 33.636 42.096 1.00 108.45 130 GLU J N 1
ATOM 11647 C CA . GLU J 1 130 ? -66.951 34.877 41.949 1.00 113.39 130 GLU J CA 1
ATOM 11648 C C . GLU J 1 130 ? -66.193 36.046 42.554 1.00 105.31 130 GLU J C 1
ATOM 11649 O O . GLU J 1 130 ? -65.679 35.939 43.667 1.00 98.96 130 GLU J O 1
ATOM 11655 N N . ASP J 1 131 ? -66.154 37.153 41.812 1.00 113.58 131 ASP J N 1
ATOM 11656 C CA . ASP J 1 131 ? -65.350 38.337 42.137 1.00 118.11 131 ASP J CA 1
ATOM 11657 C C . ASP J 1 131 ? -65.414 38.805 43.587 1.00 114.99 131 ASP J C 1
ATOM 11658 O O . ASP J 1 131 ? -64.393 39.148 44.165 1.00 114.09 131 ASP J O 1
ATOM 11663 N N . LYS J 1 132 ? -66.605 38.834 44.173 1.00 118.72 132 LYS J N 1
ATOM 11664 C CA . LYS J 1 132 ? -66.766 39.404 45.514 1.00 113.39 132 LYS J CA 1
ATOM 11665 C C . LYS J 1 132 ? -66.577 38.374 46.637 1.00 100.60 132 LYS J C 1
ATOM 11666 O O . LYS J 1 132 ? -66.604 38.740 47.816 1.00 91.20 132 LYS J O 1
ATOM 11672 N N . GLU J 1 133 ? -66.437 37.094 46.279 1.00 97.71 133 GLU J N 1
ATOM 11673 C CA . GLU J 1 133 ? -66.202 36.039 47.275 1.00 97.19 133 GLU J CA 1
ATOM 11674 C C . GLU J 1 133 ? -64.751 36.009 47.788 1.00 99.32 133 GLU J C 1
ATOM 11675 O O . GLU J 1 133 ? -63.819 36.407 47.083 1.00 99.39 133 GLU J O 1
ATOM 11681 N N . LEU J 1 134 ? -64.559 35.499 49.001 1.00 98.39 134 LEU J N 1
ATOM 11682 C CA . LEU J 1 134 ? -63.219 35.345 49.564 1.00 95.71 134 LEU J CA 1
ATOM 11683 C C . LEU J 1 134 ? -62.490 34.126 49.000 1.00 95.51 134 LEU J C 1
ATOM 11684 O O . LEU J 1 134 ? -63.081 33.054 48.842 1.00 96.44 134 LEU J O 1
ATOM 11689 N N . LEU J 1 135 ? -61.202 34.293 48.709 1.00 93.53 135 LEU J N 1
ATOM 11690 C CA . LEU J 1 135 ? -60.394 33.198 48.185 1.00 90.76 135 LEU J CA 1
ATOM 11691 C C . LEU J 1 135 ? -60.457 31.960 49.081 1.00 92.21 135 LEU J C 1
ATOM 11692 O O . LEU J 1 135 ? -60.512 30.833 48.593 1.00 95.13 135 LEU J O 1
ATOM 11697 N N . GLY J 1 136 ? -60.488 32.174 50.390 1.00 84.63 136 GLY J N 1
ATOM 11698 C CA . GLY J 1 136 ? -60.550 31.068 51.328 1.00 95.03 136 GLY J CA 1
ATOM 11699 C C . GLY J 1 136 ? -61.796 30.193 51.226 1.00 99.73 136 GLY J C 1
ATOM 11700 O O . GLY J 1 136 ? -61.767 29.018 51.597 1.00 106.28 136 GLY J O 1
ATOM 11701 N N . GLU J 1 137 ? -62.891 30.752 50.719 1.00 93.85 137 GLU J N 1
ATOM 11702 C CA . GLU J 1 137 ? -64.148 30.007 50.663 1.00 98.43 137 GLU J CA 1
ATOM 11703 C C . GLU J 1 137 ? -64.099 28.875 49.636 1.00 107.25 137 GLU J C 1
ATOM 11704 O O . GLU J 1 137 ? -64.948 27.974 49.648 1.00 96.24 137 GLU J O 1
ATOM 11710 N N . TYR J 1 138 ? -63.103 28.933 48.754 1.00 108.77 138 TYR J N 1
ATOM 11711 C CA . TYR J 1 138 ? -62.920 27.919 47.722 1.00 104.71 138 TYR J CA 1
ATOM 11712 C C . TYR J 1 138 ? -61.975 26.818 48.174 1.00 106.00 138 TYR J C 1
ATOM 11713 O O . TYR J 1 138 ? -61.700 25.883 47.429 1.00 109.80 138 TYR J O 1
ATOM 11722 N N . GLY J 1 139 ? -61.477 26.931 49.397 1.00 101.73 139 GLY J N 1
ATOM 11723 C CA . GLY J 1 139 ? -60.582 25.927 49.938 1.00 102.80 139 GLY J CA 1
ATOM 11724 C C . GLY J 1 139 ? -59.199 25.938 49.298 1.00 110.32 139 GLY J C 1
ATOM 11725 O O . GLY J 1 139 ? -58.578 24.883 49.184 1.00 112.31 139 GLY J O 1
ATOM 11726 N N . LEU J 1 140 ? -58.723 27.102 48.846 1.00 110.49 140 LEU J N 1
ATOM 11727 C CA . LEU J 1 140 ? -57.369 27.185 48.286 1.00 111.42 140 LEU J CA 1
ATOM 11728 C C . LEU J 1 140 ? -56.329 26.776 49.312 1.00 109.32 140 LEU J C 1
ATOM 11729 O O . LEU J 1 140 ? -56.405 27.145 50.481 1.00 116.65 140 LEU J O 1
ATOM 11734 N N . LYS J 1 141 ? -55.355 26.008 48.860 1.00 105.42 141 LYS J N 1
ATOM 11735 C CA . LYS J 1 141 ? -54.263 25.594 49.709 1.00 103.99 141 LYS J CA 1
ATOM 11736 C C . LYS J 1 141 ? -52.944 25.891 49.003 1.00 108.25 141 LYS J C 1
ATOM 11737 O O . LYS J 1 141 ? -52.918 26.069 47.784 1.00 112.68 141 LYS J O 1
ATOM 11743 N N . PRO J 1 142 ? -51.848 25.964 49.769 1.00 96.63 142 PRO J N 1
ATOM 11744 C CA . PRO J 1 142 ? -50.532 26.247 49.184 1.00 108.97 142 PRO J CA 1
ATOM 11745 C C . PRO J 1 142 ? -50.220 25.363 47.976 1.00 108.00 142 PRO J C 1
ATOM 11746 O O . PRO J 1 142 ? -50.432 24.157 48.036 1.00 110.75 142 PRO J O 1
ATOM 11750 N N . GLN J 1 143 ? -49.823 25.999 46.874 1.00 103.29 143 GLN J N 1
ATOM 11751 C CA . GLN J 1 143 ? -49.401 25.336 45.643 1.00 107.61 143 GLN J CA 1
ATOM 11752 C C . GLN J 1 143 ? -50.510 24.552 44.956 1.00 115.35 143 GLN J C 1
ATOM 11753 O O . GLN J 1 143 ? -50.238 23.739 44.064 1.00 113.97 143 GLN J O 1
ATOM 11759 N N . CYS J 1 144 ? -51.759 24.818 45.336 1.00 107.50 144 CYS J N 1
ATOM 11760 C CA . CYS J 1 144 ? -52.882 24.243 44.607 1.00 113.68 144 CYS J CA 1
ATOM 11761 C C . CYS J 1 144 ? -52.996 24.996 43.295 1.00 116.85 144 CYS J C 1
ATOM 11762 O O . CYS J 1 144 ? -52.424 26.084 43.145 1.00 109.66 144 CYS J O 1
ATOM 11765 N N . THR J 1 145 ? -53.756 24.444 42.354 1.00 112.60 145 THR J N 1
ATOM 11766 C CA . THR J 1 145 ? -53.798 25.049 41.033 1.00 118.04 145 THR J CA 1
ATOM 11767 C C . THR J 1 145 ? -55.155 25.618 40.661 1.00 117.30 145 THR J C 1
ATOM 11768 O O . THR J 1 145 ? -56.147 24.896 40.551 1.00 113.50 145 THR J O 1
ATOM 11772 N N . VAL J 1 146 ? -55.164 26.923 40.417 1.00 114.65 146 VAL J N 1
ATOM 11773 C CA . VAL J 1 146 ? -56.335 27.605 39.909 1.00 112.35 146 VAL J CA 1
ATOM 11774 C C . VAL J 1 146 ? -56.240 27.692 38.397 1.00 114.15 146 VAL J C 1
ATOM 11775 O O . VAL J 1 146 ? -55.205 28.046 37.849 1.00 116.22 146 VAL J O 1
ATOM 11779 N N . ILE J 1 147 ? -57.334 27.387 37.723 1.00 114.99 147 ILE J N 1
ATOM 11780 C CA . ILE J 1 147 ? -57.349 27.435 36.276 1.00 121.72 147 ILE J CA 1
ATOM 11781 C C . ILE J 1 147 ? -58.038 28.701 35.784 1.00 131.95 147 ILE J C 1
ATOM 11782 O O . ILE J 1 147 ? -59.126 29.060 36.257 1.00 133.40 147 ILE J O 1
ATOM 11787 N N . LYS J 1 148 ? -57.388 29.374 34.840 1.00 134.79 148 LYS J N 1
ATOM 11788 C CA . LYS J 1 148 ? -57.945 30.557 34.200 1.00 135.83 148 LYS J CA 1
ATOM 11789 C C . LYS J 1 148 ? -58.628 30.197 32.890 1.00 141.70 148 LYS J C 1
ATOM 11790 O O . LYS J 1 148 ? -58.016 29.593 32.012 1.00 150.17 148 LYS J O 1
ATOM 11796 N N . HIS J 1 149 ? -59.892 30.577 32.755 1.00 143.53 149 HIS J N 1
ATOM 11797 C CA . HIS J 1 149 ? -60.648 30.280 31.546 1.00 142.55 149 HIS J CA 1
ATOM 11798 C C . HIS J 1 149 ? -60.934 31.547 30.722 1.00 141.00 149 HIS J C 1
ATOM 11799 O O . HIS J 1 149 ? -61.103 32.632 31.279 1.00 141.62 149 HIS J O 1
ATOM 11806 N N . LEU J 1 150 ? -60.866 31.433 29.399 1.00 141.25 150 LEU J N 1
ATOM 11807 C CA . LEU J 1 150 ? -61.286 32.522 28.515 1.00 139.42 150 LEU J CA 1
ATOM 11808 C C . LEU J 1 150 ? -62.726 32.303 28.029 1.00 138.79 150 LEU J C 1
ATOM 11809 O O . LEU J 1 150 ? -63.432 33.244 27.654 1.00 135.47 150 LEU J O 1
#

Solvent-accessible surface area: 72326 Å² total; per-residue (Å²): 115,37,74,0,82,1,81,39,137,90,40,108,92,44,103,8,70,0,52,78,92,25,39,0,55,88,0,24,108,75,3,25,140,122,55,58,19,40,42,43,31,4,88,0,9,30,144,134,49,28,10,19,59,56,6,29,0,49,11,31,50,7,16,95,98,15,33,0,84,0,37,45,26,137,88,12,82,31,11,0,0,42,4,16,7,36,146,10,102,50,68,34,2,32,0,59,25,26,53,42,0,38,46,0,13,103,14,0,17,76,24,48,108,27,147,46,116,58,4,94,1,5,13,47,51,120,82,12,120,64,188,61,59,0,5,73,16,42,5,140,36,43,20,27,0,18,3,32,58,168,122,226,79,151,118,40,72,0,83,0,75,23,127,90,42,52,70,12,94,7,68,1,60,89,97,20,27,0,38,83,0,30,128,75,3,12,127,69,2,0,2,0,36,40,9,4,83,1,10,26,154,135,58,36,9,15,62,36,15,45,0,57,75,40,64,12,13,91,103,16,45,0,62,0,31,44,25,135,80,11,82,33,11,0,0,42,2,98,8,96,192,44,118,31,43,30,0,35,0,57,25,23,44,39,0,35,46,0,13,103,14,0,14,80,21,47,99,44,139,47,97,92,4,26,0,4,12,147,38,50,13,1,61,60,154,1,8,0,8,5,14,44,5,130,36,39,19,33,0,46,8,53,77,92,170,86,27,65,0,45,1,57,36,113,87,42,46,70,21,91,6,64,1,53,58,92,26,26,0,50,89,0,19,127,66,0,7,106,68,1,0,0,0,38,33,5,6,85,0,5,18,28,78,53,34,12,15,54,59,8,36,0,19,5,25,9,2,0,59,13,4,12,0,25,0,32,32,30,140,75,5,92,36,11,0,0,40,0,94,31,74,77,47,128,53,56,29,1,20,1,24,24,21,38,42,0,52,51,0,8,109,9,0,15,47,39,50,103,33,138,56,102,80,3,32,1,6,13,148,41,53,20,4,74,62,150,2,5,0,7,8,18,40,5,131,27,43,22,37,0,45,12,57,116,143,67,17,75,0,70,0,66,53,136,82,37,78,65,28,86,6,66,2,61,8,62,21,34,0,47,88,0,25,128,60,0,28,130,119,61,55,23,35,39,37,33,5,95,0,15,30,130,49,54,33,8,14,47,54,25,24,0,16,17,39,53,0,10,39,102,17,46,0,58,1,37,61,24,134,84,10,82,28,13,0,0,40,2,99,34,64,100,45,118,31,45,31,1,30,0,50,20,24,46,44,0,38,46,0,11,106,8,0,16,56,45,45,108,37,131,52,94,73,5,110,2,5,13,151,67,124,72,11,108,67,192,62,56,0,8,72,16,37,0,126,29,43,22,36,0,49,12,57,81,129,148,199,83,144,120,54,73,0,79,0,85,22,149,67,24,52,90,20,87,5,58,5,72,77,80,14,36,0,36,90,0,22,127,58,0,1,66,108,4,0,0,0,38,36,8,3,91,0,10,28,146,134,60,80,8,50,53,65,37,39,0,62,68,39,62,11,14,92,99,16,49,0,61,1,56,50,64,124,84,48,97,24,14,0,0,40,0,102,29,102,93,48,126,32,43,24,1,26,0,46,29,53,44,40,0,56,53,0,15,101,8,0,19,48,28,48,100,26,137,55,106,89,1,26,1,6,15,150,48,66,11,2,56,58,139,1,8,0,6,12,15,38,1,92,19,43,21,37,0,51,7,56,70,73,79,156,12,9,110,78,75,12,43,0,21,92,90,85,15,91,4,70,43,138,81,29,51,8,50,97,11,21,118,64,0,6,89,66,8,0,1,0,41,43,8,7,99,0,18,16,154,130,53,81,24,119,81,72,57,56,29,93,80,72,43,45,22,100,115,35,78,0,88,5,66,64,41,136,81,9,120,69,25,36,0,39,0,87,24,106,147,77,112,45,59,108,3,106,0,58,20,24,61,39,0,37,42,0,9,94,72,0,16,129,129,47,122,54,138,50,97,42,8,32,1,5,13,147,52,53,16,1,55,59,150,2,8,0,5,12,18,41,5,138,98,91,22,40,0,31,12,38,99,44,105,120,51,72,0,87,0,86,25,134,65,5,62,70,14,87,7,59,3,70,77,85,14,35,0,50,91,0,24,121,56,0,2,82,92,1,0,0,1,41,38,11,8,74,0,6,29,145,133,60,75,9,126,70,66,68,41,0,60,77,44,59,10,13,94,110,14,38,0,83,0,34,57,80,94,53,88,121,64,25,36,0,40,5,85,56,55,108,40,84,43,66,106,3,109,0,57,34,50,46,37,0,51,50,0,15,123,78,0,17,133,120,72,167,28,154,53,107,50,2,63,0,5,12,148,68,47,66,10,93,56,138,2,12,0,6,12,17,42,4,135,98,94,19,36,0,36,6,51,87,69,130,222,77,151,122,35,74,0,95,0,85,46,166,83,31,52,87,22,96,9,66,2,55,37,84,25,35,0,54,76,0,21,104,67,0,10,105,62,3,0,1,0,41,40,2,5,77,0,7,27,144,133,57,88,10,120,70,60,62,38,0,52,75,39,62,3,14,75,105,17,46,0,69,2,68,50,37,133,88,13,123,71,25,35,0,39,0,32,22,73,202,47,117,51,60,106,3,105,0,60,20,23,50,41,0,37,46,0,11,107,71,0,16,139,119,53,155,38,140,51,98,87,1,16,1,0,7,28,2,31,17,5,68,66,160,1,8,0,7,6,15,42,5,103,99,92,17,40,0,18,17,39,103,115,122,58,78,0,86,1,75,25,36,80,37,42,71,9,100,6,62,2,54,78,92,18,29,1,36,75,0,24,122,56,0,11,122,72,0,0,0,0,40,35,5,8,36,2,8,21,146,74,37,14,7,13,54,57,3,44,3,62,47,32,56,14,17,112,88,20,39,0,42,0,19,31,4,110,70,7,67,35,10,0,0,38,2,96,49,65,89,51,152,50,68,36,0,30,0,50,21,25,50,39,0,49,45,0,8,98,11,3,14,33,39,63,90,40,141,53,132,101,15,51,0,3,17,152,54,57,21,1,64,54,153,2,5,0,9,7,17,42,8,142,38,47,23,44,0,26,10,54,168,130,43,68,0,80,0,96,52,128,89,32,107,106,27,101,8,63,4,63,95,91,14,41,0,49,72,0,23,116,45,0,26,128,126,59,53,21,34,44,41,31,6,92,1,15,35,153,139,49,31,16,22,62,64,64,47,1,65,75,41,62,16,13,103,104,16,63,0,63,0,31,55,43,132,87,15,88,31,16,0,0,37,2,88,32,130,83,42,67,40,60,35,0,32,0,59,17,31,53,42,0,27,43,0,16,104,12,0,12,68,16,46,101,47,143,56,135,109,8,110,0,2,11,146,69,128,79,9,124,58,193,61,57,0,7,71,17,42,5,137,32,47,21,38,0,63,13,59,132

GO terms:
  GO:0032020 ISG15-protein conjugation (P, IDA)
  GO:0042742 defense response to bacterium (P, IMP)
  GO:0045648 positive regulation of erythrocyte differentiation (P, IMP)
  GO:0030501 positive regulation of bone mineralization (P, IMP)
  GO:0051607 defense response to virus (P, IMP)
  GO:0031386 protein tag activity (F, IDA)
  GO:0009617 response to bacterium (P, IEP)
  GO:0019941 modification-dependent protein catabolic process (P, IDA)
  GO:0005515 protein binding (F, IPI)

Secondary structure (DSSP, 8-state):
-EEEEEEETTS-EEEEEE-TT-BHHHHHHHHHHHH---GGGEEEEETTEEPPTTSBTGGGT--TT-EEEEEE-SS---EEEEEE-TTS-EEEEEE-TTSBHHHHHHHHHHHHT--GGGEEEEETTEEPPTTSBGGGGT--TT-EEEEEE-PPP-/-EEEEEEETTS-EEEEEE-TT-BHHHHHHHHHHHH---GGGEEEEETTEEPPTT-BTGGGT--TT-EEEEEE-SS---EEEEEE-TTS-EEEEEE-TTSBHHHHHHHHHHHHT--GGGEEEEETTEEPPTTSBGGGGT--TT-EEEEEE--/-EEEEEEETTS-EEEEEE-TT-BHHHHHHHHHHHH---GGGEEEEETTEEPPTTSBTGGGT--TT-EEEEEE-SSPPPEEEEEE-TTS-EEEEEE-TTSBHHHHHHHHHHHHT--GGGEEEEETTEEPPTTSBGGGGT--TT-EEEEEE-/-EEEEEE-TTS-EEEEEE-TT-BHHHHHHHHHHHH---GGGEEEEETTEEPPTTSBTGGGT--TT-EEEEEE-SSPPPEEEEEE-TTS-EEEEEE-TTSBHHHHHHHHHHHHT--GGGEEEEETTEEPPTTSBGGGGT--TT-EEEEEE-----/-EEEEEEETTS-EEEEEE-TT-BHHHHHHHHHHHH---GGGEEEEETTEEPPTT-BTTTTT--TT-EEEEEE------EEEEEE-TTS-EEEEEE-TTSBHHHHHHHHHHHHT--GGGEEEEETTEEPPTTSBGGGGT--TT-EEEEEE--S--/-PBPPEE--EE--B----BHHHHHHHHHHHH---GGGEEEEETTEEPPTTPBTTTSS--TT--EEEEE-SSPPPEEEEEE-SSS-EEEEEE-TTSBHHHHHHHHHHHHT--GGGEEEEETTEEPPTTSBGGGGT--TT-EEEEEE--/-EEEEEEESSS-EEEEEE-TT-BHHHHHHHHHHHH---GGGEEEEETTEEPPTT-BTTTTT--TT-EEEEEE------EEEEEEETTS-EEEEEE-TTSBHHHHHHHHHHHHT--GGGEEEEETTEEPPTTSBGGGGT--TT-EEEEEE-PPP-/-EEEEEE-SSS-EEEEEE-TT-BHHHHHHHHHHHH---GGGEEEEETTEEPPTTSBTGGGT--TT-EEEEEE-SS--EEEEEEE-TTS-EEEEEEETTSBHHHHHHHHHHHHT--GGGEEEEETTEEPPTTSBGGGGT--TT-EEEEEE-/-EEEEEEESSS-EEEEEE-TT-BHHHHHHHHHHHH---GGGEEEEETTEEPPTTSBTTTTT--TT-EEEEEE-SSPPEEEEEEE-SSS-EEEEEEETTSBHHHHHHHHHHHHT--GGG-EEEETTEEPPTTSBGGGGT--TT-EEEEE-/-EEEEEEETTS-EEEEEE-TT-BHHHHHHHHHHHH---GGGEEEEETTEEPPTT-BTGGGT--TT-EEEEEE-SSPPPEEEEEE-TTS-EEEEEE-TTSBHHHHHHHHHHHTT--GGG-EEEETTEEPPTTSBGGGGT--TT-EEEEE-

Foldseek 3Di:
DAWAWEQEVVDGIDIFDDDQQDFPQVVLVRVCVVPVQHSLQKFKDWPNHTGDRGAGNCNVPGDNPTYIYIYGHLWADKAWEWEAEPVGDTDIDIDTQNDFPQVVLVVVCVVVVHDSVQKFKDAPPHTGDRGDGNVVRVDDHHYYIYIDGNDDDD/DAWAWEQEVVDGIDIFDDDQFAFQQNVLVSVCVPVNQHSQQKFKAFPNHTGDRGDGCCVVVGDNPGYIYIYGHLWGDKAWEWEAEPVGDTDIDIDTQNDFPQVVLVVVCVVVVHDSVQKWKAAPNHTGDRGDGNVVRVDDHHGYIYIGGDD/DAWAWEQEDPDHIDIFDDDQFDFLQVVLVRVCVVPVQQSLQKFKDFPNHTDDRGHGQVRVVDDNPGYIYIYRHLWGDKAKEWEAEPVGDTDIDIDTQNDFPQVVLVVVCVVVVHDSVQKFKAAPNHTGDGGHGNCVVVDDHHGYIYIGGD/DAWAWEAEPVGDTDIFDDDQQQFQLNVLVRVCVPPNQHSQQWFKDFPNHTGDRGGGCVVVVGDNVGYIYIYGHLWGDKAWEWEAEPVGDTDIDIDTQNDFVQVVLVVVCVVVVHDSVFKFKAAPPHTGDRGDGNCVRVDDHHYYIYIGGDDDDD/DAWAWEDEVPDDIDIFDDDQQDFPLNVLVRVCVVPNQQSVQWFKDFPNHTGDRGDTNVNVVDDNVGYIYIDGHPDWDWAWEWEAEPPGDIDIDIDIQQDFVQVVLVVCCVVVVHDSVFKFKDAPNHTGDRGHGNVNSVDDHHGYIYIGGDDDDD/DWFAWEDLPTDTFDQVKDFVLVVLVRVCVVPNQQSQQWFKAFPNHTDDRGDIPPRDDDDNPGHIYTHGDCWADKAWEWEAAQPPDTDIDIDTQNDFPQVVLVVCCVVVVHDSVFKFKDAPPHTGDRGDGNCVNVDDHHGYMYIGGND/DAWAWEDEDVDDIDIFDDDQQAFVQVVLVSVCVVPNQQSQQWFKDFPNHTGDGGDGNVNVVGDNPGYIYIDGHADPDKAWEWEEEVVGDTDIDIDGQQDFLQVVLVVVCVVVVHDSVQKFKDAPPHTGDRGHGNSNNVDDHHGYIYIYGNHDDD/DAWEWEDEDVDDIDIDDDDQQAFVQVVLVRVCVVPNQQSLQKFKDWPNHTGDRGDGCVNVPDDNPTYIYIDGHQWGDKAWEWEAEPVGDTDIDIDTQNDFPQVVLVVCCVVVVHDSVFKFKAAPPRTGDRGDGNCVNVDDHHGYIYIGGD/DAWAWEQEVVDGIDIFDFDQQAFVLVVLVRVCVVPNQQSQQWFKDFPNHTGDRGHGNVSDPDDRHGYIYIYGHLWGDKAWEWEDQVPPDTDIDIDTQNDFPQVVLVVVCVVVVHDSVVKWKAAPPHTGDRGDGNVVRVDDHHYYIYIGD/DAWAWEAEVVDDIDTFDDDQFAFVLVVLVRVCVVPNQQSQQWFKDWPNHTGDRGDGNNVVVDDNPTYIYTYGHLWGDKAWEWEAEPVRDTDIDIDTQNDFPQVVLVVVCVVVVHDSVPKFKAAPPHTGDGGHGNVVNVDDHHGYIYMDD

Radius of gyration: 42.6 Å; Cα contacts (8 Å, |Δi|>4): 3204; chains: 10; bounding box: 86×138×100 Å

Sequence (1512 aa):
AWDLKVKMLGGNDFLVSVTNSMTVSELKKQIAQKIGVPAFQQRLAHQTAVLQDGLTLSSLGLGPSSTVMLVVQNSSEPLSILVRNERGHSNIYEVFLTQTVDTLKKKVSQREQVHEDQFWLSFEGRPMEDKELLGEYGLKPQCTVIKHLRLRGGAWDLKVKMLGGNDFLVSVTNSMTVSELKKQIAQKIGVPAFQQRLAHQTAVLQDGLTLSSLGLGPSSTVMLVVQNSSEPLSILVRNERGHSNIYEVFLTQTVDTLKKKVSQREQVHEDQFWLSFEGRPMEDKELLGEYGLKPQCTVIKHLRLAWDLKVKMLGGNDFLVSVTNSMTVSELKKQIAQKIGVPAFQQRLAHQTAVLQDGLTLSSLGLGPSSTVMLVVQNSSEPLSILVRNERGHSNIYEVFLTQTVDTLKKKVSQREQVHEDQFWLSFEGRPMEDKELLGEYGLKPQCTVIKHLRAWDLKVKMLGGNDFLVSVTNSMTVSELKKQIAQKIGVPAFQQRLAHQTAVLQDGLTLSSLGLGPSSTVMLVVQNSSEPLSILVRNERGHSNIYEVFLTQTVDTLKKKVSQREQVHEDQFWLSFEGRPMEDKELLGEYGLKPQCTVIKHLRLRGGAWDLKVKMLGGNDFLVSVTNSMTVSELKKQIAQKIGVPAFQQRLAHQTAVLQDGLTLSSLGLGPSSTVMLVVQNSSEPLSILVRNERGHSNIYEVFLTQTVDTLKKKVSQREQVHEDQFWLSFEGRPMEDKELLGEYGLKPQCTVIKHLRLRGGAWDLKVKMNDFLVSVNSMTVSELKKQIAQKIGVPAFQQRLAHQTAVLQDGLTLSSLGLGPSSTVMLVVQNSSEPLSILVRNERGHSNIYEVFLTQTVDTLKKKVSQREQVHEDQFWLSFEGRPMEDKELLGEYGLKPQCTVIKHLRLAWDLKVKMLGGNDFLVSVTNSMTVSELKKQIAQKIGVPAFQQRLAHQTAVLQDGLTLSSLGLGPSSTVMLVVQNSSEPLSILVRNERGHSNIYEVFLTQTVDTLKKKVSQREQVHEDQFWLSFEGRPMEDKELLGEYGLKPQCTVIKHLRLRGGAWDLKVKMLGGNDFLVSVTNSMTVSELKKQIAQKIGVPAFQQRLAHQTAVLQDGLTLSSLGLGPSSTVMLVVQNSSEPLSILVRNERGHSNIYEVFLTQTVDTLKKKVSQREQVHEDQFWLSFEGRPMEDKELLGEYGLKPQCTVIKHLRAWDLKVKMLGGNDFLVSVTNSMTVSELKKQIAQKIGVPAFQQRLAHQTAVLQDGLTLSSLGLGPSSTVMLVVQNSSEPLSILVRNERGHSNIYEVFLTQTVDTLKKKVSQREQVHEDQFWLSFEGRPMEDKELLGEYGLKPQCTVIKHLAWDLKVKMLGGNDFLVSVTNSMTVSELKKQIAQKIGVPAFQQRLAHQTAVLQDGLTLSSLGLGPSSTVMLVVQNSSEPLSILVRNERGHSNIYEVFLTQTVDTLKKKVSQREQVHEDQFWLSFEGRPMEDKELLGEYGLKPQCTVIKHL

Nearest PDB structures (foldseek):
  5chw-assembly6_F  TM=1.007E+00  e=1.428E-31  Mus musculus
  5chf-assembly3_C  TM=9.713E-01  e=2.133E-26  Mus musculus
  5tla-assembly4_D  TM=9.429E-01  e=2.457E-25  Mus musculus
  6j62-assembly1_A  TM=6.078E-01  e=2.216E-24  Mus musculus
  3sdl-assembly1_C  TM=6.015E-01  e=7.785E-19  Homo sapiens

InterPro domains:
  IPR000626 Ubiquitin-like domain [PF00240] (5-74)
  IPR000626 Ubiquitin-like domain [PF00240] (82-153)
  IPR000626 Ubiquitin-like domain [PS50053] (3-78)
  IPR000626 Ubiquitin-like domain [PS50053] (80-155)
  IPR000626 Ubiquitin-like domain [SM00213] (3-74)
  IPR000626 Ubiquitin-like domain [SM00213] (80-151)
  IPR015496 Ubiquilin [PTHR10677] (6-74)
  IPR029071 Ubiquitin-like domain superfamily [SSF54236] (4-78)
  IPR029071 Ubiquitin-like domain superfamily [SSF54236] (73-156)

CATH classification: 3.10.20.90 (+1 more: 3.10.20.90)